Protein AF-A0A5C5Z3Y3-F1 (afdb_monomer_lite)

InterPro domains:
  IPR001000 Glycoside hydrolase family 10 domain [PF00331] (48-387)
  IPR001000 Glycoside hydrolase family 10 domain [PR00134] (121-133)
  IPR001000 Glycoside hydrolase family 10 domain [PR00134] (170-181)
  IPR001000 Glycoside hydrolase family 10 domain [PR00134] (216-227)
  IPR001000 Glycoside hydrolase family 10 domain [PR00134] (244-256)
  IPR001000 Glycoside hydrolase family 10 domain [PS51760] (43-388)
  IPR001000 Glycoside hydrolase family 10 domain [SM00633] (90-389)
  IPR011483 Cellulose-binding Sde182, nucleoside hydrolase-like domain [PF07632] (653-926)
  IPR013783 Immunoglobulin-like fold [G3DSA:2.60.40.10] (976-1082)
  IPR013830 SGNH hydrolase-type esterase domain [PF13472] (435-605)
  IPR017853 Glycoside hydrolase superfamily [SSF51445] (45-391)
  IPR036452 Ribonucleoside hydrolase-like [G3DSA:3.90.245.10] (650-975)
  IPR036452 Ribonucleoside hydrolase-like [SSF53590] (652-866)
  IPR036514 SGNH hydrolase superfamily [G3DSA:3.40.50.1110] (393-617)
  IPR044846 Glycoside hydrolase family 10 [PTHR31490] (43-291)
  IPR048527 Cellulose-binding Sde182, C-terminal domain [PF21027] (1003-1082)

Organism: NCBI:txid2527986

Foldseek 3Di:
DDDDPDDPVPPVVCVVVVVVVVVVVVVVVPPPDDDDDDQPPVVLVQDAQQVLLDPLAFEEAEDALVQCVDPVSVVNRLRHGAEYEHNPCLFQCNAPVALPDGDCPSVVSVLVSCVVSVGAYERPALAEQAQVRHHCNLQDDPPDGDALVSNLVSSLVSLLVSLLVRLVGHQAYQQYEAQQDPDDDDLGDDGSNCVRHNCVSVQSSQVSNCVNRVRHAYEPEYEPCLPPPSVVSVLVSLVVSVVVVRPHAAYAYQAEEEQPDPNLVSVVVSLVSCVVVNHAYANHAHWYWLLDCPVCPPPNRPCVVVVLPDAPAQPHDDPVSLVSLLVVLQSVLVSSSVSSVRYHYHYHHDREQLRDPSCPPPHHYRTGTDQAYPVRHGRSSVSSNSCSSNCVLPDPPDDDDLLAADADPDPQRVLLLVVLLVQLQFWAAQEEEEEEPQQQLQCAPVNVVSVVLVCVLCAQRLHAYSYYYLDALNNSLNSLVVRSLPNYDYLEYEDEYLPNLADQEDADDVVSLVSRQSSVVSVVVSCCVSHVQRAYAYEQHEFAPSYPNHPVVSVSSRVSVVVVQVVDPSYHYHYLNVVQADPVSFGDCQQDVNRHHGDSVVVVSVSVRVQVVCCVRPNHGHPHHGHGHHHYRRDPDDDDDDDPPDQFAFAAAEAEEDQADPVFQLSLQLLLLCQLQQLQHHHLADAHEAFQVHQFHDPVRLVSNVLLLVLSQQLVVLSLLVLVDPDADPDCPRHGRSDRDHSVSHVSRYFYFFGGFWDVPQDPNRATPLLVSLLVVLPDPDQRAYEYQYAGACSRVLNNLSVCVVPHDPVVSLSSQQRYAYEYLAFTRDDPPDAPNRGSLCVCQVVQVPRHAYEYEPLLVVPLQVVCVVVVVLCCVQQQPLGSSNVSNDDGDRGHNSRNLSVFLSGLQLQDDSSQQLSAGCSAHWDWDQDPSNPGIHTYQNDDPRVVRRNVRNVVCVLQSSQVSSQSSNSSRPSDGFDAKQFDKPNRSHSDAAEDAEAAQDKDKIARPPIGGPVRFDKWKAKDWSQSHKDDNDDWDWDCRGHRMIITHRHPPCAQIKTKMKIWMWGPTVVIHIGIHIYIYHYHD

Sequence (1085 aa):
MTTTHNAVMWWVLVLISSNFLLQAAETTKAFDDSSTGTVNEQVLNDASLKNTVGSRFKIGVGVSHQVIENPDDAALITRHFEILTPENCMKPQAVHPGENVWNFENADRFADFTRKRKLELVGHCLVWAKDDRTDQWMMQEDGEPVSRDILLHRIETHVDTVVGRYADVATMWDVVNEAIGDSDGDLLRDSIYSRTTGMDFIVTAFKAAHAKDPDALLIYNDYNCHKPGKREKLIKLLTELKKKGAPVDAYGMQGHFELGDDSIPQLRETFAELRKLGIKVVVSELDIDVVKRGRWWAEDGKYREELATYDPYKDGLPEDIQRKLTQQYVEIFQLFSENSDVIERVSFWNLHDGESWLNDFPWKRVNYPLLFDRDRQPKPAFFAVCEALSNRNATRKKPSKTHAAWERTDEMSQLAHAELLKKTKQGTVDIYFQGDSITRRWGATDYPKLLAHWKKSFHGWNAANFAWGGDNTHHILWRMQNGELDGVAPKVIVLQAGANNLPWTDAGTPGHVDDVTEGIQAIIAEFRSRFPETPIVMTAMFPRDQNIKLIDTIDAINKRLETIATADKTIHWVNINKHLLGADGKLLPQVSSDGIHLEEPGYELWAQALRPIFTKLLGPPETTDTSPPPTGIPKASSATSDDTGLKPPLKPRVVVLTDVSTWETDDSESLVRLLVHADMIEIEGLVFTTGWSLDKTRDDFMGLIHKATDAYEKDLPNLRKRSNQPKHRQDESRQNLGYWPSPQYLRERTMYGSRKRGAEHIGEGNDSPGSNLIIKLADEDDNRPVWVTVWGGGNTLAQAIWRVKQDRTAAELKTFLKKLRVYTITDQDRGQKTPFSDSSHQWLRKEFESDLFFIWDECAWKYQNGTGKKNWTQYESHIQNHGNLGRVYPKYKYGVEGDTPAILHVMPTGLNNPSEPTQGGWGGYFAFGTAPDQETSCFTNHQGAQYETCRELEDHFYAATFNNFAARMDWAKDGAGNRNPIAAIDNDKTLKILTRSPREGTTVKLDASTSQDPDDDKMTFKWWVLTAAGTYTQEIKITGSDSKVAAIEVPPGSAGKTFHVICEVTDDGTHNLTSYRRIIFEPTK

Structure (mmCIF, N/CA/C/O backbone):
data_AF-A0A5C5Z3Y3-F1
#
_entry.id   AF-A0A5C5Z3Y3-F1
#
loop_
_atom_site.group_PDB
_atom_site.id
_atom_site.type_symbol
_atom_site.label_atom_id
_atom_site.label_alt_id
_atom_site.label_comp_id
_atom_site.label_asym_id
_atom_site.label_entity_id
_atom_site.label_seq_id
_atom_site.pdbx_PDB_ins_code
_atom_site.Cartn_x
_atom_site.Cartn_y
_atom_site.Cartn_z
_atom_site.occupancy
_atom_site.B_iso_or_equiv
_atom_site.auth_seq_id
_atom_site.auth_comp_id
_atom_site.auth_asym_id
_atom_site.auth_atom_id
_atom_site.pdbx_PDB_model_num
ATOM 1 N N . MET A 1 1 ? 67.103 61.195 -10.550 1.00 33.47 1 MET A N 1
ATOM 2 C CA . MET A 1 1 ? 68.241 60.354 -10.977 1.00 33.47 1 MET A CA 1
ATOM 3 C C . MET A 1 1 ? 67.912 58.932 -10.547 1.00 33.47 1 MET A C 1
ATOM 5 O O . MET A 1 1 ? 67.955 58.647 -9.364 1.00 33.47 1 MET A O 1
ATOM 9 N N . THR A 1 2 ? 67.091 58.243 -11.337 1.00 38.41 2 THR A N 1
ATOM 10 C CA . THR A 1 2 ? 67.462 57.292 -12.408 1.00 38.41 2 THR A CA 1
ATOM 11 C C . THR A 1 2 ? 67.812 55.904 -11.876 1.00 38.41 2 THR A C 1
ATOM 13 O O . THR A 1 2 ? 68.793 55.729 -11.167 1.00 38.41 2 THR A O 1
ATOM 16 N N . THR A 1 3 ? 66.970 54.956 -12.310 1.00 36.47 3 THR A N 1
ATOM 17 C CA . THR A 1 3 ? 67.196 53.507 -12.450 1.00 36.47 3 THR A CA 1
ATOM 18 C C . THR A 1 3 ? 67.457 52.705 -11.179 1.00 36.47 3 THR A C 1
ATOM 20 O O . THR A 1 3 ? 68.598 52.508 -10.800 1.00 36.47 3 THR A O 1
ATOM 23 N N . THR A 1 4 ? 66.363 52.227 -10.570 1.00 35.25 4 THR A N 1
ATOM 24 C CA . THR A 1 4 ? 65.981 50.800 -10.399 1.00 35.25 4 THR A CA 1
ATOM 25 C C . THR A 1 4 ? 64.861 50.726 -9.353 1.00 35.25 4 THR A C 1
ATOM 27 O O . THR A 1 4 ? 65.081 50.390 -8.195 1.00 35.25 4 THR A O 1
ATOM 30 N N . HIS A 1 5 ? 63.639 51.099 -9.739 1.00 36.50 5 HIS A N 1
ATOM 31 C CA . HIS A 1 5 ? 62.429 50.814 -8.962 1.00 36.50 5 HIS A CA 1
ATOM 32 C C . HIS A 1 5 ? 61.826 49.534 -9.531 1.00 36.50 5 HIS A C 1
ATOM 34 O O . HIS A 1 5 ? 61.140 49.637 -10.538 1.00 36.50 5 HIS A O 1
ATOM 40 N N . ASN A 1 6 ? 62.158 48.357 -8.977 1.00 42.97 6 ASN A N 1
ATOM 41 C CA . ASN A 1 6 ? 61.390 47.112 -9.202 1.00 42.97 6 ASN A CA 1
ATOM 42 C C . ASN A 1 6 ? 61.790 45.892 -8.333 1.00 42.97 6 ASN A C 1
ATOM 44 O O . ASN A 1 6 ? 61.506 44.767 -8.723 1.00 42.97 6 ASN A O 1
ATOM 48 N N . ALA A 1 7 ? 62.415 46.051 -7.155 1.00 36.47 7 ALA A N 1
ATOM 49 C CA . ALA A 1 7 ? 62.842 44.872 -6.368 1.00 36.47 7 ALA A CA 1
ATOM 50 C C . ALA A 1 7 ? 62.591 44.908 -4.848 1.00 36.47 7 ALA A C 1
ATOM 52 O O . ALA A 1 7 ? 62.839 43.913 -4.179 1.00 36.47 7 ALA A O 1
ATOM 53 N N . VAL A 1 8 ? 62.054 45.994 -4.277 1.00 37.72 8 VAL A N 1
ATOM 54 C CA . VAL A 1 8 ? 61.795 46.077 -2.814 1.00 37.72 8 VAL A CA 1
ATOM 55 C C . VAL A 1 8 ? 60.308 46.293 -2.487 1.00 37.72 8 VAL A C 1
ATOM 57 O O . VAL A 1 8 ? 59.895 46.250 -1.335 1.00 37.72 8 VAL A O 1
ATOM 60 N N . MET A 1 9 ? 59.460 46.354 -3.517 1.00 32.78 9 MET A N 1
ATOM 61 C CA . MET A 1 9 ? 58.001 46.218 -3.404 1.00 32.78 9 MET A CA 1
ATOM 62 C C . MET A 1 9 ? 57.538 44.765 -3.626 1.00 32.78 9 MET A C 1
ATOM 64 O O . MET A 1 9 ? 56.385 44.519 -3.953 1.00 32.78 9 MET A O 1
ATOM 68 N N . TRP A 1 10 ? 58.457 43.805 -3.461 1.00 33.72 10 TRP A N 1
ATOM 69 C CA . TRP A 1 10 ? 58.218 42.363 -3.604 1.00 33.72 10 TRP A CA 1
ATOM 70 C C . TRP A 1 10 ? 58.343 41.582 -2.290 1.00 33.72 10 TRP A C 1
ATOM 72 O O . TRP A 1 10 ? 58.073 40.393 -2.277 1.00 33.72 10 TRP A O 1
ATOM 82 N N . TRP A 1 11 ? 58.694 42.229 -1.172 1.00 33.19 11 TRP A N 1
ATOM 83 C CA . TRP A 1 11 ? 58.831 41.545 0.127 1.00 33.19 11 TRP A CA 1
ATOM 84 C C . TRP A 1 11 ? 57.860 42.022 1.213 1.00 33.19 11 TRP A C 1
ATOM 86 O O . TRP A 1 11 ? 57.609 41.293 2.165 1.00 33.19 11 TRP A O 1
ATOM 96 N N . VAL A 1 12 ? 57.218 43.180 1.036 1.00 36.06 12 VAL A N 1
ATOM 97 C CA . VAL A 1 12 ? 56.148 43.652 1.941 1.00 36.06 12 VAL A CA 1
ATOM 98 C C . VAL A 1 12 ? 54.750 43.401 1.360 1.00 36.06 12 VAL A C 1
ATOM 100 O O . VAL A 1 12 ? 53.778 43.317 2.102 1.00 36.06 12 VAL A O 1
ATOM 103 N N . LEU A 1 13 ? 54.650 43.132 0.052 1.00 33.91 13 LEU A N 1
ATOM 104 C CA . LEU A 1 13 ? 53.439 42.558 -0.542 1.00 33.91 13 LEU A CA 1
ATOM 105 C C . LEU A 1 13 ? 53.343 41.045 -0.319 1.00 33.91 13 LEU A C 1
ATOM 107 O O . LEU A 1 13 ? 52.233 40.549 -0.206 1.00 33.91 13 LEU A O 1
ATOM 111 N N . VAL A 1 14 ? 54.465 40.337 -0.137 1.00 36.16 14 VAL A N 1
ATOM 112 C CA . VAL A 1 14 ? 54.484 38.885 0.135 1.00 36.16 14 VAL A CA 1
ATOM 113 C C . VAL A 1 14 ? 54.045 38.543 1.562 1.00 36.16 14 VAL A C 1
ATOM 115 O O . VAL A 1 14 ? 53.506 37.468 1.785 1.00 36.16 14 VAL A O 1
ATOM 118 N N . LEU A 1 15 ? 54.145 39.459 2.527 1.00 33.84 15 LEU A N 1
ATOM 119 C CA . LEU A 1 15 ? 53.662 39.216 3.898 1.00 33.84 15 LEU A CA 1
ATOM 120 C C . LEU A 1 15 ? 52.227 39.699 4.160 1.00 33.84 15 LEU A C 1
ATOM 122 O O . LEU A 1 15 ? 51.671 39.395 5.209 1.00 33.84 15 LEU A O 1
ATOM 126 N N . ILE A 1 16 ? 51.596 40.371 3.191 1.00 36.03 16 ILE A N 1
ATOM 127 C CA . ILE A 1 16 ? 50.169 40.732 3.256 1.00 36.03 16 ILE A CA 1
ATOM 128 C C . ILE A 1 16 ? 49.341 39.913 2.248 1.00 36.03 16 ILE A C 1
ATOM 130 O O . ILE A 1 16 ? 48.163 39.664 2.492 1.00 36.03 16 ILE A O 1
ATOM 134 N N . SER A 1 17 ? 49.953 39.358 1.193 1.00 34.59 17 SER A N 1
ATOM 135 C CA . SER A 1 17 ? 49.304 38.359 0.329 1.00 34.59 17 SER A CA 1
ATOM 136 C C . SER A 1 17 ? 49.366 36.928 0.880 1.00 34.59 17 SER A C 1
ATOM 138 O O . SER A 1 17 ? 48.519 36.117 0.518 1.00 34.59 17 SER A O 1
ATOM 140 N N . SER A 1 18 ? 50.266 36.623 1.824 1.00 33.66 18 SER A N 1
ATOM 141 C CA . SER A 1 18 ? 50.302 35.309 2.499 1.00 33.66 18 SER A CA 1
ATOM 142 C C . SER A 1 18 ? 49.188 35.115 3.535 1.00 33.66 18 SER A C 1
ATOM 144 O O . SER A 1 18 ? 48.823 33.981 3.821 1.00 33.66 18 SER A O 1
ATOM 146 N N . ASN A 1 19 ? 48.585 36.200 4.037 1.00 36.16 19 ASN A N 1
ATOM 147 C CA . ASN A 1 19 ? 47.420 36.118 4.928 1.00 36.16 19 ASN A CA 1
ATOM 148 C C . ASN A 1 19 ? 46.077 36.168 4.185 1.00 36.16 19 ASN A C 1
ATOM 150 O O . ASN A 1 19 ? 45.065 35.792 4.762 1.00 36.16 19 ASN A O 1
ATOM 154 N N . PHE A 1 20 ? 46.055 36.541 2.900 1.00 33.28 20 PHE A N 1
ATOM 155 C CA . PHE A 1 20 ? 44.849 36.428 2.067 1.00 33.28 20 PHE A CA 1
ATOM 156 C C . PHE A 1 20 ? 44.802 35.139 1.235 1.00 33.28 20 PHE A C 1
ATOM 158 O O . PHE A 1 20 ? 43.716 34.689 0.881 1.00 33.28 20 PHE A O 1
ATOM 165 N N . LEU A 1 21 ? 45.947 34.492 0.989 1.00 31.89 21 LEU A N 1
ATOM 166 C CA . LEU A 1 21 ? 45.999 33.184 0.324 1.00 31.89 21 LEU A CA 1
ATOM 167 C C . LEU A 1 21 ? 45.844 31.988 1.276 1.00 31.89 21 LEU A C 1
ATOM 169 O O . LEU A 1 21 ? 45.425 30.934 0.810 1.00 31.89 21 LEU A O 1
ATOM 173 N N . LEU A 1 22 ? 46.059 32.142 2.591 1.00 33.38 22 LEU A N 1
ATOM 174 C CA . LEU A 1 22 ? 45.579 31.139 3.557 1.00 33.38 22 LEU A CA 1
ATOM 175 C C . LEU A 1 22 ? 44.089 31.307 3.880 1.00 33.38 22 LEU A C 1
ATOM 177 O O . LEU A 1 22 ? 43.390 30.316 4.055 1.00 33.38 22 LEU A O 1
ATOM 181 N N . GLN A 1 23 ? 43.557 32.531 3.855 1.00 33.53 23 GLN A N 1
ATOM 182 C CA . GLN A 1 23 ? 42.152 32.753 4.202 1.00 33.53 23 GLN A CA 1
ATOM 183 C C . GLN A 1 23 ? 41.181 32.448 3.048 1.00 33.53 23 GLN A C 1
ATOM 185 O O . GLN A 1 23 ? 40.032 32.099 3.307 1.00 33.53 23 GLN A O 1
ATOM 190 N N . ALA A 1 24 ? 41.647 32.461 1.793 1.00 31.86 24 ALA A N 1
ATOM 191 C CA . ALA A 1 24 ? 40.899 31.944 0.641 1.00 31.86 24 ALA A CA 1
ATOM 192 C C . ALA A 1 24 ? 41.000 30.411 0.477 1.00 31.86 24 ALA A C 1
ATOM 194 O O . ALA A 1 24 ? 40.154 29.819 -0.192 1.00 31.86 24 ALA A O 1
ATOM 195 N N . ALA A 1 25 ? 41.986 29.765 1.115 1.00 32.81 25 ALA A N 1
ATOM 196 C CA . ALA A 1 25 ? 42.120 28.306 1.165 1.00 32.81 25 ALA A CA 1
ATOM 197 C C . ALA A 1 25 ? 41.406 27.671 2.379 1.00 32.81 25 ALA A C 1
ATOM 199 O O . ALA A 1 25 ? 41.084 26.487 2.342 1.00 32.81 25 ALA A O 1
ATOM 200 N N . GLU A 1 26 ? 41.103 28.448 3.428 1.00 33.09 26 GLU A N 1
ATOM 201 C CA . GLU A 1 26 ? 40.339 27.978 4.598 1.00 33.09 26 GLU A CA 1
ATOM 202 C C . GLU A 1 26 ? 38.835 28.301 4.540 1.00 33.09 26 GLU A C 1
ATOM 204 O O . GLU A 1 26 ? 38.048 27.635 5.205 1.00 33.09 26 GLU A O 1
ATOM 209 N N . THR A 1 27 ? 38.385 29.236 3.695 1.00 29.30 27 THR A N 1
ATOM 210 C CA . THR A 1 27 ? 36.939 29.502 3.495 1.00 29.30 27 THR A CA 1
ATOM 211 C C . THR A 1 27 ? 36.322 28.793 2.289 1.00 29.30 27 THR A C 1
ATOM 213 O O . THR A 1 27 ? 35.103 28.740 2.177 1.00 29.30 27 THR A O 1
ATOM 216 N N . THR A 1 28 ? 37.129 28.150 1.442 1.00 30.81 28 THR A N 1
ATOM 217 C CA . THR A 1 28 ? 36.654 27.207 0.407 1.00 30.81 28 THR A CA 1
ATOM 218 C C . THR A 1 28 ? 36.704 25.743 0.862 1.00 30.81 28 THR A C 1
ATOM 220 O O . THR A 1 28 ? 36.361 24.850 0.098 1.00 30.81 28 THR A O 1
ATOM 223 N N . LYS A 1 29 ? 37.063 25.498 2.131 1.00 31.80 29 LYS A N 1
ATOM 224 C CA . LYS A 1 29 ? 37.049 24.179 2.789 1.00 31.80 29 LYS A CA 1
ATOM 225 C C . LYS A 1 29 ? 36.065 24.069 3.964 1.00 31.80 29 LYS A C 1
ATOM 227 O O . LYS A 1 29 ? 36.087 23.077 4.680 1.00 31.80 29 LYS A O 1
ATOM 232 N N . ALA A 1 30 ? 35.209 25.073 4.163 1.00 30.47 30 ALA A N 1
ATOM 233 C CA . ALA A 1 30 ? 34.266 25.154 5.287 1.00 30.47 30 ALA A CA 1
ATOM 234 C C . ALA A 1 30 ? 32.797 25.347 4.850 1.00 30.47 30 ALA A C 1
ATOM 236 O O . ALA A 1 30 ? 31.964 25.776 5.643 1.00 30.47 30 ALA A O 1
ATOM 237 N N . PHE A 1 31 ? 32.475 25.024 3.594 1.00 28.91 31 PHE A N 1
ATOM 238 C CA . PHE A 1 31 ? 31.097 24.957 3.085 1.00 28.91 31 PHE A CA 1
ATOM 239 C C . PHE A 1 31 ? 30.812 23.651 2.325 1.00 28.91 31 PHE A C 1
ATOM 241 O O . PHE A 1 31 ? 29.865 23.589 1.550 1.00 28.91 31 PHE A O 1
ATOM 248 N N . ASP A 1 32 ? 31.628 22.620 2.565 1.00 31.77 32 ASP A N 1
ATOM 249 C CA . ASP A 1 32 ? 31.542 21.323 1.878 1.00 31.77 32 ASP A CA 1
ATOM 250 C C . ASP A 1 32 ? 31.691 20.128 2.838 1.00 31.77 32 ASP A C 1
ATOM 252 O O . ASP A 1 32 ? 32.138 19.053 2.461 1.00 31.77 32 ASP A O 1
ATOM 256 N N . ASP A 1 33 ? 31.336 20.313 4.114 1.00 33.59 33 ASP A N 1
ATOM 257 C CA . ASP A 1 33 ? 31.249 19.203 5.069 1.00 33.59 33 ASP A CA 1
ATOM 258 C C . ASP A 1 33 ? 30.013 19.383 5.966 1.00 33.59 33 ASP A C 1
ATOM 260 O O . ASP A 1 33 ? 30.082 19.721 7.148 1.00 33.59 33 ASP A O 1
ATOM 264 N N . SER A 1 34 ? 28.837 19.244 5.346 1.00 27.73 34 SER A N 1
ATOM 265 C CA . SER A 1 34 ? 27.555 19.070 6.033 1.00 27.73 34 SER A CA 1
ATOM 266 C C . SER A 1 34 ? 26.992 17.686 5.702 1.00 27.73 34 SER A C 1
ATOM 268 O O . SER A 1 34 ? 26.200 17.525 4.775 1.00 27.73 34 SER A O 1
ATOM 270 N N . SER A 1 35 ? 27.467 16.687 6.447 1.00 31.67 35 SER A N 1
ATOM 271 C CA . SER A 1 35 ? 26.747 15.476 6.879 1.00 31.67 35 SER A CA 1
ATOM 272 C C . SER A 1 35 ? 25.717 14.878 5.905 1.00 31.67 35 SER A C 1
ATOM 274 O O . SER A 1 35 ? 24.552 14.684 6.260 1.00 31.67 35 SER A O 1
ATOM 276 N N . THR A 1 36 ? 26.146 14.523 4.697 1.00 32.88 36 THR A N 1
ATOM 277 C CA . THR A 1 36 ? 25.424 13.566 3.850 1.00 32.88 36 THR A CA 1
ATOM 278 C C . THR A 1 36 ? 26.392 12.451 3.464 1.00 32.88 36 THR A C 1
ATOM 280 O O . THR A 1 36 ? 27.447 12.705 2.902 1.00 32.88 36 THR A O 1
ATOM 283 N N . GLY A 1 37 ? 26.061 11.214 3.840 1.00 37.31 37 GLY A N 1
ATOM 284 C CA . GLY A 1 37 ? 26.921 10.033 3.685 1.00 37.31 37 GLY A CA 1
ATOM 285 C C . GLY A 1 37 ? 27.443 9.562 5.041 1.00 37.31 37 GLY A C 1
ATOM 286 O O . GLY A 1 37 ? 28.254 10.214 5.684 1.00 37.31 37 GLY A O 1
ATOM 287 N N . THR A 1 38 ? 26.960 8.440 5.572 1.00 30.47 38 THR A N 1
ATOM 288 C CA . THR A 1 38 ? 27.666 7.178 5.281 1.00 30.47 38 THR A CA 1
ATOM 289 C C . THR A 1 38 ? 26.820 5.909 5.471 1.00 30.47 38 THR A C 1
ATOM 291 O O . THR A 1 38 ? 27.356 4.814 5.345 1.00 30.47 38 THR A O 1
ATOM 294 N N . VAL A 1 39 ? 25.501 5.994 5.704 1.00 33.00 39 VAL A N 1
ATOM 295 C CA . VAL A 1 39 ? 24.664 4.774 5.844 1.00 33.00 39 VAL A CA 1
ATOM 296 C C . VAL A 1 39 ? 24.026 4.301 4.521 1.00 33.00 39 VAL A C 1
ATOM 298 O O . VAL A 1 39 ? 23.573 3.166 4.448 1.00 33.00 39 VAL A O 1
ATOM 301 N N . ASN A 1 40 ? 24.044 5.087 3.432 1.00 44.16 40 ASN A N 1
ATOM 302 C CA . ASN A 1 40 ? 23.293 4.737 2.206 1.00 44.16 40 ASN A CA 1
ATOM 303 C C . ASN A 1 40 ? 24.127 4.453 0.940 1.00 44.16 40 ASN A C 1
ATOM 305 O O . ASN A 1 40 ? 23.591 3.953 -0.043 1.00 44.16 40 ASN A O 1
ATOM 309 N N . GLU A 1 41 ? 25.435 4.705 0.946 1.00 31.75 41 GLU A N 1
ATOM 310 C CA . GLU A 1 41 ? 26.279 4.464 -0.237 1.00 31.75 41 GLU A CA 1
ATOM 311 C C . GLU A 1 41 ? 26.664 2.988 -0.388 1.00 31.75 41 GLU A C 1
ATOM 313 O O . GLU A 1 41 ? 26.746 2.477 -1.497 1.00 31.75 41 GLU A O 1
ATOM 318 N N . GLN A 1 42 ? 26.828 2.258 0.718 1.00 32.38 42 GLN A N 1
ATOM 319 C CA . GLN A 1 42 ? 27.281 0.864 0.687 1.00 32.38 42 GLN A CA 1
ATOM 320 C C . GLN A 1 42 ? 26.164 -0.121 0.287 1.00 32.38 42 GLN A C 1
ATOM 322 O O . GLN A 1 42 ? 26.428 -1.094 -0.409 1.00 32.38 42 GLN A O 1
ATOM 327 N N . VAL A 1 43 ? 24.903 0.169 0.637 1.00 41.88 43 VAL A N 1
ATOM 328 C CA . VAL A 1 43 ? 23.726 -0.634 0.239 1.00 41.88 43 VAL A CA 1
ATOM 329 C C . VAL A 1 43 ? 23.351 -0.400 -1.232 1.00 41.88 43 VAL A C 1
ATOM 331 O O . VAL A 1 43 ? 22.977 -1.340 -1.931 1.00 41.88 43 VAL A O 1
ATOM 334 N N . LEU A 1 44 ? 23.498 0.833 -1.732 1.00 40.88 44 LEU A N 1
ATOM 335 C CA . LEU A 1 44 ? 23.291 1.163 -3.148 1.00 40.88 44 LEU A CA 1
ATOM 336 C C . LEU A 1 44 ? 24.468 0.716 -4.031 1.00 40.88 44 LEU A C 1
ATOM 338 O O . LEU A 1 44 ? 24.238 0.290 -5.163 1.00 40.88 44 LEU A O 1
ATOM 342 N N . ASN A 1 45 ? 25.699 0.711 -3.506 1.00 40.91 45 ASN A N 1
ATOM 343 C CA . ASN A 1 45 ? 26.870 0.142 -4.183 1.00 40.91 45 ASN A CA 1
ATOM 344 C C . ASN A 1 45 ? 26.828 -1.385 -4.307 1.00 40.91 45 ASN A C 1
ATOM 346 O O . ASN A 1 45 ? 27.564 -1.914 -5.136 1.00 40.91 45 ASN A O 1
ATOM 350 N N . ASP A 1 46 ? 25.954 -2.079 -3.567 1.00 50.69 46 ASP A N 1
ATOM 351 C CA . ASP A 1 46 ? 25.682 -3.521 -3.688 1.00 50.69 46 ASP A CA 1
ATOM 352 C C . ASP A 1 46 ? 24.371 -3.836 -4.440 1.00 50.69 46 ASP A C 1
ATOM 354 O O . ASP A 1 46 ? 24.081 -4.997 -4.743 1.00 50.69 46 ASP A O 1
ATOM 358 N N . ALA A 1 47 ? 23.598 -2.817 -4.837 1.00 63.25 47 ALA A N 1
ATOM 359 C CA . ALA A 1 47 ? 22.351 -3.006 -5.573 1.00 63.25 47 ALA A CA 1
ATOM 360 C C . ALA A 1 47 ? 22.591 -3.633 -6.961 1.00 63.25 47 ALA A C 1
ATOM 362 O O . ALA A 1 47 ? 23.575 -3.363 -7.657 1.00 63.25 47 ALA A O 1
ATOM 363 N N . SER A 1 48 ? 21.663 -4.492 -7.377 1.00 87.25 48 SER A N 1
ATOM 364 C CA . SER A 1 48 ? 21.633 -5.129 -8.696 1.00 87.25 48 SER A CA 1
ATOM 365 C C . SER A 1 48 ? 20.341 -4.725 -9.399 1.00 87.25 48 SER A C 1
ATOM 367 O O . SER A 1 48 ? 19.277 -4.760 -8.786 1.00 87.25 48 SER A O 1
ATOM 369 N N . LEU A 1 49 ? 20.421 -4.360 -10.684 1.00 91.62 49 LEU A N 1
ATOM 370 C CA . LEU A 1 49 ? 19.269 -3.817 -11.415 1.00 91.62 49 LEU A CA 1
ATOM 371 C C . LEU A 1 49 ? 18.145 -4.856 -11.537 1.00 91.62 49 LEU A C 1
ATOM 373 O O . LEU A 1 49 ? 17.000 -4.552 -11.206 1.00 91.62 49 LEU A O 1
ATOM 377 N N . LYS A 1 50 ? 18.481 -6.098 -11.916 1.00 92.19 50 LYS A N 1
ATOM 378 C CA . LYS A 1 50 ? 17.533 -7.224 -11.939 1.00 92.19 50 LYS A CA 1
ATOM 379 C C . LYS A 1 50 ? 16.887 -7.502 -10.581 1.00 92.19 50 LYS A C 1
ATOM 381 O O . LYS A 1 50 ? 15.680 -7.700 -10.514 1.00 92.19 50 LYS A O 1
ATOM 386 N N . ASN A 1 51 ? 17.649 -7.436 -9.487 1.00 88.12 51 ASN A N 1
ATOM 387 C CA . ASN A 1 51 ? 17.104 -7.689 -8.150 1.00 88.12 51 ASN A CA 1
ATOM 388 C C . ASN A 1 51 ? 16.141 -6.575 -7.718 1.00 88.12 51 ASN A C 1
ATOM 390 O O . ASN A 1 51 ? 15.101 -6.855 -7.129 1.00 88.12 51 ASN A O 1
ATOM 394 N N . THR A 1 52 ? 16.463 -5.321 -8.042 1.00 86.38 52 THR A N 1
ATOM 395 C CA . THR A 1 52 ? 15.608 -4.161 -7.761 1.00 86.38 52 THR A CA 1
ATOM 396 C C . THR A 1 52 ? 14.289 -4.213 -8.539 1.00 86.38 52 THR A C 1
ATOM 398 O O . THR A 1 52 ? 13.219 -3.882 -8.015 1.00 86.38 52 THR A O 1
ATOM 401 N N . VAL A 1 53 ? 14.345 -4.644 -9.800 1.00 89.19 53 VAL A N 1
ATOM 402 C CA . VAL A 1 53 ? 13.159 -4.803 -10.652 1.00 89.19 53 VAL A CA 1
ATOM 403 C C . VAL A 1 53 ? 12.307 -5.988 -10.194 1.00 89.19 53 VAL A C 1
ATOM 405 O O . VAL A 1 53 ? 11.080 -5.851 -10.126 1.00 89.19 53 VAL A O 1
ATOM 408 N N . GLY A 1 54 ? 12.934 -7.093 -9.791 1.00 88.31 54 GLY A N 1
ATOM 409 C CA . GLY A 1 54 ? 12.262 -8.273 -9.255 1.00 88.31 54 GLY A CA 1
ATOM 410 C C . GLY A 1 54 ? 11.342 -8.933 -10.283 1.00 88.31 54 GLY A C 1
ATOM 411 O O . GLY A 1 54 ? 11.624 -8.951 -11.474 1.00 88.31 54 GLY A O 1
ATOM 412 N N . SER A 1 55 ? 10.192 -9.441 -9.841 1.00 88.06 55 SER A N 1
ATOM 413 C CA . SER A 1 55 ? 9.261 -10.203 -10.690 1.00 88.06 55 SER A CA 1
ATOM 414 C C . SER A 1 55 ? 8.414 -9.358 -11.653 1.00 88.06 55 SER A C 1
ATOM 416 O O . SER A 1 55 ? 7.400 -9.844 -12.145 1.00 88.06 55 SER A O 1
ATOM 418 N N . ARG A 1 56 ? 8.750 -8.080 -11.869 1.00 90.38 56 ARG A N 1
ATOM 419 C CA . ARG A 1 56 ? 7.935 -7.161 -12.683 1.00 90.38 56 ARG A CA 1
ATOM 420 C C . ARG A 1 56 ? 8.118 -7.384 -14.182 1.00 90.38 56 ARG A C 1
ATOM 422 O O . ARG A 1 56 ? 7.142 -7.334 -14.910 1.00 90.38 56 ARG A O 1
ATOM 429 N N . PHE A 1 57 ? 9.360 -7.564 -14.616 1.00 96.25 57 PHE A N 1
ATOM 430 C CA . PHE A 1 57 ? 9.773 -7.887 -15.984 1.00 96.25 57 PHE A CA 1
ATOM 431 C C . PHE A 1 57 ? 11.260 -8.250 -15.961 1.00 96.25 57 PHE A C 1
ATOM 433 O O . PHE A 1 57 ? 11.986 -7.818 -15.063 1.00 96.25 57 PHE A O 1
ATOM 440 N N . LYS A 1 58 ? 11.731 -9.003 -16.958 1.00 97.12 58 LYS A N 1
ATOM 441 C CA . LYS A 1 58 ? 13.154 -9.351 -17.077 1.00 97.12 58 LYS A CA 1
ATOM 442 C C . LYS A 1 58 ? 13.992 -8.125 -17.422 1.00 97.12 58 LYS A C 1
ATOM 444 O O . LYS A 1 58 ? 13.591 -7.309 -18.258 1.00 97.12 58 LYS A O 1
ATOM 449 N N . ILE A 1 59 ? 15.189 -8.043 -16.848 1.00 98.06 59 ILE A N 1
ATOM 450 C CA . ILE A 1 59 ? 16.187 -7.032 -17.217 1.00 98.06 59 ILE A CA 1
ATOM 451 C C . ILE A 1 59 ? 17.251 -7.639 -18.122 1.00 98.06 59 ILE A C 1
ATOM 453 O O . ILE A 1 59 ? 17.904 -8.620 -17.767 1.00 98.06 59 ILE A O 1
ATOM 457 N N . GLY A 1 60 ? 17.447 -7.032 -19.290 1.00 98.31 60 GLY A N 1
ATOM 458 C CA . GLY A 1 60 ? 18.429 -7.492 -20.266 1.00 98.31 60 GLY A CA 1
ATOM 459 C C . GLY A 1 60 ? 19.310 -6.402 -20.852 1.00 98.31 60 GLY A C 1
ATOM 460 O O . GLY A 1 60 ? 19.173 -5.217 -20.541 1.00 98.31 60 GLY A O 1
ATOM 461 N N . VAL A 1 61 ? 20.250 -6.824 -21.689 1.00 98.62 61 VAL A N 1
ATOM 462 C CA . VAL A 1 61 ? 21.180 -5.921 -22.372 1.00 98.62 61 VAL A CA 1
ATOM 463 C C . VAL A 1 61 ? 21.614 -6.504 -23.716 1.00 98.62 61 VAL A C 1
ATOM 465 O O . VAL A 1 61 ? 21.885 -7.701 -23.834 1.00 98.62 61 VAL A O 1
ATOM 468 N N . GLY A 1 62 ? 21.643 -5.652 -24.737 1.00 98.25 62 GLY A N 1
ATOM 469 C CA . GLY A 1 62 ? 22.217 -5.931 -26.044 1.00 98.25 62 GLY A CA 1
ATOM 470 C C . GLY A 1 62 ? 23.710 -5.632 -26.043 1.00 98.25 62 GLY A C 1
ATOM 471 O O . GLY A 1 62 ? 24.101 -4.529 -25.673 1.00 98.25 62 GLY A O 1
ATOM 472 N N . VAL A 1 63 ? 24.552 -6.593 -26.421 1.00 97.94 63 VAL A N 1
ATOM 473 C CA . VAL A 1 63 ? 26.013 -6.412 -26.458 1.00 97.94 63 VAL A CA 1
ATOM 474 C C . VAL A 1 63 ? 26.645 -7.128 -27.648 1.00 97.94 63 VAL A C 1
ATOM 476 O O . VAL A 1 63 ? 26.156 -8.161 -28.114 1.00 97.94 63 VAL A O 1
ATOM 479 N N . SER A 1 64 ? 27.769 -6.602 -28.130 1.00 95.25 64 SER A N 1
ATOM 480 C CA . SER A 1 64 ? 28.623 -7.304 -29.087 1.00 95.25 64 SER A CA 1
ATOM 481 C C . SER A 1 64 ? 29.228 -8.574 -28.469 1.00 95.25 64 SER A C 1
ATOM 483 O O . SER A 1 64 ? 29.481 -8.653 -27.266 1.00 95.25 64 SER A O 1
ATOM 485 N N . HIS A 1 65 ? 29.534 -9.563 -29.311 1.00 92.75 65 HIS A N 1
ATOM 486 C CA . HIS A 1 65 ? 30.222 -10.795 -28.906 1.00 92.75 65 HIS A CA 1
ATOM 487 C C . HIS A 1 65 ? 31.637 -10.562 -28.356 1.00 92.75 65 HIS A C 1
ATOM 489 O O . HIS A 1 65 ? 32.181 -11.452 -27.719 1.00 92.75 65 HIS A O 1
ATOM 495 N N . GLN A 1 66 ? 32.221 -9.381 -28.568 1.00 94.06 66 GLN A N 1
ATOM 496 C CA . GLN A 1 66 ? 33.511 -9.007 -27.983 1.00 94.06 66 GLN A CA 1
ATOM 497 C C . GLN A 1 66 ? 33.370 -8.538 -26.527 1.00 94.06 66 GLN A C 1
ATOM 499 O O . GLN A 1 66 ? 34.248 -8.798 -25.709 1.00 94.06 66 GLN A O 1
ATOM 504 N N . VAL A 1 67 ? 32.245 -7.907 -26.169 1.00 94.31 67 VAL A N 1
ATOM 505 C CA . VAL A 1 67 ? 32.002 -7.377 -24.813 1.00 94.31 67 VAL A CA 1
ATOM 506 C C . VAL A 1 67 ? 31.954 -8.509 -23.785 1.00 94.31 67 VAL A C 1
ATOM 508 O O . VAL A 1 67 ? 32.504 -8.386 -22.696 1.00 94.31 67 VAL A O 1
ATOM 511 N N . ILE A 1 68 ? 31.367 -9.657 -24.138 1.00 94.38 68 ILE A N 1
ATOM 512 C CA . ILE A 1 68 ? 31.290 -10.827 -23.243 1.00 94.38 68 ILE A CA 1
ATOM 513 C C . ILE A 1 68 ? 32.658 -11.486 -22.978 1.00 94.38 68 ILE A C 1
ATOM 515 O O . ILE A 1 68 ? 32.777 -12.302 -22.060 1.00 94.38 68 ILE A O 1
ATOM 519 N N . GLU A 1 69 ? 33.679 -11.167 -23.782 1.00 92.31 69 GLU A N 1
ATOM 520 C CA . GLU A 1 69 ? 35.047 -11.669 -23.610 1.00 92.31 69 GLU A CA 1
ATOM 521 C C . GLU A 1 69 ? 35.832 -10.851 -22.583 1.00 92.31 69 GLU A C 1
ATOM 523 O O . GLU A 1 69 ? 36.765 -11.373 -21.969 1.00 92.31 69 GLU A O 1
ATOM 528 N N . ASN A 1 70 ? 35.446 -9.590 -22.367 1.00 95.44 70 ASN A N 1
ATOM 529 C CA . ASN A 1 70 ? 36.044 -8.750 -21.343 1.00 95.44 70 ASN A CA 1
ATOM 530 C C . ASN A 1 70 ? 35.555 -9.207 -19.951 1.00 95.44 70 ASN A C 1
ATOM 532 O O . ASN A 1 70 ? 34.349 -9.202 -19.688 1.00 95.44 70 ASN A O 1
ATOM 536 N N . PRO A 1 71 ? 36.458 -9.605 -19.033 1.00 93.31 71 PRO A N 1
ATOM 537 C CA . PRO A 1 71 ? 36.070 -10.076 -17.705 1.00 93.31 71 PRO A CA 1
ATOM 538 C C . PRO A 1 71 ? 35.284 -9.058 -16.870 1.00 93.31 71 PRO A C 1
ATOM 540 O O . PRO A 1 71 ? 34.379 -9.467 -16.138 1.00 93.31 71 PRO A O 1
ATOM 543 N N . ASP A 1 72 ? 35.603 -7.767 -16.982 1.00 92.94 72 ASP A N 1
ATOM 544 C CA . ASP A 1 72 ? 34.962 -6.702 -16.205 1.00 92.94 72 ASP A CA 1
ATOM 545 C C . ASP A 1 72 ? 33.540 -6.442 -16.716 1.00 92.94 72 ASP A C 1
ATOM 547 O O . ASP A 1 72 ? 32.591 -6.345 -15.934 1.00 92.94 72 ASP A O 1
ATOM 551 N N . ASP A 1 73 ? 33.364 -6.442 -18.038 1.00 96.31 73 ASP A N 1
ATOM 552 C CA . ASP A 1 73 ? 32.048 -6.319 -18.668 1.00 96.31 73 ASP A CA 1
ATOM 553 C C . ASP A 1 73 ? 31.188 -7.559 -18.406 1.00 96.31 73 ASP A C 1
ATOM 555 O O . ASP A 1 73 ? 30.018 -7.450 -18.037 1.00 96.31 73 ASP A O 1
ATOM 559 N N . ALA A 1 74 ? 31.774 -8.757 -18.476 1.00 94.81 74 ALA A N 1
ATOM 560 C CA . ALA A 1 74 ? 31.101 -10.000 -18.111 1.00 94.81 74 ALA A CA 1
ATOM 561 C C . ALA A 1 74 ? 30.649 -10.015 -16.637 1.00 94.81 74 ALA A C 1
ATOM 563 O O . ALA A 1 74 ? 29.590 -10.574 -16.316 1.00 94.81 74 ALA A O 1
ATOM 564 N N . ALA A 1 75 ? 31.433 -9.417 -15.734 1.00 93.56 75 ALA A N 1
ATOM 565 C CA . ALA A 1 75 ? 31.065 -9.268 -14.331 1.00 93.56 75 ALA A CA 1
ATOM 566 C C . ALA A 1 75 ? 29.876 -8.310 -14.167 1.00 93.56 75 ALA A C 1
ATOM 568 O O . ALA A 1 75 ? 28.907 -8.665 -13.489 1.00 93.56 75 ALA A O 1
ATOM 569 N N . LEU A 1 76 ? 29.901 -7.155 -14.841 1.00 95.56 76 LEU A N 1
ATOM 570 C CA . LEU A 1 76 ? 28.796 -6.195 -14.835 1.00 95.56 76 LEU A CA 1
ATOM 571 C C . LEU A 1 76 ? 27.507 -6.817 -15.402 1.00 95.56 76 LEU A C 1
ATOM 573 O O . LEU A 1 76 ? 26.445 -6.728 -14.779 1.00 95.56 76 LEU A O 1
ATOM 577 N N . ILE A 1 77 ? 27.615 -7.543 -16.519 1.00 97.50 77 ILE A N 1
ATOM 578 C CA . ILE A 1 77 ? 26.512 -8.287 -17.136 1.00 97.50 77 ILE A CA 1
ATOM 579 C C . ILE A 1 77 ? 25.876 -9.253 -16.129 1.00 97.50 77 ILE A C 1
ATOM 581 O O . ILE A 1 77 ? 24.678 -9.184 -15.848 1.00 97.50 77 ILE A O 1
ATOM 585 N N . THR A 1 78 ? 26.694 -10.132 -15.541 1.00 94.75 78 THR A N 1
ATOM 586 C CA . THR A 1 78 ? 26.221 -11.175 -14.615 1.00 94.75 78 THR A CA 1
ATOM 587 C C . THR A 1 78 ? 25.574 -10.565 -13.371 1.00 94.75 78 THR A C 1
ATOM 589 O O . THR A 1 78 ? 24.639 -11.135 -12.799 1.00 94.75 78 THR A O 1
ATOM 592 N N . ARG A 1 79 ? 26.055 -9.392 -12.952 1.00 94.38 79 ARG A N 1
ATOM 593 C CA . ARG A 1 79 ? 25.556 -8.684 -11.781 1.00 94.38 79 ARG A CA 1
ATOM 594 C C . ARG A 1 79 ? 24.187 -8.051 -12.013 1.00 94.38 79 ARG A C 1
ATOM 596 O O . ARG A 1 79 ? 23.339 -8.169 -11.131 1.00 94.38 79 ARG A O 1
ATOM 603 N N . HIS A 1 80 ? 23.951 -7.399 -13.150 1.00 95.81 80 HIS A N 1
ATOM 604 C CA . HIS A 1 80 ? 22.764 -6.550 -13.334 1.00 95.81 80 HIS A CA 1
ATOM 605 C C . HIS A 1 80 ? 21.668 -7.140 -14.225 1.00 95.81 80 HIS A C 1
ATOM 607 O O . HIS A 1 80 ? 20.528 -6.699 -14.094 1.00 95.81 80 HIS A O 1
ATOM 613 N N . PHE A 1 81 ? 21.968 -8.138 -15.061 1.00 97.94 81 PHE A N 1
ATOM 614 C CA . PHE A 1 81 ? 21.060 -8.606 -16.114 1.00 97.94 81 PHE A CA 1
ATOM 615 C C . PHE A 1 81 ? 20.771 -10.114 -16.032 1.00 97.94 81 PHE A C 1
ATOM 617 O O . PHE A 1 81 ? 21.484 -10.873 -15.364 1.00 97.94 81 PHE A O 1
ATOM 624 N N . GLU A 1 82 ? 19.679 -10.525 -16.675 1.00 97.25 82 GLU A N 1
ATOM 625 C CA . GLU A 1 82 ? 19.149 -11.898 -16.714 1.00 97.25 82 GLU A CA 1
ATOM 626 C C . GLU A 1 82 ? 19.135 -12.479 -18.131 1.00 97.25 82 GLU A C 1
ATOM 628 O O . GLU A 1 82 ? 19.276 -13.689 -18.297 1.00 97.25 82 GLU A O 1
ATOM 633 N N . ILE A 1 83 ? 18.983 -11.623 -19.144 1.00 98.38 83 ILE A N 1
ATOM 634 C CA . ILE A 1 83 ? 18.813 -12.022 -20.541 1.00 98.38 83 ILE A CA 1
ATOM 635 C C . ILE A 1 83 ? 19.666 -11.151 -21.471 1.00 98.38 83 ILE A C 1
ATOM 637 O O . ILE A 1 83 ? 19.752 -9.934 -21.296 1.00 98.38 83 ILE A O 1
ATOM 641 N N . LEU A 1 84 ? 20.323 -11.768 -22.451 1.00 98.50 84 LEU A N 1
ATOM 642 C CA . LEU A 1 84 ? 21.270 -11.103 -23.346 1.00 98.50 84 LEU A CA 1
ATOM 643 C C . LEU A 1 84 ? 20.798 -11.125 -24.793 1.00 98.50 84 LEU A C 1
ATOM 645 O O . LEU A 1 84 ? 20.284 -12.132 -25.268 1.00 98.50 84 LEU A O 1
ATOM 649 N N . THR A 1 85 ? 21.020 -10.016 -25.496 1.00 98.69 85 THR A N 1
ATOM 650 C CA . THR A 1 85 ? 20.778 -9.909 -26.940 1.00 98.69 85 THR A CA 1
ATOM 651 C C . THR A 1 85 ? 22.122 -9.741 -27.667 1.00 98.69 85 THR A C 1
ATOM 653 O O . THR A 1 85 ? 22.867 -8.812 -27.350 1.00 98.69 85 THR A O 1
ATOM 656 N N . PRO A 1 86 ? 22.491 -10.617 -28.613 1.00 97.88 86 PRO A N 1
ATOM 657 C CA . PRO A 1 86 ? 23.689 -10.436 -29.417 1.00 97.88 86 PRO A CA 1
ATOM 658 C C . PRO A 1 86 ? 23.448 -9.334 -30.443 1.00 97.88 86 PRO A C 1
ATOM 660 O O . PRO A 1 86 ? 22.636 -9.477 -31.352 1.00 97.88 86 PRO A O 1
ATOM 663 N N . GLU A 1 87 ? 24.193 -8.240 -30.320 1.00 95.25 87 GLU A N 1
ATOM 664 C CA . GLU A 1 87 ? 23.974 -7.027 -31.116 1.00 95.25 87 GLU A CA 1
ATOM 665 C C . GLU A 1 87 ? 24.089 -7.276 -32.631 1.00 95.25 87 GLU A C 1
ATOM 667 O O . GLU A 1 87 ? 23.377 -6.668 -33.432 1.00 95.25 87 GLU A O 1
ATOM 672 N N . ASN A 1 88 ? 25.001 -8.168 -33.044 1.00 95.44 88 ASN A N 1
ATOM 673 C CA . ASN A 1 88 ? 25.299 -8.395 -34.461 1.00 95.44 88 ASN A CA 1
ATOM 674 C C . ASN A 1 88 ? 25.547 -9.857 -34.860 1.00 95.44 88 ASN A C 1
ATOM 676 O O . ASN A 1 88 ? 25.228 -10.225 -35.987 1.00 95.44 88 ASN A O 1
ATOM 680 N N . CYS A 1 89 ? 26.110 -10.704 -33.989 1.00 97.19 89 CYS A N 1
ATOM 681 C CA . CYS A 1 89 ? 26.591 -12.030 -34.407 1.00 97.19 89 CYS A CA 1
ATOM 682 C C . CYS A 1 89 ? 25.491 -13.059 -34.714 1.00 97.19 89 CYS A C 1
ATOM 684 O O . CYS A 1 89 ? 25.827 -14.116 -35.237 1.00 97.19 89 CYS A O 1
ATOM 686 N N . MET A 1 90 ? 24.214 -12.761 -34.436 1.00 97.88 90 MET A N 1
ATOM 687 C CA . MET A 1 90 ? 23.067 -13.596 -34.832 1.00 97.88 90 MET A CA 1
ATOM 688 C C . MET A 1 90 ? 22.210 -12.986 -35.951 1.00 97.88 90 MET A C 1
ATOM 690 O O . MET A 1 90 ? 21.194 -13.567 -36.320 1.00 97.88 90 MET A O 1
ATOM 694 N N . LYS A 1 91 ? 22.609 -11.842 -36.524 1.00 97.69 91 LYS A N 1
ATOM 695 C CA . LYS A 1 91 ? 21.916 -11.263 -37.685 1.00 97.69 91 LYS A CA 1
ATOM 696 C C . LYS A 1 91 ? 22.078 -12.163 -38.919 1.00 97.69 91 LYS A C 1
ATOM 698 O O . LYS A 1 91 ? 23.102 -12.845 -39.024 1.00 97.69 91 LYS A O 1
ATOM 703 N N . PRO A 1 92 ? 21.157 -12.120 -39.901 1.00 95.94 92 PRO A N 1
ATOM 704 C CA . PRO A 1 92 ? 21.151 -13.071 -41.016 1.00 95.94 92 PRO A CA 1
ATOM 705 C C . PRO A 1 92 ? 22.472 -13.120 -41.797 1.00 95.94 92 PRO A C 1
ATOM 707 O O . PRO A 1 92 ? 22.989 -14.204 -42.045 1.00 95.94 92 PRO A O 1
ATOM 710 N N . GLN A 1 93 ? 23.080 -11.964 -42.088 1.00 94.94 93 GLN A N 1
ATOM 711 C CA . GLN A 1 93 ? 24.383 -11.869 -42.776 1.00 94.94 93 GLN A CA 1
ATOM 712 C C . GLN A 1 93 ? 25.544 -12.477 -41.976 1.00 94.94 93 GLN A C 1
ATOM 714 O O . GLN A 1 93 ? 26.520 -12.958 -42.546 1.00 94.94 93 GLN A O 1
ATOM 719 N N . ALA A 1 94 ? 25.464 -12.454 -40.643 1.00 96.19 94 ALA A N 1
ATOM 720 C CA . ALA A 1 94 ? 26.506 -13.020 -39.796 1.00 96.19 94 ALA A CA 1
ATOM 721 C C . ALA A 1 94 ? 26.443 -14.550 -39.777 1.00 96.19 94 ALA A C 1
ATOM 723 O O . ALA A 1 94 ? 27.494 -15.187 -39.801 1.00 96.19 94 ALA A O 1
ATOM 724 N N . VAL A 1 95 ? 25.234 -15.126 -39.747 1.00 97.19 95 VAL A N 1
ATOM 725 C CA . VAL A 1 95 ? 25.042 -16.574 -39.559 1.00 97.19 95 VAL A CA 1
ATOM 726 C C . VAL A 1 95 ? 24.808 -17.348 -40.855 1.00 97.19 95 VAL A C 1
ATOM 728 O O . VAL A 1 95 ? 25.169 -18.522 -40.916 1.00 97.19 95 VAL A O 1
ATOM 731 N N . HIS A 1 96 ? 24.245 -16.719 -41.890 1.00 96.88 96 HIS A N 1
ATOM 732 C CA . HIS A 1 96 ? 23.852 -17.365 -43.147 1.00 96.88 96 HIS A CA 1
ATOM 733 C C . HIS A 1 96 ? 24.246 -16.528 -44.389 1.00 96.88 96 HIS A C 1
ATOM 735 O O . HIS A 1 96 ? 23.379 -16.078 -45.145 1.00 96.88 96 HIS A O 1
ATOM 741 N N . PRO A 1 97 ? 25.554 -16.290 -44.621 1.00 95.69 97 PRO A N 1
ATOM 742 C CA . PRO A 1 97 ? 26.033 -15.404 -45.690 1.00 95.69 97 PRO A CA 1
ATOM 743 C C . PRO A 1 97 ? 25.886 -15.954 -47.121 1.00 95.69 97 PRO A C 1
ATOM 745 O O . PRO A 1 97 ? 26.079 -15.227 -48.095 1.00 95.69 97 PRO A O 1
ATOM 748 N N . GLY A 1 98 ? 25.561 -17.238 -47.279 1.00 94.81 98 GLY A N 1
ATOM 749 C CA . GLY A 1 98 ? 25.325 -17.887 -48.571 1.00 94.81 98 GLY A CA 1
ATOM 750 C C . GLY A 1 98 ? 24.341 -19.042 -48.422 1.00 94.81 98 GLY A C 1
ATOM 751 O O . GLY A 1 98 ? 24.268 -19.619 -47.346 1.00 94.81 98 GLY A O 1
ATOM 752 N N . GLU A 1 99 ? 23.648 -19.437 -49.496 1.00 92.12 99 GLU A N 1
ATOM 753 C CA . GLU A 1 99 ? 22.540 -20.418 -49.442 1.00 92.12 99 GLU A CA 1
ATOM 754 C C . GLU A 1 99 ? 22.878 -21.750 -48.768 1.00 92.12 99 GLU A C 1
ATOM 756 O O . GLU A 1 99 ? 22.029 -22.393 -48.164 1.00 92.12 99 GLU A O 1
ATOM 761 N N . ASN A 1 100 ? 24.135 -22.166 -48.871 1.00 93.50 100 ASN A N 1
ATOM 762 C CA . ASN A 1 100 ? 24.643 -23.379 -48.238 1.00 93.50 100 ASN A CA 1
ATOM 763 C C . ASN A 1 100 ? 25.885 -23.084 -47.382 1.00 93.50 100 ASN A C 1
ATOM 765 O O . ASN A 1 100 ? 26.729 -23.957 -47.177 1.00 93.50 100 ASN A O 1
ATOM 769 N N . VAL A 1 101 ? 26.037 -21.836 -46.927 1.00 96.56 101 VAL A N 1
ATOM 770 C CA . VAL A 1 101 ? 27.202 -21.348 -46.185 1.00 96.56 101 VAL A CA 1
ATOM 771 C C . VAL A 1 101 ? 26.739 -20.804 -44.843 1.00 96.56 101 VAL A C 1
ATOM 773 O O . VAL A 1 101 ? 26.073 -19.776 -44.776 1.00 96.56 101 VAL A O 1
ATOM 776 N N . TRP A 1 102 ? 27.147 -21.478 -43.772 1.00 97.56 102 TRP A N 1
ATOM 777 C CA . TRP A 1 102 ? 26.766 -21.149 -42.403 1.00 97.56 102 TRP A CA 1
ATOM 778 C C . TRP A 1 102 ? 27.973 -20.719 -41.579 1.00 97.56 102 TRP A C 1
ATOM 780 O O . TRP A 1 102 ? 29.038 -21.332 -41.667 1.00 97.56 102 TRP A O 1
ATOM 790 N N . ASN A 1 103 ? 27.790 -19.705 -40.739 1.00 97.31 103 ASN A N 1
ATOM 791 C CA . ASN A 1 103 ? 28.805 -19.239 -39.805 1.00 97.31 103 ASN A CA 1
ATOM 792 C C . ASN A 1 103 ? 28.220 -19.069 -38.398 1.00 97.31 103 ASN A C 1
ATOM 794 O O . ASN A 1 103 ? 27.683 -18.025 -38.041 1.00 97.31 103 ASN A O 1
ATOM 798 N N . PHE A 1 104 ? 28.358 -20.106 -37.577 1.00 98.19 104 PHE A N 1
ATOM 799 C CA . PHE A 1 104 ? 27.849 -20.100 -36.207 1.00 98.19 104 PHE A CA 1
ATOM 800 C C . PHE A 1 104 ? 28.906 -19.763 -35.156 1.00 98.19 104 PHE A C 1
ATOM 802 O O . PHE A 1 104 ? 28.557 -19.672 -33.990 1.00 98.19 104 PHE A O 1
ATOM 809 N N . GLU A 1 105 ? 30.172 -19.537 -35.523 1.00 96.69 105 GLU A N 1
ATOM 810 C CA . GLU A 1 105 ? 31.271 -19.455 -34.550 1.00 96.69 105 GLU A CA 1
ATOM 811 C C . GLU A 1 105 ? 31.015 -18.409 -33.453 1.00 96.69 105 GLU A C 1
ATOM 813 O O . GLU A 1 105 ? 31.033 -18.723 -32.265 1.00 96.69 105 GLU A O 1
ATOM 818 N N . ASN A 1 106 ? 30.717 -17.165 -33.832 1.00 97.56 106 ASN A N 1
ATOM 819 C CA . ASN A 1 106 ? 30.496 -16.097 -32.854 1.00 97.56 106 ASN A CA 1
ATOM 820 C C . ASN A 1 106 ? 29.135 -16.194 -32.152 1.00 97.56 106 ASN A C 1
ATOM 822 O O . ASN A 1 106 ? 29.018 -15.778 -31.000 1.00 97.56 106 ASN A O 1
ATOM 826 N N . ALA A 1 107 ? 28.116 -16.741 -32.817 1.00 98.00 107 ALA A N 1
ATOM 827 C CA . ALA A 1 107 ? 26.802 -16.971 -32.219 1.00 98.00 107 ALA A CA 1
ATOM 828 C C . ALA A 1 107 ? 26.851 -18.101 -31.174 1.00 98.00 107 ALA A C 1
ATOM 830 O O . ALA A 1 107 ? 26.321 -17.949 -30.077 1.00 98.00 107 ALA A O 1
ATOM 831 N N . ASP A 1 108 ? 27.570 -19.186 -31.464 1.00 98.25 108 ASP A N 1
ATOM 832 C CA . ASP A 1 108 ? 27.822 -20.294 -30.543 1.00 98.25 108 ASP A CA 1
ATOM 833 C C . ASP A 1 108 ? 28.617 -19.828 -29.332 1.00 98.25 108 ASP A C 1
ATOM 835 O O . ASP A 1 108 ? 28.230 -20.115 -28.206 1.00 98.25 108 ASP A O 1
ATOM 839 N N . ARG A 1 109 ? 29.678 -19.038 -29.538 1.00 97.56 109 ARG A N 1
ATOM 840 C CA . ARG A 1 109 ? 30.453 -18.455 -28.432 1.00 97.56 109 ARG A CA 1
ATOM 841 C C . ARG A 1 109 ? 29.582 -17.594 -27.517 1.00 97.56 109 ARG A C 1
ATOM 843 O O . ARG A 1 109 ? 29.735 -17.650 -26.296 1.00 97.56 109 ARG A O 1
ATOM 850 N N . PHE A 1 110 ? 28.661 -16.824 -28.093 1.00 98.38 110 PHE A N 1
ATOM 851 C CA . PHE A 1 110 ? 27.712 -16.017 -27.332 1.00 98.38 110 PHE A CA 1
ATOM 852 C C . PHE A 1 110 ? 26.720 -16.892 -26.553 1.00 98.38 110 PHE A C 1
ATOM 854 O O . PHE A 1 110 ? 26.551 -16.707 -25.348 1.00 98.38 110 PHE A O 1
ATOM 861 N N . ALA A 1 111 ? 26.120 -17.888 -27.207 1.00 98.25 111 ALA A N 1
ATOM 862 C CA . ALA A 1 111 ? 25.208 -18.843 -26.580 1.00 98.25 111 ALA A CA 1
ATOM 863 C C . ALA A 1 111 ? 25.894 -19.672 -25.477 1.00 98.25 111 ALA A C 1
ATOM 865 O O . ALA A 1 111 ? 25.329 -19.917 -24.417 1.00 98.25 111 ALA A O 1
ATOM 866 N N . ASP A 1 112 ? 27.151 -20.065 -25.664 1.00 97.94 112 ASP A N 1
ATOM 867 C CA . ASP A 1 112 ? 27.917 -20.791 -24.653 1.00 97.94 112 ASP A CA 1
ATOM 868 C C . ASP A 1 112 ? 28.215 -19.924 -23.431 1.00 97.94 112 ASP A C 1
ATOM 870 O O . ASP A 1 112 ? 28.194 -20.415 -22.296 1.00 97.94 112 ASP A O 1
ATOM 874 N N . PHE A 1 113 ? 28.445 -18.624 -23.628 1.00 97.75 113 PHE A N 1
ATOM 875 C CA . PHE A 1 113 ? 28.552 -17.681 -22.522 1.00 97.75 113 PHE A CA 1
ATOM 876 C C . PHE A 1 113 ? 27.245 -17.606 -21.726 1.00 97.75 113 PHE A C 1
ATOM 878 O O . PHE A 1 113 ? 27.290 -17.724 -20.496 1.00 97.75 113 PHE A O 1
ATOM 885 N N . THR A 1 114 ? 26.092 -17.465 -22.394 1.00 97.81 114 THR A N 1
ATOM 886 C CA . THR A 1 114 ? 24.791 -17.397 -21.709 1.00 97.81 114 THR A CA 1
ATOM 887 C C . THR A 1 114 ? 24.495 -18.696 -20.959 1.00 97.81 114 THR A C 1
ATOM 889 O O . THR A 1 114 ? 24.249 -18.648 -19.750 1.00 97.81 114 THR A O 1
ATOM 892 N N . ARG A 1 115 ? 24.689 -19.864 -21.591 1.00 97.38 115 ARG A N 1
ATOM 893 C CA . ARG A 1 115 ? 24.590 -21.189 -20.942 1.00 97.38 115 ARG A CA 1
ATOM 894 C C . ARG A 1 115 ? 25.471 -21.283 -19.698 1.00 97.38 115 ARG A C 1
ATOM 896 O O . ARG A 1 115 ? 24.996 -21.614 -18.611 1.00 97.38 115 ARG A O 1
ATOM 903 N N . LYS A 1 116 ? 26.763 -20.962 -19.826 1.00 96.56 116 LYS A N 1
ATOM 904 C CA . LYS A 1 116 ? 27.745 -21.068 -18.733 1.00 96.56 116 LYS A CA 1
ATOM 905 C C . LYS A 1 116 ? 27.409 -20.152 -17.557 1.00 96.56 116 LYS A C 1
ATOM 907 O O . LYS A 1 116 ? 27.661 -20.515 -16.407 1.00 96.56 116 LYS A O 1
ATOM 912 N N . ARG A 1 117 ? 26.870 -18.964 -17.833 1.00 95.31 117 ARG A N 1
ATOM 913 C CA . ARG A 1 117 ? 26.488 -17.968 -16.820 1.00 95.31 117 ARG A CA 1
ATOM 914 C C . ARG A 1 117 ? 25.048 -18.120 -16.332 1.00 95.31 117 ARG A C 1
ATOM 916 O O . ARG A 1 117 ? 24.678 -17.409 -15.402 1.00 95.31 117 ARG A O 1
ATOM 923 N N . LYS A 1 118 ? 24.287 -19.072 -16.888 1.00 95.12 118 LYS A N 1
ATOM 924 C CA . LYS A 1 118 ? 22.856 -19.284 -16.617 1.00 95.12 118 LYS A CA 1
ATOM 925 C C . LYS A 1 118 ? 22.029 -18.024 -16.889 1.00 95.12 118 LYS A C 1
ATOM 927 O O . LYS A 1 118 ? 21.173 -17.651 -16.092 1.00 95.12 118 LYS A O 1
ATOM 932 N N . LEU A 1 119 ? 22.355 -17.354 -17.987 1.00 96.50 119 LEU A N 1
ATOM 933 C CA . LEU A 1 119 ? 21.603 -16.231 -18.532 1.00 96.50 119 LEU A CA 1
ATOM 934 C C . LEU A 1 119 ? 20.754 -16.737 -19.696 1.00 96.50 119 LEU A C 1
ATOM 936 O O . LEU A 1 119 ? 21.120 -17.707 -20.360 1.00 96.50 119 LEU A O 1
ATOM 940 N N . GLU A 1 120 ? 19.648 -16.060 -19.954 1.00 97.62 120 GLU A N 1
ATOM 941 C CA . GLU A 1 120 ? 18.809 -16.329 -21.119 1.00 97.62 120 GLU A CA 1
ATOM 942 C C . GLU A 1 120 ? 19.350 -15.617 -22.363 1.00 97.62 120 GLU A C 1
ATOM 944 O O . GLU A 1 120 ? 20.096 -14.634 -22.268 1.00 97.62 120 GLU A O 1
ATOM 949 N N . LEU A 1 121 ? 18.962 -16.104 -23.541 1.00 98.44 121 LEU A N 1
ATOM 950 C CA . LEU A 1 121 ? 19.337 -15.529 -24.829 1.00 98.44 121 LEU A CA 1
ATOM 951 C C . LEU A 1 121 ? 18.096 -15.027 -25.580 1.00 98.44 121 LEU A C 1
ATOM 953 O O . LEU A 1 121 ? 17.073 -15.707 -25.636 1.00 98.44 121 LEU A O 1
ATOM 957 N N . VAL A 1 122 ? 18.213 -13.850 -26.193 1.00 98.56 122 VAL A N 1
ATOM 958 C CA . VAL A 1 122 ? 17.313 -13.402 -27.261 1.00 98.56 122 VAL A CA 1
ATOM 959 C C . VAL A 1 122 ? 18.006 -13.646 -28.586 1.00 98.56 122 VAL A C 1
ATOM 961 O O . VAL A 1 122 ? 19.116 -13.159 -28.797 1.00 98.56 122 VAL A O 1
ATOM 964 N N . GLY A 1 123 ? 17.361 -14.356 -29.500 1.00 98.12 123 GLY A N 1
ATOM 965 C CA . GLY A 1 123 ? 17.851 -14.438 -30.867 1.00 98.12 123 GLY A CA 1
ATOM 966 C C . GLY A 1 123 ? 17.471 -13.191 -31.663 1.00 98.12 123 GLY A C 1
ATOM 967 O O . GLY A 1 123 ? 16.298 -12.989 -31.975 1.00 98.12 123 GLY A O 1
ATOM 968 N N . HIS A 1 124 ? 18.464 -12.359 -31.988 1.00 98.00 124 HIS A N 1
ATOM 969 C CA . HIS A 1 124 ? 18.278 -11.090 -32.696 1.00 98.00 124 HIS A CA 1
ATOM 970 C C . HIS A 1 124 ? 19.138 -11.026 -33.971 1.00 98.00 124 HIS A C 1
ATOM 972 O O . HIS A 1 124 ? 20.367 -11.006 -33.908 1.00 98.00 124 HIS A O 1
ATOM 978 N N . CYS A 1 125 ? 18.550 -10.982 -35.164 1.00 97.94 125 CYS A N 1
ATOM 979 C CA . CYS A 1 125 ? 17.150 -11.276 -35.498 1.00 97.94 125 CYS A CA 1
ATOM 980 C C . CYS A 1 125 ? 17.119 -12.268 -36.665 1.00 97.94 125 CYS A C 1
ATOM 982 O O . CYS A 1 125 ? 18.105 -12.389 -37.392 1.00 97.94 125 CYS A O 1
ATOM 984 N N . LEU A 1 126 ? 16.005 -12.982 -36.840 1.00 98.31 126 LEU A N 1
ATOM 985 C CA . LEU A 1 126 ? 15.909 -14.045 -37.850 1.00 98.31 126 LEU A CA 1
ATOM 986 C C . LEU A 1 126 ? 15.664 -13.503 -39.261 1.00 98.31 126 LEU A C 1
ATOM 988 O O . LEU A 1 126 ? 16.256 -13.971 -40.226 1.00 98.31 126 LEU A O 1
ATOM 992 N N . VAL A 1 127 ? 14.792 -12.506 -39.401 1.00 98.25 127 VAL A N 1
ATOM 993 C CA . VAL A 1 127 ? 14.544 -11.835 -40.681 1.00 98.25 127 VAL A CA 1
ATOM 994 C C . VAL A 1 127 ? 14.563 -10.333 -40.464 1.00 98.25 127 VAL A C 1
ATOM 996 O O . VAL A 1 127 ? 13.708 -9.783 -39.774 1.00 98.25 127 VAL A O 1
ATOM 999 N N . TRP A 1 128 ? 15.496 -9.641 -41.110 1.00 97.38 128 TRP A N 1
ATOM 1000 C CA . TRP A 1 128 ? 15.482 -8.183 -41.158 1.00 97.38 128 TRP A CA 1
ATOM 1001 C C . TRP A 1 128 ? 14.928 -7.737 -42.507 1.00 97.38 128 TRP A C 1
ATOM 1003 O O . TRP A 1 128 ? 15.531 -7.982 -43.547 1.00 97.38 128 TRP A O 1
ATOM 1013 N N . ALA A 1 129 ? 13.774 -7.067 -42.502 1.00 94.81 129 ALA A N 1
ATOM 1014 C CA . ALA A 1 129 ? 13.014 -6.747 -43.714 1.00 94.81 129 ALA A CA 1
ATOM 1015 C C . ALA A 1 129 ? 13.659 -5.685 -44.635 1.00 94.81 129 ALA A C 1
ATOM 1017 O O . ALA A 1 129 ? 13.037 -5.269 -45.616 1.00 94.81 129 ALA A O 1
ATOM 1018 N N . LYS A 1 130 ? 14.873 -5.222 -44.317 1.00 93.44 130 LYS A N 1
ATOM 1019 C CA . LYS A 1 130 ? 15.666 -4.289 -45.122 1.00 93.44 130 LYS A CA 1
ATOM 1020 C C . LYS A 1 130 ? 16.627 -5.064 -46.027 1.00 93.44 130 LYS A C 1
ATOM 1022 O O . LYS A 1 130 ? 17.392 -5.897 -45.542 1.00 93.44 130 LYS A O 1
ATOM 1027 N N . ASP A 1 131 ? 16.611 -4.751 -47.323 1.00 91.75 131 ASP A N 1
ATOM 1028 C CA . ASP A 1 131 ? 17.388 -5.478 -48.339 1.00 91.75 131 ASP A CA 1
ATOM 1029 C C . ASP A 1 131 ? 18.908 -5.424 -48.074 1.00 91.75 131 ASP A C 1
ATOM 1031 O O . ASP A 1 131 ? 19.611 -6.391 -48.338 1.00 91.75 131 ASP A O 1
ATOM 1035 N N . ASP A 1 132 ? 19.428 -4.334 -47.497 1.00 90.81 132 ASP A N 1
ATOM 1036 C CA . ASP A 1 132 ? 20.855 -4.163 -47.173 1.00 90.81 132 ASP A CA 1
ATOM 1037 C C . ASP A 1 132 ? 21.311 -4.937 -45.920 1.00 90.81 132 ASP A C 1
ATOM 1039 O O . ASP A 1 132 ? 22.498 -4.944 -45.589 1.00 90.81 132 ASP A O 1
ATOM 1043 N N . ARG A 1 133 ? 20.375 -5.584 -45.213 1.00 92.75 133 ARG A N 1
ATOM 1044 C CA . ARG A 1 133 ? 20.612 -6.325 -43.962 1.00 92.75 133 ARG A CA 1
ATOM 1045 C C . ARG A 1 133 ? 20.538 -7.839 -44.113 1.00 92.75 133 ARG A C 1
ATOM 1047 O O . ARG A 1 133 ? 20.691 -8.558 -43.128 1.00 92.75 133 ARG A O 1
ATOM 1054 N N . THR A 1 134 ? 20.321 -8.320 -45.334 1.00 90.00 134 THR A N 1
ATOM 1055 C CA . THR A 1 134 ? 20.415 -9.736 -45.697 1.00 90.00 134 THR A CA 1
ATOM 1056 C C . THR A 1 134 ? 21.238 -9.870 -46.972 1.00 90.00 134 THR A C 1
ATOM 1058 O O . THR A 1 134 ? 21.102 -9.051 -47.877 1.00 90.00 134 THR A O 1
ATOM 1061 N N . ASP A 1 135 ? 22.091 -10.889 -47.070 1.00 93.19 135 ASP A N 1
ATOM 1062 C CA . ASP A 1 135 ? 22.855 -11.115 -48.296 1.00 93.19 135 ASP A CA 1
ATOM 1063 C C . ASP A 1 135 ? 21.940 -11.484 -49.470 1.00 93.19 135 ASP A C 1
ATOM 1065 O O . ASP A 1 135 ? 20.937 -12.186 -49.317 1.00 93.19 135 ASP A O 1
ATOM 1069 N N . GLN A 1 136 ? 22.297 -10.998 -50.663 1.00 93.06 136 GLN A N 1
ATOM 1070 C CA . GLN A 1 136 ? 21.424 -11.020 -51.841 1.00 93.06 136 GLN A CA 1
ATOM 1071 C C . GLN A 1 136 ? 20.953 -12.421 -52.233 1.00 93.06 136 GLN A C 1
ATOM 1073 O O . GLN A 1 136 ? 19.835 -12.548 -52.725 1.00 93.06 136 GLN A O 1
ATOM 1078 N N . TRP A 1 137 ? 21.748 -13.465 -51.969 1.00 94.88 137 TRP A N 1
ATOM 1079 C CA . TRP A 1 137 ? 21.389 -14.853 -52.278 1.00 94.88 137 TRP A CA 1
ATOM 1080 C C . TRP A 1 137 ? 20.031 -15.252 -51.675 1.00 94.88 137 TRP A C 1
ATOM 1082 O O . TRP A 1 137 ? 19.308 -16.041 -52.271 1.00 94.88 137 TRP A O 1
ATOM 1092 N N . MET A 1 138 ? 19.644 -14.694 -50.519 1.00 96.19 138 MET A N 1
ATOM 1093 C CA . MET A 1 138 ? 18.360 -15.004 -49.879 1.00 96.19 138 MET A CA 1
ATOM 1094 C C . MET A 1 138 ? 17.187 -14.606 -50.780 1.00 96.19 138 MET A C 1
ATOM 1096 O O . MET A 1 138 ? 16.177 -15.301 -50.850 1.00 96.19 138 MET A O 1
ATOM 1100 N N . MET A 1 139 ? 17.337 -13.482 -51.481 1.00 95.69 139 MET A N 1
ATOM 1101 C CA . MET A 1 139 ? 16.260 -12.783 -52.177 1.00 95.69 139 MET A CA 1
ATOM 1102 C C . MET A 1 139 ? 16.382 -12.831 -53.702 1.00 95.69 139 MET A C 1
ATOM 1104 O O . MET A 1 139 ? 15.401 -12.537 -54.383 1.00 95.69 139 MET A O 1
ATOM 1108 N N . GLN A 1 140 ? 17.558 -13.153 -54.244 1.00 95.12 140 GLN A N 1
ATOM 1109 C CA . GLN A 1 140 ? 17.873 -13.016 -55.665 1.00 95.12 140 GLN A CA 1
ATOM 1110 C C . GLN A 1 140 ? 18.661 -14.204 -56.230 1.00 95.12 140 GLN A C 1
ATOM 1112 O O . GLN A 1 140 ? 19.435 -14.851 -55.526 1.00 95.12 140 GLN A O 1
ATOM 1117 N N . GLU A 1 141 ? 18.495 -14.424 -57.533 1.00 94.06 141 GLU A N 1
ATOM 1118 C CA . GLU A 1 141 ? 19.325 -15.275 -58.392 1.00 94.06 141 GLU A CA 1
ATOM 1119 C C . GLU A 1 141 ? 19.633 -14.504 -59.681 1.00 94.06 141 GLU A C 1
ATOM 1121 O O . GLU A 1 141 ? 18.756 -13.847 -60.237 1.00 94.06 141 GLU A O 1
ATOM 1126 N N . ASP A 1 142 ? 20.891 -14.524 -60.128 1.00 90.56 142 ASP A N 1
ATOM 1127 C CA . ASP A 1 142 ? 21.351 -13.815 -61.336 1.00 90.56 142 ASP A CA 1
ATOM 1128 C C . ASP A 1 142 ? 20.985 -12.311 -61.395 1.00 90.56 142 ASP A C 1
ATOM 1130 O O . ASP A 1 142 ? 20.861 -11.722 -62.467 1.00 90.56 142 ASP A O 1
ATOM 1134 N N . GLY A 1 143 ? 20.851 -11.668 -60.228 1.00 88.12 143 GLY A N 1
ATOM 1135 C CA . GLY A 1 143 ? 20.517 -10.244 -60.093 1.00 88.12 143 GLY A CA 1
ATOM 1136 C C . GLY A 1 143 ? 19.018 -9.923 -60.111 1.00 88.12 143 GLY A C 1
ATOM 1137 O O . GLY A 1 143 ? 18.655 -8.762 -59.935 1.00 88.12 143 GLY A O 1
ATOM 1138 N N . GLU A 1 144 ? 18.153 -10.928 -60.257 1.00 92.44 144 GLU A N 1
ATOM 1139 C CA . GLU A 1 144 ? 16.695 -10.779 -60.257 1.00 92.44 144 GLU A CA 1
ATOM 1140 C C . GLU A 1 144 ? 16.071 -11.384 -58.986 1.00 92.44 144 GLU A C 1
ATOM 1142 O O . GLU A 1 144 ? 16.594 -12.369 -58.457 1.00 92.44 144 GLU A O 1
ATOM 1147 N N . PRO A 1 145 ? 14.955 -10.834 -58.463 1.00 95.25 145 PRO A N 1
ATOM 1148 C CA . PRO A 1 145 ? 14.228 -11.439 -57.351 1.00 95.25 145 PRO A CA 1
ATOM 1149 C C . PRO A 1 145 ? 13.809 -12.883 -57.641 1.00 95.25 145 PRO A C 1
ATOM 1151 O O . PRO A 1 145 ? 13.251 -13.177 -58.701 1.00 95.25 145 PRO A O 1
ATOM 1154 N N . VAL A 1 146 ? 14.019 -13.781 -56.678 1.00 96.75 146 VAL A N 1
ATOM 1155 C CA . VAL A 1 146 ? 13.546 -15.165 -56.802 1.00 96.75 146 VAL A CA 1
ATOM 1156 C C . VAL A 1 146 ? 12.024 -15.256 -56.731 1.00 96.75 146 VAL A C 1
ATOM 1158 O O . VAL A 1 146 ? 11.331 -14.339 -56.285 1.00 96.75 146 VAL A O 1
ATOM 1161 N N . SER A 1 147 ? 11.477 -16.398 -57.156 1.00 97.25 147 SER A N 1
ATOM 1162 C CA . SER A 1 147 ? 10.042 -16.646 -57.026 1.00 97.25 147 SER A CA 1
ATOM 1163 C C . SER A 1 147 ? 9.595 -16.623 -55.560 1.00 97.25 147 SER A C 1
ATOM 1165 O O . SER A 1 147 ? 10.358 -16.938 -54.644 1.00 97.25 147 SER A O 1
ATOM 1167 N N . ARG A 1 148 ? 8.312 -16.317 -55.348 1.00 97.81 148 ARG A N 1
ATOM 1168 C CA . ARG A 1 148 ? 7.670 -16.352 -54.030 1.00 97.81 148 ARG A CA 1
ATOM 1169 C C . ARG A 1 148 ? 7.961 -17.644 -53.263 1.00 97.81 148 ARG A C 1
ATOM 1171 O O . ARG A 1 148 ? 8.323 -17.569 -52.095 1.00 97.81 148 ARG A O 1
ATOM 1178 N N . ASP A 1 149 ? 7.810 -18.800 -53.903 1.00 97.81 149 ASP A N 1
ATOM 1179 C CA . ASP A 1 149 ? 7.970 -20.094 -53.232 1.00 97.81 149 ASP A CA 1
ATOM 1180 C C . ASP A 1 149 ? 9.428 -20.346 -52.828 1.00 97.81 149 ASP A C 1
ATOM 1182 O O . ASP A 1 149 ? 9.679 -20.827 -51.726 1.00 97.81 149 ASP A O 1
ATOM 1186 N N . ILE A 1 150 ? 10.391 -19.942 -53.669 1.00 97.88 150 ILE A N 1
ATOM 1187 C CA . ILE A 1 150 ? 11.823 -20.033 -53.346 1.00 97.88 150 ILE A CA 1
ATOM 1188 C C . ILE A 1 150 ? 12.155 -19.138 -52.150 1.00 97.88 150 ILE A C 1
ATOM 1190 O O . ILE A 1 150 ? 12.795 -19.598 -51.208 1.00 97.88 150 ILE A O 1
ATOM 1194 N N . LEU A 1 151 ? 11.688 -17.885 -52.144 1.00 98.19 151 LEU A N 1
ATOM 1195 C CA . LEU A 1 151 ? 11.966 -16.962 -51.042 1.00 98.19 151 LEU A CA 1
ATOM 1196 C C . LEU A 1 151 ? 11.374 -17.460 -49.717 1.00 98.19 151 LEU A C 1
ATOM 1198 O O . LEU A 1 151 ? 12.064 -17.472 -48.701 1.00 98.19 151 LEU A O 1
ATOM 1202 N N . LEU A 1 152 ? 10.114 -17.906 -49.717 1.00 98.50 152 LEU A N 1
ATOM 1203 C CA . LEU A 1 152 ? 9.484 -18.442 -48.507 1.00 98.50 152 LEU A CA 1
ATOM 1204 C C . LEU A 1 152 ? 10.200 -19.704 -48.007 1.00 98.50 152 LEU A C 1
ATOM 1206 O O . LEU A 1 152 ? 10.427 -19.825 -46.805 1.00 98.50 152 LEU A O 1
ATOM 1210 N N . HIS A 1 153 ? 10.619 -20.594 -48.911 1.00 98.12 153 HIS A N 1
ATOM 1211 C CA . HIS A 1 153 ? 11.375 -21.792 -48.551 1.00 98.12 153 HIS A CA 1
ATOM 1212 C C . HIS A 1 153 ? 12.766 -21.473 -47.978 1.00 98.12 153 HIS A C 1
ATOM 1214 O O . HIS A 1 153 ? 13.190 -22.095 -47.002 1.00 98.12 153 HIS A O 1
ATOM 1220 N N . ARG A 1 154 ? 13.473 -20.483 -48.539 1.00 98.19 154 ARG A N 1
ATOM 1221 C CA . ARG A 1 154 ? 14.767 -20.022 -48.009 1.00 98.19 154 ARG A CA 1
ATOM 1222 C C . ARG A 1 154 ? 14.623 -19.415 -46.613 1.00 98.19 154 ARG A C 1
ATOM 1224 O O . ARG A 1 154 ? 15.434 -19.715 -45.739 1.00 98.19 154 ARG A O 1
ATOM 1231 N N . ILE A 1 155 ? 13.568 -18.631 -46.381 1.00 98.56 155 ILE A N 1
ATOM 1232 C CA . ILE A 1 155 ? 13.248 -18.069 -45.059 1.00 98.56 155 ILE A CA 1
ATOM 1233 C C . ILE A 1 155 ? 12.927 -19.175 -44.056 1.00 98.56 155 ILE A C 1
ATOM 1235 O O . ILE A 1 155 ? 13.491 -19.175 -42.966 1.00 98.56 155 ILE A O 1
ATOM 1239 N N . GLU A 1 156 ? 12.061 -20.122 -44.421 1.00 98.50 156 GLU A N 1
ATOM 1240 C CA . GLU A 1 156 ? 11.727 -21.275 -43.580 1.00 98.50 156 GLU A CA 1
ATOM 1241 C C . GLU A 1 156 ? 12.989 -22.061 -43.216 1.00 98.50 156 GLU A C 1
ATOM 1243 O O . GLU A 1 156 ? 13.255 -22.263 -42.039 1.00 98.50 156 GLU A O 1
ATOM 1248 N N . THR A 1 157 ? 13.827 -22.403 -44.199 1.00 98.25 157 THR A N 1
ATOM 1249 C CA . THR A 1 157 ? 15.090 -23.128 -43.980 1.00 98.25 157 THR A CA 1
ATOM 1250 C C . THR A 1 157 ? 16.040 -22.358 -43.063 1.00 98.25 157 THR A C 1
ATOM 1252 O O . THR A 1 157 ? 16.672 -22.946 -42.178 1.00 98.25 157 THR A O 1
ATOM 1255 N N . HIS A 1 158 ? 16.142 -21.039 -43.253 1.00 98.31 158 HIS A N 1
ATOM 1256 C CA . HIS A 1 158 ? 16.976 -20.187 -42.419 1.00 98.31 158 HIS A CA 1
ATOM 1257 C C . HIS A 1 158 ? 16.509 -20.188 -40.962 1.00 98.31 158 HIS A C 1
ATOM 1259 O O . HIS A 1 158 ? 17.289 -20.507 -40.063 1.00 98.31 158 HIS A O 1
ATOM 1265 N N . VAL A 1 159 ? 15.229 -19.881 -40.748 1.00 98.69 159 VAL A N 1
ATOM 1266 C CA . VAL A 1 159 ? 14.606 -19.830 -39.424 1.00 98.69 159 VAL A CA 1
ATOM 1267 C C . VAL A 1 159 ? 14.688 -21.189 -38.737 1.00 98.69 159 VAL A C 1
ATOM 1269 O O . VAL A 1 159 ? 15.143 -21.265 -37.599 1.00 98.69 159 VAL A O 1
ATOM 1272 N N . ASP A 1 160 ? 14.334 -22.262 -39.443 1.00 98.00 160 ASP A N 1
ATOM 1273 C CA . ASP A 1 160 ? 14.360 -23.628 -38.928 1.00 98.00 160 ASP A CA 1
ATOM 1274 C C . ASP A 1 160 ? 15.738 -24.015 -38.385 1.00 98.00 160 ASP A C 1
ATOM 1276 O O . ASP A 1 160 ? 15.853 -24.631 -37.322 1.00 98.00 160 ASP A O 1
ATOM 1280 N N . THR A 1 161 ? 16.785 -23.660 -39.130 1.00 98.38 161 THR A N 1
ATOM 1281 C CA . THR A 1 161 ? 18.164 -24.012 -38.786 1.00 98.38 161 THR A CA 1
ATOM 1282 C C . THR A 1 161 ? 18.659 -23.201 -37.594 1.00 98.38 161 THR A C 1
ATOM 1284 O O . THR A 1 161 ? 19.249 -23.765 -36.672 1.00 98.38 161 THR A O 1
ATOM 1287 N N . VAL A 1 162 ? 18.419 -21.886 -37.591 1.00 98.56 162 VAL A N 1
ATOM 1288 C CA . VAL A 1 162 ? 18.907 -20.999 -36.527 1.00 98.56 162 VAL A CA 1
ATOM 1289 C C . VAL A 1 162 ? 18.139 -21.239 -35.228 1.00 98.56 162 VAL A C 1
ATOM 1291 O O . VAL A 1 162 ? 18.767 -21.458 -34.194 1.00 98.56 162 VAL A O 1
ATOM 1294 N N . VAL A 1 163 ? 16.804 -21.277 -35.267 1.00 98.69 163 VAL A N 1
ATOM 1295 C CA . VAL A 1 163 ? 15.981 -21.509 -34.068 1.00 98.69 163 VAL A CA 1
ATOM 1296 C C . VAL A 1 163 ? 16.255 -22.895 -33.494 1.00 98.69 163 VAL A C 1
ATOM 1298 O O . VAL A 1 163 ? 16.567 -23.018 -32.313 1.00 98.69 163 VAL A O 1
ATOM 1301 N N . GLY A 1 164 ? 16.257 -23.934 -34.337 1.00 97.81 164 GLY A N 1
ATOM 1302 C CA . GLY A 1 164 ? 16.533 -25.299 -33.890 1.00 97.81 164 GLY A CA 1
ATOM 1303 C C . GLY A 1 164 ? 17.915 -25.476 -33.253 1.00 97.81 164 GLY A C 1
ATOM 1304 O O . GLY A 1 164 ? 18.081 -26.332 -32.387 1.00 97.81 164 GLY A O 1
ATOM 1305 N N . ARG A 1 165 ? 18.909 -24.664 -33.638 1.00 98.19 165 ARG A N 1
ATOM 1306 C CA . ARG A 1 165 ? 20.258 -24.708 -33.053 1.00 98.19 165 ARG A CA 1
ATOM 1307 C C . ARG A 1 165 ? 20.322 -24.139 -31.633 1.00 98.19 165 ARG A C 1
ATOM 1309 O O . ARG A 1 165 ? 21.162 -24.594 -30.859 1.00 98.19 165 ARG A O 1
ATOM 1316 N N . TYR A 1 166 ? 19.491 -23.148 -31.316 1.00 98.38 166 TYR A N 1
ATOM 1317 C CA . TYR A 1 166 ? 19.590 -22.378 -30.071 1.00 98.38 166 TYR A CA 1
ATOM 1318 C C . TYR A 1 166 ? 18.367 -22.503 -29.151 1.00 98.38 166 TYR A C 1
ATOM 1320 O O . TYR A 1 166 ? 18.359 -21.871 -28.099 1.00 98.38 166 TYR A O 1
ATOM 1328 N N . ALA A 1 167 ? 17.374 -23.331 -29.493 1.00 95.50 167 ALA A N 1
ATOM 1329 C CA . ALA A 1 167 ? 16.155 -23.560 -28.702 1.00 95.50 167 ALA A CA 1
ATOM 1330 C C . ALA A 1 167 ? 16.407 -24.075 -27.267 1.00 95.50 167 ALA A C 1
ATOM 1332 O O . ALA A 1 167 ? 15.520 -24.058 -26.424 1.00 95.50 167 ALA A O 1
ATOM 1333 N N . ASP A 1 168 ? 17.618 -24.546 -26.954 1.00 94.31 168 ASP A N 1
ATOM 1334 C CA . ASP A 1 168 ? 17.990 -24.955 -25.597 1.00 94.31 168 ASP A CA 1
ATOM 1335 C C . ASP A 1 168 ? 18.339 -23.777 -24.666 1.00 94.31 168 ASP A C 1
ATOM 1337 O O . ASP A 1 168 ? 18.405 -23.962 -23.449 1.00 94.31 168 ASP A O 1
ATOM 1341 N N . VAL A 1 169 ? 18.602 -22.584 -25.214 1.00 96.50 169 VAL A N 1
ATOM 1342 C CA . VAL A 1 169 ? 19.041 -21.403 -24.445 1.00 96.50 169 VAL A CA 1
ATOM 1343 C C . VAL A 1 169 ? 18.327 -20.105 -24.829 1.00 96.50 169 VAL A C 1
ATOM 1345 O O . VAL A 1 169 ? 18.216 -19.197 -24.000 1.00 96.50 169 VAL A O 1
ATOM 1348 N N . ALA A 1 170 ? 17.851 -19.991 -26.068 1.00 97.75 170 ALA A N 1
ATOM 1349 C CA . ALA A 1 170 ? 17.024 -18.877 -26.492 1.00 97.75 170 ALA A CA 1
ATOM 1350 C C . ALA A 1 170 ? 15.632 -19.012 -25.870 1.00 97.75 170 ALA A C 1
ATOM 1352 O O . ALA A 1 170 ? 14.983 -20.037 -26.025 1.00 97.75 170 ALA A O 1
ATOM 1353 N N . THR A 1 171 ? 15.178 -17.981 -25.159 1.00 98.19 171 THR A N 1
ATOM 1354 C CA . THR A 1 171 ? 13.819 -17.936 -24.583 1.00 98.19 171 THR A CA 1
ATOM 1355 C C . THR A 1 171 ? 12.915 -16.956 -25.324 1.00 98.19 171 THR A C 1
ATOM 1357 O O . THR A 1 171 ? 11.701 -16.938 -25.118 1.00 98.19 171 THR A O 1
ATOM 1360 N N . MET A 1 172 ? 13.501 -16.126 -26.192 1.00 98.56 172 MET A N 1
ATOM 1361 C CA . MET A 1 172 ? 12.799 -15.139 -27.004 1.00 98.56 172 MET A CA 1
ATOM 1362 C C . MET A 1 172 ? 13.466 -14.997 -28.375 1.00 98.56 172 MET A C 1
ATOM 1364 O O . MET A 1 172 ? 14.693 -15.075 -28.484 1.00 98.56 172 MET A O 1
ATOM 1368 N N . TRP A 1 173 ? 12.674 -14.705 -29.406 1.00 98.75 173 TRP A N 1
ATOM 1369 C CA . TRP A 1 173 ? 13.173 -14.469 -30.763 1.00 98.75 173 TRP A CA 1
ATOM 1370 C C . TRP A 1 173 ? 12.595 -13.192 -31.354 1.00 98.75 173 TRP A C 1
ATOM 1372 O O . TRP A 1 173 ? 11.379 -13.073 -31.495 1.00 98.75 173 TRP A O 1
ATOM 1382 N N . ASP A 1 174 ? 13.467 -12.282 -31.791 1.00 98.75 174 ASP A N 1
ATOM 1383 C CA . ASP A 1 174 ? 13.087 -11.228 -32.730 1.00 98.75 174 ASP A CA 1
ATOM 1384 C C . ASP A 1 174 ? 12.967 -11.869 -34.116 1.00 98.75 174 ASP A C 1
ATOM 1386 O O . ASP A 1 174 ? 13.935 -11.984 -34.878 1.00 98.75 174 ASP A O 1
ATOM 1390 N N . VAL A 1 175 ? 11.765 -12.365 -34.416 1.00 98.75 175 VAL A N 1
ATOM 1391 C CA . VAL A 1 175 ? 11.505 -13.167 -35.614 1.00 98.75 175 VAL A CA 1
ATOM 1392 C C . VAL A 1 175 ? 11.576 -12.305 -36.865 1.00 98.75 175 VAL A C 1
ATOM 1394 O O . VAL A 1 175 ? 12.231 -12.671 -37.839 1.00 98.75 175 VAL A O 1
ATOM 1397 N N . VAL A 1 176 ? 10.921 -11.144 -36.837 1.00 98.75 176 VAL A N 1
ATOM 1398 C CA . VAL A 1 176 ? 10.984 -10.170 -37.927 1.00 98.75 176 VAL A CA 1
ATOM 1399 C C . VAL A 1 176 ? 11.276 -8.788 -37.370 1.00 98.75 176 VAL A C 1
ATOM 1401 O O . VAL A 1 176 ? 10.569 -8.317 -36.479 1.00 98.75 176 VAL A O 1
ATOM 1404 N N . ASN A 1 177 ? 12.291 -8.140 -37.937 1.00 98.50 177 ASN A N 1
ATOM 1405 C CA . ASN A 1 177 ? 12.739 -6.807 -37.566 1.00 98.50 177 ASN A CA 1
ATOM 1406 C C . ASN A 1 177 ? 12.409 -5.774 -38.664 1.00 98.50 177 ASN A C 1
ATOM 1408 O O . ASN A 1 177 ? 12.719 -5.982 -39.842 1.00 98.50 177 ASN A O 1
ATOM 1412 N N . GLU A 1 178 ? 11.820 -4.645 -38.265 1.00 96.50 178 GLU A N 1
ATOM 1413 C CA . GLU A 1 178 ? 11.663 -3.403 -39.048 1.00 96.50 178 GLU A CA 1
ATOM 1414 C C . GLU A 1 178 ? 10.906 -3.520 -40.388 1.00 96.50 178 GLU A C 1
ATOM 1416 O O . GLU A 1 178 ? 11.269 -2.885 -41.391 1.00 96.50 178 GLU A O 1
ATOM 1421 N N . ALA A 1 179 ? 9.833 -4.316 -40.422 1.00 96.88 179 ALA A N 1
ATOM 1422 C CA . ALA A 1 179 ? 9.025 -4.529 -41.625 1.00 96.88 179 ALA A CA 1
ATOM 1423 C C . ALA A 1 179 ? 7.993 -3.427 -41.909 1.00 96.88 179 ALA A C 1
ATOM 1425 O O . ALA A 1 179 ? 7.446 -3.406 -43.011 1.00 96.88 179 ALA A O 1
ATOM 1426 N N . ILE A 1 180 ? 7.707 -2.517 -40.972 1.00 96.56 180 ILE A N 1
ATOM 1427 C CA . ILE A 1 180 ? 6.758 -1.413 -41.185 1.00 96.56 180 ILE A CA 1
ATOM 1428 C C . ILE A 1 180 ? 7.445 -0.264 -41.935 1.00 96.56 180 ILE A C 1
ATOM 1430 O O . ILE A 1 180 ? 8.580 0.111 -41.636 1.00 96.56 180 ILE A O 1
ATOM 1434 N N . GLY A 1 181 ? 6.740 0.320 -42.909 1.00 91.81 181 GLY A N 1
ATOM 1435 C CA . GLY A 1 181 ? 7.222 1.476 -43.672 1.00 91.81 181 GLY A CA 1
ATOM 1436 C C . GLY A 1 181 ? 7.222 2.778 -42.858 1.00 91.81 181 GLY A C 1
ATOM 1437 O O . GLY A 1 181 ? 6.253 3.066 -42.151 1.00 91.81 181 GLY A O 1
ATOM 1438 N N . ASP A 1 182 ? 8.285 3.581 -42.995 1.00 83.62 182 ASP A N 1
ATOM 1439 C CA . ASP A 1 182 ? 8.531 4.794 -42.191 1.00 83.62 182 ASP A CA 1
ATOM 1440 C C . ASP A 1 182 ? 7.780 6.058 -42.661 1.00 83.62 182 ASP A C 1
ATOM 1442 O O . ASP A 1 182 ? 7.693 7.022 -41.905 1.00 83.62 182 ASP A O 1
ATOM 1446 N N . SER A 1 183 ? 7.243 6.077 -43.884 1.00 76.62 183 SER A N 1
ATOM 1447 C CA . SER A 1 183 ? 6.525 7.221 -44.473 1.00 76.62 183 SER A CA 1
ATOM 1448 C C . SER A 1 183 ? 5.007 7.024 -44.495 1.00 76.62 183 SER A C 1
ATOM 1450 O O . SER A 1 183 ? 4.513 5.897 -44.395 1.00 76.62 183 SER A O 1
ATOM 1452 N N . ASP A 1 184 ? 4.251 8.108 -44.684 1.00 65.38 184 ASP A N 1
ATOM 1453 C CA . ASP A 1 184 ? 2.822 8.034 -45.005 1.00 65.38 184 ASP A CA 1
ATOM 1454 C C . ASP A 1 184 ? 2.647 7.292 -46.341 1.00 65.38 184 ASP A C 1
ATOM 1456 O O . ASP A 1 184 ? 3.136 7.728 -47.383 1.00 65.38 184 ASP A O 1
ATOM 1460 N N . GLY A 1 185 ? 2.028 6.110 -46.302 1.00 71.12 185 GLY A N 1
ATOM 1461 C CA . GLY A 1 185 ? 2.021 5.171 -47.426 1.00 71.12 185 GLY A CA 1
ATOM 1462 C C . GLY A 1 185 ? 1.717 3.740 -46.988 1.00 71.12 185 GLY A C 1
ATOM 1463 O O . GLY A 1 185 ? 1.000 3.524 -46.006 1.00 71.12 185 GLY A O 1
ATOM 1464 N N . ASP A 1 186 ? 2.273 2.762 -47.702 1.00 84.69 186 ASP A N 1
ATOM 1465 C CA . ASP A 1 186 ? 1.993 1.342 -47.486 1.00 84.69 186 ASP A CA 1
ATOM 1466 C C . ASP A 1 186 ? 2.323 0.854 -46.064 1.00 84.69 186 ASP A C 1
ATOM 1468 O O . ASP A 1 186 ? 3.146 1.416 -45.331 1.00 84.69 186 ASP A O 1
ATOM 1472 N N . LEU A 1 187 ? 1.619 -0.209 -45.657 1.00 93.44 187 LEU A N 1
ATOM 1473 C CA . LEU A 1 187 ? 1.781 -0.847 -44.348 1.00 93.44 187 LEU A CA 1
ATOM 1474 C C . LEU A 1 187 ? 3.205 -1.390 -44.172 1.00 93.44 187 LEU A C 1
ATOM 1476 O O . LEU A 1 187 ? 3.839 -1.148 -43.146 1.00 93.44 187 LEU A O 1
ATOM 1480 N N . LEU A 1 188 ? 3.687 -2.117 -45.181 1.00 95.50 188 LEU A N 1
ATOM 1481 C CA . LEU A 1 188 ? 5.010 -2.723 -45.186 1.00 95.50 188 LEU A CA 1
ATOM 1482 C C . LEU A 1 188 ? 6.040 -1.793 -45.819 1.00 95.50 188 LEU A C 1
ATOM 1484 O O . LEU A 1 188 ? 5.736 -1.031 -46.734 1.00 95.50 188 LEU A O 1
ATOM 1488 N N . ARG A 1 189 ? 7.278 -1.913 -45.351 1.00 94.25 189 ARG A N 1
ATOM 1489 C CA . ARG A 1 189 ? 8.459 -1.352 -45.993 1.00 94.25 189 ARG A CA 1
ATOM 1490 C C . ARG A 1 189 ? 8.587 -1.920 -47.404 1.00 94.25 189 ARG A C 1
ATOM 1492 O O . ARG A 1 189 ? 8.429 -3.124 -47.600 1.00 94.25 189 ARG A O 1
ATOM 1499 N N . ASP A 1 190 ? 8.909 -1.062 -48.364 1.00 93.81 190 ASP A N 1
ATOM 1500 C CA . ASP A 1 190 ? 9.241 -1.489 -49.720 1.00 93.81 190 ASP A CA 1
ATOM 1501 C C . ASP A 1 190 ? 10.607 -2.198 -49.727 1.00 93.81 190 ASP A C 1
ATOM 1503 O O . ASP A 1 190 ? 11.642 -1.582 -49.476 1.00 93.81 190 ASP A O 1
ATOM 1507 N N . SER A 1 191 ? 10.594 -3.511 -49.951 1.00 94.56 191 SER A N 1
ATOM 1508 C CA . SER A 1 191 ? 11.766 -4.391 -49.971 1.00 94.56 191 SER A CA 1
ATOM 1509 C C . SER A 1 191 ? 11.510 -5.574 -50.900 1.00 94.56 191 SER A C 1
ATOM 1511 O O . SER A 1 191 ? 10.367 -5.825 -51.297 1.00 94.56 191 SER A O 1
ATOM 1513 N N . ILE A 1 192 ? 12.548 -6.327 -51.276 1.00 95.81 192 ILE A N 1
ATOM 1514 C CA . ILE A 1 192 ? 12.354 -7.513 -52.125 1.00 95.81 192 ILE A CA 1
ATOM 1515 C C . ILE A 1 192 ? 11.426 -8.514 -51.422 1.00 95.81 192 ILE A C 1
ATOM 1517 O O . ILE A 1 192 ? 10.562 -9.100 -52.078 1.00 95.81 192 ILE A O 1
ATOM 1521 N N . TYR A 1 193 ? 11.507 -8.634 -50.093 1.00 96.62 193 TYR A N 1
ATOM 1522 C CA . TYR A 1 193 ? 10.591 -9.453 -49.295 1.00 96.62 193 TYR A CA 1
ATOM 1523 C C . TYR A 1 193 ? 9.118 -9.097 -49.520 1.00 96.62 193 TYR A C 1
ATOM 1525 O O . TYR A 1 193 ? 8.312 -9.966 -49.877 1.00 96.62 193 TYR A O 1
ATOM 1533 N N . SER A 1 194 ? 8.761 -7.822 -49.334 1.00 95.88 194 SER A N 1
ATOM 1534 C CA . SER A 1 194 ? 7.372 -7.368 -49.409 1.00 95.88 194 SER A CA 1
ATOM 1535 C C . SER A 1 194 ? 6.853 -7.318 -50.847 1.00 95.88 194 SER A C 1
ATOM 1537 O O . SER A 1 194 ? 5.721 -7.739 -51.084 1.00 95.88 194 SER A O 1
ATOM 1539 N N . ARG A 1 195 ? 7.679 -6.915 -51.824 1.00 95.69 195 ARG A N 1
ATOM 1540 C CA . ARG A 1 195 ? 7.310 -6.933 -53.252 1.00 95.69 195 ARG A CA 1
ATOM 1541 C C . ARG A 1 195 ? 7.060 -8.347 -53.775 1.00 95.69 195 ARG A C 1
ATOM 1543 O O . ARG A 1 195 ? 6.153 -8.550 -54.576 1.00 95.69 195 ARG A O 1
ATOM 1550 N N . THR A 1 196 ? 7.835 -9.324 -53.305 1.00 96.69 196 THR A N 1
ATOM 1551 C CA . THR A 1 196 ? 7.754 -10.715 -53.782 1.00 96.69 196 THR A CA 1
ATOM 1552 C C . THR A 1 196 ? 6.655 -11.510 -53.069 1.00 96.69 196 THR A C 1
ATOM 1554 O O . THR A 1 196 ? 6.001 -12.357 -53.680 1.00 96.69 196 THR A O 1
ATOM 1557 N N . THR A 1 197 ? 6.423 -11.262 -51.772 1.00 97.25 197 THR A N 1
ATOM 1558 C CA . THR A 1 197 ? 5.569 -12.136 -50.938 1.00 97.25 197 THR A CA 1
ATOM 1559 C C . THR A 1 197 ? 4.454 -11.422 -50.166 1.00 97.25 197 THR A C 1
ATOM 1561 O O . THR A 1 197 ? 3.605 -12.087 -49.565 1.00 97.25 197 THR A O 1
ATOM 1564 N N . GLY A 1 198 ? 4.411 -10.088 -50.160 1.00 95.75 198 GLY A N 1
ATOM 1565 C CA . GLY A 1 198 ? 3.529 -9.330 -49.273 1.00 95.75 198 GLY A CA 1
ATOM 1566 C C . GLY A 1 198 ? 3.880 -9.564 -47.799 1.00 95.75 198 GLY A C 1
ATOM 1567 O O . GLY A 1 198 ? 5.037 -9.463 -47.417 1.00 95.75 198 GLY A O 1
ATOM 1568 N N . MET A 1 199 ? 2.890 -9.883 -46.958 1.00 96.25 199 MET A N 1
ATOM 1569 C CA . MET A 1 199 ? 3.106 -10.214 -45.533 1.00 96.25 199 MET A CA 1
ATOM 1570 C C . MET A 1 199 ? 3.504 -11.676 -45.294 1.00 96.25 199 MET A C 1
ATOM 1572 O O . MET A 1 199 ? 3.764 -12.060 -44.154 1.00 96.25 199 MET A O 1
ATOM 1576 N N . ASP A 1 200 ? 3.503 -12.522 -46.323 1.00 97.88 200 ASP A N 1
ATOM 1577 C CA . ASP A 1 200 ? 3.587 -13.964 -46.098 1.00 97.88 200 ASP A CA 1
ATOM 1578 C C . ASP A 1 200 ? 4.996 -14.423 -45.699 1.00 97.88 200 ASP A C 1
ATOM 1580 O O . ASP A 1 200 ? 5.112 -15.447 -45.029 1.00 97.88 200 ASP A O 1
ATOM 1584 N N . PHE A 1 201 ? 6.046 -13.642 -45.984 1.00 98.38 201 PHE A N 1
ATOM 1585 C CA . PHE A 1 201 ? 7.370 -13.884 -45.400 1.00 98.38 201 PHE A CA 1
ATOM 1586 C C . PHE A 1 201 ? 7.360 -13.760 -43.870 1.00 98.38 201 PHE A C 1
ATOM 1588 O O . PHE A 1 201 ? 7.984 -14.569 -43.190 1.00 98.38 201 PHE A O 1
ATOM 1595 N N . ILE A 1 202 ? 6.591 -12.806 -43.325 1.00 98.69 202 ILE A N 1
ATOM 1596 C CA . ILE A 1 202 ? 6.439 -12.620 -41.877 1.00 98.69 202 ILE A CA 1
ATOM 1597 C C . ILE A 1 202 ? 5.724 -13.837 -41.295 1.00 98.69 202 ILE A C 1
ATOM 1599 O O . ILE A 1 202 ? 6.221 -14.477 -40.376 1.00 98.69 202 ILE A O 1
ATOM 1603 N N . VAL A 1 203 ? 4.583 -14.215 -41.878 1.00 98.69 203 VAL A N 1
ATOM 1604 C CA . VAL A 1 203 ? 3.805 -15.378 -41.418 1.00 98.69 203 VAL A CA 1
ATOM 1605 C C . VAL A 1 203 ? 4.634 -16.664 -41.469 1.00 98.69 203 VAL A C 1
ATOM 1607 O O . VAL A 1 203 ? 4.557 -17.469 -40.543 1.00 98.69 203 VAL A O 1
ATOM 1610 N N . THR A 1 204 ? 5.424 -16.850 -42.527 1.00 98.75 204 THR A N 1
ATOM 1611 C CA . THR A 1 204 ? 6.288 -18.026 -42.703 1.00 98.75 204 THR A CA 1
ATOM 1612 C C . THR A 1 204 ? 7.374 -18.069 -41.635 1.00 98.75 204 THR A C 1
ATOM 1614 O O . THR A 1 204 ? 7.514 -19.093 -40.974 1.00 98.75 204 THR A O 1
ATOM 1617 N N . ALA A 1 205 ? 8.061 -16.950 -41.384 1.00 98.75 205 ALA A N 1
ATOM 1618 C CA . ALA A 1 205 ? 9.093 -16.877 -40.354 1.00 98.75 205 ALA A CA 1
ATOM 1619 C C . ALA A 1 205 ? 8.546 -17.193 -38.950 1.00 98.75 205 ALA A C 1
ATOM 1621 O O . ALA A 1 205 ? 9.121 -18.010 -38.239 1.00 98.75 205 ALA A O 1
ATOM 1622 N N . PHE A 1 206 ? 7.396 -16.624 -38.567 1.00 98.88 206 PHE A N 1
ATOM 1623 C CA . PHE A 1 206 ? 6.780 -16.911 -37.262 1.00 98.88 206 PHE A CA 1
ATOM 1624 C C . PHE A 1 206 ? 6.331 -18.369 -37.125 1.00 98.88 206 PHE A C 1
ATOM 1626 O O . PHE A 1 206 ? 6.518 -18.970 -36.070 1.00 98.88 206 PHE A O 1
ATOM 1633 N N . LYS A 1 207 ? 5.760 -18.963 -38.179 1.00 98.62 207 LYS A N 1
ATOM 1634 C CA . LYS A 1 207 ? 5.359 -20.377 -38.150 1.00 98.62 207 LYS A CA 1
ATOM 1635 C C . LYS A 1 207 ? 6.559 -21.316 -38.059 1.00 98.62 207 LYS A C 1
ATOM 1637 O O . LYS A 1 207 ? 6.495 -22.267 -37.288 1.00 98.62 207 LYS A O 1
ATOM 1642 N N . ALA A 1 208 ? 7.626 -21.039 -38.805 1.00 98.69 208 ALA A N 1
ATOM 1643 C CA . ALA A 1 208 ? 8.866 -21.807 -38.748 1.00 98.69 208 ALA A CA 1
ATOM 1644 C C . ALA A 1 208 ? 9.509 -21.718 -37.352 1.00 98.69 208 ALA A C 1
ATOM 1646 O O . ALA A 1 208 ? 9.824 -22.742 -36.749 1.00 98.69 208 ALA A O 1
ATOM 1647 N N . ALA A 1 209 ? 9.590 -20.510 -36.779 1.00 98.69 209 ALA A N 1
ATOM 1648 C CA . ALA A 1 209 ? 10.133 -20.305 -35.438 1.00 98.69 209 ALA A CA 1
ATOM 1649 C C . ALA A 1 209 ? 9.339 -21.087 -34.379 1.00 98.69 209 ALA A C 1
ATOM 1651 O O . ALA A 1 209 ? 9.916 -21.899 -33.661 1.00 98.69 209 ALA A O 1
ATOM 1652 N N . HIS A 1 210 ? 8.010 -20.941 -34.354 1.00 98.38 210 HIS A N 1
ATOM 1653 C CA . HIS A 1 210 ? 7.149 -21.663 -33.411 1.00 98.38 210 HIS A CA 1
ATOM 1654 C C . HIS A 1 210 ? 7.200 -23.187 -33.590 1.00 98.38 210 HIS A C 1
ATOM 1656 O O . HIS A 1 210 ? 7.066 -23.935 -32.627 1.00 98.38 210 HIS A O 1
ATOM 1662 N N . ALA A 1 211 ? 7.388 -23.673 -34.821 1.00 97.94 211 ALA A N 1
ATOM 1663 C CA . ALA A 1 211 ? 7.492 -25.105 -35.084 1.00 97.94 211 ALA A CA 1
ATOM 1664 C C . ALA A 1 211 ? 8.781 -25.723 -34.515 1.00 97.94 211 ALA A C 1
ATOM 1666 O O . ALA A 1 211 ? 8.784 -26.912 -34.189 1.00 97.94 211 ALA A O 1
ATOM 1667 N N . LYS A 1 212 ? 9.870 -24.951 -34.409 1.00 97.88 212 LYS A N 1
ATOM 1668 C CA . LYS A 1 212 ? 11.136 -25.411 -33.813 1.00 97.88 212 LYS A CA 1
ATOM 1669 C C . LYS A 1 212 ? 11.241 -25.152 -32.325 1.00 97.88 212 LYS A C 1
ATOM 1671 O O . LYS A 1 212 ? 11.868 -25.949 -31.635 1.00 97.88 212 LYS A O 1
ATOM 1676 N N . ASP A 1 213 ? 10.645 -24.066 -31.865 1.00 97.00 213 ASP A N 1
ATOM 1677 C CA . ASP A 1 213 ? 10.699 -23.628 -30.482 1.00 97.00 213 ASP A CA 1
ATOM 1678 C C . ASP A 1 213 ? 9.315 -23.108 -30.062 1.00 97.00 213 ASP A C 1
ATOM 1680 O O . ASP A 1 213 ? 9.036 -21.909 -30.143 1.00 97.00 213 ASP A O 1
ATOM 1684 N N . PRO A 1 214 ? 8.393 -24.022 -29.701 1.00 96.56 214 PRO A N 1
ATOM 1685 C CA . PRO A 1 214 ? 7.021 -23.658 -29.362 1.00 96.56 214 PRO A CA 1
ATOM 1686 C C . PRO A 1 214 ? 6.896 -22.949 -28.008 1.00 96.56 214 PRO A C 1
ATOM 1688 O O . PRO A 1 214 ? 5.845 -22.365 -27.743 1.00 96.56 214 PRO A O 1
ATOM 1691 N N . ASP A 1 215 ? 7.935 -23.018 -27.170 1.00 95.50 215 ASP A N 1
ATOM 1692 C CA . ASP A 1 215 ? 7.951 -22.459 -25.817 1.00 95.50 215 ASP A CA 1
ATOM 1693 C C . ASP A 1 215 ? 8.567 -21.046 -25.772 1.00 95.50 215 ASP A C 1
ATOM 1695 O O . ASP A 1 215 ? 8.331 -20.307 -24.811 1.00 95.50 215 ASP A O 1
ATOM 1699 N N . ALA A 1 216 ? 9.336 -20.647 -26.792 1.00 97.69 216 ALA A N 1
ATOM 1700 C CA . ALA A 1 216 ? 9.899 -19.303 -26.876 1.00 97.69 216 ALA A CA 1
ATOM 1701 C C . ALA A 1 216 ? 8.852 -18.227 -27.190 1.00 97.69 216 ALA A C 1
ATOM 1703 O O . ALA A 1 216 ? 7.932 -18.414 -27.984 1.00 97.69 216 ALA A O 1
ATOM 1704 N N . LEU A 1 217 ? 9.063 -17.041 -26.614 1.00 98.56 217 LEU A N 1
ATOM 1705 C CA . LEU A 1 217 ? 8.258 -15.854 -26.892 1.00 98.56 217 LEU A CA 1
ATOM 1706 C C . LEU A 1 217 ? 8.663 -15.246 -28.245 1.00 98.56 217 LEU A C 1
ATOM 1708 O O . LEU A 1 217 ? 9.801 -14.792 -28.416 1.00 98.56 217 LEU A O 1
ATOM 1712 N N . LEU A 1 218 ? 7.732 -15.200 -29.200 1.00 98.81 218 LEU A N 1
ATOM 1713 C CA . LEU A 1 218 ? 8.008 -14.753 -30.566 1.00 98.81 218 LEU A CA 1
ATOM 1714 C C . LEU A 1 218 ? 7.636 -13.282 -30.778 1.00 98.81 218 LEU A C 1
ATOM 1716 O O . LEU A 1 218 ? 6.492 -12.857 -30.580 1.00 98.81 218 LEU A O 1
ATOM 1720 N N . ILE A 1 219 ? 8.621 -12.501 -31.222 1.00 98.81 219 ILE A N 1
ATOM 1721 C CA . ILE A 1 219 ? 8.585 -11.039 -31.221 1.00 98.81 219 ILE A CA 1
ATOM 1722 C C . ILE A 1 219 ? 8.608 -10.489 -32.651 1.00 98.81 219 ILE A C 1
ATOM 1724 O O . ILE A 1 219 ? 9.439 -10.868 -33.480 1.00 98.81 219 ILE A O 1
ATOM 1728 N N . TYR A 1 220 ? 7.716 -9.534 -32.928 1.00 98.81 220 TYR A N 1
ATOM 1729 C CA . TYR A 1 220 ? 7.880 -8.586 -34.035 1.00 98.81 220 TYR A CA 1
ATOM 1730 C C . TYR A 1 220 ? 8.570 -7.321 -33.503 1.00 98.81 220 TYR A C 1
ATOM 1732 O O . TYR A 1 220 ? 7.977 -6.650 -32.660 1.00 98.81 220 TYR A O 1
ATOM 1740 N N . ASN A 1 221 ? 9.784 -6.988 -33.959 1.00 98.69 221 ASN A N 1
ATOM 1741 C CA . ASN A 1 221 ? 10.605 -5.894 -33.408 1.00 98.69 221 ASN A CA 1
ATOM 1742 C C . ASN A 1 221 ? 10.695 -4.689 -34.367 1.00 98.69 221 ASN A C 1
ATOM 1744 O O . ASN A 1 221 ? 10.891 -4.866 -35.570 1.00 98.69 221 ASN A O 1
ATOM 1748 N N . ASP A 1 222 ? 10.528 -3.455 -33.875 1.00 98.25 222 ASP A N 1
ATOM 1749 C CA . ASP A 1 222 ? 10.606 -2.236 -34.704 1.00 98.25 222 ASP A CA 1
ATOM 1750 C C . ASP A 1 222 ? 10.847 -0.956 -33.869 1.00 98.25 222 ASP A C 1
ATOM 1752 O O . ASP A 1 222 ? 10.563 -0.896 -32.668 1.00 98.25 222 ASP A O 1
ATOM 1756 N N . TYR A 1 223 ? 11.319 0.115 -34.516 1.00 94.25 223 TYR A N 1
ATOM 1757 C CA . TYR A 1 223 ? 11.476 1.443 -33.910 1.00 94.25 223 TYR A CA 1
ATOM 1758 C C . TYR A 1 223 ? 10.308 2.377 -34.218 1.00 94.25 223 TYR A C 1
ATOM 1760 O O . TYR A 1 223 ? 9.600 2.244 -35.216 1.00 94.25 223 TYR A O 1
ATOM 1768 N N . ASN A 1 224 ? 10.156 3.415 -33.390 1.00 93.44 224 ASN A N 1
ATOM 1769 C CA . ASN A 1 224 ? 9.198 4.513 -33.568 1.00 93.44 224 ASN A CA 1
ATOM 1770 C C . ASN A 1 224 ? 7.711 4.114 -33.629 1.00 93.44 224 ASN A C 1
ATOM 1772 O O . ASN A 1 224 ? 6.883 5.003 -33.796 1.00 93.44 224 ASN A O 1
ATOM 1776 N N . CYS A 1 225 ? 7.318 2.848 -33.445 1.00 94.00 225 CYS A N 1
ATOM 1777 C CA . CYS A 1 225 ? 5.893 2.487 -33.489 1.00 94.00 225 CYS A CA 1
ATOM 1778 C C . CYS A 1 225 ? 5.097 2.936 -32.253 1.00 94.00 225 CYS A C 1
ATOM 1780 O O . CYS A 1 225 ? 3.902 2.682 -32.189 1.00 94.00 225 CYS A O 1
ATOM 1782 N N . HIS A 1 226 ? 5.724 3.609 -31.282 1.00 92.62 226 HIS A N 1
ATOM 1783 C CA . HIS A 1 226 ? 4.987 4.360 -30.263 1.00 92.62 226 HIS A CA 1
ATOM 1784 C C . HIS A 1 226 ? 4.418 5.674 -30.825 1.00 92.62 226 HIS A C 1
ATOM 1786 O O . HIS A 1 226 ? 3.382 6.145 -30.354 1.00 92.62 226 HIS A O 1
ATOM 1792 N N . LYS A 1 227 ? 5.063 6.240 -31.858 1.00 91.56 227 LYS A N 1
ATOM 1793 C CA . LYS A 1 227 ? 4.691 7.522 -32.459 1.00 91.56 227 LYS A CA 1
ATOM 1794 C C . LYS A 1 227 ? 3.373 7.417 -33.233 1.00 91.56 227 LYS A C 1
ATOM 1796 O O . LYS A 1 227 ? 3.130 6.387 -33.878 1.00 91.56 227 LYS A O 1
ATOM 1801 N N . PRO A 1 228 ? 2.545 8.480 -33.225 1.00 86.62 228 PRO A N 1
ATOM 1802 C CA . PRO A 1 228 ? 1.337 8.553 -34.043 1.00 86.62 228 PRO A CA 1
ATOM 1803 C C . PRO A 1 228 ? 1.614 8.215 -35.519 1.00 86.62 228 PRO A C 1
ATOM 1805 O O . PRO A 1 228 ? 2.700 8.483 -36.034 1.00 86.62 228 PRO A O 1
ATOM 1808 N N . GLY A 1 229 ? 0.653 7.584 -36.197 1.00 88.50 229 GLY A N 1
ATOM 1809 C CA . GLY A 1 229 ? 0.810 7.082 -37.568 1.00 88.50 229 GLY A CA 1
ATOM 1810 C C . GLY A 1 229 ? 1.495 5.711 -37.641 1.00 88.50 229 GLY A C 1
ATOM 1811 O O . GLY A 1 229 ? 0.851 4.718 -37.986 1.00 88.50 229 GLY A O 1
ATOM 1812 N N . LYS A 1 230 ? 2.781 5.599 -37.264 1.00 92.44 230 LYS A N 1
ATOM 1813 C CA . LYS A 1 230 ? 3.483 4.292 -37.291 1.00 92.44 230 LYS A CA 1
ATOM 1814 C C . LYS A 1 230 ? 2.875 3.303 -36.285 1.00 92.44 230 LYS A C 1
ATOM 1816 O O . LYS A 1 230 ? 2.807 2.108 -36.571 1.00 92.44 230 LYS A O 1
ATOM 1821 N N . ARG A 1 231 ? 2.331 3.797 -35.166 1.00 94.88 231 ARG A N 1
ATOM 1822 C CA . ARG A 1 231 ? 1.536 2.996 -34.222 1.00 94.88 231 ARG A CA 1
ATOM 1823 C C . ARG A 1 231 ? 0.308 2.353 -34.863 1.00 94.88 231 ARG A C 1
ATOM 1825 O O . ARG A 1 231 ? 0.083 1.161 -34.692 1.00 94.88 231 ARG A O 1
ATOM 1832 N N . GLU A 1 232 ? -0.447 3.093 -35.670 1.00 94.44 232 GLU A N 1
ATOM 1833 C CA . GLU A 1 232 ? -1.632 2.559 -36.358 1.00 94.44 232 GLU A CA 1
ATOM 1834 C C . GLU A 1 232 ? -1.250 1.434 -37.328 1.00 94.44 232 GLU A C 1
ATOM 1836 O O . GLU A 1 232 ? -1.923 0.402 -37.402 1.00 94.44 232 GLU A O 1
ATOM 1841 N N . LYS A 1 233 ? -0.117 1.596 -38.025 1.00 96.25 233 LYS A N 1
ATOM 1842 C CA . LYS A 1 233 ? 0.461 0.544 -38.869 1.00 96.25 233 LYS A CA 1
ATOM 1843 C C . LYS A 1 233 ? 0.857 -0.686 -38.054 1.00 96.25 233 LYS A C 1
ATOM 1845 O O . LYS A 1 233 ? 0.543 -1.793 -38.478 1.00 96.25 233 LYS A O 1
ATOM 1850 N N . LEU A 1 234 ? 1.473 -0.518 -36.883 1.00 97.50 234 LEU A N 1
ATOM 1851 C CA . LEU A 1 234 ? 1.794 -1.632 -35.984 1.00 97.50 234 LEU A CA 1
ATOM 1852 C C . LEU A 1 234 ? 0.538 -2.407 -35.575 1.00 97.50 234 LEU A C 1
ATOM 1854 O O . LEU A 1 234 ? 0.484 -3.625 -35.747 1.00 97.50 234 LEU A O 1
ATOM 1858 N N . ILE A 1 235 ? -0.489 -1.712 -35.084 1.00 97.69 235 ILE A N 1
ATOM 1859 C CA . ILE A 1 235 ? -1.751 -2.339 -34.665 1.00 97.69 235 ILE A CA 1
ATOM 1860 C C . ILE A 1 235 ? -2.399 -3.085 -35.837 1.00 97.69 235 ILE A C 1
ATOM 1862 O O . ILE A 1 235 ? -2.846 -4.226 -35.678 1.00 97.69 235 ILE A O 1
ATOM 1866 N N . LYS A 1 236 ? -2.388 -2.492 -37.036 1.00 97.25 236 LYS A N 1
ATOM 1867 C CA . LYS A 1 236 ? -2.883 -3.135 -38.258 1.00 97.25 236 LYS A CA 1
ATOM 1868 C C . LYS A 1 236 ? -2.069 -4.377 -38.630 1.00 97.25 236 LYS A C 1
ATOM 1870 O O . LYS A 1 236 ? -2.662 -5.412 -38.926 1.00 97.25 236 LYS A O 1
ATOM 1875 N N . LEU A 1 237 ? -0.738 -4.297 -38.587 1.00 98.12 237 LEU A N 1
ATOM 1876 C CA . LEU A 1 237 ? 0.157 -5.415 -38.886 1.00 98.12 237 LEU A CA 1
ATOM 1877 C C . LEU A 1 237 ? -0.112 -6.593 -37.944 1.00 98.12 237 LEU A C 1
ATOM 1879 O O . LEU A 1 237 ? -0.408 -7.688 -38.413 1.00 98.12 237 LEU A O 1
ATOM 1883 N N . LEU A 1 238 ? -0.066 -6.361 -36.630 1.00 98.38 238 LEU A N 1
ATOM 1884 C CA . LEU A 1 238 ? -0.270 -7.401 -35.617 1.00 98.38 238 LEU A CA 1
ATOM 1885 C C . LEU A 1 238 ? -1.657 -8.045 -35.737 1.00 98.38 238 LEU A C 1
ATOM 1887 O O . LEU A 1 238 ? -1.790 -9.264 -35.631 1.00 98.38 238 LEU A O 1
ATOM 1891 N N . THR A 1 239 ? -2.687 -7.247 -36.030 1.00 98.06 239 THR A N 1
ATOM 1892 C CA . THR A 1 239 ? -4.049 -7.751 -36.259 1.00 98.06 239 THR A CA 1
ATOM 1893 C C . THR A 1 239 ? -4.112 -8.682 -37.473 1.00 98.06 239 THR A C 1
ATOM 1895 O O . THR A 1 239 ? -4.667 -9.780 -37.382 1.00 98.06 239 THR A O 1
ATOM 1898 N N . GLU A 1 240 ? -3.519 -8.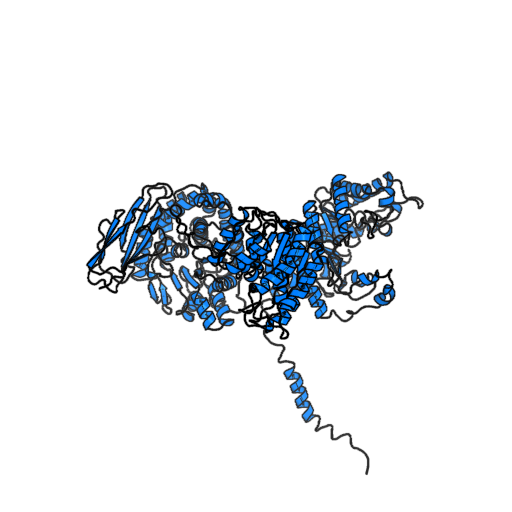287 -38.603 1.00 97.88 240 GLU A N 1
ATOM 1899 C CA . GLU A 1 240 ? -3.504 -9.112 -39.817 1.00 97.88 240 GLU A CA 1
ATOM 1900 C C . GLU A 1 240 ? -2.627 -10.366 -39.663 1.00 97.88 240 GLU A C 1
ATOM 1902 O O . GLU A 1 240 ? -2.993 -11.429 -40.167 1.00 97.88 240 GLU A O 1
ATOM 1907 N N . LEU A 1 241 ? -1.522 -10.292 -38.912 1.00 98.12 241 LEU A N 1
ATOM 1908 C CA . LEU A 1 241 ? -0.695 -11.456 -38.577 1.00 98.12 241 LEU A CA 1
ATOM 1909 C C . LEU A 1 241 ? -1.475 -12.485 -37.752 1.00 98.12 241 LEU A C 1
ATOM 1911 O O . LEU A 1 241 ? -1.527 -13.655 -38.140 1.00 98.12 241 LEU A O 1
ATOM 1915 N N . LYS A 1 242 ? -2.165 -12.054 -36.686 1.00 96.19 242 LYS A N 1
ATOM 1916 C CA . LYS A 1 242 ? -3.037 -12.938 -35.890 1.00 96.19 242 LYS A CA 1
ATOM 1917 C C . LYS A 1 242 ? -4.132 -13.565 -36.751 1.00 96.19 242 LYS A C 1
ATOM 1919 O O . LYS A 1 242 ? -4.372 -14.767 -36.673 1.00 96.19 242 LYS A O 1
ATOM 1924 N N . LYS A 1 243 ? -4.760 -12.778 -37.628 1.00 97.12 243 LYS A N 1
ATOM 1925 C CA . LYS A 1 243 ? -5.802 -13.253 -38.552 1.00 97.12 243 LYS A CA 1
ATOM 1926 C C . LYS A 1 243 ? -5.282 -14.279 -39.566 1.00 97.12 243 LYS A C 1
ATOM 1928 O O . LYS A 1 243 ? -6.004 -15.210 -39.913 1.00 97.12 243 LYS A O 1
ATOM 1933 N N . LYS A 1 244 ? -4.036 -14.136 -40.024 1.00 97.38 244 LYS A N 1
ATOM 1934 C CA . LYS A 1 244 ? -3.340 -15.097 -40.901 1.00 97.38 244 LYS A CA 1
ATOM 1935 C C . LYS A 1 244 ? -2.760 -16.307 -40.144 1.00 97.38 244 LYS A C 1
ATOM 1937 O O . LYS A 1 244 ? -2.166 -17.191 -40.769 1.00 97.38 244 LYS A O 1
ATOM 1942 N N . GLY A 1 245 ? -2.953 -16.376 -38.825 1.00 96.19 245 GLY A N 1
ATOM 1943 C CA . GLY A 1 245 ? -2.505 -17.480 -37.977 1.00 96.19 245 GLY A CA 1
ATOM 1944 C C . GLY A 1 245 ? -0.995 -17.497 -37.739 1.00 96.19 245 GLY A C 1
ATOM 1945 O O . GLY A 1 245 ? -0.422 -18.577 -37.623 1.00 96.19 245 GLY A O 1
ATOM 1946 N N . ALA A 1 246 ? -0.339 -16.334 -37.739 1.00 97.94 246 ALA A N 1
ATOM 1947 C CA . ALA A 1 246 ? 1.038 -16.220 -37.271 1.00 97.94 246 ALA A CA 1
ATOM 1948 C C . ALA A 1 246 ? 1.066 -16.208 -35.725 1.00 97.94 246 ALA A C 1
ATOM 1950 O O . ALA A 1 246 ? 0.312 -15.429 -35.129 1.00 97.94 246 ALA A O 1
ATOM 1951 N N . PRO A 1 247 ? 1.907 -17.033 -35.076 1.00 97.44 247 PRO A N 1
ATOM 1952 C CA . PRO A 1 247 ? 2.081 -17.049 -33.621 1.00 97.44 247 PRO A CA 1
ATOM 1953 C C . PRO A 1 247 ? 2.947 -15.865 -33.166 1.00 97.44 247 PRO A C 1
ATOM 1955 O O . PRO A 1 247 ? 4.130 -16.015 -32.901 1.00 97.44 247 PRO A O 1
ATOM 1958 N N . VAL A 1 248 ? 2.375 -14.661 -33.160 1.00 98.38 248 VAL A N 1
ATOM 1959 C CA . VAL A 1 248 ? 3.035 -13.457 -32.634 1.00 98.38 248 VAL A CA 1
ATOM 1960 C C . VAL A 1 248 ? 2.582 -13.209 -31.198 1.00 98.38 248 VAL A C 1
ATOM 1962 O O . VAL A 1 248 ? 1.402 -12.940 -30.958 1.00 98.38 248 VAL A O 1
ATOM 1965 N N . ASP A 1 249 ? 3.519 -13.284 -30.256 1.00 98.50 249 ASP A N 1
ATOM 1966 C CA . ASP A 1 249 ? 3.236 -13.164 -28.821 1.00 98.50 249 ASP A CA 1
ATOM 1967 C C . ASP A 1 249 ? 3.462 -11.740 -28.318 1.00 98.50 249 ASP A C 1
ATOM 1969 O O . ASP A 1 249 ? 2.716 -11.239 -27.470 1.00 98.50 249 ASP A O 1
ATOM 1973 N N . ALA A 1 250 ? 4.484 -11.070 -28.858 1.00 98.56 250 ALA A N 1
ATOM 1974 C CA . ALA A 1 250 ? 4.919 -9.769 -28.381 1.00 98.56 250 ALA A CA 1
ATOM 1975 C C . ALA A 1 250 ? 5.310 -8.794 -29.498 1.00 98.56 250 ALA A C 1
ATOM 1977 O O . ALA A 1 250 ? 5.747 -9.168 -30.588 1.00 98.56 250 ALA A O 1
ATOM 1978 N N . TYR A 1 251 ? 5.193 -7.509 -29.174 1.00 98.62 251 TYR A N 1
ATOM 1979 C CA . TYR A 1 251 ? 5.832 -6.422 -29.900 1.00 98.62 251 TYR A CA 1
ATOM 1980 C C . TYR A 1 251 ? 7.134 -6.020 -29.197 1.00 98.62 251 TYR A C 1
ATOM 1982 O O . TYR A 1 251 ? 7.131 -5.648 -28.020 1.00 98.62 251 TYR A O 1
ATOM 1990 N N . GLY A 1 252 ? 8.229 -6.085 -29.950 1.00 98.25 252 GLY A N 1
ATOM 1991 C CA . GLY A 1 252 ? 9.548 -5.587 -29.598 1.00 98.25 252 GLY A CA 1
ATOM 1992 C C . GLY A 1 252 ? 9.634 -4.105 -29.926 1.00 98.25 252 GLY A C 1
ATOM 1993 O O . GLY A 1 252 ? 9.712 -3.697 -31.083 1.00 98.25 252 GLY A O 1
ATOM 1994 N N . MET A 1 253 ? 9.570 -3.281 -28.896 1.00 97.50 253 MET A N 1
ATOM 1995 C CA . MET A 1 253 ? 9.771 -1.853 -28.995 1.00 97.50 253 MET A CA 1
ATOM 1996 C C . MET A 1 253 ? 11.247 -1.551 -28.777 1.00 97.50 253 MET A C 1
ATOM 1998 O O . MET A 1 253 ? 11.693 -1.605 -27.633 1.00 97.50 253 MET A O 1
ATOM 2002 N N . GLN A 1 254 ? 11.965 -1.152 -29.832 1.00 97.25 254 GLN A N 1
ATOM 2003 C CA . GLN A 1 254 ? 13.394 -0.831 -29.707 1.00 97.25 254 GLN A CA 1
ATOM 2004 C C . GLN A 1 254 ? 13.633 0.179 -28.577 1.00 97.25 254 GLN A C 1
ATOM 2006 O O . GLN A 1 254 ? 14.374 -0.094 -27.650 1.00 97.25 254 GLN A O 1
ATOM 2011 N N . GLY A 1 255 ? 12.878 1.280 -28.536 1.00 95.25 255 GLY A N 1
ATOM 2012 C CA . GLY A 1 255 ? 12.957 2.212 -27.403 1.00 95.25 255 GLY A CA 1
ATOM 2013 C C . GLY A 1 255 ? 14.154 3.162 -27.471 1.00 95.25 255 GLY A C 1
ATOM 2014 O O . GLY A 1 255 ? 14.600 3.650 -26.440 1.00 95.25 255 GLY A O 1
ATOM 2015 N N . HIS A 1 256 ? 14.638 3.452 -28.681 1.00 95.88 256 HIS A N 1
ATOM 2016 C CA . HIS A 1 256 ? 15.596 4.526 -28.925 1.00 95.88 256 HIS A CA 1
ATOM 2017 C C . HIS A 1 256 ? 14.930 5.900 -28.799 1.00 95.88 256 HIS A C 1
ATOM 2019 O O . HIS A 1 256 ? 14.310 6.385 -29.756 1.00 95.88 256 HIS A O 1
ATOM 2025 N N . PHE A 1 257 ? 15.046 6.518 -27.629 1.00 95.81 257 PHE A N 1
ATOM 2026 C CA . PHE A 1 257 ? 14.439 7.812 -27.324 1.00 95.81 257 PHE A CA 1
ATOM 2027 C C . PHE A 1 257 ? 15.457 8.949 -27.415 1.00 95.81 257 PHE A C 1
ATOM 2029 O O . PHE A 1 257 ? 16.669 8.738 -27.433 1.00 95.81 257 PHE A O 1
ATOM 2036 N N . GLU A 1 258 ? 14.966 10.183 -27.457 1.00 95.06 258 GLU A N 1
ATOM 2037 C CA . GLU A 1 258 ? 15.792 11.381 -27.322 1.00 95.06 258 GLU A CA 1
ATOM 2038 C C . GLU A 1 258 ? 15.447 12.126 -26.034 1.00 95.06 258 GLU A C 1
ATOM 2040 O O . GLU A 1 258 ? 14.311 12.104 -25.549 1.00 95.06 258 GLU A O 1
ATOM 2045 N N . LEU A 1 259 ? 16.434 12.824 -25.473 1.00 94.88 259 LEU A N 1
ATOM 2046 C CA . LEU A 1 259 ? 16.229 13.603 -24.259 1.00 94.88 259 LEU A CA 1
ATOM 2047 C C . LEU A 1 259 ? 15.135 14.667 -24.468 1.00 94.88 259 LEU A C 1
ATOM 2049 O O . LEU A 1 259 ? 15.284 15.568 -25.296 1.00 94.88 259 LEU A O 1
ATOM 2053 N N . GLY A 1 260 ? 14.058 14.613 -23.687 1.00 86.38 260 GLY A N 1
ATOM 2054 C CA . GLY A 1 260 ? 12.929 15.543 -23.746 1.00 86.38 260 GLY A CA 1
ATOM 2055 C C . GLY A 1 260 ? 12.056 15.412 -24.996 1.00 86.38 260 GLY A C 1
ATOM 2056 O O . GLY A 1 260 ? 11.572 16.434 -25.481 1.00 86.38 260 GLY A O 1
ATOM 2057 N N . ASP A 1 261 ? 11.922 14.208 -25.556 1.00 87.12 261 ASP A N 1
ATOM 2058 C CA . ASP A 1 261 ? 10.892 13.896 -26.551 1.00 87.12 261 ASP A CA 1
ATOM 2059 C C . ASP A 1 261 ? 9.537 13.527 -25.905 1.00 87.12 261 ASP A C 1
ATOM 2061 O O . ASP A 1 261 ? 9.430 13.324 -24.695 1.00 87.12 261 ASP A O 1
ATOM 2065 N N . ASP A 1 262 ? 8.480 13.442 -26.719 1.00 84.94 262 ASP A N 1
ATOM 2066 C CA . ASP A 1 262 ? 7.110 13.159 -26.261 1.00 84.94 262 ASP A CA 1
ATOM 2067 C C . ASP A 1 262 ? 6.817 11.649 -26.113 1.00 84.94 262 ASP A C 1
ATOM 2069 O O . ASP A 1 262 ? 5.672 11.208 -26.265 1.00 84.94 262 ASP A O 1
ATOM 2073 N N . SER A 1 263 ? 7.830 10.817 -25.840 1.00 86.94 263 SER A N 1
ATOM 2074 C CA . SER A 1 263 ? 7.663 9.356 -25.845 1.00 86.94 263 SER A CA 1
ATOM 2075 C C . SER A 1 263 ? 6.723 8.856 -24.747 1.00 86.94 263 SER A C 1
ATOM 2077 O O . SER A 1 263 ? 5.895 7.989 -24.998 1.00 86.94 263 SER A O 1
ATOM 2079 N N . ILE A 1 264 ? 6.777 9.407 -23.532 1.00 85.94 264 ILE A N 1
ATOM 2080 C CA . ILE A 1 264 ? 6.001 8.906 -22.378 1.00 85.94 264 ILE A CA 1
ATOM 2081 C C . ILE A 1 264 ? 4.480 8.834 -22.620 1.00 85.94 264 ILE A C 1
ATOM 2083 O O . ILE A 1 264 ? 3.907 7.758 -22.412 1.00 85.94 264 ILE A O 1
ATOM 2087 N N . PRO A 1 265 ? 3.785 9.909 -23.046 1.00 83.81 265 PRO A N 1
ATOM 2088 C CA . PRO A 1 265 ? 2.353 9.821 -23.337 1.00 83.81 265 PRO A CA 1
ATOM 2089 C C . PRO A 1 265 ? 2.055 8.838 -24.481 1.00 83.81 265 PRO A C 1
ATOM 2091 O O . PRO A 1 265 ? 1.113 8.051 -24.395 1.00 83.81 265 PRO A O 1
ATOM 2094 N N . GLN A 1 266 ? 2.906 8.801 -25.507 1.00 91.62 266 GLN A N 1
ATOM 2095 C CA . GLN A 1 266 ? 2.753 7.910 -26.659 1.00 91.62 266 GLN A CA 1
ATOM 2096 C C . GLN A 1 266 ? 2.925 6.425 -26.291 1.00 91.62 266 GLN A C 1
ATOM 2098 O O . GLN A 1 266 ? 2.213 5.555 -26.803 1.00 91.62 266 GLN A O 1
ATOM 2103 N N . LEU A 1 267 ? 3.828 6.123 -25.357 1.00 93.88 267 LEU A N 1
ATOM 2104 C CA . LEU A 1 267 ? 4.027 4.788 -24.798 1.00 93.88 267 LEU A CA 1
ATOM 2105 C C . LEU A 1 267 ? 2.790 4.306 -24.034 1.00 93.88 267 LEU A C 1
ATOM 2107 O O . LEU A 1 267 ? 2.371 3.166 -24.227 1.00 93.88 267 LEU A O 1
ATOM 2111 N N . ARG A 1 268 ? 2.160 5.172 -23.223 1.00 90.06 268 ARG A N 1
ATOM 2112 C CA . ARG A 1 268 ? 0.925 4.832 -22.487 1.00 90.06 268 ARG A CA 1
ATOM 2113 C C . ARG A 1 268 ? -0.191 4.388 -23.431 1.00 90.06 268 ARG A C 1
ATOM 2115 O O . ARG A 1 268 ? -0.832 3.366 -23.186 1.00 90.06 268 ARG A O 1
ATOM 2122 N N . GLU A 1 269 ? -0.392 5.125 -24.520 1.00 92.31 269 GLU A N 1
ATOM 2123 C CA . GLU A 1 269 ? -1.376 4.781 -25.553 1.00 92.31 269 GLU A CA 1
ATOM 2124 C C . GLU A 1 269 ? -1.039 3.445 -26.224 1.00 92.31 269 GLU A C 1
ATOM 2126 O O . GLU A 1 269 ? -1.893 2.566 -26.330 1.00 92.31 269 GLU A O 1
ATOM 2131 N N . THR A 1 270 ? 0.230 3.252 -26.589 1.00 94.56 270 THR A N 1
ATOM 2132 C CA . THR A 1 270 ? 0.709 2.019 -27.231 1.00 94.56 270 THR A CA 1
ATOM 2133 C C . THR A 1 270 ? 0.483 0.792 -26.347 1.00 94.56 270 THR A C 1
ATOM 2135 O O . THR A 1 270 ? -0.045 -0.220 -26.807 1.00 94.56 270 THR A O 1
ATOM 2138 N N . PHE A 1 271 ? 0.809 0.873 -25.053 1.00 96.56 271 PHE A N 1
ATOM 2139 C CA . PHE A 1 271 ? 0.573 -0.222 -24.106 1.00 96.56 271 PHE A CA 1
ATOM 2140 C C . PHE A 1 271 ? -0.919 -0.521 -23.935 1.00 96.56 271 PHE A C 1
ATOM 2142 O O . PHE A 1 271 ? -1.307 -1.682 -23.803 1.00 96.56 271 PHE A O 1
ATOM 2149 N N . ALA A 1 272 ? -1.779 0.500 -23.967 1.00 92.31 272 ALA A N 1
ATOM 2150 C CA . ALA A 1 272 ? -3.224 0.310 -23.916 1.00 92.31 272 ALA A CA 1
ATOM 2151 C C . ALA A 1 272 ? -3.761 -0.423 -25.159 1.00 92.31 272 ALA A C 1
ATOM 2153 O O . ALA A 1 272 ? -4.616 -1.300 -25.024 1.00 92.31 272 ALA A O 1
ATOM 2154 N N . GLU A 1 273 ? -3.264 -0.106 -26.354 1.00 95.44 273 GLU A N 1
ATOM 2155 C CA . GLU A 1 273 ? -3.669 -0.771 -27.598 1.00 95.44 273 GLU A CA 1
ATOM 2156 C C . GLU A 1 273 ? -3.180 -2.223 -27.671 1.00 95.44 273 GLU A C 1
ATOM 2158 O O . GLU A 1 273 ? -3.963 -3.122 -27.986 1.00 95.44 273 GLU A O 1
ATOM 2163 N N . LEU A 1 274 ? -1.925 -2.483 -27.301 1.00 97.00 274 LEU A N 1
ATOM 2164 C CA . LEU A 1 274 ? -1.363 -3.838 -27.301 1.00 97.00 274 LEU A CA 1
ATOM 2165 C C . LEU A 1 274 ? -2.052 -4.747 -26.277 1.00 97.00 274 LEU A C 1
ATOM 2167 O O . LEU A 1 274 ? -2.371 -5.897 -26.587 1.00 97.00 274 LEU A O 1
ATOM 2171 N N . ARG A 1 275 ? -2.417 -4.199 -25.110 1.00 95.25 275 ARG A N 1
ATOM 2172 C CA . ARG A 1 275 ? -3.228 -4.901 -24.105 1.00 95.25 275 ARG A CA 1
ATOM 2173 C C . ARG A 1 275 ? -4.593 -5.326 -24.659 1.00 95.25 275 ARG A C 1
ATOM 2175 O O . ARG A 1 275 ? -5.024 -6.445 -24.396 1.00 95.25 275 ARG A O 1
ATOM 2182 N N . LYS A 1 276 ? -5.252 -4.490 -25.475 1.00 93.75 276 LYS A N 1
ATOM 2183 C CA . LYS A 1 276 ? -6.522 -4.848 -26.147 1.00 93.75 276 LYS A CA 1
ATOM 2184 C C . LYS A 1 276 ? -6.344 -5.965 -27.176 1.00 93.75 276 LYS A C 1
ATOM 2186 O O . LYS A 1 276 ? -7.241 -6.786 -27.340 1.00 93.75 276 LYS A O 1
ATOM 2191 N N . LEU A 1 277 ? -5.200 -6.004 -27.860 1.00 94.25 277 LEU A N 1
ATOM 2192 C CA . LEU A 1 277 ? -4.871 -7.070 -28.808 1.00 94.25 277 LEU A CA 1
ATOM 2193 C C . LEU A 1 277 ? -4.411 -8.367 -28.129 1.00 94.25 277 LEU A C 1
ATOM 2195 O O . LEU A 1 277 ? -4.309 -9.390 -28.812 1.00 94.25 277 LEU A O 1
ATOM 2199 N N . GLY A 1 278 ? -4.139 -8.347 -26.820 1.00 96.12 278 GLY A N 1
ATOM 2200 C CA . GLY A 1 278 ? -3.531 -9.467 -26.102 1.00 96.12 278 GLY A CA 1
ATOM 2201 C C . GLY A 1 278 ? -2.115 -9.769 -26.595 1.00 96.12 278 GLY A C 1
ATOM 2202 O O . GLY A 1 278 ? -1.742 -10.934 -26.663 1.00 96.12 278 GLY A O 1
ATOM 2203 N N . ILE A 1 279 ? -1.381 -8.735 -27.014 1.00 98.06 279 ILE A N 1
ATOM 2204 C CA . ILE A 1 279 ? 0.026 -8.810 -27.416 1.00 98.06 279 ILE A CA 1
ATOM 2205 C C . ILE A 1 279 ? 0.870 -8.244 -26.277 1.00 98.06 279 ILE A C 1
ATOM 2207 O O . ILE A 1 279 ? 0.579 -7.162 -25.760 1.00 98.06 279 ILE A O 1
ATOM 2211 N N . LYS A 1 280 ? 1.906 -8.981 -25.880 1.00 98.38 280 LYS A N 1
ATOM 2212 C CA . LYS A 1 280 ? 2.868 -8.551 -24.863 1.00 98.38 280 LYS A CA 1
ATOM 2213 C C . LYS A 1 280 ? 3.834 -7.505 -25.413 1.00 98.38 280 LYS A C 1
ATOM 2215 O O . LYS A 1 280 ? 3.934 -7.289 -26.618 1.00 98.38 280 LYS A O 1
ATOM 2220 N N . VAL A 1 281 ? 4.546 -6.834 -24.520 1.00 98.44 281 VAL A N 1
ATOM 2221 C CA . VAL A 1 281 ? 5.554 -5.834 -24.870 1.00 98.44 281 VAL A CA 1
ATOM 2222 C C . VAL A 1 281 ? 6.916 -6.295 -24.392 1.00 98.44 281 VAL A C 1
ATOM 2224 O O . VAL A 1 281 ? 7.086 -6.732 -23.255 1.00 98.44 281 VAL A O 1
ATOM 2227 N N . VAL A 1 282 ? 7.905 -6.113 -25.251 1.00 98.25 282 VAL A N 1
ATOM 2228 C CA . VAL A 1 282 ? 9.314 -6.205 -24.906 1.00 98.25 282 VAL A CA 1
ATOM 2229 C C . VAL A 1 282 ? 9.957 -4.881 -25.288 1.00 98.25 282 VAL A C 1
ATOM 2231 O O . VAL A 1 282 ? 9.913 -4.501 -26.450 1.00 98.25 282 VAL A O 1
ATOM 2234 N N . VAL A 1 283 ? 10.539 -4.160 -24.333 1.00 98.50 283 VAL A N 1
ATOM 2235 C CA . VAL A 1 283 ? 11.410 -3.020 -24.646 1.00 98.50 283 VAL A CA 1
ATOM 2236 C C . VAL A 1 283 ? 12.789 -3.600 -24.937 1.00 98.50 283 VAL A C 1
ATOM 2238 O O . VAL A 1 283 ? 13.437 -4.118 -24.030 1.00 98.50 283 VAL A O 1
ATOM 2241 N N . SER A 1 284 ? 13.193 -3.620 -26.200 1.00 98.06 284 SER A N 1
ATOM 2242 C CA . SER A 1 284 ? 14.284 -4.472 -26.686 1.00 98.06 284 SER A CA 1
ATOM 2243 C C . SER A 1 284 ? 15.655 -3.792 -26.709 1.00 98.06 284 SER A C 1
ATOM 2245 O O . SER A 1 284 ? 16.651 -4.487 -26.507 1.00 98.06 284 SER A O 1
ATOM 2247 N N . GLU A 1 285 ? 15.717 -2.474 -26.921 1.00 97.94 285 GLU A N 1
ATOM 2248 C CA . GLU A 1 285 ? 16.937 -1.739 -27.305 1.00 97.94 285 GLU A CA 1
ATOM 2249 C C . GLU A 1 285 ? 17.000 -0.329 -26.658 1.00 97.94 285 GLU A C 1
ATOM 2251 O O . GLU A 1 285 ? 17.343 0.663 -27.297 1.00 97.94 285 GLU A O 1
ATOM 2256 N N . LEU A 1 286 ? 16.615 -0.212 -25.383 1.00 98.50 286 LEU A N 1
ATOM 2257 C CA . LEU A 1 286 ? 16.466 1.064 -24.680 1.00 98.50 286 LEU A CA 1
ATOM 2258 C C . LEU A 1 286 ? 17.779 1.858 -24.620 1.00 98.50 286 LEU A C 1
ATOM 2260 O O . LEU A 1 286 ? 18.766 1.406 -24.035 1.00 98.50 286 LEU A O 1
ATOM 2264 N N . ASP A 1 287 ? 17.731 3.088 -25.121 1.00 97.94 287 ASP A N 1
ATOM 2265 C CA . ASP A 1 287 ? 18.728 4.134 -24.910 1.00 97.94 287 ASP A CA 1
ATOM 2266 C C . ASP A 1 287 ? 18.071 5.529 -25.001 1.00 97.94 287 ASP A C 1
ATOM 2268 O O . ASP A 1 287 ? 16.972 5.684 -25.541 1.00 97.94 287 ASP A O 1
ATOM 2272 N N . ILE A 1 288 ? 18.702 6.551 -24.405 1.00 97.69 288 ILE A N 1
ATOM 2273 C CA . ILE A 1 288 ? 18.222 7.943 -24.467 1.00 97.69 288 ILE A CA 1
ATOM 2274 C C . ILE A 1 288 ? 19.338 8.834 -25.002 1.00 97.69 288 ILE A C 1
ATOM 2276 O O . ILE A 1 288 ? 20.292 9.154 -24.294 1.00 97.69 288 ILE A O 1
ATOM 2280 N N . ASP A 1 289 ? 19.210 9.271 -26.251 1.00 96.31 289 ASP A N 1
ATOM 2281 C CA . ASP A 1 289 ? 20.190 10.140 -26.893 1.00 96.31 289 ASP A CA 1
ATOM 2282 C C . ASP A 1 289 ? 20.160 11.551 -26.274 1.00 96.31 289 ASP A C 1
ATOM 2284 O O . ASP A 1 289 ? 19.180 12.295 -26.416 1.00 96.31 289 ASP A O 1
ATOM 2288 N N . VAL A 1 290 ? 21.240 11.939 -25.584 1.00 95.75 290 VAL A N 1
ATOM 2289 C CA . VAL A 1 290 ? 21.380 13.293 -25.020 1.00 95.75 290 VAL A CA 1
ATOM 2290 C C . VAL A 1 290 ? 21.850 14.311 -26.059 1.00 95.75 290 VAL A C 1
ATOM 2292 O O . VAL A 1 290 ? 21.612 15.507 -25.891 1.00 95.75 290 VAL A O 1
ATOM 2295 N N . VAL A 1 291 ? 22.455 13.855 -27.162 1.00 93.38 291 VAL A N 1
ATOM 2296 C CA . VAL A 1 291 ? 22.818 14.690 -28.313 1.00 93.38 291 VAL A CA 1
ATOM 2297 C C . VAL A 1 291 ? 21.859 14.372 -29.459 1.00 93.38 291 VAL A C 1
ATOM 2299 O O . VAL A 1 291 ? 22.182 13.623 -30.379 1.00 93.38 291 VAL A O 1
ATOM 2302 N N . LYS A 1 292 ? 20.658 14.959 -29.370 1.00 90.88 292 LYS A N 1
ATOM 2303 C CA . LYS A 1 292 ? 19.503 14.671 -30.235 1.00 90.88 292 LYS A CA 1
ATOM 2304 C C . LYS A 1 292 ? 19.877 14.581 -31.719 1.00 90.88 292 LYS A C 1
ATOM 2306 O O . LYS A 1 292 ? 20.399 15.532 -32.308 1.00 90.88 292 LYS A O 1
ATOM 2311 N N . ARG A 1 293 ? 19.531 13.457 -32.341 1.00 90.75 293 ARG A N 1
ATOM 2312 C CA . ARG A 1 293 ? 19.845 13.107 -33.731 1.00 90.75 293 ARG A CA 1
ATOM 2313 C C . ARG A 1 293 ? 18.681 13.328 -34.695 1.00 90.75 293 ARG A C 1
ATOM 2315 O O . ARG A 1 293 ? 18.897 13.272 -35.902 1.00 90.75 293 ARG A O 1
ATOM 2322 N N . GLY A 1 294 ? 17.474 13.642 -34.224 1.00 86.69 294 GLY A N 1
ATOM 2323 C CA . GLY A 1 294 ? 16.301 13.890 -35.070 1.00 86.69 294 GLY A CA 1
ATOM 2324 C C . GLY A 1 294 ? 16.538 14.975 -36.127 1.00 86.69 294 GLY A C 1
ATOM 2325 O O . GLY A 1 294 ? 16.094 14.851 -37.270 1.00 86.69 294 GLY A O 1
ATOM 2326 N N . ARG A 1 295 ? 17.346 15.992 -35.795 1.00 87.88 295 ARG A N 1
ATOM 2327 C CA . ARG A 1 295 ? 17.722 17.076 -36.718 1.00 87.88 295 ARG A CA 1
ATOM 2328 C C . ARG A 1 295 ? 18.597 16.603 -37.890 1.00 87.88 295 ARG A C 1
ATOM 2330 O O . ARG A 1 295 ? 18.625 17.272 -38.915 1.00 87.88 295 ARG A O 1
ATOM 2337 N N . TRP A 1 296 ? 19.244 15.439 -37.800 1.00 91.50 296 TRP A N 1
ATOM 2338 C CA . TRP A 1 296 ? 20.051 14.864 -38.888 1.00 91.50 296 TRP A CA 1
ATOM 2339 C C . TRP A 1 296 ? 19.242 14.549 -40.150 1.00 91.50 296 TRP A C 1
ATOM 2341 O O . TRP A 1 296 ? 19.768 14.619 -41.261 1.00 91.50 296 TRP A O 1
ATOM 2351 N N . TRP A 1 297 ? 17.968 14.193 -39.982 1.00 86.94 297 TRP A N 1
ATOM 2352 C CA . TRP A 1 297 ? 17.055 13.840 -41.074 1.00 86.94 297 TRP A CA 1
ATOM 2353 C C . TRP A 1 297 ? 16.054 14.956 -41.391 1.00 86.94 297 TRP A C 1
ATOM 2355 O O . TRP A 1 297 ? 15.311 14.849 -42.362 1.00 86.94 297 TRP A O 1
ATOM 2365 N N . ALA A 1 298 ? 16.033 16.026 -40.591 1.00 85.44 298 ALA A N 1
ATOM 2366 C CA . ALA A 1 298 ? 15.169 17.174 -40.822 1.00 85.44 298 ALA A CA 1
ATOM 2367 C C . ALA A 1 298 ? 15.581 17.928 -42.094 1.00 85.44 298 ALA A C 1
ATOM 2369 O O . ALA A 1 298 ? 16.769 18.007 -42.421 1.00 85.44 298 ALA A O 1
ATOM 2370 N N . GLU A 1 299 ? 14.591 18.497 -42.787 1.00 86.88 299 GLU A N 1
ATOM 2371 C CA . GLU A 1 299 ? 14.785 19.269 -44.024 1.00 86.88 299 GLU A CA 1
ATOM 2372 C C . GLU A 1 299 ? 15.657 18.514 -45.049 1.00 86.88 299 GLU A C 1
ATOM 2374 O O . GLU A 1 299 ? 16.645 19.048 -45.550 1.00 86.88 299 GLU A O 1
ATOM 2379 N N . ASP A 1 300 ? 15.337 17.237 -45.293 1.00 87.31 300 ASP A N 1
ATOM 2380 C CA . ASP A 1 300 ? 16.044 16.344 -46.226 1.00 87.31 300 ASP A CA 1
ATOM 2381 C C . ASP A 1 300 ? 17.560 16.240 -45.975 1.00 87.31 300 ASP A C 1
ATOM 2383 O O . ASP A 1 300 ? 18.372 16.073 -46.885 1.00 87.31 300 ASP A O 1
ATOM 2387 N N . GLY A 1 301 ? 17.960 16.313 -44.702 1.00 88.25 301 GLY A N 1
ATOM 2388 C CA . GLY A 1 301 ? 19.356 16.182 -44.292 1.00 88.25 301 GLY A CA 1
ATOM 2389 C C . GLY A 1 301 ? 20.177 17.464 -44.417 1.00 88.25 301 GLY A C 1
ATOM 2390 O O . GLY A 1 301 ? 21.406 17.402 -44.358 1.00 88.25 301 GLY A O 1
ATOM 2391 N N . LYS A 1 302 ? 19.533 18.630 -44.529 1.00 92.75 302 LYS A N 1
ATOM 2392 C CA . LYS A 1 302 ? 20.192 19.948 -44.568 1.00 92.75 302 LYS A CA 1
ATOM 2393 C C . LYS A 1 302 ? 21.217 20.172 -43.451 1.00 92.75 302 LYS A C 1
ATOM 2395 O O . LYS A 1 302 ? 22.195 20.883 -43.651 1.00 92.75 302 LYS A O 1
ATOM 2400 N N . TYR A 1 303 ? 21.002 19.584 -42.276 1.00 91.44 303 TYR A N 1
ATOM 2401 C CA . TYR A 1 303 ? 21.847 19.800 -41.097 1.00 91.44 303 TYR A CA 1
ATOM 2402 C C . TYR A 1 303 ? 22.980 18.779 -40.933 1.00 91.44 303 TYR A C 1
ATOM 2404 O O . TYR A 1 303 ? 23.693 18.834 -39.935 1.00 91.44 303 TYR A O 1
ATOM 2412 N N . ARG A 1 304 ? 23.167 17.841 -41.873 1.00 94.19 304 ARG A N 1
ATOM 2413 C CA . ARG A 1 304 ? 24.160 16.759 -41.733 1.00 94.19 304 ARG A CA 1
ATOM 2414 C C . ARG A 1 304 ? 25.591 17.266 -41.602 1.00 94.19 304 ARG A C 1
ATOM 2416 O O . ARG A 1 304 ? 26.312 16.794 -40.734 1.00 94.19 304 ARG A O 1
ATOM 2423 N N . GLU A 1 305 ? 25.996 18.230 -42.427 1.00 92.44 305 GLU A N 1
ATOM 2424 C CA . GLU A 1 305 ? 27.358 18.782 -42.378 1.00 92.44 305 GLU A CA 1
ATOM 2425 C C . GLU A 1 305 ? 27.630 19.523 -41.061 1.00 92.44 305 GLU A C 1
ATOM 2427 O O . GLU A 1 305 ? 28.688 19.348 -40.463 1.00 92.44 305 GLU A O 1
ATOM 2432 N N . GLU A 1 306 ? 26.650 20.297 -40.576 1.00 91.81 306 GLU A N 1
ATOM 2433 C CA . GLU A 1 306 ? 26.710 20.984 -39.278 1.00 91.81 306 GLU A CA 1
ATOM 2434 C C . GLU A 1 306 ? 26.863 19.962 -38.143 1.00 91.81 306 GLU A C 1
ATOM 2436 O O . GLU A 1 306 ? 27.816 20.013 -37.361 1.00 91.81 306 GLU A O 1
ATOM 2441 N N . LEU A 1 307 ? 25.945 18.994 -38.090 1.00 91.94 307 LEU A N 1
ATOM 2442 C CA . LEU A 1 307 ? 25.889 18.000 -37.026 1.00 91.94 307 LEU A CA 1
ATOM 2443 C C . LEU A 1 307 ? 27.086 17.055 -37.040 1.00 91.94 307 LEU A C 1
ATOM 2445 O O . LEU A 1 307 ? 27.536 16.683 -35.969 1.00 91.94 307 LEU A O 1
ATOM 2449 N N . ALA A 1 308 ? 27.665 16.730 -38.199 1.00 93.38 308 ALA A N 1
ATOM 2450 C CA . ALA A 1 308 ? 28.834 15.850 -38.291 1.00 93.38 308 ALA A CA 1
ATOM 2451 C C . ALA A 1 308 ? 30.056 16.356 -37.500 1.00 93.38 308 ALA A C 1
ATOM 2453 O O . ALA A 1 308 ? 30.967 15.582 -37.214 1.00 93.38 308 ALA A O 1
ATOM 2454 N N . THR A 1 309 ? 30.071 17.644 -37.144 1.00 92.19 309 THR A N 1
ATOM 2455 C CA . THR A 1 309 ? 31.108 18.272 -36.310 1.00 92.19 309 THR A CA 1
ATOM 2456 C C . THR A 1 309 ? 30.625 18.633 -34.901 1.00 92.19 309 THR A C 1
ATOM 2458 O O . THR A 1 309 ? 31.401 19.140 -34.092 1.00 92.19 309 THR A O 1
ATOM 2461 N N . TYR A 1 310 ? 29.350 18.381 -34.594 1.00 93.88 310 TYR A N 1
ATOM 2462 C CA . TYR A 1 310 ? 28.707 18.755 -33.342 1.00 93.88 310 TYR A CA 1
ATOM 2463 C C . TYR A 1 310 ? 28.924 17.687 -32.263 1.00 93.88 310 TYR A C 1
ATOM 2465 O O . TYR A 1 310 ? 28.367 16.589 -32.329 1.00 93.88 310 TYR A O 1
ATOM 2473 N N . ASP A 1 311 ? 29.718 18.044 -31.252 1.00 94.25 311 ASP A N 1
ATOM 2474 C CA . ASP A 1 311 ? 30.060 17.191 -30.110 1.00 94.25 311 ASP A CA 1
ATOM 2475 C C . ASP A 1 311 ? 30.094 18.022 -28.808 1.00 94.25 311 ASP A C 1
ATOM 2477 O O . ASP A 1 311 ? 31.163 18.385 -28.310 1.00 94.25 311 ASP A O 1
ATOM 2481 N N . PRO A 1 312 ? 28.921 18.425 -28.282 1.00 94.19 312 PRO A N 1
ATOM 2482 C CA . PRO A 1 312 ? 28.826 19.405 -27.198 1.00 94.19 312 PRO A CA 1
ATOM 2483 C C . PRO A 1 312 ? 29.279 18.867 -25.835 1.00 94.19 312 PRO A C 1
ATOM 2485 O O . PRO A 1 312 ? 29.516 19.661 -24.928 1.00 94.19 312 PRO A O 1
ATOM 2488 N N . TYR A 1 313 ? 29.376 17.543 -25.674 1.00 94.62 313 TYR A N 1
ATOM 2489 C CA . TYR A 1 313 ? 29.640 16.873 -24.392 1.00 94.62 313 TYR A CA 1
ATOM 2490 C C . TYR A 1 313 ? 30.935 16.053 -24.409 1.00 94.62 313 TYR A C 1
ATOM 2492 O O . TYR A 1 313 ? 31.128 15.146 -23.593 1.00 94.62 313 TYR A O 1
ATOM 2500 N N . LYS A 1 314 ? 31.844 16.396 -25.330 1.00 94.50 314 LYS A N 1
ATOM 2501 C CA . LYS A 1 314 ? 33.160 15.770 -25.474 1.00 94.50 314 LYS A CA 1
ATOM 2502 C C . LYS A 1 314 ? 33.944 15.697 -24.163 1.00 94.50 314 LYS A C 1
ATOM 2504 O O . LYS A 1 314 ? 34.561 14.675 -23.883 1.00 94.50 314 LYS A O 1
ATOM 2509 N N . ASP A 1 315 ? 33.888 16.765 -23.371 1.00 91.62 315 ASP A N 1
ATOM 2510 C CA . ASP A 1 315 ? 34.659 16.911 -22.130 1.00 91.62 315 ASP A CA 1
ATOM 2511 C C . ASP A 1 315 ? 33.862 16.517 -20.868 1.00 91.62 315 ASP A C 1
ATOM 2513 O O . ASP A 1 315 ? 34.331 16.714 -19.749 1.00 91.62 315 ASP A O 1
ATOM 2517 N N . GLY A 1 316 ? 32.654 15.970 -21.033 1.00 90.94 316 GLY A N 1
ATOM 2518 C CA . GLY A 1 316 ? 31.773 15.570 -19.936 1.00 90.94 316 GLY A CA 1
ATOM 2519 C C . GLY A 1 316 ? 30.320 15.976 -20.168 1.00 90.94 316 GLY A C 1
ATOM 2520 O O . GLY A 1 316 ? 30.029 16.915 -20.914 1.00 90.94 316 GLY A O 1
ATOM 2521 N N . LEU A 1 317 ? 29.393 15.276 -19.509 1.00 92.69 317 LEU A N 1
ATOM 2522 C CA . LEU A 1 317 ? 27.975 15.623 -19.536 1.00 92.69 317 LEU A CA 1
ATOM 2523 C C . LEU A 1 317 ? 27.688 16.753 -18.529 1.00 92.69 317 LEU A C 1
ATOM 2525 O O . LEU A 1 317 ? 27.931 16.561 -17.336 1.00 92.69 317 LEU A O 1
ATOM 2529 N N . PRO A 1 318 ? 27.146 17.909 -18.956 1.00 92.31 318 PRO A N 1
ATOM 2530 C CA . PRO A 1 318 ? 26.770 18.974 -18.034 1.00 92.31 318 PRO A CA 1
ATOM 2531 C C . PRO A 1 318 ? 25.728 18.503 -17.017 1.00 92.31 318 PRO A C 1
ATOM 2533 O O . PRO A 1 318 ? 24.821 17.734 -17.346 1.00 92.31 318 PRO A O 1
ATOM 2536 N N . GLU A 1 319 ? 25.819 19.005 -15.787 1.00 79.88 319 GLU A N 1
ATOM 2537 C CA . GLU A 1 319 ? 24.980 18.559 -14.668 1.00 79.88 319 GLU A CA 1
ATOM 2538 C C . GLU A 1 319 ? 23.474 18.738 -14.939 1.00 79.88 319 GLU A C 1
ATOM 2540 O O . GLU A 1 319 ? 22.659 17.889 -14.577 1.00 79.88 319 GLU A O 1
ATOM 2545 N N . ASP A 1 320 ? 23.075 19.814 -15.626 1.00 74.62 320 ASP A N 1
ATOM 2546 C CA . ASP A 1 320 ? 21.669 20.050 -15.960 1.00 74.62 320 ASP A CA 1
ATOM 2547 C C . ASP A 1 320 ? 21.131 19.035 -16.980 1.00 74.62 320 ASP A C 1
ATOM 2549 O O . ASP A 1 320 ? 19.960 18.656 -16.908 1.00 74.62 320 ASP A O 1
ATOM 2553 N N . ILE A 1 321 ? 21.982 18.569 -17.899 1.00 91.25 321 ILE A N 1
ATOM 2554 C CA . ILE A 1 321 ? 21.657 17.527 -18.875 1.00 91.25 321 ILE A CA 1
ATOM 2555 C C . ILE A 1 321 ? 21.631 16.162 -18.190 1.00 91.25 321 ILE A C 1
ATOM 2557 O O . ILE A 1 321 ? 20.676 15.413 -18.387 1.00 91.25 321 ILE A O 1
ATOM 2561 N N . GLN A 1 322 ? 22.597 15.875 -17.310 1.00 90.56 322 GLN A N 1
ATOM 2562 C CA . GLN A 1 322 ? 22.602 14.672 -16.473 1.00 90.56 322 GLN A CA 1
ATOM 2563 C C . GLN A 1 322 ? 21.324 14.578 -15.631 1.00 90.56 322 GLN A C 1
ATOM 2565 O O . GLN A 1 322 ? 20.710 13.516 -15.572 1.00 90.56 322 GLN A O 1
ATOM 2570 N N . ARG A 1 323 ? 20.873 15.684 -15.027 1.00 80.56 323 ARG A N 1
ATOM 2571 C CA . ARG A 1 323 ? 19.626 15.727 -14.250 1.00 80.56 323 ARG A CA 1
ATOM 2572 C C . ARG A 1 323 ? 18.392 15.460 -15.114 1.00 80.56 323 ARG A C 1
ATOM 2574 O O . ARG A 1 323 ? 17.522 14.706 -14.688 1.00 80.56 323 ARG A O 1
ATOM 2581 N N . LYS A 1 324 ? 18.315 16.033 -16.323 1.00 83.38 324 LYS A N 1
ATOM 2582 C CA . LYS A 1 324 ? 17.216 15.766 -17.273 1.00 83.38 324 LYS A CA 1
ATOM 2583 C C . LYS A 1 324 ? 17.203 14.299 -17.716 1.00 83.38 324 LYS A C 1
ATOM 2585 O O . LYS A 1 324 ? 16.143 13.685 -17.732 1.00 83.38 324 LYS A O 1
ATOM 2590 N N . LEU A 1 325 ? 18.373 13.738 -18.025 1.00 94.25 325 LEU A N 1
ATOM 2591 C CA . LEU A 1 325 ? 18.526 12.333 -18.407 1.00 94.25 325 LEU A CA 1
ATOM 2592 C C . LEU A 1 325 ? 18.079 11.405 -17.273 1.00 94.25 325 LEU A C 1
ATOM 2594 O O . LEU A 1 325 ? 17.282 10.496 -17.495 1.00 94.25 325 LEU A O 1
ATOM 2598 N N . THR A 1 326 ? 18.555 11.665 -16.053 1.00 90.81 326 THR A N 1
ATOM 2599 C CA . THR A 1 326 ? 18.149 10.938 -14.846 1.00 90.81 326 THR A CA 1
ATOM 2600 C C . THR A 1 326 ? 16.633 10.974 -14.665 1.00 90.81 326 THR A C 1
ATOM 2602 O O . THR A 1 326 ? 16.020 9.928 -14.465 1.00 90.81 326 THR A O 1
ATOM 2605 N N . GLN A 1 327 ? 16.019 12.155 -14.783 1.00 83.50 327 GLN A N 1
ATOM 2606 C CA . GLN A 1 327 ? 14.574 12.318 -14.636 1.00 83.50 327 GLN A CA 1
ATOM 2607 C C . GLN A 1 327 ? 13.796 11.508 -15.684 1.00 83.50 327 GLN A C 1
ATOM 2609 O O . GLN A 1 327 ? 12.880 10.774 -15.323 1.00 83.50 327 GLN A O 1
ATOM 2614 N N . GLN A 1 328 ? 14.186 11.569 -16.961 1.00 93.31 328 GLN A N 1
ATOM 2615 C CA . GLN A 1 328 ? 13.499 10.826 -18.022 1.00 93.31 328 GLN A CA 1
ATOM 2616 C C . GLN A 1 328 ? 13.643 9.306 -17.852 1.00 93.31 328 GLN A C 1
ATOM 2618 O O . GLN A 1 328 ? 12.673 8.576 -18.049 1.00 93.31 328 GLN A O 1
ATOM 2623 N N . TYR A 1 329 ? 14.810 8.817 -17.416 1.00 97.06 329 TYR A N 1
ATOM 2624 C CA . TYR A 1 329 ? 14.987 7.402 -17.074 1.00 97.06 329 TYR A CA 1
ATOM 2625 C C . TYR A 1 329 ? 14.080 6.960 -15.922 1.00 97.06 329 TYR A C 1
ATOM 2627 O O . TYR A 1 329 ? 13.460 5.899 -16.005 1.00 97.06 329 TYR A O 1
ATOM 2635 N N . VAL A 1 330 ? 13.971 7.774 -14.867 1.00 90.25 330 VAL A N 1
ATOM 2636 C CA . VAL A 1 330 ? 13.070 7.512 -13.736 1.00 90.25 330 VAL A CA 1
ATOM 2637 C C . VAL A 1 330 ? 11.620 7.419 -14.211 1.00 90.25 330 VAL A C 1
ATOM 2639 O O . VAL A 1 330 ? 10.947 6.432 -13.913 1.00 90.25 330 VAL A O 1
ATOM 2642 N N . GLU A 1 331 ? 11.158 8.389 -15.000 1.00 87.94 331 GLU A N 1
ATOM 2643 C CA . GLU A 1 331 ? 9.783 8.420 -15.505 1.00 87.94 331 GLU A CA 1
ATOM 2644 C C . GLU A 1 331 ? 9.471 7.223 -16.417 1.00 87.94 331 GLU A C 1
ATOM 2646 O O . GLU A 1 331 ? 8.416 6.595 -16.283 1.00 87.94 331 GLU A O 1
ATOM 2651 N N . ILE A 1 332 ? 10.406 6.853 -17.298 1.00 95.19 332 ILE A N 1
ATOM 2652 C CA . ILE A 1 332 ? 10.281 5.691 -18.186 1.00 95.19 332 ILE A CA 1
ATOM 2653 C C . ILE A 1 332 ? 10.226 4.383 -17.384 1.00 95.19 332 ILE A C 1
ATOM 2655 O O . ILE A 1 332 ? 9.323 3.572 -17.594 1.00 95.19 332 ILE A O 1
ATOM 2659 N N . PHE A 1 333 ? 11.129 4.167 -16.422 1.00 95.25 333 PHE A N 1
ATOM 2660 C CA . PHE A 1 333 ? 11.123 2.937 -15.620 1.00 95.25 333 PHE A CA 1
ATOM 2661 C C . PHE A 1 333 ? 9.918 2.848 -14.677 1.00 95.25 333 PHE A C 1
ATOM 2663 O O . PHE A 1 333 ? 9.415 1.752 -14.416 1.00 95.25 333 PHE A O 1
ATOM 2670 N N . GLN A 1 334 ? 9.397 3.978 -14.198 1.00 87.94 334 GLN A N 1
ATOM 2671 C CA . GLN A 1 334 ? 8.139 4.010 -13.454 1.00 87.94 334 GLN A CA 1
ATOM 2672 C C . GLN A 1 334 ? 6.949 3.649 -14.346 1.00 87.94 334 GLN A C 1
ATOM 2674 O O . GLN A 1 334 ? 6.120 2.836 -13.926 1.00 87.94 334 GLN A O 1
ATOM 2679 N N . LEU A 1 335 ? 6.903 4.172 -15.575 1.00 92.25 335 LEU A N 1
ATOM 2680 C CA . LEU A 1 335 ? 5.900 3.802 -16.571 1.00 92.25 335 LEU A CA 1
ATOM 2681 C C . LEU A 1 335 ? 5.965 2.303 -16.903 1.00 92.25 335 LEU A C 1
ATOM 2683 O O . LEU A 1 335 ? 4.925 1.643 -16.956 1.00 92.25 335 LEU A O 1
ATOM 2687 N N . PHE A 1 336 ? 7.162 1.747 -17.093 1.00 96.19 336 PHE A N 1
ATOM 2688 C CA . PHE A 1 336 ? 7.324 0.314 -17.345 1.00 96.19 336 PHE A CA 1
ATOM 2689 C C . PHE A 1 336 ? 6.848 -0.515 -16.154 1.00 96.19 336 PHE A C 1
ATOM 2691 O O . PHE A 1 336 ? 6.087 -1.463 -16.305 1.00 96.19 336 PHE A O 1
ATOM 2698 N N . SER A 1 337 ? 7.217 -0.107 -14.942 1.00 89.75 337 SER A N 1
ATOM 2699 C CA . SER A 1 337 ? 6.792 -0.767 -13.708 1.00 89.75 337 SER A CA 1
ATOM 2700 C C . SER A 1 337 ? 5.269 -0.693 -13.492 1.00 89.75 337 SER A C 1
ATOM 2702 O O . SER A 1 337 ? 4.673 -1.643 -12.988 1.00 89.75 337 SER A O 1
ATOM 2704 N N . GLU A 1 338 ? 4.612 0.405 -13.891 1.00 87.81 338 GLU A N 1
ATOM 2705 C CA . GLU A 1 338 ? 3.140 0.548 -13.928 1.00 87.81 338 GLU A CA 1
ATOM 2706 C C . GLU A 1 338 ? 2.456 -0.394 -14.926 1.00 87.81 338 GLU A C 1
ATOM 2708 O O . GLU A 1 338 ? 1.300 -0.746 -14.721 1.00 87.81 338 GLU A O 1
ATOM 2713 N N . ASN A 1 339 ? 3.157 -0.795 -15.986 1.00 93.06 339 ASN A N 1
ATOM 2714 C CA . ASN A 1 339 ? 2.639 -1.637 -17.067 1.00 93.06 339 ASN A CA 1
ATOM 2715 C C . ASN A 1 339 ? 3.290 -3.032 -17.065 1.00 93.06 339 ASN A C 1
ATOM 2717 O O . ASN A 1 339 ? 3.414 -3.675 -18.106 1.00 93.06 339 ASN A O 1
ATOM 2721 N N . SER A 1 340 ? 3.706 -3.507 -15.888 1.00 94.56 340 SER A N 1
ATOM 2722 C CA . SER A 1 340 ? 4.319 -4.833 -15.702 1.00 94.56 340 SER A CA 1
ATOM 2723 C C . SER A 1 340 ? 3.368 -6.000 -15.998 1.00 94.56 340 SER A C 1
ATOM 2725 O O . SER A 1 340 ? 3.801 -7.133 -16.138 1.00 94.56 340 SER A O 1
ATOM 2727 N N . ASP A 1 341 ? 2.068 -5.744 -16.153 1.00 91.25 341 ASP A N 1
ATOM 2728 C CA . ASP A 1 341 ? 1.095 -6.737 -16.612 1.00 91.25 341 ASP A CA 1
ATOM 2729 C C . ASP A 1 341 ? 1.246 -7.084 -18.108 1.00 91.25 341 ASP A C 1
ATOM 2731 O O . ASP A 1 341 ? 0.926 -8.200 -18.538 1.00 91.25 341 ASP A O 1
ATOM 2735 N N . VAL A 1 342 ? 1.736 -6.133 -18.912 1.00 95.75 342 VAL A N 1
ATOM 2736 C CA . VAL A 1 342 ? 1.904 -6.281 -20.367 1.00 95.75 342 VAL A CA 1
ATOM 2737 C C . VAL A 1 342 ? 3.372 -6.358 -20.797 1.00 95.75 342 VAL A C 1
ATOM 2739 O O . VAL A 1 342 ? 3.650 -6.940 -21.844 1.00 95.75 342 VAL A O 1
ATOM 2742 N N . ILE A 1 343 ? 4.307 -5.812 -20.015 1.00 98.06 343 ILE A N 1
ATOM 2743 C CA . ILE A 1 343 ? 5.744 -5.824 -20.324 1.00 98.06 343 ILE A CA 1
ATOM 2744 C C . ILE A 1 343 ? 6.404 -7.091 -19.772 1.00 98.06 343 ILE A C 1
ATOM 2746 O O . ILE A 1 343 ? 6.378 -7.325 -18.572 1.00 98.06 343 ILE A O 1
ATOM 2750 N N . GLU A 1 344 ? 7.063 -7.860 -20.639 1.00 97.62 344 GLU A N 1
ATOM 2751 C CA . GLU A 1 344 ? 7.789 -9.087 -20.270 1.00 97.62 344 GLU A CA 1
ATOM 2752 C C . GLU A 1 344 ? 9.286 -8.836 -20.034 1.00 97.62 344 GLU A C 1
ATOM 2754 O O . GLU A 1 344 ? 9.918 -9.468 -19.183 1.00 97.62 344 GLU A O 1
ATOM 2759 N N . ARG A 1 345 ? 9.876 -7.896 -20.783 1.00 98.25 345 ARG A N 1
ATOM 2760 C CA . ARG A 1 345 ? 11.314 -7.599 -20.751 1.00 98.25 345 ARG A CA 1
ATOM 2761 C C . ARG A 1 345 ? 11.591 -6.126 -21.038 1.00 98.25 345 ARG A C 1
ATOM 2763 O O . ARG A 1 345 ? 10.956 -5.538 -21.910 1.00 98.25 345 ARG A O 1
ATOM 2770 N N . VAL A 1 346 ? 12.588 -5.571 -20.348 1.00 98.56 346 VAL A N 1
ATOM 2771 C CA . VAL A 1 346 ? 13.232 -4.293 -20.678 1.00 98.56 346 VAL A CA 1
ATOM 2772 C C . VAL A 1 346 ? 14.726 -4.529 -20.854 1.00 98.56 346 VAL A C 1
ATOM 2774 O O . VAL A 1 346 ? 15.377 -5.114 -19.988 1.00 98.56 346 VAL A O 1
ATOM 2777 N N . SER A 1 347 ? 15.286 -4.122 -21.988 1.00 98.50 347 SER A N 1
ATOM 2778 C CA . SER A 1 347 ? 16.697 -4.306 -22.308 1.00 98.50 347 SER A CA 1
ATOM 2779 C C . SER A 1 347 ? 17.331 -3.047 -22.848 1.00 98.50 347 SER A C 1
ATOM 2781 O O . SER A 1 347 ? 16.717 -2.352 -23.645 1.00 98.50 347 SER A O 1
ATOM 2783 N N . PHE A 1 348 ? 18.549 -2.770 -22.394 1.00 98.62 348 PHE A N 1
ATOM 2784 C CA . PHE A 1 348 ? 19.353 -1.647 -22.870 1.00 98.62 348 PHE A CA 1
ATOM 2785 C C . PHE A 1 348 ? 20.093 -2.011 -24.149 1.00 98.62 348 PHE A C 1
ATOM 2787 O O . PHE A 1 348 ? 20.513 -3.160 -24.295 1.00 98.62 348 PHE A O 1
ATOM 2794 N N . TRP A 1 349 ? 20.305 -1.045 -25.040 1.00 98.06 349 TRP A N 1
ATOM 2795 C CA . TRP A 1 349 ? 21.176 -1.237 -26.198 1.00 98.06 349 TRP A CA 1
ATOM 2796 C C . TRP A 1 349 ? 22.589 -0.738 -25.890 1.00 98.06 349 TRP A C 1
ATOM 2798 O O . TRP A 1 349 ? 22.852 0.462 -25.850 1.00 98.06 349 TRP A O 1
ATOM 2808 N N . ASN A 1 350 ? 23.488 -1.699 -25.668 1.00 98.12 350 ASN A N 1
ATOM 2809 C CA . ASN A 1 350 ? 24.852 -1.567 -25.150 1.00 98.12 350 ASN A CA 1
ATOM 2810 C C . ASN A 1 350 ? 24.950 -1.452 -23.613 1.00 98.12 350 ASN A C 1
ATOM 2812 O O . ASN A 1 350 ? 24.017 -1.058 -22.913 1.00 98.12 350 ASN A O 1
ATOM 2816 N N . LEU A 1 351 ? 26.097 -1.887 -23.075 1.00 97.69 351 LEU A N 1
ATOM 2817 C CA . LEU A 1 351 ? 26.299 -2.128 -21.639 1.00 97.69 351 LEU A CA 1
ATOM 2818 C C . LEU A 1 351 ? 26.568 -0.850 -20.838 1.00 97.69 351 LEU A C 1
ATOM 2820 O O . LEU A 1 351 ? 26.066 -0.689 -19.727 1.00 97.69 351 LEU A O 1
ATOM 2824 N N . HIS A 1 352 ? 27.377 0.045 -21.394 1.00 97.94 352 HIS A N 1
ATOM 2825 C CA . HIS A 1 352 ? 27.797 1.281 -20.754 1.00 97.94 352 HIS A CA 1
ATOM 2826 C C . HIS A 1 352 ? 28.148 2.336 -21.813 1.00 97.94 352 HIS A C 1
ATOM 2828 O O . HIS A 1 352 ? 28.330 2.000 -22.983 1.00 97.94 352 HIS A O 1
ATOM 2834 N N . ASP A 1 353 ? 28.234 3.615 -21.433 1.00 97.81 353 ASP A N 1
ATOM 2835 C CA . ASP A 1 353 ? 28.332 4.752 -22.372 1.00 97.81 353 ASP A CA 1
ATOM 2836 C C . ASP A 1 353 ? 29.497 4.650 -23.381 1.00 97.81 353 ASP A C 1
ATOM 2838 O O . ASP A 1 353 ? 29.449 5.260 -24.450 1.00 97.81 353 ASP A O 1
ATOM 2842 N N . GLY A 1 354 ? 30.547 3.888 -23.058 1.00 95.38 354 GLY A N 1
ATOM 2843 C CA . GLY A 1 354 ? 31.707 3.666 -23.931 1.00 95.38 354 GLY A CA 1
ATOM 2844 C C . GLY A 1 354 ? 31.427 2.740 -25.113 1.00 95.38 354 GLY A C 1
ATOM 2845 O O . GLY A 1 354 ? 32.023 2.923 -26.167 1.00 95.38 354 GLY A O 1
ATOM 2846 N N . GLU A 1 355 ? 30.480 1.819 -24.954 1.00 95.81 355 GLU A N 1
ATOM 2847 C CA . GLU A 1 355 ? 30.107 0.811 -25.956 1.00 95.81 355 GLU A CA 1
ATOM 2848 C C . GLU A 1 355 ? 28.866 1.218 -26.759 1.00 95.81 355 GLU A C 1
ATOM 2850 O O . GLU A 1 355 ? 28.391 0.459 -27.598 1.00 95.81 355 GLU A O 1
ATOM 2855 N N . SER A 1 356 ? 28.287 2.394 -26.490 1.00 96.19 356 SER A N 1
ATOM 2856 C CA . SER A 1 356 ? 27.060 2.811 -27.166 1.00 96.19 356 SER A CA 1
ATOM 2857 C C . SER A 1 356 ? 27.292 3.083 -28.653 1.00 96.19 356 SER A C 1
ATOM 2859 O O . SER A 1 356 ? 28.135 3.906 -29.019 1.00 96.19 356 SER A O 1
ATOM 2861 N N . TRP A 1 357 ? 26.459 2.489 -29.507 1.00 95.19 357 TRP A N 1
ATOM 2862 C CA . TRP A 1 357 ? 26.421 2.764 -30.948 1.00 95.19 357 TRP A CA 1
ATOM 2863 C C . TRP A 1 357 ? 26.172 4.248 -31.281 1.00 95.19 357 TRP A C 1
ATOM 2865 O O . TRP A 1 357 ? 26.574 4.739 -32.340 1.00 95.19 357 TRP A O 1
ATOM 2875 N N . LEU A 1 358 ? 25.547 4.996 -30.363 1.00 96.38 358 LEU A N 1
ATOM 2876 C CA . LEU A 1 358 ? 25.287 6.429 -30.508 1.00 96.38 358 LEU A CA 1
ATOM 2877 C C . LEU A 1 358 ? 26.556 7.289 -30.421 1.00 96.38 358 LEU A C 1
ATOM 2879 O O . LEU A 1 358 ? 26.472 8.496 -30.657 1.00 96.38 358 LEU A O 1
ATOM 2883 N N . ASN A 1 359 ? 27.716 6.702 -30.107 1.00 96.12 359 ASN A N 1
ATOM 2884 C CA . ASN A 1 359 ? 29.001 7.387 -30.231 1.00 96.12 359 ASN A CA 1
ATOM 2885 C C . ASN A 1 359 ? 29.440 7.545 -31.697 1.00 96.12 359 ASN A C 1
ATOM 2887 O O . ASN A 1 359 ? 30.187 8.470 -32.003 1.00 96.12 359 ASN A O 1
ATOM 2891 N N . ASP A 1 360 ? 28.964 6.691 -32.609 1.00 94.06 360 ASP A N 1
ATOM 2892 C CA . ASP A 1 360 ? 29.369 6.706 -34.022 1.00 94.06 360 ASP A CA 1
ATOM 2893 C C . ASP A 1 360 ? 28.196 6.939 -34.988 1.00 94.06 360 ASP A C 1
ATOM 2895 O O . ASP A 1 360 ? 28.408 7.375 -36.123 1.00 94.06 360 ASP A O 1
ATOM 2899 N N . PHE A 1 361 ? 26.953 6.699 -34.553 1.00 92.62 361 PHE A N 1
ATOM 2900 C CA . PHE A 1 361 ? 25.758 6.869 -35.379 1.00 92.62 361 PHE A CA 1
ATOM 2901 C C . PHE A 1 361 ? 24.876 8.060 -34.947 1.00 92.62 361 PHE A C 1
ATOM 2903 O O . PHE A 1 361 ? 24.575 8.207 -33.758 1.00 92.62 361 PHE A O 1
ATOM 2910 N N . PRO A 1 362 ? 24.358 8.887 -35.882 1.00 93.12 362 PRO A N 1
ATOM 2911 C CA . PRO A 1 362 ? 24.646 8.885 -37.322 1.00 93.12 362 PRO A CA 1
ATOM 2912 C C . PRO A 1 362 ? 25.954 9.607 -37.690 1.00 93.12 362 PRO A C 1
ATOM 2914 O O . PRO A 1 362 ? 26.348 9.601 -38.854 1.00 93.12 362 PRO A O 1
ATOM 2917 N N . TRP A 1 363 ? 26.620 10.213 -36.707 1.00 95.00 363 TRP A N 1
ATOM 2918 C CA . TRP A 1 363 ? 27.965 10.766 -36.809 1.00 95.00 363 TRP A CA 1
ATOM 2919 C C . TRP A 1 363 ? 28.724 10.542 -35.498 1.00 95.00 363 TRP A C 1
ATOM 2921 O O . TRP A 1 363 ? 28.123 10.244 -34.459 1.00 95.00 363 TRP A O 1
ATOM 2931 N N . LYS A 1 364 ? 30.043 10.743 -35.552 1.00 94.94 364 LYS A N 1
ATOM 2932 C CA . LYS A 1 364 ? 30.941 10.533 -34.420 1.00 94.94 364 LYS A CA 1
ATOM 2933 C C . LYS A 1 364 ? 30.839 11.651 -33.378 1.00 94.94 364 LYS A C 1
ATOM 2935 O O . LYS A 1 364 ? 31.071 12.810 -33.715 1.00 94.94 364 LYS A O 1
ATOM 2940 N N . ARG A 1 365 ? 30.538 11.297 -32.126 1.00 95.12 365 ARG A N 1
ATOM 2941 C CA . ARG A 1 365 ? 30.422 12.204 -30.967 1.00 95.12 365 ARG A CA 1
ATOM 2942 C C . ARG A 1 365 ? 30.587 11.453 -29.646 1.00 95.12 365 ARG A C 1
ATOM 2944 O O . ARG A 1 365 ? 30.457 10.235 -29.608 1.00 95.12 365 ARG A O 1
ATOM 2951 N N . VAL A 1 366 ? 30.808 12.169 -28.550 1.00 95.81 366 VAL A N 1
ATOM 2952 C CA . VAL A 1 366 ? 30.775 11.587 -27.204 1.00 95.81 366 VAL A CA 1
ATOM 2953 C C . VAL A 1 366 ? 29.347 11.654 -26.667 1.00 95.81 366 VAL A C 1
ATOM 2955 O O . VAL A 1 366 ? 28.795 12.736 -26.470 1.00 95.81 366 VAL A O 1
ATOM 2958 N N . ASN A 1 367 ? 28.739 10.491 -26.421 1.00 96.25 367 ASN A N 1
ATOM 2959 C CA . ASN A 1 367 ? 27.360 10.399 -25.936 1.00 96.25 367 ASN A CA 1
ATOM 2960 C C . ASN A 1 367 ? 27.265 9.765 -24.537 1.00 96.25 367 ASN A C 1
ATOM 2962 O O . ASN A 1 367 ? 28.211 9.128 -24.077 1.00 96.25 367 ASN A O 1
ATOM 2966 N N . TYR A 1 368 ? 26.139 9.952 -23.843 1.00 97.69 368 TYR A N 1
ATOM 2967 C CA . TYR A 1 368 ? 25.937 9.443 -22.477 1.00 97.69 368 TYR A CA 1
ATOM 2968 C C . TYR A 1 368 ? 24.571 8.769 -22.284 1.00 97.69 368 TYR A C 1
ATOM 2970 O O . TYR A 1 368 ? 23.839 9.145 -21.360 1.00 97.69 368 TYR A O 1
ATOM 2978 N N . PRO A 1 369 ? 24.174 7.819 -23.146 1.00 97.38 369 PRO A N 1
ATOM 2979 C CA . PRO A 1 369 ? 22.782 7.421 -23.223 1.00 97.38 369 PRO A CA 1
ATOM 2980 C C . PRO A 1 369 ? 22.362 6.348 -22.215 1.00 97.38 369 PRO A C 1
ATOM 2982 O O . PRO A 1 369 ? 21.170 6.081 -22.135 1.00 97.38 369 PRO A O 1
ATOM 2985 N N . LEU A 1 370 ? 23.275 5.733 -21.450 1.00 98.31 370 LEU A N 1
ATOM 2986 C CA . LEU A 1 370 ? 23.013 4.526 -20.645 1.00 98.31 370 LEU A CA 1
ATOM 2987 C C . LEU A 1 370 ? 23.075 4.776 -19.128 1.00 98.31 370 LEU A C 1
ATOM 2989 O O . LEU A 1 370 ? 23.245 5.907 -18.670 1.00 98.31 370 LEU A O 1
ATOM 2993 N N . LEU A 1 371 ? 22.906 3.717 -18.328 1.00 97.75 371 LEU A N 1
ATOM 2994 C CA . LEU A 1 371 ? 22.955 3.780 -16.859 1.00 97.75 371 LEU A CA 1
ATOM 2995 C C . LEU A 1 371 ? 24.362 3.642 -16.265 1.00 97.75 371 LEU A C 1
ATOM 2997 O O . LEU A 1 371 ? 24.555 3.995 -15.104 1.00 97.75 371 LEU A O 1
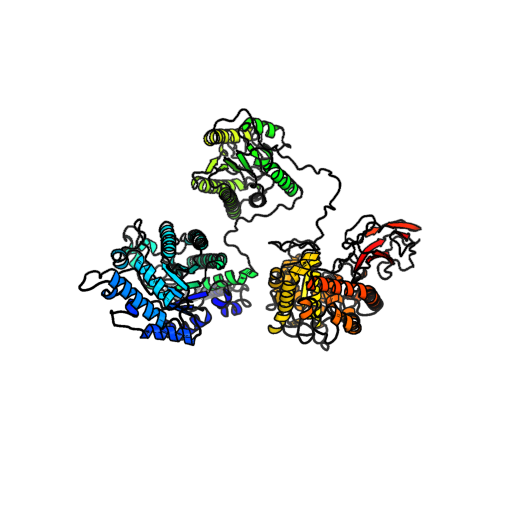ATOM 3001 N N . PHE A 1 372 ? 25.330 3.156 -17.039 1.00 97.69 372 PHE A N 1
ATOM 3002 C CA . PHE A 1 372 ? 26.718 2.984 -16.613 1.00 97.69 372 PHE A CA 1
ATOM 3003 C C . PHE A 1 372 ? 27.634 3.842 -17.479 1.00 97.69 372 PHE A C 1
ATOM 3005 O O . PHE A 1 372 ? 27.410 3.975 -18.685 1.00 97.69 372 PHE A O 1
ATOM 3012 N N . ASP A 1 373 ? 28.644 4.445 -16.866 1.00 96.56 373 ASP A N 1
ATOM 3013 C CA . ASP A 1 373 ? 29.603 5.296 -17.562 1.00 96.56 373 ASP A CA 1
ATOM 3014 C C . ASP A 1 373 ? 30.702 4.489 -18.275 1.00 96.56 373 ASP A C 1
ATOM 3016 O O . ASP A 1 373 ? 30.720 3.258 -18.296 1.00 96.56 373 ASP A O 1
ATOM 3020 N N . ARG A 1 374 ? 31.645 5.188 -18.908 1.00 95.12 374 ARG A N 1
ATOM 3021 C CA . ARG A 1 374 ? 32.749 4.568 -19.660 1.00 95.12 374 ARG A CA 1
ATOM 3022 C C . ARG A 1 374 ? 33.666 3.696 -18.793 1.00 95.12 374 ARG A C 1
ATOM 3024 O O . ARG A 1 374 ? 34.281 2.781 -19.332 1.00 95.12 374 ARG A O 1
ATOM 3031 N N . ASP A 1 375 ? 33.689 3.930 -17.485 1.00 94.88 375 ASP A N 1
ATOM 3032 C CA . ASP A 1 375 ? 34.498 3.212 -16.500 1.00 94.88 375 ASP A CA 1
ATOM 3033 C C . ASP A 1 375 ? 33.692 2.126 -15.763 1.00 94.88 375 ASP A C 1
ATOM 3035 O O . ASP A 1 375 ? 34.137 1.591 -14.741 1.00 94.88 375 ASP A O 1
ATOM 3039 N N . ARG A 1 376 ? 32.514 1.764 -16.303 1.00 94.19 376 ARG A N 1
ATOM 3040 C CA . ARG A 1 376 ? 31.579 0.757 -15.767 1.00 94.19 376 ARG A CA 1
ATOM 3041 C C . ARG A 1 376 ? 30.981 1.145 -14.417 1.00 94.19 376 ARG A C 1
ATOM 3043 O O . ARG A 1 376 ? 30.383 0.296 -13.752 1.00 94.19 376 ARG A O 1
ATOM 3050 N N . GLN A 1 377 ? 31.125 2.401 -14.001 1.00 94.19 377 GLN A N 1
ATOM 3051 C CA . GLN A 1 377 ? 30.535 2.871 -12.759 1.00 94.19 377 GLN A CA 1
ATOM 3052 C C . GLN A 1 377 ? 29.066 3.241 -12.986 1.00 94.19 377 GLN A C 1
ATOM 3054 O O . GLN A 1 377 ? 28.697 3.734 -14.059 1.00 94.19 377 GLN A O 1
ATOM 3059 N N . PRO A 1 378 ? 28.186 2.992 -12.004 1.00 93.88 378 PRO A N 1
ATOM 3060 C CA . PRO A 1 378 ? 26.801 3.412 -12.116 1.00 93.88 378 PRO A CA 1
ATOM 3061 C C . PRO A 1 378 ? 26.687 4.943 -12.137 1.00 93.88 378 PRO A C 1
ATOM 3063 O O . PRO A 1 378 ? 27.241 5.637 -11.288 1.00 93.88 378 PRO A O 1
ATOM 3066 N N . LYS A 1 379 ? 25.925 5.478 -13.094 1.00 94.81 379 LYS A N 1
ATOM 3067 C CA . LYS A 1 379 ? 25.624 6.916 -13.207 1.00 94.81 379 LYS A CA 1
ATOM 3068 C C . LYS A 1 379 ? 24.535 7.325 -12.208 1.00 94.81 379 LYS A C 1
ATOM 3070 O O . LYS A 1 379 ? 23.772 6.469 -11.757 1.00 94.81 379 LYS A O 1
ATOM 3075 N N . PRO A 1 380 ? 24.323 8.632 -11.953 1.00 90.06 380 PRO A N 1
ATOM 3076 C CA . PRO A 1 380 ? 23.193 9.104 -11.144 1.00 90.06 380 PRO A CA 1
ATOM 3077 C C . PRO A 1 380 ? 21.829 8.540 -11.583 1.00 90.06 380 PRO A C 1
ATOM 3079 O O . PRO A 1 380 ? 20.973 8.260 -10.747 1.00 90.06 380 PRO A O 1
ATOM 3082 N N . ALA A 1 381 ? 21.644 8.306 -12.888 1.00 90.81 381 ALA A N 1
ATOM 3083 C CA . ALA A 1 381 ? 20.443 7.674 -13.430 1.00 90.81 381 ALA A CA 1
ATOM 3084 C C . ALA A 1 381 ? 20.231 6.235 -12.919 1.00 90.81 381 ALA A C 1
ATOM 3086 O O . ALA A 1 381 ? 19.095 5.863 -12.638 1.00 90.81 381 ALA A O 1
ATOM 3087 N N . PHE A 1 382 ? 21.296 5.440 -12.743 1.00 95.44 382 PHE A N 1
ATOM 3088 C CA . PHE A 1 382 ? 21.200 4.084 -12.189 1.00 95.44 382 PHE A CA 1
ATOM 3089 C C . PHE A 1 382 ? 20.642 4.107 -10.769 1.00 95.44 382 PHE A C 1
ATOM 3091 O O . PHE A 1 382 ? 19.679 3.402 -10.464 1.00 95.44 382 PHE A O 1
ATOM 3098 N N . PHE A 1 383 ? 21.240 4.932 -9.906 1.00 87.31 383 PHE A N 1
ATOM 3099 C CA . PHE A 1 383 ? 20.834 5.027 -8.509 1.00 87.31 383 PHE A CA 1
ATOM 3100 C C . PHE A 1 383 ? 19.410 5.555 -8.392 1.00 87.31 383 PHE A C 1
ATOM 3102 O O . PHE A 1 383 ? 18.620 4.969 -7.663 1.00 87.31 383 PHE A O 1
ATOM 3109 N N . ALA A 1 384 ? 19.049 6.575 -9.173 1.00 80.50 384 ALA A N 1
ATOM 3110 C CA . ALA A 1 384 ? 17.701 7.133 -9.170 1.00 80.50 384 ALA A CA 1
ATOM 3111 C C . ALA A 1 384 ? 16.643 6.139 -9.677 1.00 80.50 384 ALA A C 1
ATOM 3113 O O . ALA A 1 384 ? 15.554 6.067 -9.113 1.00 80.50 384 ALA A O 1
ATOM 3114 N N . VAL A 1 385 ? 16.946 5.335 -10.705 1.00 88.94 385 VAL A N 1
ATOM 3115 C CA . VAL A 1 385 ? 16.054 4.253 -11.159 1.00 88.94 385 VAL A CA 1
ATOM 3116 C C . VAL A 1 385 ? 15.920 3.184 -10.076 1.00 88.94 385 VAL A C 1
ATOM 3118 O O . VAL A 1 385 ? 14.802 2.791 -9.737 1.00 88.94 385 VAL A O 1
ATOM 3121 N N . CYS A 1 386 ? 17.034 2.737 -9.490 1.00 85.56 386 CYS A N 1
ATOM 3122 C CA . CYS A 1 386 ? 17.007 1.756 -8.409 1.00 85.56 386 CYS A CA 1
ATOM 3123 C C . CYS A 1 386 ? 16.226 2.270 -7.198 1.00 85.56 386 CYS A C 1
ATOM 3125 O O . CYS A 1 386 ? 15.411 1.539 -6.639 1.00 85.56 386 CYS A O 1
ATOM 3127 N N . GLU A 1 387 ? 16.422 3.530 -6.825 1.00 78.31 387 GLU A N 1
ATOM 3128 C CA . GLU A 1 387 ? 15.699 4.202 -5.756 1.00 78.31 387 GLU A CA 1
ATOM 3129 C C . GLU A 1 387 ? 14.207 4.293 -6.088 1.00 78.31 387 GLU A C 1
ATOM 3131 O O . GLU A 1 387 ? 13.383 3.865 -5.287 1.00 78.31 387 GLU A O 1
ATOM 3136 N N . ALA A 1 388 ? 13.837 4.762 -7.281 1.00 73.75 388 ALA A N 1
ATOM 3137 C CA . ALA A 1 388 ? 12.444 4.899 -7.703 1.00 73.75 388 ALA A CA 1
ATOM 3138 C C . ALA A 1 388 ? 11.685 3.560 -7.722 1.00 73.75 388 ALA A C 1
ATOM 3140 O O . ALA A 1 388 ? 10.476 3.527 -7.474 1.00 73.75 388 ALA A O 1
ATOM 3141 N N . LEU A 1 389 ? 12.377 2.456 -8.014 1.00 78.31 389 LEU A N 1
ATOM 3142 C CA . LEU A 1 389 ? 11.803 1.110 -8.043 1.00 78.31 389 LEU A CA 1
ATOM 3143 C C . LEU A 1 389 ? 11.831 0.407 -6.674 1.00 78.31 389 LEU A C 1
ATOM 3145 O O . LEU A 1 389 ? 10.870 -0.290 -6.341 1.00 78.31 389 LEU A O 1
ATOM 3149 N N . SER A 1 390 ? 12.878 0.612 -5.866 1.00 68.81 390 SER A N 1
ATOM 3150 C CA . SER A 1 390 ? 13.012 0.051 -4.506 1.00 68.81 390 SER A CA 1
ATOM 3151 C C . SER A 1 390 ? 12.112 0.773 -3.514 1.00 68.81 390 SER A C 1
ATOM 3153 O O . SER A 1 390 ? 11.428 0.159 -2.695 1.00 68.81 390 SER A O 1
ATOM 3155 N N . ASN A 1 391 ? 12.014 2.092 -3.654 1.00 45.69 391 ASN A N 1
ATOM 3156 C CA . ASN A 1 391 ? 11.124 2.906 -2.858 1.00 45.69 391 ASN A CA 1
ATOM 3157 C C . ASN A 1 391 ? 9.652 2.757 -3.269 1.00 45.69 391 ASN A C 1
ATOM 3159 O O . ASN A 1 391 ? 8.801 3.419 -2.687 1.00 45.69 391 ASN A O 1
ATOM 3163 N N . ARG A 1 392 ? 9.260 1.832 -4.153 1.00 41.38 392 ARG A N 1
ATOM 3164 C CA . ARG A 1 392 ? 7.825 1.526 -4.307 1.00 41.38 392 ARG A CA 1
ATOM 3165 C C . ARG A 1 392 ? 7.169 0.952 -3.040 1.00 41.38 392 ARG A C 1
ATOM 3167 O O . ARG A 1 392 ? 5.947 1.017 -2.961 1.00 41.38 392 ARG A O 1
ATOM 3174 N N . ASN A 1 393 ? 7.948 0.538 -2.030 1.00 34.66 393 ASN A N 1
ATOM 3175 C CA . ASN A 1 393 ? 7.440 0.251 -0.678 1.00 34.66 393 ASN A CA 1
ATOM 3176 C C . ASN A 1 393 ? 7.704 1.372 0.363 1.00 34.66 393 ASN A C 1
ATOM 3178 O O . ASN A 1 393 ? 7.135 1.312 1.449 1.00 34.66 393 ASN A O 1
ATOM 3182 N N . ALA A 1 394 ? 8.503 2.409 0.056 1.00 29.84 394 ALA A N 1
ATOM 3183 C CA . ALA A 1 394 ? 8.914 3.448 1.025 1.00 29.84 394 ALA A CA 1
ATOM 3184 C C . ALA A 1 394 ? 8.716 4.916 0.572 1.00 29.84 394 ALA A C 1
ATOM 3186 O O . ALA A 1 394 ? 8.492 5.788 1.404 1.00 29.84 394 ALA A O 1
ATOM 3187 N N . THR A 1 395 ? 8.696 5.223 -0.723 1.00 25.52 395 THR A N 1
ATOM 3188 C CA . THR A 1 395 ? 8.261 6.502 -1.294 1.00 25.52 395 THR A CA 1
ATOM 3189 C C . THR A 1 395 ? 7.453 6.291 -2.578 1.00 25.52 395 THR A C 1
ATOM 3191 O O . THR A 1 395 ? 7.935 6.219 -3.706 1.00 25.52 395 THR A O 1
ATOM 3194 N N . ARG A 1 396 ? 6.133 6.343 -2.407 1.00 26.84 396 ARG A N 1
ATOM 3195 C CA . ARG A 1 396 ? 5.217 6.864 -3.419 1.00 26.84 396 ARG A CA 1
ATOM 3196 C C . ARG A 1 396 ? 5.537 8.353 -3.635 1.00 26.84 396 ARG A C 1
ATOM 3198 O O . ARG A 1 396 ? 4.773 9.208 -3.202 1.00 26.84 396 ARG A O 1
ATOM 3205 N N . LYS A 1 397 ? 6.648 8.690 -4.296 1.00 27.75 397 LYS A N 1
ATOM 3206 C CA . LYS A 1 397 ? 6.777 9.981 -4.989 1.00 27.75 397 LYS A CA 1
ATOM 3207 C C . LYS A 1 397 ? 6.405 9.758 -6.452 1.00 27.75 397 LYS A C 1
ATOM 3209 O O . LYS A 1 397 ? 7.207 9.344 -7.278 1.00 27.75 397 LYS A O 1
ATOM 3214 N N . LYS A 1 398 ? 5.105 9.950 -6.690 1.00 27.19 398 LYS A N 1
ATOM 3215 C CA . LYS A 1 398 ? 4.405 9.917 -7.978 1.00 27.19 398 LYS A CA 1
ATOM 3216 C C . LYS A 1 398 ? 5.066 10.863 -9.001 1.00 27.19 398 LYS A C 1
ATOM 3218 O O . LYS A 1 398 ? 5.161 12.051 -8.691 1.00 27.19 398 LYS A O 1
ATOM 3223 N N . PRO A 1 399 ? 5.385 10.408 -10.225 1.00 25.86 399 PRO A N 1
ATOM 3224 C CA . PRO A 1 399 ? 5.240 11.229 -11.432 1.00 25.86 399 PRO A CA 1
ATOM 3225 C C . PRO A 1 399 ? 3.778 11.640 -11.540 1.00 25.86 399 PRO A C 1
ATOM 3227 O O . PRO A 1 399 ? 2.926 10.811 -11.212 1.00 25.86 399 PRO A O 1
ATOM 3230 N N . SER A 1 400 ? 3.541 12.908 -11.900 1.00 28.28 400 SER A N 1
ATOM 3231 C CA . SER A 1 400 ? 2.285 13.674 -11.787 1.00 28.28 400 SER A CA 1
ATOM 3232 C C . SER A 1 400 ? 1.081 12.819 -11.395 1.00 28.28 400 SER A C 1
ATOM 3234 O O . SER A 1 400 ? 0.619 11.948 -12.138 1.00 28.28 400 SER A O 1
ATOM 3236 N N . LYS A 1 401 ? 0.621 13.049 -10.155 1.00 35.91 401 LYS A N 1
ATOM 3237 C CA . LYS A 1 401 ? -0.637 12.525 -9.635 1.00 35.91 401 LYS A CA 1
ATOM 3238 C C . LYS A 1 401 ? -1.636 12.516 -10.795 1.00 35.91 401 LYS A C 1
ATOM 3240 O O . LYS A 1 401 ? -1.996 13.572 -11.288 1.00 35.91 401 LYS A O 1
ATOM 3245 N N . THR A 1 402 ? -2.206 11.351 -11.120 1.00 45.06 402 THR A N 1
ATOM 3246 C CA . THR A 1 402 ? -3.648 11.345 -11.384 1.00 45.06 402 THR A CA 1
ATOM 3247 C C . THR A 1 402 ? -4.224 12.217 -10.284 1.00 45.06 402 THR A C 1
ATOM 3249 O O . THR A 1 402 ? -4.068 11.844 -9.109 1.00 45.06 402 THR A O 1
ATOM 3252 N N . HIS A 1 403 ? -4.683 13.415 -10.639 1.00 66.31 403 HIS A N 1
ATOM 3253 C CA . HIS A 1 403 ? -5.184 14.400 -9.701 1.00 66.31 403 HIS A CA 1
ATOM 3254 C C . HIS A 1 403 ? -6.133 13.675 -8.760 1.00 66.31 403 HIS A C 1
ATOM 3256 O O . HIS A 1 403 ? -7.169 13.187 -9.195 1.00 66.31 403 HIS A O 1
ATOM 3262 N N . ALA A 1 404 ? -5.684 13.378 -7.541 1.00 59.12 404 ALA A N 1
ATOM 3263 C CA . ALA A 1 404 ? -6.219 12.197 -6.869 1.00 59.12 404 ALA A CA 1
ATOM 3264 C C . ALA A 1 404 ? -7.587 12.542 -6.301 1.00 59.12 404 ALA A C 1
ATOM 3266 O O . ALA A 1 404 ? -7.681 13.467 -5.502 1.00 59.12 404 ALA A O 1
ATOM 3267 N N . ALA A 1 405 ? -8.620 11.811 -6.708 1.00 75.38 405 ALA A N 1
ATOM 3268 C CA . ALA A 1 405 ? -9.926 11.895 -6.084 1.00 75.38 405 ALA A CA 1
ATOM 3269 C C . ALA A 1 405 ? -9.818 11.528 -4.597 1.00 75.38 405 ALA A C 1
ATOM 3271 O O . ALA A 1 405 ? -9.290 10.468 -4.253 1.00 75.38 405 ALA A O 1
ATOM 3272 N N . TRP A 1 406 ? -10.334 12.382 -3.719 1.00 76.50 406 TRP A N 1
ATOM 3273 C CA . TRP A 1 406 ? -10.509 12.070 -2.301 1.00 76.50 406 TRP A CA 1
ATOM 3274 C C . TRP A 1 406 ? -11.836 12.624 -1.780 1.00 76.50 406 TRP A C 1
ATOM 3276 O O . TRP A 1 406 ? -12.350 13.635 -2.263 1.00 76.50 406 TRP A O 1
ATOM 3286 N N . GLU A 1 407 ? -12.421 11.912 -0.826 1.00 87.75 407 GLU A N 1
ATOM 3287 C CA . GLU A 1 407 ? -13.712 12.257 -0.244 1.00 87.75 407 GLU A CA 1
ATOM 3288 C C . GLU A 1 407 ? -13.578 13.440 0.717 1.00 87.75 407 GLU A C 1
ATOM 3290 O O . GLU A 1 407 ? -12.609 13.538 1.472 1.00 87.75 407 GLU A O 1
ATOM 3295 N N . ARG A 1 408 ? -14.598 14.300 0.763 1.00 82.56 408 ARG A N 1
ATOM 3296 C CA . ARG A 1 408 ? -14.769 15.218 1.890 1.00 82.56 408 ARG A CA 1
ATOM 3297 C C . ARG A 1 408 ? -15.405 14.496 3.066 1.00 82.56 408 ARG A C 1
ATOM 3299 O O . ARG A 1 408 ? -16.520 14.002 2.962 1.00 82.56 408 ARG A O 1
ATOM 3306 N N . THR A 1 409 ? -14.725 14.504 4.205 1.00 71.81 409 THR A N 1
ATOM 3307 C CA . THR A 1 409 ? -15.170 13.787 5.407 1.00 71.81 409 THR A CA 1
ATOM 3308 C C . THR A 1 409 ? -16.150 14.575 6.273 1.00 71.81 409 THR A C 1
ATOM 3310 O O . THR A 1 409 ? -16.569 14.075 7.315 1.00 71.81 409 THR A O 1
ATOM 3313 N N . ASP A 1 410 ? -16.484 15.818 5.913 1.00 83.56 410 ASP A N 1
ATOM 3314 C CA . ASP A 1 410 ? -17.498 16.569 6.646 1.00 83.56 410 ASP A CA 1
ATOM 3315 C C . ASP A 1 410 ? -18.905 16.055 6.323 1.00 83.56 410 ASP A C 1
ATOM 3317 O O . ASP A 1 410 ? -19.269 15.853 5.163 1.00 83.56 410 ASP A O 1
ATOM 3321 N N . GLU A 1 411 ? -19.701 15.881 7.378 1.00 76.69 411 GLU A N 1
ATOM 3322 C CA . GLU A 1 411 ? -21.055 15.317 7.337 1.00 76.69 411 GLU A CA 1
ATOM 3323 C C . GLU A 1 411 ? -21.939 15.995 6.281 1.00 76.69 411 GLU A C 1
ATOM 3325 O O . GLU A 1 411 ? -22.656 15.334 5.531 1.00 76.69 411 GLU A O 1
ATOM 3330 N N . MET A 1 412 ? -21.840 17.320 6.164 1.00 79.56 412 MET A N 1
ATOM 3331 C CA . MET A 1 412 ? -22.638 18.098 5.218 1.00 79.56 412 MET A CA 1
ATOM 3332 C C . MET A 1 412 ? -22.312 17.768 3.762 1.00 79.56 412 MET A C 1
ATOM 3334 O O . MET A 1 412 ? -23.223 17.723 2.938 1.00 79.56 412 MET A O 1
ATOM 3338 N N . SER A 1 413 ? -21.045 17.514 3.437 1.00 83.94 413 SER A N 1
ATOM 3339 C CA . SER A 1 413 ? -20.634 17.128 2.084 1.00 83.94 413 SER A CA 1
ATOM 3340 C C . SER A 1 413 ? -21.012 15.686 1.753 1.00 83.94 413 SER A C 1
ATOM 3342 O O . SER A 1 413 ? -21.427 15.418 0.626 1.00 83.94 413 SER A O 1
ATOM 3344 N N . GLN A 1 414 ? -20.974 14.776 2.729 1.00 83.75 414 GLN A N 1
ATOM 3345 C CA . GLN A 1 414 ? -21.443 13.397 2.546 1.00 83.75 414 GLN A CA 1
ATOM 3346 C C . GLN A 1 414 ? -22.960 13.336 2.324 1.00 83.75 414 GLN A C 1
ATOM 3348 O O . GLN A 1 414 ? -23.436 12.673 1.399 1.00 83.75 414 GLN A O 1
ATOM 3353 N N . LEU A 1 415 ? -23.728 14.082 3.125 1.00 84.88 415 LEU A N 1
ATOM 3354 C CA . LEU A 1 415 ? -25.174 14.214 2.944 1.00 84.88 415 LEU A CA 1
ATOM 3355 C C . LEU A 1 415 ? -25.515 14.865 1.600 1.00 84.88 415 LEU A C 1
ATOM 3357 O O . LEU A 1 415 ? -26.422 14.403 0.907 1.00 84.88 415 LEU A O 1
ATOM 3361 N N . ALA A 1 416 ? -24.772 15.899 1.202 1.00 87.62 416 ALA A N 1
ATOM 3362 C CA . ALA A 1 416 ? -24.964 16.552 -0.086 1.00 87.62 416 ALA A CA 1
ATOM 3363 C C . ALA A 1 416 ? -24.690 15.608 -1.256 1.00 87.62 416 ALA A C 1
ATOM 3365 O O . ALA A 1 416 ? -25.487 15.561 -2.190 1.00 87.62 416 ALA A O 1
ATOM 3366 N N . HIS A 1 417 ? -23.621 14.811 -1.192 1.00 93.00 417 HIS A N 1
ATOM 3367 C CA . HIS A 1 417 ? -23.344 13.804 -2.210 1.00 93.00 417 HIS A CA 1
ATOM 3368 C C . HIS A 1 417 ? -24.485 12.779 -2.301 1.00 93.00 417 HIS A C 1
ATOM 3370 O O . HIS A 1 417 ? -24.983 12.511 -3.391 1.00 93.00 417 HIS A O 1
ATOM 3376 N N . ALA A 1 418 ? -25.008 12.293 -1.171 1.00 87.94 418 ALA A N 1
ATOM 3377 C CA . ALA A 1 418 ? -26.167 11.398 -1.170 1.00 87.94 418 ALA A CA 1
ATOM 3378 C C . ALA A 1 418 ? -27.436 12.039 -1.779 1.00 87.94 418 ALA A C 1
ATOM 3380 O O . ALA A 1 418 ? -28.200 11.359 -2.469 1.00 87.94 418 ALA A O 1
ATOM 3381 N N . GLU A 1 419 ? -27.682 13.335 -1.554 1.00 91.50 419 GLU A N 1
ATOM 3382 C CA . GLU A 1 419 ? -28.769 14.069 -2.219 1.00 91.50 419 GLU A CA 1
ATOM 3383 C C . GLU A 1 419 ? -28.532 14.217 -3.728 1.00 91.50 419 GLU A C 1
ATOM 3385 O O . GLU A 1 419 ? -29.467 14.032 -4.511 1.00 91.50 419 GLU A O 1
ATOM 3390 N N . LEU A 1 420 ? -27.295 14.479 -4.156 1.00 93.81 420 LEU A N 1
ATOM 3391 C CA . LEU A 1 420 ? -26.924 14.557 -5.571 1.00 93.81 420 LEU A CA 1
ATOM 3392 C C . LEU A 1 420 ? -27.068 13.199 -6.277 1.00 93.81 420 LEU A C 1
ATOM 3394 O O . LEU A 1 420 ? -27.624 13.153 -7.369 1.00 93.81 420 LEU A O 1
ATOM 3398 N N . LEU A 1 421 ? -26.716 12.084 -5.629 1.00 93.31 421 LEU A N 1
ATOM 3399 C CA . LEU A 1 421 ? -26.967 10.730 -6.149 1.00 93.31 421 LEU A CA 1
ATOM 3400 C C . LEU A 1 421 ? -28.462 10.396 -6.266 1.00 93.31 421 LEU A C 1
ATOM 3402 O O . LEU A 1 421 ? -28.875 9.631 -7.136 1.00 93.31 421 LEU A O 1
ATOM 3406 N N . LYS A 1 422 ? -29.310 10.947 -5.390 1.00 91.44 422 LYS A N 1
ATOM 3407 C CA . LYS A 1 422 ? -30.770 10.834 -5.551 1.00 91.44 422 LYS A CA 1
ATOM 3408 C C . LYS A 1 422 ? -31.252 11.687 -6.722 1.00 91.44 422 LYS A C 1
ATOM 3410 O O . LYS A 1 422 ? -32.125 11.247 -7.468 1.00 91.44 422 LYS A O 1
ATOM 3415 N N . LYS A 1 423 ? -30.671 12.877 -6.892 1.00 93.44 423 LYS A N 1
ATOM 3416 C CA . LYS A 1 423 ? -30.980 13.817 -7.973 1.00 93.44 423 LYS A CA 1
ATOM 3417 C C . LYS A 1 423 ? -30.697 13.232 -9.358 1.00 93.44 423 LYS A C 1
ATOM 3419 O O . LYS A 1 423 ? -31.490 13.482 -10.259 1.00 93.44 423 LYS A O 1
ATOM 3424 N N . THR A 1 424 ? -29.651 12.411 -9.530 1.00 91.81 424 THR A N 1
ATOM 3425 C CA . THR A 1 424 ? -29.350 11.772 -10.833 1.00 91.81 424 THR A CA 1
ATOM 3426 C C . THR A 1 424 ? -30.491 10.898 -11.359 1.00 91.81 424 THR A C 1
ATOM 3428 O O . THR A 1 424 ? -30.583 10.660 -12.556 1.00 91.81 424 THR A O 1
ATOM 3431 N N . LYS A 1 425 ? -31.394 10.450 -10.479 1.00 90.06 425 LYS A N 1
ATOM 3432 C CA . LYS A 1 425 ? -32.524 9.569 -10.808 1.00 90.06 425 LYS A CA 1
ATOM 3433 C C . LYS A 1 425 ? -33.850 10.314 -10.983 1.00 90.06 425 LYS A C 1
ATOM 3435 O O . LYS A 1 425 ? -34.897 9.675 -11.080 1.00 90.06 425 LYS A O 1
ATOM 3440 N N . GLN A 1 426 ? -33.843 11.647 -10.949 1.00 87.81 426 GLN A N 1
ATOM 3441 C CA . GLN A 1 426 ? -35.053 12.468 -10.919 1.00 87.81 426 GLN A CA 1
ATOM 3442 C C . GLN A 1 426 ? -35.102 13.390 -12.136 1.00 87.81 426 GLN A C 1
ATOM 3444 O O . GLN A 1 426 ? -34.366 14.360 -12.192 1.00 87.81 426 GLN A O 1
ATOM 3449 N N . GLY A 1 427 ? -36.005 13.141 -13.083 1.00 90.44 427 GLY A N 1
ATOM 3450 C CA . GLY A 1 427 ? -36.167 14.011 -14.253 1.00 90.44 427 GLY A CA 1
ATOM 3451 C C . GLY A 1 427 ? -35.068 13.854 -15.311 1.00 90.44 427 GLY A C 1
ATOM 3452 O O . GLY A 1 427 ? -34.316 12.882 -15.306 1.00 90.44 427 GLY A O 1
ATOM 3453 N N . THR A 1 428 ? -35.009 14.803 -16.244 1.00 94.75 428 THR A N 1
ATOM 3454 C CA . THR A 1 428 ? -34.074 14.801 -17.382 1.00 94.75 428 THR A CA 1
ATOM 3455 C C . THR A 1 428 ? -32.944 15.792 -17.137 1.00 94.75 428 THR A C 1
ATOM 3457 O O . THR A 1 428 ? -33.190 16.901 -16.673 1.00 94.75 428 THR A O 1
ATOM 3460 N N . VAL A 1 429 ? -31.710 15.434 -17.488 1.00 97.50 429 VAL A N 1
ATOM 3461 C CA . VAL A 1 429 ? -30.556 16.340 -17.411 1.00 97.50 429 VAL A CA 1
ATOM 3462 C C . VAL A 1 429 ? -29.973 16.512 -18.807 1.00 97.50 429 VAL A C 1
ATOM 3464 O O . VAL A 1 429 ? -29.187 15.677 -19.240 1.00 97.50 429 VAL A O 1
ATOM 3467 N N . ASP A 1 430 ? -30.352 17.584 -19.508 1.00 98.00 430 ASP A N 1
ATOM 3468 C CA . ASP A 1 430 ? -29.744 17.915 -20.807 1.00 98.00 430 ASP A CA 1
ATOM 3469 C C . ASP A 1 430 ? -28.512 18.814 -20.634 1.00 98.00 430 ASP A C 1
ATOM 3471 O O . ASP A 1 430 ? -27.533 18.642 -21.360 1.00 98.00 430 ASP A O 1
ATOM 3475 N N . ILE A 1 431 ? -28.527 19.730 -19.653 1.00 98.50 431 ILE A N 1
ATOM 3476 C CA . ILE A 1 431 ? -27.360 20.542 -19.279 1.00 98.50 431 ILE A CA 1
ATOM 3477 C C . ILE A 1 431 ? -26.910 20.178 -17.862 1.00 98.50 431 ILE A C 1
ATOM 3479 O O . ILE A 1 431 ? -27.641 20.405 -16.897 1.00 98.50 431 ILE A O 1
ATOM 3483 N N . TYR A 1 432 ? -25.693 19.653 -17.731 1.00 98.44 432 TYR A N 1
ATOM 3484 C CA . TYR A 1 432 ? -25.090 19.274 -16.452 1.00 98.44 432 TYR A CA 1
ATOM 3485 C C . TYR A 1 432 ? -24.078 20.331 -16.004 1.00 98.44 432 TYR A C 1
ATOM 3487 O O . TYR A 1 432 ? -23.049 20.514 -16.649 1.00 98.44 432 TYR A O 1
ATOM 3495 N N . PHE A 1 433 ? -24.339 21.021 -14.894 1.00 98.62 433 PHE A N 1
ATOM 3496 C CA . PHE A 1 433 ? -23.400 21.985 -14.311 1.00 98.62 433 PHE A CA 1
ATOM 3497 C C . PHE A 1 433 ? -22.564 21.346 -13.201 1.00 98.62 433 PHE A C 1
ATOM 3499 O O . PHE A 1 433 ? -23.118 20.846 -12.222 1.00 98.62 433 PHE A O 1
ATOM 3506 N N . GLN A 1 434 ? -21.241 21.456 -13.315 1.00 98.12 434 GLN A N 1
ATOM 3507 C CA . GLN A 1 434 ? -20.264 21.019 -12.323 1.00 98.12 434 GLN A CA 1
ATOM 3508 C C . GLN A 1 434 ? -19.402 22.194 -11.863 1.00 98.12 434 GLN A C 1
ATOM 3510 O O . GLN A 1 434 ? -18.931 22.994 -12.673 1.00 98.12 434 GLN A O 1
ATOM 3515 N N . GLY A 1 435 ? -19.147 22.268 -10.558 1.00 96.38 435 GLY A N 1
ATOM 3516 C CA . GLY A 1 435 ? -18.293 23.308 -10.005 1.00 96.38 435 GLY A CA 1
ATOM 3517 C C . GLY A 1 435 ? -18.245 23.341 -8.488 1.00 96.38 435 GLY A C 1
ATOM 3518 O O . GLY A 1 435 ? -18.628 22.380 -7.815 1.00 96.38 435 GLY A O 1
ATOM 3519 N N . ASP A 1 436 ? -17.779 24.472 -7.970 1.00 95.81 436 ASP A N 1
ATOM 3520 C CA . ASP A 1 436 ? -17.622 24.734 -6.541 1.00 95.81 436 ASP A CA 1
ATOM 3521 C C . ASP A 1 436 ? -18.757 25.616 -5.961 1.00 95.81 436 ASP A C 1
ATOM 3523 O O . ASP A 1 436 ? -19.895 25.606 -6.446 1.00 95.81 436 ASP A O 1
ATOM 3527 N N . SER A 1 437 ? -18.490 26.374 -4.889 1.00 94.81 437 SER A N 1
ATOM 3528 C CA . SER A 1 437 ? -19.491 27.221 -4.227 1.00 94.81 437 SER A CA 1
ATOM 3529 C C . SER A 1 437 ? -20.061 28.306 -5.135 1.00 94.81 437 SER A C 1
ATOM 3531 O O . SER A 1 437 ? -21.220 28.681 -4.942 1.00 94.81 437 SER A O 1
ATOM 3533 N N . ILE A 1 438 ? -19.296 28.788 -6.118 1.00 96.62 438 ILE A N 1
ATOM 3534 C CA . ILE A 1 438 ? -19.756 29.793 -7.079 1.00 96.62 438 ILE A CA 1
ATOM 3535 C C . ILE A 1 438 ? -20.865 29.180 -7.933 1.00 96.62 438 ILE A C 1
ATOM 3537 O O . ILE A 1 438 ? -21.987 29.671 -7.949 1.00 96.62 438 ILE A O 1
ATOM 3541 N N . THR A 1 439 ? -20.609 28.030 -8.554 1.00 97.62 439 THR A N 1
ATOM 3542 C CA . THR A 1 439 ? -21.624 27.358 -9.375 1.00 97.62 439 THR A CA 1
ATOM 3543 C C . THR A 1 439 ? -22.817 26.892 -8.530 1.00 97.62 439 THR A C 1
ATOM 3545 O O . THR A 1 439 ? -23.963 27.087 -8.939 1.00 97.62 439 THR A O 1
ATOM 3548 N N . ARG A 1 440 ? -22.593 26.349 -7.320 1.00 96.56 440 ARG A N 1
ATOM 3549 C CA . ARG A 1 440 ? -23.665 25.846 -6.433 1.00 96.56 440 ARG A CA 1
ATOM 3550 C C . ARG A 1 440 ? -24.704 26.917 -6.107 1.00 96.56 440 ARG A C 1
ATOM 3552 O O . ARG A 1 440 ? -25.903 26.651 -6.197 1.00 96.56 440 ARG A O 1
ATOM 3559 N N . ARG A 1 441 ? -24.261 28.114 -5.694 1.00 96.06 441 ARG A N 1
ATOM 3560 C CA . ARG A 1 441 ? -25.154 29.178 -5.192 1.00 96.06 441 ARG A CA 1
ATOM 3561 C C . ARG A 1 441 ? -26.228 29.571 -6.202 1.00 96.06 441 ARG A C 1
ATOM 3563 O O . ARG A 1 441 ? -27.323 29.946 -5.793 1.00 96.06 441 ARG A O 1
ATOM 3570 N N . TRP A 1 442 ? -25.944 29.451 -7.498 1.00 97.00 442 TRP A N 1
ATOM 3571 C CA . TRP A 1 442 ? -26.872 29.861 -8.544 1.00 97.00 442 TRP A CA 1
ATOM 3572 C C . TRP A 1 442 ? -28.165 29.035 -8.571 1.00 97.00 442 TRP A C 1
ATOM 3574 O O . TRP A 1 442 ? -29.250 29.589 -8.713 1.00 97.00 442 TRP A O 1
ATOM 3584 N N . GLY A 1 443 ? -28.053 27.713 -8.413 1.00 93.94 443 GLY A N 1
ATOM 3585 C CA . GLY A 1 443 ? -29.167 26.770 -8.564 1.00 93.94 443 GLY A CA 1
ATOM 3586 C C . GLY A 1 443 ? -29.696 26.174 -7.257 1.00 93.94 443 GLY A C 1
ATOM 3587 O O . GLY A 1 443 ? -30.488 25.233 -7.315 1.00 93.94 443 GLY A O 1
ATOM 3588 N N . ALA A 1 444 ? -29.252 26.660 -6.093 1.00 94.81 444 ALA A N 1
ATOM 3589 C CA . ALA A 1 444 ? -29.550 26.045 -4.797 1.00 94.81 444 ALA A CA 1
ATOM 3590 C C . ALA A 1 444 ? -30.781 26.643 -4.088 1.00 94.81 444 ALA A C 1
ATOM 3592 O O . ALA A 1 444 ? -31.036 27.847 -4.151 1.00 94.81 444 ALA A O 1
ATOM 3593 N N . THR A 1 445 ? -31.531 25.816 -3.350 1.00 94.62 445 THR A N 1
ATOM 3594 C CA . THR A 1 445 ? -32.775 26.235 -2.667 1.00 94.62 445 THR A CA 1
ATOM 3595 C C . THR A 1 445 ? -32.565 27.238 -1.539 1.00 94.62 445 THR A C 1
ATOM 3597 O O . THR A 1 445 ? -33.477 28.004 -1.235 1.00 94.62 445 THR A O 1
ATOM 3600 N N . ASP A 1 446 ? -31.375 27.272 -0.937 1.00 92.75 446 ASP A N 1
ATOM 3601 C CA . ASP A 1 446 ? -31.058 28.202 0.157 1.00 92.75 446 ASP A CA 1
ATOM 3602 C C . ASP A 1 446 ? -30.758 29.626 -0.350 1.00 92.75 446 ASP A C 1
ATOM 3604 O O . ASP A 1 446 ? -30.621 30.551 0.448 1.00 92.75 446 ASP A O 1
ATOM 3608 N N . TYR A 1 447 ? -30.704 29.822 -1.675 1.00 95.12 447 TYR A N 1
ATOM 3609 C CA . TYR A 1 447 ? -30.496 31.113 -2.336 1.00 95.12 447 TYR A CA 1
ATOM 3610 C C . TYR A 1 447 ? -31.685 31.449 -3.252 1.00 95.12 447 TYR A C 1
ATOM 3612 O O . TYR A 1 447 ? -31.549 31.473 -4.475 1.00 95.12 447 TYR A O 1
ATOM 3620 N N . PRO A 1 448 ? -32.878 31.739 -2.698 1.00 94.06 448 PRO A N 1
ATOM 3621 C CA . PRO A 1 448 ? -34.124 31.806 -3.467 1.00 94.06 448 PRO A CA 1
ATOM 3622 C C . PRO A 1 448 ? -34.120 32.854 -4.591 1.00 94.06 448 PRO A C 1
ATOM 3624 O O . PRO A 1 448 ? -34.725 32.623 -5.636 1.00 94.06 448 PRO A O 1
ATOM 3627 N N . LYS A 1 449 ? -33.419 33.983 -4.412 1.00 95.50 449 LYS A N 1
ATOM 3628 C CA . LYS A 1 449 ? -33.266 35.007 -5.462 1.00 95.50 449 LYS A CA 1
ATOM 3629 C C . LYS A 1 449 ? -32.430 34.495 -6.638 1.00 95.50 449 LYS A C 1
ATOM 3631 O O . LYS A 1 449 ? -32.851 34.607 -7.786 1.00 95.50 449 LYS A O 1
ATOM 3636 N N . LEU A 1 450 ? -31.291 33.864 -6.347 1.00 97.19 450 LEU A N 1
ATOM 3637 C CA . LEU A 1 450 ? -30.419 33.285 -7.369 1.00 97.19 450 LEU A CA 1
ATOM 3638 C C . LEU A 1 450 ? -31.092 32.100 -8.066 1.00 97.19 450 LEU A C 1
ATOM 3640 O O . LEU A 1 450 ? -31.038 32.010 -9.288 1.00 97.19 450 LEU A O 1
ATOM 3644 N N . LEU A 1 451 ? -31.827 31.266 -7.326 1.00 97.50 451 LEU A N 1
ATOM 3645 C CA . LEU A 1 451 ? -32.614 30.174 -7.896 1.00 97.50 451 LEU A CA 1
ATOM 3646 C C . LEU A 1 451 ? -33.729 30.682 -8.828 1.00 97.50 451 LEU A C 1
ATOM 3648 O O . LEU A 1 451 ? -33.995 30.071 -9.863 1.00 97.50 451 LEU A O 1
ATOM 3652 N N . ALA A 1 452 ? -34.386 31.799 -8.496 1.00 97.31 452 ALA A N 1
ATOM 3653 C CA . ALA A 1 452 ? -35.353 32.428 -9.397 1.00 97.31 452 ALA A CA 1
ATOM 3654 C C . ALA A 1 452 ? -34.678 32.905 -10.694 1.00 97.31 452 ALA A C 1
ATOM 3656 O O . ALA A 1 452 ? -35.210 32.685 -11.784 1.00 97.31 452 ALA A O 1
ATOM 3657 N N . HIS A 1 453 ? -33.477 33.480 -10.587 1.00 98.19 453 HIS A N 1
ATOM 3658 C CA . HIS A 1 453 ? -32.668 33.852 -11.744 1.00 98.19 453 HIS A CA 1
ATOM 3659 C C . HIS A 1 453 ? -32.223 32.636 -12.574 1.00 98.19 453 HIS A C 1
ATOM 3661 O O . HIS A 1 453 ? -32.319 32.675 -13.800 1.00 98.19 453 HIS A O 1
ATOM 3667 N N . TRP A 1 454 ? -31.769 31.548 -11.942 1.00 97.94 454 TRP A N 1
ATOM 3668 C CA . TRP A 1 454 ? -31.423 30.283 -12.604 1.00 97.94 454 TRP A CA 1
ATOM 3669 C C . TRP A 1 454 ? -32.592 29.765 -13.439 1.00 97.94 454 TRP A C 1
ATOM 3671 O O . TRP A 1 454 ? -32.444 29.522 -14.636 1.00 97.94 454 TRP A O 1
ATOM 3681 N N . LYS A 1 455 ? -33.784 29.687 -12.831 1.00 96.69 455 LYS A N 1
ATOM 3682 C CA . LYS A 1 455 ? -35.009 29.262 -13.521 1.00 96.69 455 LYS A CA 1
ATOM 3683 C C . LYS A 1 455 ? -35.333 30.184 -14.693 1.00 96.69 455 LYS A C 1
ATOM 3685 O O . LYS A 1 455 ? -35.569 29.702 -15.789 1.00 96.69 455 LYS A O 1
ATOM 3690 N N . LYS A 1 456 ? -35.273 31.505 -14.506 1.00 96.56 456 LYS A N 1
ATOM 3691 C CA . LYS A 1 456 ? -35.474 32.466 -15.603 1.00 96.56 456 LYS A CA 1
ATOM 3692 C C . LYS A 1 456 ? -34.459 32.283 -16.743 1.00 96.56 456 LYS A C 1
ATOM 3694 O O . LYS A 1 456 ? -34.795 32.532 -17.895 1.00 96.56 456 LYS A O 1
ATOM 3699 N N . SER A 1 457 ? -33.228 31.886 -16.423 1.00 96.56 457 SER A N 1
ATOM 3700 C CA . SER A 1 457 ? -32.119 31.820 -17.381 1.00 96.56 457 SER A CA 1
ATOM 3701 C C . SER A 1 457 ? -32.070 30.526 -18.186 1.00 96.56 457 SER A C 1
ATOM 3703 O O . SER A 1 457 ? -31.642 30.574 -19.338 1.00 96.56 457 SER A O 1
ATOM 3705 N N . PHE A 1 458 ? -32.468 29.398 -17.587 1.00 97.44 458 PHE A N 1
ATOM 3706 C CA . PHE A 1 458 ? -32.228 28.064 -18.150 1.00 97.44 458 PHE A CA 1
ATOM 3707 C C . PHE A 1 458 ? -33.465 27.167 -18.258 1.00 97.44 458 PHE A C 1
ATOM 3709 O O . PHE A 1 458 ? -33.344 26.036 -18.729 1.00 97.44 458 PHE A O 1
ATOM 3716 N N . HIS A 1 459 ? -34.641 27.646 -17.839 1.00 96.88 459 HIS A N 1
ATOM 3717 C CA . HIS A 1 459 ? -35.886 26.898 -18.007 1.00 96.88 459 HIS A CA 1
ATOM 3718 C C . HIS A 1 459 ? -36.131 26.563 -19.481 1.00 96.88 459 HIS A C 1
ATOM 3720 O O . HIS A 1 459 ? -36.034 27.438 -20.342 1.00 96.88 459 HIS A O 1
ATOM 3726 N N . GLY A 1 460 ? -36.483 25.306 -19.745 1.00 96.50 460 GLY A N 1
ATOM 3727 C CA . GLY A 1 460 ? -36.717 24.777 -21.088 1.00 96.50 460 GLY A CA 1
ATOM 3728 C C . GLY A 1 460 ? -35.522 24.033 -21.684 1.00 96.50 460 GLY A C 1
ATOM 3729 O O . GLY A 1 460 ? -35.644 23.466 -22.764 1.00 96.50 460 GLY A O 1
ATOM 3730 N N . TRP A 1 461 ? -34.380 23.999 -20.989 1.00 97.81 461 TRP A N 1
ATOM 3731 C CA . TRP A 1 461 ? -33.209 23.198 -21.371 1.00 97.81 461 TRP A CA 1
ATOM 3732 C C . TRP A 1 461 ? -32.873 22.093 -20.366 1.00 97.81 461 TRP A C 1
ATOM 3734 O O . TRP A 1 461 ? -31.783 21.535 -20.434 1.00 97.81 461 TRP A O 1
ATOM 3744 N N . ASN A 1 462 ? -33.759 21.779 -19.415 1.00 97.62 462 ASN A N 1
ATOM 3745 C CA . ASN A 1 462 ? -33.551 20.700 -18.442 1.00 97.62 462 ASN A CA 1
ATOM 3746 C C . ASN A 1 462 ? -32.186 20.805 -17.717 1.00 97.62 462 ASN A C 1
ATOM 3748 O O . ASN A 1 462 ? -31.440 19.826 -17.605 1.00 97.62 462 ASN A O 1
ATOM 3752 N N . ALA A 1 463 ? -31.818 22.016 -17.280 1.00 98.06 463 ALA A N 1
ATOM 3753 C CA . ALA A 1 463 ? -30.515 22.286 -16.676 1.00 98.06 463 ALA A CA 1
ATOM 3754 C C . ALA A 1 463 ? -30.472 21.881 -15.196 1.00 98.06 463 ALA A C 1
ATOM 3756 O O . ALA A 1 463 ? -31.267 22.364 -14.385 1.00 98.06 463 ALA A O 1
ATOM 3757 N N . ALA A 1 464 ? -29.491 21.058 -14.820 1.00 97.75 464 ALA A N 1
ATOM 3758 C CA . ALA A 1 464 ? -29.307 20.574 -13.458 1.00 97.75 464 ALA A CA 1
ATOM 3759 C C . ALA A 1 464 ? -27.913 20.902 -12.909 1.00 97.75 464 ALA A C 1
ATOM 3761 O O . ALA A 1 464 ? -26.889 20.692 -13.555 1.00 97.75 464 ALA A O 1
ATOM 3762 N N . ASN A 1 465 ? -27.891 21.410 -11.676 1.00 97.81 465 ASN A N 1
ATOM 3763 C CA . ASN A 1 465 ? -26.679 21.829 -10.978 1.00 97.81 465 ASN A CA 1
ATOM 3764 C C . ASN A 1 465 ? -26.205 20.769 -9.973 1.00 97.81 465 ASN A C 1
ATOM 3766 O O . ASN A 1 465 ? -26.954 20.434 -9.051 1.00 97.81 465 ASN A O 1
ATOM 3770 N N . PHE A 1 466 ? -24.984 20.267 -10.158 1.00 97.56 466 PHE A N 1
ATOM 3771 C CA . PHE A 1 466 ? -24.317 19.258 -9.326 1.00 97.56 466 PHE A CA 1
ATOM 3772 C C . PHE A 1 466 ? -23.084 19.818 -8.587 1.00 97.56 466 PHE A C 1
ATOM 3774 O O . PHE A 1 466 ? -22.278 19.077 -8.020 1.00 97.56 466 PHE A O 1
ATOM 3781 N N . ALA A 1 467 ? -22.921 21.142 -8.561 1.00 97.06 467 ALA A N 1
ATOM 3782 C CA . ALA A 1 467 ? -21.837 21.797 -7.842 1.00 97.06 467 ALA A CA 1
ATOM 3783 C C . ALA A 1 467 ? -22.032 21.757 -6.317 1.00 97.06 467 ALA A C 1
ATOM 3785 O O . ALA A 1 467 ? -23.157 21.839 -5.814 1.00 97.06 467 ALA A O 1
ATOM 3786 N N . TRP A 1 468 ? -20.924 21.698 -5.570 1.00 95.31 468 TRP A N 1
ATOM 3787 C CA . TRP A 1 468 ? -20.942 21.717 -4.105 1.00 95.31 468 TRP A CA 1
ATOM 3788 C C . TRP A 1 468 ? -19.929 22.707 -3.520 1.00 95.31 468 TRP A C 1
ATOM 3790 O O . TRP A 1 468 ? -18.857 22.946 -4.069 1.00 95.31 468 TRP A O 1
ATOM 3800 N N . GLY A 1 469 ? -20.295 23.349 -2.408 1.00 92.38 469 GLY A N 1
ATOM 3801 C CA . GLY A 1 469 ? -19.518 24.447 -1.838 1.00 92.38 469 GLY A CA 1
ATOM 3802 C C . GLY A 1 469 ? -18.324 23.964 -1.025 1.00 92.38 469 GLY A C 1
ATOM 3803 O O . GLY A 1 469 ? -18.482 23.097 -0.173 1.00 92.38 469 GLY A O 1
ATOM 3804 N N . GLY A 1 470 ? -17.149 24.561 -1.244 1.00 87.00 470 GLY A N 1
ATOM 3805 C CA . GLY A 1 470 ? -15.885 24.166 -0.605 1.00 87.00 470 GLY A CA 1
ATOM 3806 C C . GLY A 1 470 ? -15.158 23.019 -1.315 1.00 87.00 470 GLY A C 1
ATOM 3807 O O . GLY A 1 470 ? -14.077 22.616 -0.892 1.00 87.00 470 GLY A O 1
ATOM 3808 N N . ASP A 1 471 ? -15.721 22.493 -2.402 1.00 95.00 471 ASP A N 1
ATOM 3809 C CA . ASP A 1 471 ? -15.033 21.501 -3.213 1.00 95.00 471 ASP A CA 1
ATOM 3810 C C . ASP A 1 471 ? -13.851 22.119 -3.953 1.00 95.00 471 ASP A C 1
ATOM 3812 O O . ASP A 1 471 ? -13.979 23.158 -4.605 1.00 95.00 471 ASP A O 1
ATOM 3816 N N . ASN A 1 472 ? -12.706 21.450 -3.868 1.00 96.25 472 ASN A N 1
ATOM 3817 C CA . ASN A 1 472 ? -11.604 21.636 -4.795 1.00 96.25 472 ASN A CA 1
ATOM 3818 C C . ASN A 1 472 ? -11.740 20.603 -5.930 1.00 96.25 472 ASN A C 1
ATOM 3820 O O . ASN A 1 472 ? -12.626 19.740 -5.912 1.00 96.25 472 ASN A O 1
ATOM 3824 N N . THR A 1 473 ? -10.859 20.670 -6.924 1.00 96.38 473 THR A N 1
ATOM 3825 C CA . THR A 1 473 ? -10.886 19.757 -8.081 1.00 96.38 473 THR A CA 1
ATOM 3826 C C . THR A 1 473 ? -10.771 18.270 -7.700 1.00 96.38 473 THR A C 1
ATOM 3828 O O . THR A 1 473 ? -11.318 17.421 -8.399 1.00 96.38 473 THR A O 1
ATOM 3831 N N . HIS A 1 474 ? -10.142 17.930 -6.569 1.00 93.31 474 HIS A N 1
ATOM 3832 C CA . HIS A 1 474 ? -10.052 16.546 -6.087 1.00 93.31 474 HIS A CA 1
ATOM 3833 C C . HIS A 1 474 ? -11.388 16.019 -5.542 1.00 93.31 474 HIS A C 1
ATOM 3835 O O . HIS A 1 474 ? -11.750 14.869 -5.791 1.00 93.31 474 HIS A O 1
ATOM 3841 N N . HIS A 1 475 ? -12.125 16.855 -4.802 1.00 96.19 475 HIS A N 1
ATOM 3842 C CA . HIS A 1 475 ? -13.430 16.499 -4.235 1.00 96.19 475 HIS A CA 1
ATOM 3843 C C . HIS A 1 475 ? -14.476 16.302 -5.339 1.00 96.19 475 HIS A C 1
ATOM 3845 O O . HIS A 1 475 ? -15.241 15.340 -5.306 1.00 96.19 475 HIS A O 1
ATOM 3851 N N . ILE A 1 476 ? -14.462 17.175 -6.355 1.00 97.44 476 ILE A N 1
ATOM 3852 C CA . ILE A 1 476 ? -15.321 17.042 -7.540 1.00 97.44 476 ILE A CA 1
ATOM 3853 C C . ILE A 1 476 ? -15.060 15.706 -8.237 1.00 97.44 476 ILE A C 1
ATOM 3855 O O . ILE A 1 476 ? -16.001 14.960 -8.503 1.00 97.44 476 ILE A O 1
ATOM 3859 N N . LEU A 1 477 ? -13.788 15.382 -8.492 1.00 94.88 477 LEU A N 1
ATOM 3860 C CA . LEU A 1 477 ? -13.424 14.141 -9.168 1.00 94.88 477 LEU A CA 1
ATOM 3861 C C . LEU A 1 477 ? -13.864 12.906 -8.371 1.00 94.88 477 LEU A C 1
ATOM 3863 O O . LEU A 1 477 ? -14.381 11.955 -8.953 1.00 94.88 477 LEU A O 1
ATOM 3867 N N . TRP A 1 478 ? -13.729 12.937 -7.041 1.00 94.00 478 TRP A N 1
ATOM 3868 C CA . TRP A 1 478 ? -14.230 11.863 -6.185 1.00 94.00 478 TRP A CA 1
ATOM 3869 C C . TRP A 1 478 ? -15.736 11.679 -6.320 1.00 94.00 478 TRP A C 1
ATOM 3871 O O . TRP A 1 478 ? -16.186 10.560 -6.548 1.00 94.00 478 TRP A O 1
ATOM 3881 N N . ARG A 1 479 ? -16.520 12.758 -6.247 1.00 94.69 479 ARG A N 1
ATOM 3882 C CA . ARG A 1 479 ? -17.979 12.662 -6.363 1.00 94.69 479 ARG A CA 1
ATOM 3883 C C . ARG A 1 479 ? -18.419 12.109 -7.724 1.00 94.69 479 ARG A C 1
ATOM 3885 O O . ARG A 1 479 ? -19.296 11.247 -7.778 1.00 94.69 479 ARG A O 1
ATOM 3892 N N . MET A 1 480 ? -17.756 12.522 -8.807 1.00 94.38 480 MET A N 1
ATOM 3893 C CA . MET A 1 480 ? -17.995 11.989 -10.156 1.00 94.38 480 MET A CA 1
ATOM 3894 C C . MET A 1 480 ? -17.708 10.484 -10.238 1.00 94.38 480 MET A C 1
ATOM 3896 O O . MET A 1 480 ? -18.525 9.728 -10.759 1.00 94.38 480 MET A O 1
ATOM 3900 N N . GLN A 1 481 ? -16.586 10.040 -9.666 1.00 88.94 481 GLN A N 1
ATOM 3901 C CA . GLN A 1 481 ? -16.179 8.630 -9.641 1.00 88.94 481 GLN A CA 1
ATOM 3902 C C . GLN A 1 481 ? -17.019 7.762 -8.694 1.00 88.94 481 GLN A C 1
ATOM 3904 O O . GLN A 1 481 ? -16.981 6.537 -8.792 1.00 88.94 481 GLN A O 1
ATOM 3909 N N . ASN A 1 482 ? -17.801 8.385 -7.808 1.00 85.75 482 ASN A N 1
ATOM 3910 C CA . ASN A 1 482 ? -18.683 7.721 -6.848 1.00 85.75 482 ASN A CA 1
ATOM 3911 C C . ASN A 1 482 ? -20.171 7.913 -7.187 1.00 85.75 482 ASN A C 1
ATOM 3913 O O . ASN A 1 482 ? -21.029 7.920 -6.310 1.00 85.75 482 ASN A O 1
ATOM 3917 N N . GLY A 1 483 ? -20.482 8.007 -8.481 1.00 86.00 483 GLY A N 1
ATOM 3918 C CA . GLY A 1 483 ? -21.828 7.770 -9.002 1.00 86.00 483 GLY A CA 1
ATOM 3919 C C . GLY A 1 483 ? -22.633 9.009 -9.384 1.00 86.00 483 GLY A C 1
ATOM 3920 O O . GLY A 1 483 ? -23.765 8.863 -9.835 1.00 86.00 483 GLY A O 1
ATOM 3921 N N . GLU A 1 484 ? -22.092 10.228 -9.273 1.00 92.88 484 GLU A N 1
ATOM 3922 C CA . GLU A 1 484 ? -22.812 11.435 -9.730 1.00 92.88 484 GLU A CA 1
ATOM 3923 C C . GLU A 1 484 ? -23.021 11.494 -11.247 1.00 92.88 484 GLU A C 1
ATOM 3925 O O . GLU A 1 484 ? -23.930 12.176 -11.720 1.00 92.88 484 GLU A O 1
ATOM 3930 N N . LEU A 1 485 ? -22.216 10.753 -12.011 1.00 93.69 485 LEU A N 1
ATOM 3931 C CA . LEU A 1 485 ? -22.405 10.602 -13.454 1.00 93.69 485 LEU A CA 1
ATOM 3932 C C . LEU A 1 485 ? -23.314 9.414 -13.809 1.00 93.69 485 LEU A C 1
ATOM 3934 O O . LEU A 1 485 ? -23.706 9.266 -14.967 1.00 93.69 485 LEU A O 1
ATOM 3938 N N . ASP A 1 486 ? -23.680 8.580 -12.832 1.00 87.25 486 ASP A N 1
ATOM 3939 C CA . ASP A 1 486 ? -24.507 7.403 -13.063 1.00 87.25 486 ASP A CA 1
ATOM 3940 C C . ASP A 1 486 ? -25.986 7.804 -13.154 1.00 87.25 486 ASP A C 1
ATOM 3942 O O . ASP A 1 486 ? -26.569 8.370 -12.226 1.00 87.25 486 ASP A O 1
ATOM 3946 N N . GLY A 1 487 ? -26.625 7.465 -14.276 1.00 81.25 487 GLY A N 1
ATOM 3947 C CA . GLY A 1 487 ? -28.055 7.707 -14.500 1.00 81.25 487 GLY A CA 1
ATOM 3948 C C . GLY A 1 487 ? -28.396 9.047 -15.155 1.00 81.25 487 GLY A C 1
ATOM 3949 O O . GLY A 1 487 ? -29.567 9.288 -15.436 1.00 81.25 487 GLY A O 1
ATOM 3950 N N . VAL A 1 488 ? -27.398 9.880 -15.465 1.00 92.44 488 VAL A N 1
ATOM 3951 C CA . VAL A 1 488 ? -27.566 11.088 -16.289 1.00 92.44 488 VAL A CA 1
ATOM 3952 C C . VAL A 1 488 ? -27.037 10.864 -17.708 1.00 92.44 488 VAL A C 1
ATOM 3954 O O . VAL A 1 488 ? -26.159 10.035 -17.937 1.00 92.44 488 VAL A O 1
ATOM 3957 N N . ALA A 1 489 ? -27.569 11.613 -18.674 1.00 94.31 489 ALA A N 1
ATOM 3958 C CA . ALA A 1 489 ? -27.139 11.570 -20.072 1.00 94.31 489 ALA A CA 1
ATOM 3959 C C . ALA A 1 489 ? -27.097 12.995 -20.658 1.00 94.31 489 ALA A C 1
ATOM 3961 O O . ALA A 1 489 ? -27.938 13.347 -21.488 1.00 94.31 489 ALA A O 1
ATOM 3962 N N . PRO A 1 490 ? -26.164 13.845 -20.189 1.00 97.69 490 PRO A N 1
ATOM 3963 C CA . PRO A 1 490 ? -26.127 15.243 -20.582 1.00 97.69 490 PRO A CA 1
ATOM 3964 C C . PRO A 1 490 ? -25.787 15.418 -22.057 1.00 97.69 490 PRO A C 1
ATOM 3966 O O . PRO A 1 490 ? -24.882 14.780 -22.599 1.00 97.69 490 PRO A O 1
ATOM 3969 N N . LYS A 1 491 ? -26.478 16.369 -22.682 1.00 98.25 491 LYS A N 1
ATOM 3970 C CA . LYS A 1 491 ? -26.184 16.851 -24.033 1.00 98.25 491 LYS A CA 1
ATOM 3971 C C . LYS A 1 491 ? -25.179 17.999 -24.025 1.00 98.25 491 LYS A C 1
ATOM 3973 O O . LYS A 1 491 ? -24.531 18.225 -25.038 1.00 98.25 491 LYS A O 1
ATOM 3978 N N . VAL A 1 492 ? -25.041 18.717 -22.908 1.00 98.56 492 VAL A N 1
ATOM 3979 C CA . VAL A 1 492 ? -24.006 19.735 -22.676 1.00 98.56 492 VAL A CA 1
ATOM 3980 C C . VAL A 1 492 ? -23.540 19.663 -21.224 1.00 98.56 492 VAL A C 1
ATOM 3982 O O . VAL A 1 492 ? -24.352 19.530 -20.309 1.00 98.56 492 VAL A O 1
ATOM 3985 N N . ILE A 1 493 ? -22.237 19.795 -20.997 1.00 98.69 493 ILE A N 1
ATOM 3986 C CA . ILE A 1 493 ? -21.645 19.923 -19.659 1.00 98.69 493 ILE A CA 1
ATOM 3987 C C . ILE A 1 493 ? -21.139 21.354 -19.483 1.00 98.69 493 ILE A C 1
ATOM 3989 O O . ILE A 1 493 ? -20.555 21.914 -20.402 1.00 98.69 493 ILE A O 1
ATOM 3993 N N . VAL A 1 494 ? -21.331 21.953 -18.312 1.00 98.69 494 VAL A N 1
ATOM 3994 C CA . VAL A 1 494 ? -20.772 23.261 -17.948 1.00 98.69 494 VAL A CA 1
ATOM 3995 C C . VAL A 1 494 ? -19.824 23.065 -16.776 1.00 98.69 494 VAL A C 1
ATOM 3997 O O . VAL A 1 494 ? -20.239 22.557 -15.736 1.00 98.69 494 VAL A O 1
ATOM 4000 N N . LEU A 1 495 ? -18.564 23.469 -16.938 1.00 98.44 495 LEU A N 1
ATOM 4001 C CA . LEU A 1 495 ? -17.515 23.275 -15.937 1.00 98.44 495 LEU A CA 1
ATOM 4002 C C . LEU A 1 495 ? -16.907 24.616 -15.515 1.00 98.44 495 LEU A C 1
ATOM 4004 O O . LEU A 1 495 ? -16.331 25.327 -16.340 1.00 98.44 495 LEU A O 1
ATOM 4008 N N . GLN A 1 496 ? -17.012 24.934 -14.224 1.00 97.50 496 GLN A N 1
ATOM 4009 C CA . GLN A 1 496 ? -16.337 26.066 -13.581 1.00 97.50 496 GLN A CA 1
ATOM 4010 C C . GLN A 1 496 ? -15.858 25.628 -12.188 1.00 97.50 496 GLN A C 1
ATOM 4012 O O . GLN A 1 496 ? -16.669 25.388 -11.297 1.00 97.50 496 GLN A O 1
ATOM 4017 N N . ALA A 1 497 ? -14.546 25.478 -12.001 1.00 96.69 497 ALA A N 1
ATOM 4018 C CA . ALA A 1 497 ? -13.952 24.957 -10.767 1.00 96.69 497 ALA A CA 1
ATOM 4019 C C . ALA A 1 497 ? -12.548 25.539 -10.525 1.00 96.69 497 ALA A C 1
ATOM 4021 O O . ALA A 1 497 ? -12.002 26.233 -11.381 1.00 96.69 497 ALA A O 1
ATOM 4022 N N . GLY A 1 498 ? -11.959 25.222 -9.368 1.00 94.81 498 GLY A N 1
ATOM 4023 C CA . GLY A 1 498 ? -10.567 25.546 -9.026 1.00 94.81 498 GLY A CA 1
ATOM 4024 C C . GLY A 1 498 ? -10.404 26.633 -7.964 1.00 94.81 498 GLY A C 1
ATOM 4025 O O . GLY A 1 498 ? -9.309 26.796 -7.430 1.00 94.81 498 GLY A O 1
ATOM 4026 N N . ALA A 1 499 ? -11.474 27.342 -7.579 1.00 93.62 499 ALA A N 1
ATOM 4027 C CA . ALA A 1 499 ? -11.356 28.466 -6.647 1.00 93.62 499 ALA A CA 1
ATOM 4028 C C . ALA A 1 499 ? -10.856 28.037 -5.254 1.00 93.62 499 ALA A C 1
ATOM 4030 O O . ALA A 1 499 ? -10.084 28.767 -4.630 1.00 93.62 499 ALA A O 1
ATOM 4031 N N . ASN A 1 500 ? -11.261 26.848 -4.786 1.00 94.50 500 ASN A N 1
ATOM 4032 C CA . ASN A 1 500 ? -10.895 26.300 -3.471 1.00 94.50 500 ASN A CA 1
ATOM 4033 C C . ASN A 1 500 ? -9.545 25.560 -3.447 1.00 94.50 500 ASN A C 1
ATOM 4035 O O . ASN A 1 500 ? -9.140 25.083 -2.391 1.00 94.50 500 ASN A O 1
ATOM 4039 N N . ASN A 1 501 ? -8.851 25.450 -4.582 1.00 94.19 501 ASN A N 1
ATOM 4040 C CA . ASN A 1 501 ? -7.475 24.946 -4.635 1.00 94.19 501 ASN A CA 1
ATOM 4041 C C . ASN A 1 501 ? -6.451 26.038 -4.280 1.00 94.19 501 ASN A C 1
ATOM 4043 O O . ASN A 1 501 ? -5.292 25.732 -4.026 1.00 94.19 501 ASN A O 1
ATOM 4047 N N . LEU A 1 502 ? -6.859 27.313 -4.285 1.00 94.12 502 LEU A N 1
ATOM 4048 C CA . LEU A 1 502 ? -5.970 28.448 -4.044 1.00 94.12 502 LEU A CA 1
ATOM 4049 C C . LEU A 1 502 ? -5.955 28.881 -2.570 1.00 94.12 502 LEU A C 1
ATOM 4051 O O . LEU A 1 502 ? -6.999 28.843 -1.908 1.00 94.12 502 LEU A O 1
ATOM 4055 N N . PRO A 1 503 ? -4.803 29.365 -2.061 1.00 88.75 503 PRO A N 1
ATOM 4056 C CA . PRO A 1 503 ? -4.668 29.789 -0.674 1.00 88.75 503 PRO A CA 1
ATOM 4057 C C . PRO A 1 503 ? -5.523 31.025 -0.369 1.00 88.75 503 PRO A C 1
ATOM 4059 O O . PRO A 1 503 ? -5.687 31.930 -1.190 1.00 88.75 503 PRO A O 1
ATOM 4062 N N . TRP A 1 504 ? -6.050 31.092 0.853 1.00 84.75 504 TRP A N 1
ATOM 4063 C CA . TRP A 1 504 ? -6.949 32.172 1.270 1.00 84.75 504 TRP A CA 1
ATOM 4064 C C . TRP A 1 504 ? -6.251 33.524 1.450 1.00 84.75 504 TRP A C 1
ATOM 4066 O O . TRP A 1 504 ? -6.863 34.548 1.162 1.00 84.75 504 TRP A O 1
ATOM 4076 N N . THR A 1 505 ? -4.995 33.545 1.903 1.00 81.75 505 THR A N 1
ATOM 4077 C CA . THR A 1 505 ? -4.279 34.785 2.280 1.00 81.75 505 THR A CA 1
ATOM 4078 C C . THR A 1 505 ? -2.926 34.978 1.590 1.00 81.75 505 THR A C 1
ATOM 4080 O O . THR A 1 505 ? -2.394 36.095 1.551 1.00 81.75 505 THR A O 1
ATOM 4083 N N . ASP A 1 506 ? -2.358 33.902 1.047 1.00 87.25 506 ASP A N 1
ATOM 4084 C CA . ASP A 1 506 ? -1.005 33.884 0.489 1.00 87.25 506 ASP A CA 1
ATOM 4085 C C . ASP A 1 506 ? -1.002 34.036 -1.032 1.00 87.25 506 ASP A C 1
ATOM 4087 O O . ASP A 1 506 ? -2.021 33.855 -1.693 1.00 87.25 506 ASP A O 1
ATOM 4091 N N . ALA A 1 507 ? 0.146 34.401 -1.604 1.00 87.00 507 ALA A N 1
ATOM 4092 C CA . ALA A 1 507 ? 0.294 34.377 -3.055 1.00 87.00 507 ALA A CA 1
ATOM 4093 C C . ALA A 1 507 ? 0.191 32.934 -3.568 1.00 87.00 507 ALA A C 1
ATOM 4095 O O . ALA A 1 507 ? 0.592 31.987 -2.886 1.00 87.00 507 ALA A O 1
ATOM 4096 N N . GLY A 1 508 ? -0.327 32.768 -4.781 1.00 86.62 508 GLY A N 1
ATOM 4097 C CA . GLY A 1 508 ? -0.293 31.474 -5.441 1.00 86.62 508 GLY A CA 1
ATOM 4098 C C . GLY A 1 508 ? 1.136 31.101 -5.827 1.00 86.62 508 GLY A C 1
ATOM 4099 O O . GLY A 1 508 ? 2.024 31.945 -5.943 1.00 86.62 508 GLY A O 1
ATOM 4100 N N . THR A 1 509 ? 1.361 29.808 -6.020 1.00 88.69 509 THR A N 1
ATOM 4101 C CA . THR A 1 509 ? 2.650 29.266 -6.468 1.00 88.69 509 THR A CA 1
ATOM 4102 C C . THR A 1 509 ? 2.459 28.582 -7.820 1.00 88.69 509 THR A C 1
ATOM 4104 O O . THR A 1 509 ? 1.327 28.219 -8.149 1.00 88.69 509 THR A O 1
ATOM 4107 N N . PRO A 1 510 ? 3.531 28.335 -8.594 1.00 84.00 510 PRO A N 1
ATOM 4108 C CA . PRO A 1 510 ? 3.439 27.506 -9.796 1.00 84.00 510 PRO A CA 1
ATOM 4109 C C . PRO A 1 510 ? 2.765 26.152 -9.528 1.00 84.00 510 PRO A C 1
ATOM 4111 O O . PRO A 1 510 ? 1.914 25.742 -10.305 1.00 84.00 510 PRO A O 1
ATOM 4114 N N . GLY A 1 511 ? 3.021 25.541 -8.365 1.00 75.56 511 GLY A N 1
ATOM 4115 C CA . GLY A 1 511 ? 2.361 24.297 -7.964 1.00 75.56 511 GLY A CA 1
ATOM 4116 C C . GLY A 1 511 ? 0.841 24.412 -7.795 1.00 75.56 511 GLY A C 1
ATOM 4117 O O . GLY A 1 511 ? 0.137 23.456 -8.083 1.00 75.56 511 GLY A O 1
ATOM 4118 N N . HIS A 1 512 ? 0.307 25.572 -7.396 1.00 92.62 512 HIS A N 1
ATOM 4119 C CA . HIS A 1 512 ? -1.146 25.797 -7.380 1.00 92.62 512 HIS A CA 1
ATOM 4120 C C . HIS A 1 512 ? -1.722 25.949 -8.795 1.00 92.62 512 HIS A C 1
ATOM 4122 O O . HIS A 1 512 ? -2.847 25.528 -9.056 1.00 92.62 512 HIS A O 1
ATOM 4128 N N . VAL A 1 513 ? -0.956 26.552 -9.714 1.00 92.56 513 VAL A N 1
ATOM 4129 C CA . VAL A 1 513 ? -1.332 26.618 -11.134 1.00 92.56 513 VAL A CA 1
ATOM 4130 C C . VAL A 1 513 ? -1.398 25.205 -11.713 1.00 92.56 513 VAL A C 1
ATOM 4132 O O . VAL A 1 513 ? -2.376 24.862 -12.377 1.00 92.56 513 VAL A O 1
ATOM 4135 N N . ASP A 1 514 ? -0.388 24.383 -11.426 1.00 83.94 514 ASP A N 1
ATOM 4136 C CA . ASP A 1 514 ? -0.335 22.979 -11.830 1.00 83.94 514 ASP A CA 1
ATOM 4137 C C . ASP A 1 514 ? -1.525 22.202 -11.228 1.00 83.94 514 ASP A C 1
ATOM 4139 O O . ASP A 1 514 ? -2.326 21.667 -11.984 1.00 83.94 514 ASP A O 1
ATOM 4143 N N . ASP A 1 515 ? -1.748 22.269 -9.911 1.00 86.81 515 ASP A N 1
ATOM 4144 C CA . ASP A 1 515 ? -2.826 21.550 -9.204 1.00 86.81 515 ASP A CA 1
ATOM 4145 C C . ASP A 1 515 ? -4.239 21.852 -9.745 1.00 86.81 515 ASP A C 1
ATOM 4147 O O . ASP A 1 515 ? -5.063 20.954 -9.942 1.00 86.81 515 ASP A O 1
ATOM 4151 N N . VAL A 1 516 ? -4.537 23.121 -10.044 1.00 95.31 516 VAL A N 1
ATOM 4152 C CA . VAL A 1 516 ? -5.830 23.494 -10.640 1.00 95.31 516 VAL A CA 1
ATOM 4153 C C . VAL A 1 516 ? -5.951 22.979 -12.070 1.00 95.31 516 VAL A C 1
ATOM 4155 O O . VAL A 1 516 ? -6.999 22.451 -12.448 1.00 95.31 516 VAL A O 1
ATOM 4158 N N . THR A 1 517 ? -4.902 23.144 -12.878 1.00 94.56 517 THR A N 1
ATOM 4159 C CA . THR A 1 517 ? -4.949 22.795 -14.305 1.00 94.56 517 THR A CA 1
ATOM 4160 C C . THR A 1 517 ? -4.976 21.286 -14.522 1.00 94.56 517 THR A C 1
ATOM 4162 O O . THR A 1 517 ? -5.839 20.809 -15.259 1.00 94.56 517 THR A O 1
ATOM 4165 N N . GLU A 1 518 ? -4.145 20.535 -13.802 1.00 90.00 518 GLU A N 1
ATOM 4166 C CA . GLU A 1 518 ? -4.165 19.071 -13.779 1.00 90.00 518 GLU A CA 1
ATOM 4167 C C . GLU A 1 518 ? -5.507 18.543 -13.252 1.00 90.00 518 GLU A C 1
ATOM 4169 O O . GLU A 1 518 ? -6.089 17.616 -13.822 1.00 90.00 518 GLU A O 1
ATOM 4174 N N . GLY A 1 519 ? -6.062 19.164 -12.206 1.00 91.31 519 GLY A N 1
ATOM 4175 C CA . GLY A 1 519 ? -7.350 18.752 -11.660 1.00 91.31 519 GLY A CA 1
ATOM 4176 C C . GLY A 1 519 ? -8.533 18.971 -12.588 1.00 91.31 519 GLY A C 1
ATOM 4177 O O . GLY A 1 519 ? -9.403 18.104 -12.688 1.00 91.31 519 GLY A O 1
ATOM 4178 N N . ILE A 1 520 ? -8.559 20.085 -13.317 1.00 96.56 520 ILE A N 1
ATOM 4179 C CA . ILE A 1 520 ? -9.580 20.321 -14.342 1.00 96.56 520 ILE A CA 1
ATOM 4180 C C . ILE A 1 520 ? -9.403 19.354 -15.520 1.00 96.56 520 ILE A C 1
ATOM 4182 O O . ILE A 1 520 ? -10.398 18.817 -16.005 1.00 96.56 520 ILE A O 1
ATOM 4186 N N . GLN A 1 521 ? -8.169 19.054 -15.939 1.00 93.50 521 GLN A N 1
ATOM 4187 C CA . GLN A 1 521 ? -7.913 18.031 -16.962 1.00 93.50 521 GLN A CA 1
ATOM 4188 C C . GLN A 1 521 ? -8.410 16.646 -16.532 1.00 93.50 521 GLN A C 1
ATOM 4190 O O . GLN A 1 521 ? -9.018 15.944 -17.338 1.00 93.50 521 GLN A O 1
ATOM 4195 N N . ALA A 1 522 ? -8.229 16.267 -15.265 1.00 89.69 522 ALA A N 1
ATOM 4196 C CA . ALA A 1 522 ? -8.740 15.002 -14.739 1.00 89.69 522 ALA A CA 1
ATOM 4197 C C . ALA A 1 522 ? -10.278 14.950 -14.718 1.00 89.69 522 ALA A C 1
ATOM 4199 O O . ALA A 1 522 ? -10.865 13.932 -15.082 1.00 89.69 522 ALA A O 1
ATOM 4200 N N . ILE A 1 523 ? -10.941 16.054 -14.357 1.00 96.69 523 ILE A N 1
ATOM 4201 C CA . ILE A 1 523 ? -12.407 16.173 -14.423 1.00 96.69 523 ILE A CA 1
ATOM 4202 C C . ILE A 1 523 ? -12.900 16.044 -15.873 1.00 96.69 523 ILE A C 1
ATOM 4204 O O . ILE A 1 523 ? -13.862 15.322 -16.133 1.00 96.69 523 ILE A O 1
ATOM 4208 N N . ILE A 1 524 ? -12.230 16.697 -16.830 1.00 95.81 524 ILE A N 1
ATOM 4209 C CA . ILE A 1 524 ? -12.541 16.559 -18.262 1.00 95.81 524 ILE A CA 1
ATOM 4210 C C . ILE A 1 524 ? -12.360 15.106 -18.709 1.00 95.81 524 ILE A C 1
ATOM 4212 O O . ILE A 1 524 ? -13.226 14.579 -19.402 1.00 95.81 524 ILE A O 1
ATOM 4216 N N . ALA A 1 525 ? -11.282 14.441 -18.291 1.00 89.56 525 ALA A N 1
ATOM 4217 C CA . ALA A 1 525 ? -11.030 13.044 -18.628 1.00 89.56 525 ALA A CA 1
ATOM 4218 C C . ALA A 1 525 ? -12.128 12.108 -18.091 1.00 89.56 525 ALA A C 1
ATOM 4220 O O . ALA A 1 525 ? -12.581 11.228 -18.822 1.00 89.56 525 ALA A O 1
ATOM 4221 N N . GLU A 1 526 ? -12.613 12.321 -16.863 1.00 92.69 526 GLU A N 1
ATOM 4222 C CA . GLU A 1 526 ? -13.737 11.548 -16.314 1.00 92.69 526 GLU A CA 1
ATOM 4223 C C . GLU A 1 526 ? -15.030 11.802 -17.107 1.00 92.69 526 GLU A C 1
ATOM 4225 O O . GLU A 1 526 ? -15.716 10.853 -17.486 1.00 92.69 526 GLU A O 1
ATOM 4230 N N . PHE A 1 527 ? -15.333 13.058 -17.459 1.00 96.19 527 PHE A N 1
ATOM 4231 C CA . PHE A 1 527 ? -16.470 13.355 -18.336 1.00 96.19 527 PHE A CA 1
ATOM 4232 C C . PHE A 1 527 ? -16.334 12.701 -19.710 1.00 96.19 527 PHE A C 1
ATOM 4234 O O . PHE A 1 527 ? -17.302 12.125 -20.187 1.00 96.19 527 PHE A O 1
ATOM 4241 N N . ARG A 1 528 ? -15.155 12.741 -20.337 1.00 92.75 528 ARG A N 1
ATOM 4242 C CA . ARG A 1 528 ? -14.900 12.115 -21.645 1.00 92.75 528 ARG A CA 1
ATOM 4243 C C . ARG A 1 528 ? -14.982 10.592 -21.588 1.00 92.75 528 ARG A C 1
ATOM 4245 O O . ARG A 1 528 ? -15.448 9.979 -22.540 1.00 92.75 528 ARG A O 1
ATOM 4252 N N . SER A 1 529 ? -14.592 9.985 -20.469 1.00 86.88 529 SER A N 1
ATOM 4253 C CA . SER A 1 529 ? -14.738 8.544 -20.233 1.00 86.88 529 SER A CA 1
ATOM 4254 C C . SER A 1 529 ? -16.208 8.104 -20.249 1.00 86.88 529 SER A C 1
ATOM 4256 O O . SER A 1 529 ? -16.539 7.047 -20.787 1.00 86.88 529 SER A O 1
ATOM 4258 N N . ARG A 1 530 ? -17.113 8.926 -19.698 1.00 87.56 530 ARG A N 1
ATOM 4259 C CA . ARG A 1 530 ? -18.557 8.628 -19.635 1.00 87.56 530 ARG A CA 1
ATOM 4260 C C . ARG A 1 530 ? -19.342 9.143 -20.843 1.00 87.56 530 ARG A C 1
ATOM 4262 O O . ARG A 1 530 ? -20.261 8.476 -21.310 1.00 87.56 530 ARG A O 1
ATOM 4269 N N . PHE A 1 531 ? -18.976 10.319 -21.338 1.00 94.25 531 PHE A N 1
ATOM 4270 C CA . PHE A 1 531 ? -19.678 11.103 -22.352 1.00 94.25 531 PHE A CA 1
ATOM 4271 C C . PHE A 1 531 ? -18.668 11.638 -23.391 1.00 94.25 531 PHE A C 1
ATOM 4273 O O . PHE A 1 531 ? -18.370 12.838 -23.419 1.00 94.25 531 PHE A O 1
ATOM 4280 N N . PRO A 1 532 ? -18.100 10.759 -24.238 1.00 89.12 532 PRO A N 1
ATOM 4281 C CA . PRO A 1 532 ? -16.965 11.099 -25.102 1.00 89.12 532 PRO A CA 1
ATOM 4282 C C . PRO A 1 532 ? -17.256 12.254 -26.067 1.00 89.12 532 PRO A C 1
ATOM 4284 O O . PRO A 1 532 ? -16.403 13.114 -26.261 1.00 89.12 532 PRO A O 1
ATOM 4287 N N . GLU A 1 533 ? -18.482 12.324 -26.588 1.00 90.88 533 GLU A N 1
ATOM 4288 C CA . GLU A 1 533 ? -18.891 13.294 -27.613 1.00 90.88 533 GLU A CA 1
ATOM 4289 C C . GLU A 1 533 ? -19.650 14.510 -27.052 1.00 90.88 533 GLU A C 1
ATOM 4291 O O . GLU A 1 533 ? -19.988 15.428 -27.800 1.00 90.88 533 GLU A O 1
ATOM 4296 N N . THR A 1 534 ? -19.967 14.535 -25.752 1.00 97.44 534 THR A N 1
ATOM 4297 C CA . THR A 1 534 ? -20.785 15.609 -25.169 1.00 97.44 534 THR A CA 1
ATOM 4298 C C . THR A 1 534 ? -19.982 16.914 -25.104 1.00 97.44 534 THR A C 1
ATOM 4300 O O . THR A 1 534 ? -18.943 16.953 -24.439 1.00 97.44 534 THR A O 1
ATOM 4303 N N . PRO A 1 535 ? -20.439 18.016 -25.728 1.00 98.19 535 PRO A N 1
ATOM 4304 C CA . PRO A 1 535 ? -19.753 19.301 -25.651 1.00 98.19 535 PRO A CA 1
ATOM 4305 C C . PRO A 1 535 ? -19.587 19.792 -24.209 1.00 98.19 535 PRO A C 1
ATOM 4307 O O . PRO A 1 535 ? -20.526 19.738 -23.409 1.00 98.19 535 PRO A O 1
ATOM 4310 N N . ILE A 1 536 ? -18.404 20.323 -23.893 1.00 98.56 536 ILE A N 1
ATOM 4311 C CA . ILE A 1 536 ? -18.108 20.916 -22.581 1.00 98.56 536 ILE A CA 1
ATOM 4312 C C . ILE A 1 536 ? -17.980 22.426 -22.750 1.00 98.56 536 ILE A C 1
ATOM 4314 O O . ILE A 1 536 ? -17.142 22.907 -23.502 1.00 98.56 536 ILE A O 1
ATOM 4318 N N . VAL A 1 537 ? -18.775 23.201 -22.027 1.00 98.50 537 VAL A N 1
ATOM 4319 C CA . VAL A 1 537 ? -18.606 24.646 -21.892 1.00 98.50 537 VAL A CA 1
ATOM 4320 C C . VAL A 1 537 ? -17.719 24.906 -20.680 1.00 98.50 537 VAL A C 1
ATOM 4322 O O . VAL A 1 537 ? -18.179 24.865 -19.536 1.00 98.50 537 VAL A O 1
ATOM 4325 N N . MET A 1 538 ? -16.429 25.132 -20.925 1.00 98.25 538 MET A N 1
ATOM 4326 C CA . MET A 1 538 ? -15.450 25.379 -19.869 1.00 98.25 538 MET A CA 1
ATOM 4327 C C . MET A 1 538 ? -15.348 26.879 -19.598 1.00 98.25 538 MET A C 1
ATOM 4329 O O . MET A 1 538 ? -14.992 27.657 -20.484 1.00 98.25 538 MET A O 1
ATOM 4333 N N . THR A 1 539 ? -15.676 27.284 -18.373 1.00 97.94 539 THR A N 1
ATOM 4334 C CA . THR A 1 539 ? -15.638 28.688 -17.956 1.00 97.94 539 THR A CA 1
ATOM 4335 C C . THR A 1 539 ? -14.333 28.988 -17.227 1.00 97.94 539 THR A C 1
ATOM 4337 O O . THR A 1 539 ? -13.909 28.218 -16.365 1.00 97.94 539 THR A O 1
ATOM 4340 N N . ALA A 1 540 ? -13.719 30.127 -17.550 1.00 97.81 540 ALA A N 1
ATOM 4341 C CA . ALA A 1 540 ? -12.567 30.660 -16.838 1.00 97.81 540 ALA A CA 1
ATOM 4342 C C . ALA A 1 540 ? -12.828 30.747 -15.328 1.00 97.81 540 ALA A C 1
ATOM 4344 O O . ALA A 1 540 ? -13.935 31.046 -14.877 1.00 97.81 540 ALA A O 1
ATOM 4345 N N . MET A 1 541 ? -11.785 30.527 -14.535 1.00 96.50 541 MET A N 1
ATOM 4346 C CA . MET A 1 541 ? -11.834 30.788 -13.107 1.00 96.50 541 MET A CA 1
ATOM 4347 C C . MET A 1 541 ? -12.003 32.294 -12.879 1.00 96.50 541 MET A C 1
ATOM 4349 O O . MET A 1 541 ? -11.262 33.112 -13.440 1.00 96.50 541 MET A O 1
ATOM 4353 N N . PHE A 1 542 ? -13.003 32.659 -12.077 1.00 96.19 542 PHE A N 1
ATOM 4354 C CA . PHE A 1 542 ? -13.317 34.058 -11.813 1.00 96.19 542 PHE A CA 1
ATOM 4355 C C . PHE A 1 542 ? -12.279 34.715 -10.886 1.00 96.19 542 PHE A C 1
ATOM 4357 O O . PHE A 1 542 ? -11.646 34.022 -10.082 1.00 96.19 542 PHE A O 1
ATOM 4364 N N . PRO A 1 543 ? -12.097 36.046 -10.978 1.00 93.75 543 PRO A N 1
ATOM 4365 C CA . PRO A 1 543 ? -11.223 36.797 -10.081 1.00 93.75 543 PRO A CA 1
ATOM 4366 C C . PRO A 1 543 ? -11.655 36.681 -8.611 1.00 93.75 543 PRO A C 1
ATOM 4368 O O . PRO A 1 543 ? -12.827 36.442 -8.320 1.00 93.75 543 PRO A O 1
ATOM 4371 N N . ARG A 1 544 ? -10.711 36.880 -7.681 1.00 91.00 544 ARG A N 1
ATOM 4372 C CA . ARG A 1 544 ? -10.965 36.878 -6.230 1.00 91.00 544 ARG A CA 1
ATOM 4373 C C . ARG A 1 544 ? -10.352 38.110 -5.566 1.00 91.00 544 ARG A C 1
ATOM 4375 O O . ARG A 1 544 ? -9.137 38.192 -5.412 1.00 91.00 544 ARG A O 1
ATOM 4382 N N . ASP A 1 545 ? -11.195 39.012 -5.077 1.00 87.81 545 ASP A N 1
ATOM 4383 C CA . ASP A 1 545 ? -10.752 40.258 -4.434 1.00 87.81 545 ASP A CA 1
ATOM 4384 C C . ASP A 1 545 ? -10.303 40.064 -2.984 1.00 87.81 545 ASP A C 1
ATOM 4386 O O . ASP A 1 545 ? -9.552 40.881 -2.450 1.00 87.81 545 ASP A O 1
ATOM 4390 N N . GLN A 1 546 ? -10.728 38.971 -2.340 1.00 83.88 546 GLN A N 1
ATOM 4391 C CA . GLN A 1 546 ? -10.314 38.648 -0.968 1.00 83.88 546 GLN A CA 1
ATOM 4392 C C . GLN A 1 546 ? -8.800 38.435 -0.841 1.00 83.88 546 GLN A C 1
ATOM 4394 O O . GLN A 1 546 ? -8.244 38.612 0.241 1.00 83.88 546 GLN A O 1
ATOM 4399 N N . ASN A 1 547 ? -8.131 38.075 -1.941 1.00 86.25 547 ASN A N 1
ATOM 4400 C CA . ASN A 1 547 ? -6.690 37.902 -1.985 1.00 86.25 547 ASN A CA 1
ATOM 4401 C C . ASN A 1 547 ? -6.125 38.408 -3.315 1.00 86.25 547 ASN A C 1
ATOM 4403 O O . ASN A 1 547 ? -5.932 37.657 -4.270 1.00 86.25 547 ASN A O 1
ATOM 4407 N N . ILE A 1 548 ? -5.803 39.701 -3.344 1.00 86.12 548 ILE A N 1
ATOM 4408 C CA . ILE A 1 548 ? -5.274 40.387 -4.529 1.00 86.12 548 ILE A CA 1
ATOM 4409 C C . ILE A 1 548 ? -3.947 39.791 -5.039 1.00 86.12 548 ILE A C 1
ATOM 4411 O O . ILE A 1 548 ? -3.585 39.988 -6.194 1.00 86.12 548 ILE A O 1
ATOM 4415 N N . LYS A 1 549 ? -3.225 39.025 -4.206 1.00 89.94 549 LYS A N 1
ATOM 4416 C CA . LYS A 1 549 ? -1.971 38.353 -4.590 1.00 89.94 549 LYS A CA 1
ATOM 4417 C C . LYS A 1 549 ? -2.194 37.170 -5.539 1.00 89.94 549 LYS A C 1
ATOM 4419 O O . LYS A 1 549 ? -1.225 36.609 -6.040 1.00 89.94 549 LYS A O 1
ATOM 4424 N N . LEU A 1 550 ? -3.445 36.761 -5.759 1.00 92.31 550 LEU A N 1
ATOM 4425 C CA . LEU A 1 550 ? -3.784 35.661 -6.657 1.00 92.31 550 LEU A CA 1
ATOM 4426 C C . LEU A 1 550 ? -3.985 36.095 -8.108 1.00 92.31 550 LEU A C 1
ATOM 4428 O O . LEU A 1 550 ? -4.091 35.204 -8.941 1.00 92.31 550 LEU A O 1
ATOM 4432 N N . ILE A 1 551 ? -4.023 37.396 -8.429 1.00 90.50 551 ILE A N 1
ATOM 4433 C CA . ILE A 1 551 ? -4.307 37.883 -9.795 1.00 90.50 551 ILE A CA 1
ATOM 4434 C C . ILE A 1 551 ? -3.434 37.165 -10.833 1.00 90.50 551 ILE A C 1
ATOM 4436 O O . ILE A 1 551 ? -3.965 36.463 -11.690 1.00 90.50 551 ILE A O 1
ATOM 4440 N N . ASP A 1 552 ? -2.108 37.219 -10.678 1.00 91.88 552 ASP A N 1
ATOM 4441 C CA . ASP A 1 552 ? -1.176 36.595 -11.627 1.00 91.88 552 ASP A CA 1
ATOM 4442 C C . ASP A 1 552 ? -1.320 35.064 -11.678 1.00 91.88 552 ASP A C 1
ATOM 4444 O O . ASP A 1 552 ? -1.134 34.437 -12.721 1.00 91.88 552 ASP A O 1
ATOM 4448 N N . THR A 1 553 ? -1.679 34.440 -10.551 1.00 95.19 553 THR A N 1
ATOM 4449 C CA . THR A 1 553 ? -1.905 32.987 -10.471 1.00 95.19 553 THR A CA 1
ATOM 4450 C C . THR A 1 553 ? -3.179 32.589 -11.215 1.00 95.19 553 THR A C 1
ATOM 4452 O O . THR A 1 553 ? -3.172 31.626 -11.979 1.00 95.19 553 THR A O 1
ATOM 4455 N N . ILE A 1 554 ? -4.268 33.336 -11.021 1.00 95.56 554 ILE A N 1
ATOM 4456 C CA . ILE A 1 554 ? -5.558 33.129 -11.687 1.00 95.56 554 ILE A CA 1
ATOM 4457 C C . ILE A 1 554 ? -5.408 33.358 -13.195 1.00 95.56 554 ILE A C 1
ATOM 4459 O O . ILE A 1 554 ? -5.922 32.562 -13.983 1.00 95.56 554 ILE A O 1
ATOM 4463 N N . ASP A 1 555 ? -4.657 34.379 -13.606 1.00 94.88 555 ASP A N 1
ATOM 4464 C CA . ASP A 1 555 ? -4.362 34.647 -15.015 1.00 94.88 555 ASP A CA 1
ATOM 4465 C C . ASP A 1 555 ? -3.521 33.529 -15.645 1.00 94.88 555 ASP A C 1
ATOM 4467 O O . ASP A 1 555 ? -3.833 33.059 -16.744 1.00 94.88 555 ASP A O 1
ATOM 4471 N N . ALA A 1 556 ? -2.503 33.030 -14.934 1.00 94.88 556 ALA A N 1
ATOM 4472 C CA . ALA A 1 556 ? -1.704 31.892 -15.385 1.00 94.88 556 ALA A CA 1
ATOM 4473 C C . ALA A 1 556 ? -2.545 30.613 -15.538 1.00 94.88 556 ALA A C 1
ATOM 4475 O O . ALA A 1 556 ? -2.405 29.903 -16.539 1.00 94.88 556 ALA A O 1
ATOM 4476 N N . ILE A 1 557 ? -3.448 30.341 -14.589 1.00 97.56 557 ILE A N 1
ATOM 4477 C CA . ILE A 1 557 ? -4.398 29.223 -14.667 1.00 97.56 557 ILE A CA 1
ATOM 4478 C C . ILE A 1 557 ? -5.307 29.392 -15.881 1.00 97.56 557 ILE A C 1
ATOM 4480 O O . ILE A 1 557 ? -5.372 28.499 -16.722 1.00 97.56 557 ILE A O 1
ATOM 4484 N N . ASN A 1 558 ? -5.965 30.543 -16.025 1.00 98.12 558 ASN A N 1
ATOM 4485 C CA . ASN A 1 558 ? -6.902 30.788 -17.119 1.00 98.12 558 ASN A CA 1
ATOM 4486 C C . ASN A 1 558 ? -6.239 30.693 -18.495 1.00 98.12 558 ASN A C 1
ATOM 4488 O O . ASN A 1 558 ? -6.838 30.137 -19.411 1.00 98.12 558 ASN A O 1
ATOM 4492 N N . LYS A 1 559 ? -4.988 31.144 -18.637 1.00 97.31 559 LYS A N 1
ATOM 4493 C CA . LYS A 1 559 ? -4.214 30.991 -19.877 1.00 97.31 559 LYS A CA 1
ATOM 4494 C C . LYS A 1 559 ? -3.964 29.521 -20.234 1.00 97.31 559 LYS A C 1
ATOM 4496 O O . LYS A 1 559 ? -4.065 29.131 -21.399 1.00 97.31 559 LYS A O 1
ATOM 4501 N N . ARG A 1 560 ? -3.642 28.686 -19.242 1.00 95.62 560 ARG A N 1
ATOM 4502 C CA . ARG A 1 560 ? -3.474 27.240 -19.450 1.00 95.62 560 ARG A CA 1
ATOM 4503 C C . ARG A 1 560 ? -4.804 26.552 -19.746 1.00 95.62 560 ARG A C 1
ATOM 4505 O O . ARG A 1 560 ? -4.861 25.740 -20.662 1.00 95.62 560 ARG A O 1
ATOM 4512 N N . LEU A 1 561 ? -5.873 26.909 -19.037 1.00 96.81 561 LEU A N 1
ATOM 4513 C CA . LEU A 1 561 ? -7.212 26.375 -19.294 1.00 96.81 561 LEU A CA 1
ATOM 4514 C C . LEU A 1 561 ? -7.721 26.749 -20.691 1.00 96.81 561 LEU A C 1
ATOM 4516 O O . LEU A 1 561 ? -8.269 25.896 -21.379 1.00 96.81 561 LEU A O 1
ATOM 4520 N N . GLU A 1 562 ? -7.475 27.970 -21.164 1.00 97.38 562 GLU A N 1
ATOM 4521 C CA . GLU A 1 562 ? -7.784 28.364 -22.542 1.00 97.38 562 GLU A CA 1
ATOM 4522 C C . GLU A 1 562 ? -7.010 27.516 -23.562 1.00 97.38 562 GLU A C 1
ATOM 4524 O O . GLU A 1 562 ? -7.575 27.064 -24.557 1.00 97.38 562 GLU A O 1
ATOM 4529 N N . THR A 1 563 ? -5.734 27.228 -23.291 1.00 93.44 563 THR A N 1
ATOM 4530 C CA . THR A 1 563 ? -4.914 26.337 -24.132 1.00 93.44 563 THR A CA 1
ATOM 4531 C C . THR A 1 563 ? -5.494 24.916 -24.165 1.00 93.44 563 THR A C 1
ATOM 4533 O O . THR A 1 563 ? -5.624 24.326 -25.233 1.00 93.44 563 THR A O 1
ATOM 4536 N N . ILE A 1 564 ? -5.912 24.385 -23.012 1.00 87.06 564 ILE A N 1
ATOM 4537 C CA . ILE A 1 564 ? -6.566 23.072 -22.903 1.00 87.06 564 ILE A CA 1
ATOM 4538 C C . ILE A 1 564 ? -7.894 23.056 -23.671 1.00 87.06 564 ILE A C 1
ATOM 4540 O O . ILE A 1 564 ? -8.138 22.137 -24.447 1.00 87.06 564 ILE A O 1
ATOM 4544 N N . ALA A 1 565 ? -8.738 24.078 -23.496 1.00 92.31 565 ALA A N 1
ATOM 4545 C CA . ALA A 1 565 ? -10.015 24.176 -24.199 1.00 92.31 565 ALA A CA 1
ATOM 4546 C C . ALA A 1 565 ? -9.831 24.273 -25.714 1.00 92.31 565 ALA A C 1
ATOM 4548 O O . ALA A 1 565 ? -10.564 23.646 -26.463 1.00 92.31 565 ALA A O 1
ATOM 4549 N N . THR A 1 566 ? -8.865 25.061 -26.179 1.00 89.88 566 THR A N 1
ATOM 4550 C CA . THR A 1 566 ? -8.658 25.282 -27.618 1.00 89.88 566 THR A CA 1
ATOM 4551 C C . THR A 1 566 ? -8.040 24.081 -28.334 1.00 89.88 566 THR A C 1
ATOM 4553 O O . THR A 1 566 ? -8.198 23.963 -29.550 1.00 89.88 566 THR A O 1
ATOM 4556 N N . ALA A 1 567 ? -7.393 23.170 -27.600 1.00 86.25 567 ALA A N 1
ATOM 4557 C CA . ALA A 1 567 ? -6.885 21.912 -28.139 1.00 86.25 567 ALA A CA 1
ATOM 4558 C C . ALA A 1 567 ? -8.002 20.902 -28.482 1.00 86.25 567 ALA A C 1
ATOM 4560 O O . ALA A 1 567 ? -7.849 20.125 -29.424 1.00 86.25 567 ALA A O 1
ATOM 4561 N N . ASP A 1 568 ? -9.138 20.934 -27.774 1.00 87.00 568 ASP A N 1
ATOM 4562 C CA . ASP A 1 568 ? -10.312 20.088 -28.033 1.00 87.00 568 ASP A CA 1
ATOM 4563 C C . ASP A 1 568 ? -11.450 20.921 -28.651 1.00 87.00 568 ASP A C 1
ATOM 4565 O O . ASP A 1 568 ? -12.107 21.719 -27.988 1.00 87.00 568 ASP A O 1
ATOM 4569 N N . LYS A 1 569 ? -11.746 20.691 -29.937 1.00 89.62 569 LYS A N 1
ATOM 4570 C CA . LYS A 1 569 ? -12.781 21.433 -30.686 1.00 89.62 569 LYS A CA 1
ATOM 4571 C C . LYS A 1 569 ? -14.202 21.261 -30.132 1.00 89.62 569 LYS A C 1
ATOM 4573 O O . LYS A 1 569 ? -15.091 22.016 -30.528 1.00 89.62 569 LYS A O 1
ATOM 4578 N N . THR A 1 570 ? -14.427 20.276 -29.265 1.00 91.88 570 THR A N 1
ATOM 4579 C CA . THR A 1 570 ? -15.710 20.041 -28.589 1.00 91.88 570 THR A CA 1
ATOM 4580 C C . THR A 1 570 ? -15.824 20.791 -27.254 1.00 91.88 570 THR A C 1
ATOM 4582 O O . THR A 1 570 ? -16.881 20.757 -26.616 1.00 91.88 570 THR A O 1
ATOM 4585 N N . ILE A 1 571 ? -14.767 21.498 -26.828 1.00 97.38 571 ILE A N 1
ATOM 4586 C CA . ILE A 1 571 ? -14.781 22.375 -25.655 1.00 97.38 571 ILE A CA 1
ATOM 4587 C C . ILE A 1 571 ? -15.015 23.829 -26.086 1.00 97.38 571 ILE A C 1
ATOM 4589 O O . ILE A 1 571 ? -14.281 24.412 -26.881 1.00 97.38 571 ILE A O 1
ATOM 4593 N N . HIS A 1 572 ? -16.045 24.450 -25.519 1.00 97.62 572 HIS A N 1
ATOM 4594 C CA . HIS A 1 572 ? -16.369 25.858 -25.700 1.00 97.62 572 HIS A CA 1
ATOM 4595 C C . HIS A 1 572 ? -15.813 26.673 -24.532 1.00 97.62 572 HIS A C 1
ATOM 4597 O O . HIS A 1 572 ? -16.362 26.645 -23.431 1.00 97.62 572 HIS A O 1
ATOM 4603 N N . TRP A 1 573 ? -14.730 27.410 -24.775 1.00 97.50 573 TRP A N 1
ATOM 4604 C CA . TRP A 1 573 ? -14.138 28.305 -23.781 1.00 97.50 573 TRP A CA 1
ATOM 4605 C C . TRP A 1 573 ? -14.996 29.558 -23.560 1.00 97.50 573 TRP A C 1
ATOM 4607 O O . TRP A 1 573 ? -15.368 30.245 -24.513 1.00 97.50 573 TRP A O 1
ATOM 4617 N N . VAL A 1 574 ? -15.283 29.876 -22.296 1.00 98.00 574 VAL A N 1
ATOM 4618 C CA . VAL A 1 574 ? -16.027 31.074 -21.885 1.00 98.00 574 VAL A CA 1
ATOM 4619 C C . VAL A 1 574 ? -15.217 31.846 -20.854 1.00 98.00 574 VAL A C 1
ATOM 4621 O O . VAL A 1 574 ? -14.993 31.371 -19.746 1.00 98.00 574 VAL A O 1
ATOM 4624 N N . ASN A 1 575 ? -14.825 33.076 -21.179 1.00 97.31 575 ASN A N 1
ATOM 4625 C CA . ASN A 1 575 ? -14.168 33.975 -20.234 1.00 97.31 575 ASN A CA 1
ATOM 4626 C C . ASN A 1 575 ? -14.901 35.320 -20.179 1.00 97.31 575 ASN A C 1
ATOM 4628 O O . ASN A 1 575 ? -14.857 36.111 -21.124 1.00 97.31 575 ASN A O 1
ATOM 4632 N N . ILE A 1 576 ? -15.573 35.575 -19.056 1.00 97.19 576 ILE A N 1
ATOM 4633 C CA . ILE A 1 576 ? -16.323 36.812 -18.807 1.00 97.19 576 ILE A CA 1
ATOM 4634 C C . ILE A 1 576 ? -15.592 37.770 -17.861 1.00 97.19 576 ILE A C 1
ATOM 4636 O O . ILE A 1 576 ? -16.144 38.821 -17.548 1.00 97.19 576 ILE A O 1
ATOM 4640 N N . ASN A 1 577 ? -14.368 37.454 -17.416 1.00 95.56 577 ASN A N 1
ATOM 4641 C CA . ASN A 1 577 ? -13.689 38.175 -16.330 1.00 95.56 577 ASN A CA 1
ATOM 4642 C C . ASN A 1 577 ? -13.608 39.685 -16.590 1.00 95.56 577 ASN A C 1
ATOM 4644 O O . ASN A 1 577 ? -13.895 40.478 -15.700 1.00 95.56 577 ASN A O 1
ATOM 4648 N N . LYS A 1 578 ? -13.355 40.099 -17.838 1.00 93.75 578 LYS A N 1
ATOM 4649 C CA . LYS A 1 578 ? -13.321 41.520 -18.236 1.00 93.75 578 LYS A CA 1
ATOM 4650 C C . LYS A 1 578 ? -14.627 42.292 -17.986 1.00 93.75 578 LYS A C 1
ATOM 4652 O O . LYS A 1 578 ? -14.601 43.513 -17.925 1.00 93.75 578 LYS A O 1
ATOM 4657 N N . HIS A 1 579 ? -15.762 41.599 -17.902 1.00 95.19 579 HIS A N 1
ATOM 4658 C CA . HIS A 1 579 ? -17.076 42.185 -17.623 1.00 95.19 579 HIS A CA 1
ATOM 4659 C C . HIS A 1 579 ? -17.425 42.164 -16.131 1.00 95.19 579 HIS A C 1
ATOM 4661 O O . HIS A 1 579 ? -18.348 42.859 -15.716 1.00 95.19 579 HIS A O 1
ATOM 4667 N N . LEU A 1 580 ? -16.703 41.369 -15.338 1.00 94.50 580 LEU A N 1
ATOM 4668 C CA . LEU A 1 580 ? -16.875 41.288 -13.889 1.00 94.50 580 LEU A CA 1
ATOM 4669 C C . LEU A 1 580 ? -16.063 42.363 -13.154 1.00 94.50 580 LEU A C 1
ATOM 4671 O O . LEU A 1 580 ? -16.395 42.698 -12.019 1.00 94.50 580 LEU A O 1
ATOM 4675 N N . LEU A 1 581 ? -15.017 42.891 -13.796 1.00 93.44 581 LEU A N 1
ATOM 4676 C CA . LEU A 1 581 ? -14.032 43.785 -13.193 1.00 93.44 581 LEU A CA 1
ATOM 4677 C C . LEU A 1 581 ? -14.309 45.275 -13.461 1.00 93.44 581 LEU A C 1
ATOM 4679 O O . LEU A 1 581 ? -14.776 45.660 -14.534 1.00 93.44 581 LEU A O 1
ATOM 4683 N N . GLY A 1 582 ? -13.986 46.119 -12.481 1.00 87.56 582 GLY A N 1
ATOM 4684 C CA . GLY A 1 582 ? -13.896 47.570 -12.604 1.00 87.56 582 GLY A CA 1
ATOM 4685 C C . GLY A 1 582 ? -12.557 48.031 -13.186 1.00 87.56 582 GLY A C 1
ATOM 4686 O O . GLY A 1 582 ? -11.657 47.238 -13.460 1.00 87.56 582 GLY A O 1
ATOM 4687 N N . ALA A 1 583 ? -12.401 49.346 -13.363 1.00 84.94 583 ALA A N 1
ATOM 4688 C CA . ALA A 1 583 ? -11.169 49.938 -13.899 1.00 84.94 583 ALA A CA 1
ATOM 4689 C C . ALA A 1 583 ? -9.935 49.725 -12.997 1.00 84.94 583 ALA A C 1
ATOM 4691 O O . ALA A 1 583 ? -8.806 49.878 -13.454 1.00 84.94 583 ALA A O 1
ATOM 4692 N N . ASP A 1 584 ? -10.148 49.382 -11.728 1.00 83.31 584 ASP A N 1
ATOM 4693 C CA . ASP A 1 584 ? -9.125 49.072 -10.730 1.00 83.31 584 ASP A CA 1
ATOM 4694 C C . ASP A 1 584 ? -8.738 47.582 -10.692 1.00 83.31 584 ASP A C 1
ATOM 4696 O O . ASP A 1 584 ? -7.937 47.182 -9.848 1.00 83.31 584 ASP A O 1
ATOM 4700 N N . GLY A 1 585 ? -9.292 46.762 -11.593 1.00 81.69 585 GLY A N 1
ATOM 4701 C CA . GLY A 1 585 ? -9.000 45.331 -11.677 1.00 81.69 585 GLY A CA 1
ATOM 4702 C C . GLY A 1 585 ? -9.651 44.490 -10.577 1.00 81.69 585 GLY A C 1
ATOM 4703 O O . GLY A 1 585 ? -9.317 43.314 -10.457 1.00 81.69 585 GLY A O 1
ATOM 4704 N N . LYS A 1 586 ? -10.576 45.067 -9.798 1.00 87.44 586 LYS A N 1
ATOM 4705 C CA . LYS A 1 586 ? -11.374 44.376 -8.772 1.00 87.44 586 LYS A CA 1
ATOM 4706 C C . LYS A 1 586 ? -12.772 44.056 -9.271 1.00 87.44 586 LYS A C 1
ATOM 4708 O O . LYS A 1 586 ? -13.253 44.697 -10.205 1.00 87.44 586 LYS A O 1
ATOM 4713 N N . LEU A 1 587 ? -13.443 43.089 -8.655 1.00 92.00 587 LEU A N 1
ATOM 4714 C CA . LEU A 1 587 ? -14.839 42.793 -8.958 1.00 92.00 587 LEU A CA 1
ATOM 4715 C C . LEU A 1 587 ? -15.712 44.024 -8.691 1.00 92.00 587 LEU A C 1
ATOM 4717 O O . LEU A 1 587 ? -15.599 44.708 -7.673 1.00 92.00 587 LEU A O 1
ATOM 4721 N N . LEU A 1 588 ? -16.617 44.306 -9.625 1.00 92.50 588 LEU A N 1
ATOM 4722 C CA . LEU A 1 588 ? -17.590 45.377 -9.464 1.00 92.50 588 LEU A CA 1
ATOM 4723 C C . LEU A 1 588 ? -18.470 45.092 -8.228 1.00 92.50 588 LEU A C 1
ATOM 4725 O O . LEU A 1 588 ? -18.979 43.975 -8.106 1.00 92.50 588 LEU A O 1
ATOM 4729 N N . PRO A 1 589 ? -18.739 46.076 -7.347 1.00 89.06 589 PRO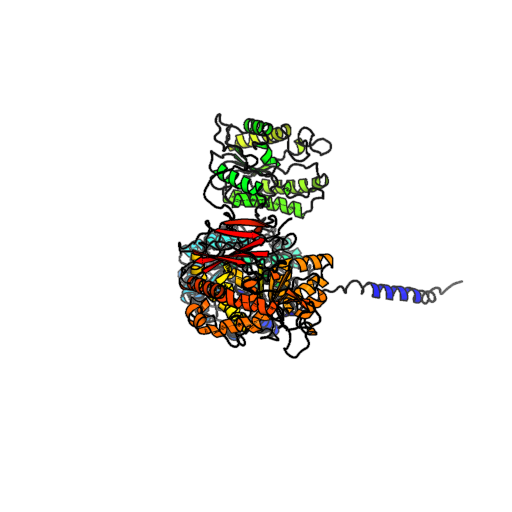 A N 1
ATOM 4730 C CA . PRO A 1 589 ? -19.504 45.844 -6.115 1.00 89.06 589 PRO A CA 1
ATOM 4731 C C . PRO A 1 589 ? -20.905 45.252 -6.332 1.00 89.06 589 PRO A C 1
ATOM 4733 O O . PRO A 1 589 ? -21.422 44.525 -5.491 1.00 89.06 589 PRO A O 1
ATOM 4736 N N . GLN A 1 590 ? -21.536 45.553 -7.471 1.00 91.38 590 GLN A N 1
ATOM 4737 C CA . GLN A 1 590 ? -22.828 44.979 -7.859 1.00 91.38 590 GLN A CA 1
ATOM 4738 C C . GLN A 1 590 ? -22.733 43.545 -8.409 1.00 91.38 590 GLN A C 1
ATOM 4740 O O . GLN A 1 590 ? -23.754 42.875 -8.531 1.00 91.38 590 GLN A O 1
ATOM 4745 N N . VAL A 1 591 ? -21.536 43.091 -8.786 1.00 92.88 591 VAL A N 1
ATOM 4746 C CA . VAL A 1 591 ? -21.261 41.756 -9.337 1.00 92.88 591 VAL A CA 1
ATOM 4747 C C . VAL A 1 591 ? -20.863 40.779 -8.237 1.00 92.88 591 VAL A C 1
ATOM 4749 O O . VAL A 1 591 ? -21.229 39.613 -8.331 1.00 92.88 591 VAL A O 1
ATOM 4752 N N . SER A 1 592 ? -20.158 41.229 -7.198 1.00 94.25 592 SER A N 1
ATOM 4753 C CA . SER A 1 592 ? -19.838 40.423 -6.019 1.00 94.25 592 SER A CA 1
ATOM 4754 C C . SER A 1 592 ? -19.759 41.303 -4.777 1.00 94.25 592 SER A C 1
ATOM 4756 O O . SER A 1 592 ? -19.047 42.304 -4.763 1.00 94.25 592 SER A O 1
ATOM 4758 N N . SER A 1 593 ? -20.481 40.916 -3.725 1.00 91.31 593 SER A N 1
ATOM 4759 C CA . SER A 1 593 ? -20.472 41.618 -2.438 1.00 91.31 593 SER A CA 1
ATOM 4760 C C . SER A 1 593 ? -19.371 41.120 -1.494 1.00 91.31 593 SER A C 1
ATOM 4762 O O . SER A 1 593 ? -18.878 41.882 -0.664 1.00 91.31 593 SER A O 1
ATOM 4764 N N . ASP A 1 594 ? -18.969 39.852 -1.628 1.00 90.62 594 ASP A N 1
ATOM 4765 C CA . ASP A 1 594 ? -17.955 39.204 -0.790 1.00 90.62 594 ASP A CA 1
ATOM 4766 C C . ASP A 1 594 ? -16.600 39.033 -1.498 1.00 90.62 594 ASP A C 1
ATOM 4768 O O . ASP A 1 594 ? -15.661 38.499 -0.907 1.00 90.62 594 ASP A O 1
ATOM 4772 N N . GLY A 1 595 ? -16.477 39.498 -2.745 1.00 89.94 595 GLY A N 1
ATOM 4773 C CA . GLY A 1 595 ? -15.246 39.437 -3.528 1.00 89.94 595 GLY A CA 1
ATOM 4774 C C . GLY A 1 595 ? -14.889 38.038 -4.043 1.00 89.94 595 GLY A C 1
ATOM 4775 O O . GLY A 1 595 ? -13.740 37.823 -4.432 1.00 89.94 595 GLY A O 1
ATOM 4776 N N . ILE A 1 596 ? -15.823 37.078 -4.006 1.00 91.19 596 ILE A N 1
ATOM 4777 C CA . ILE A 1 596 ? -15.656 35.715 -4.545 1.00 91.19 596 ILE A CA 1
ATOM 4778 C C . ILE A 1 596 ? -16.917 35.247 -5.271 1.00 91.19 596 ILE A C 1
ATOM 4780 O O . ILE A 1 596 ? -16.856 34.789 -6.409 1.00 91.19 596 ILE A O 1
ATOM 4784 N N . HIS A 1 597 ? -18.064 35.294 -4.598 1.00 95.56 597 HIS A N 1
ATOM 4785 C CA . HIS A 1 597 ? -19.310 34.751 -5.110 1.00 95.56 597 HIS A CA 1
ATOM 4786 C C . HIS A 1 597 ? -20.052 35.820 -5.902 1.00 95.56 597 HIS A C 1
ATOM 4788 O O . HIS A 1 597 ? -20.171 36.968 -5.466 1.00 95.56 597 HIS A O 1
ATOM 4794 N N . LEU A 1 598 ? -20.577 35.428 -7.062 1.00 96.38 598 LEU A N 1
ATOM 4795 C CA . LEU A 1 598 ? -21.370 36.331 -7.880 1.00 96.38 598 LEU A CA 1
ATOM 4796 C C . LEU A 1 598 ? -22.721 36.631 -7.218 1.00 96.38 598 LEU A C 1
ATOM 4798 O O . LEU A 1 598 ? -23.315 35.782 -6.551 1.00 96.38 598 LEU A O 1
ATOM 4802 N N . GLU A 1 599 ? -23.205 37.839 -7.460 1.00 95.62 599 GLU A N 1
ATOM 4803 C CA . GLU A 1 599 ? -24.577 38.282 -7.233 1.00 95.62 599 GLU A CA 1
ATOM 4804 C C . GLU A 1 599 ? -25.373 38.211 -8.546 1.00 95.62 599 GLU A C 1
ATOM 4806 O O . GLU A 1 599 ? -24.827 37.916 -9.612 1.00 95.62 599 GLU A O 1
ATOM 4811 N N . GLU A 1 600 ? -26.677 38.499 -8.494 1.00 96.12 600 GLU A N 1
ATOM 4812 C CA . GLU A 1 600 ? -27.574 38.419 -9.659 1.00 96.12 600 GLU A CA 1
ATOM 4813 C C . GLU A 1 600 ? -27.028 39.124 -10.926 1.00 96.12 600 GLU A C 1
ATOM 4815 O O . GLU A 1 600 ? -27.026 38.486 -11.980 1.00 96.12 600 GLU A O 1
ATOM 4820 N N . PRO A 1 601 ? -26.472 40.357 -10.872 1.00 96.44 601 PRO A N 1
ATOM 4821 C CA . PRO A 1 601 ? -25.882 40.991 -12.057 1.00 96.44 601 PRO A CA 1
ATOM 4822 C C . PRO A 1 601 ? -24.683 40.230 -12.642 1.00 96.44 601 PRO A C 1
ATOM 4824 O O . PRO A 1 601 ? -24.517 40.189 -13.859 1.00 96.44 601 PRO A O 1
ATOM 4827 N N . GLY A 1 602 ? -23.859 39.607 -11.794 1.00 96.38 602 GLY A N 1
ATOM 4828 C CA . GLY A 1 602 ? -22.739 38.770 -12.230 1.00 96.38 602 GLY A CA 1
ATOM 4829 C C . GLY A 1 602 ? -23.207 37.483 -12.904 1.00 96.38 602 GLY A C 1
ATOM 4830 O O . GLY A 1 602 ? -22.706 37.115 -13.968 1.00 96.38 602 GLY A O 1
ATOM 4831 N N . TYR A 1 603 ? -24.214 36.825 -12.328 1.00 98.19 603 TYR A N 1
ATOM 4832 C CA . TYR A 1 603 ? -24.820 35.641 -12.935 1.00 98.19 603 TYR A CA 1
ATOM 4833 C C . TYR A 1 603 ? -25.555 35.943 -14.241 1.00 98.19 603 TYR A C 1
ATOM 4835 O O . TYR A 1 603 ? -25.542 35.102 -15.135 1.00 98.19 603 TYR A O 1
ATOM 4843 N N . GLU A 1 604 ? -26.164 37.120 -14.401 1.00 97.88 604 GLU A N 1
ATOM 4844 C CA . GLU A 1 604 ? -26.767 37.515 -15.680 1.00 97.88 604 GLU A CA 1
ATOM 4845 C C . GLU A 1 604 ? -25.698 37.696 -16.768 1.00 97.88 604 GLU A C 1
ATOM 4847 O O . GLU A 1 604 ? -25.904 37.240 -17.891 1.00 97.88 604 GLU A O 1
ATOM 4852 N N . LEU A 1 605 ? -24.528 38.268 -16.450 1.00 97.81 605 LEU A N 1
ATOM 4853 C CA . LEU A 1 605 ? -23.399 38.333 -17.391 1.00 97.81 605 LEU A CA 1
ATOM 4854 C C . LEU A 1 605 ? -22.927 36.932 -17.803 1.00 97.81 605 LEU A C 1
ATOM 4856 O O . LEU A 1 605 ? -22.680 36.680 -18.985 1.00 97.81 605 LEU A O 1
ATOM 4860 N N . TRP A 1 606 ? -22.851 35.998 -16.850 1.00 98.25 606 TRP A N 1
ATOM 4861 C CA . TRP A 1 606 ? -22.508 34.611 -17.159 1.00 98.25 606 TRP A CA 1
ATOM 4862 C C . TRP A 1 606 ? -23.593 33.926 -18.002 1.00 98.25 606 TRP A C 1
ATOM 4864 O O . TRP A 1 606 ? -23.282 33.305 -19.018 1.00 98.25 606 TRP A O 1
ATOM 4874 N N . ALA A 1 607 ? -24.874 34.112 -17.672 1.00 98.19 607 ALA A N 1
ATOM 4875 C CA . ALA A 1 607 ? -25.994 33.591 -18.455 1.00 98.19 607 ALA A CA 1
ATOM 4876 C C . ALA A 1 607 ? -26.007 34.140 -19.888 1.00 98.19 607 ALA A C 1
ATOM 4878 O O . ALA A 1 607 ? -26.242 33.386 -20.830 1.00 98.19 607 ALA A O 1
ATOM 4879 N N . GLN A 1 608 ? -25.722 35.431 -20.082 1.00 97.94 608 GLN A N 1
ATOM 4880 C CA . GLN A 1 608 ? -25.625 36.047 -21.408 1.00 97.94 608 GLN A CA 1
ATOM 4881 C C . GLN A 1 608 ? -24.535 35.409 -22.273 1.00 97.94 608 GLN A C 1
ATOM 4883 O O . GLN A 1 608 ? -24.734 35.282 -23.480 1.00 97.94 608 GLN A O 1
ATOM 4888 N N . ALA A 1 609 ? -23.431 34.962 -21.670 1.00 98.00 609 ALA A N 1
ATOM 4889 C CA . ALA A 1 609 ? -22.383 34.231 -22.376 1.00 98.00 609 ALA A CA 1
ATOM 4890 C C . ALA A 1 609 ? -22.777 32.772 -22.687 1.00 98.00 609 ALA A C 1
ATOM 4892 O O . ALA A 1 609 ? -22.432 32.257 -23.749 1.00 98.00 609 ALA A O 1
ATOM 4893 N N . LEU A 1 610 ? -23.527 32.113 -21.796 1.00 98.38 610 LEU A N 1
ATOM 4894 C CA . LEU A 1 610 ? -23.916 30.704 -21.939 1.00 98.38 610 LEU A CA 1
ATOM 4895 C C . LEU A 1 610 ? -25.107 30.480 -22.892 1.00 98.38 610 LEU A C 1
ATOM 4897 O O . LEU A 1 610 ? -25.077 29.559 -23.709 1.00 98.38 610 LEU A O 1
ATOM 4901 N N . ARG A 1 611 ? -26.150 31.322 -22.837 1.00 97.75 611 ARG A N 1
ATOM 4902 C CA . ARG A 1 611 ? -27.406 31.136 -23.602 1.00 97.75 611 ARG A CA 1
ATOM 4903 C C . ARG A 1 611 ? -27.203 30.983 -25.121 1.00 97.75 611 ARG A C 1
ATOM 4905 O O . ARG A 1 611 ? -27.842 30.099 -25.698 1.00 97.75 611 ARG A O 1
ATOM 4912 N N . PRO A 1 612 ? -26.338 31.766 -25.799 1.00 97.81 612 PRO A N 1
ATOM 4913 C CA . PRO A 1 612 ? -26.078 31.576 -27.227 1.00 97.81 612 PRO A CA 1
ATOM 4914 C C . PRO A 1 612 ? -25.428 30.224 -27.541 1.00 97.81 612 PRO A C 1
ATOM 4916 O O . PRO A 1 612 ? -25.741 29.620 -28.565 1.00 97.81 612 PRO A O 1
ATOM 4919 N N . ILE A 1 613 ? -24.557 29.729 -26.653 1.00 97.75 613 ILE A N 1
ATOM 4920 C CA . ILE A 1 613 ? -23.902 28.424 -26.802 1.00 97.75 613 ILE A CA 1
ATOM 4921 C C . ILE A 1 613 ? -24.945 27.314 -26.661 1.00 97.75 613 ILE A C 1
ATOM 4923 O O . ILE A 1 613 ? -25.027 26.447 -27.526 1.00 97.75 613 ILE A O 1
ATOM 4927 N N . PHE A 1 614 ? -25.807 27.381 -25.644 1.00 98.06 614 PHE A N 1
ATOM 4928 C CA . PHE A 1 614 ? -26.888 26.405 -25.469 1.00 98.06 614 PHE A CA 1
ATOM 4929 C C . PHE A 1 614 ? -27.883 26.439 -26.625 1.00 98.06 614 PHE A C 1
ATOM 4931 O O . PHE A 1 614 ? -28.220 25.391 -27.157 1.00 98.06 614 PHE A O 1
ATOM 4938 N N . THR A 1 615 ? -28.262 27.628 -27.100 1.00 97.62 615 THR A N 1
ATOM 4939 C CA . THR A 1 615 ? -29.144 27.764 -28.271 1.00 97.62 615 THR A CA 1
ATOM 4940 C C . THR A 1 615 ? -28.525 27.135 -29.518 1.00 97.62 615 THR A C 1
ATOM 4942 O O . THR A 1 615 ? -29.218 26.495 -30.303 1.00 97.62 615 THR A O 1
ATOM 4945 N N . LYS A 1 616 ? -27.208 27.283 -29.699 1.00 97.06 616 LYS A N 1
ATOM 4946 C CA . LYS A 1 616 ? -26.477 26.678 -30.816 1.00 97.06 616 LYS A CA 1
ATOM 4947 C C . LYS A 1 616 ? -26.389 25.152 -30.705 1.00 97.06 616 LYS A C 1
ATOM 4949 O O . LYS A 1 616 ? -26.482 24.483 -31.728 1.00 97.06 616 LYS A O 1
ATOM 4954 N N . LEU A 1 617 ? -26.166 24.620 -29.503 1.00 96.25 617 LEU A N 1
ATOM 4955 C CA . LEU A 1 617 ? -25.948 23.187 -29.276 1.00 96.25 617 LEU A CA 1
ATOM 4956 C C . LEU A 1 617 ? -27.252 22.388 -29.134 1.00 96.25 617 LEU A C 1
ATOM 4958 O O . LEU A 1 617 ? -27.305 21.239 -29.558 1.00 96.25 617 LEU A O 1
ATOM 4962 N N . LEU A 1 618 ? -28.291 22.986 -28.547 1.00 96.56 618 LEU A N 1
ATOM 4963 C CA . LEU A 1 618 ? -29.541 22.317 -28.162 1.00 96.56 618 LEU A CA 1
ATOM 4964 C C . LEU A 1 618 ? -30.789 22.880 -28.854 1.00 96.56 618 LEU A C 1
ATOM 4966 O O . LEU A 1 618 ? -31.838 22.247 -28.797 1.00 96.56 618 LEU A O 1
ATOM 4970 N N . GLY A 1 619 ? -30.695 24.043 -29.506 1.00 96.19 619 GLY A N 1
ATOM 4971 C CA . GLY A 1 619 ? -31.856 24.794 -29.993 1.00 96.19 619 GLY A CA 1
ATOM 4972 C C . GLY A 1 619 ? -32.433 25.763 -28.946 1.00 96.19 619 GLY A C 1
ATOM 4973 O O . GLY A 1 619 ? -31.927 25.846 -27.822 1.00 96.19 619 GLY A O 1
ATOM 4974 N N . PRO A 1 620 ? -33.461 26.558 -29.306 1.00 95.44 620 PRO A N 1
ATOM 4975 C CA . PRO A 1 620 ? -34.131 27.461 -28.365 1.00 95.44 620 PRO A CA 1
ATOM 4976 C C . PRO A 1 620 ? -34.753 26.683 -27.187 1.00 95.44 620 PRO A C 1
ATOM 4978 O O . PRO A 1 620 ? -35.073 25.508 -27.351 1.00 95.44 620 PRO A O 1
ATOM 4981 N N . PRO A 1 621 ? -34.929 27.308 -26.006 1.00 95.75 621 PRO A N 1
ATOM 4982 C CA . PRO A 1 621 ? -35.480 26.622 -24.842 1.00 95.75 621 PRO A CA 1
ATOM 4983 C C . PRO A 1 621 ? -36.940 26.226 -25.072 1.00 95.75 621 PRO A C 1
ATOM 4985 O O . PRO A 1 621 ? -37.727 26.994 -25.633 1.00 95.75 621 PRO A O 1
ATOM 4988 N N . GLU A 1 622 ? -37.304 25.042 -24.590 1.00 95.31 622 GLU A N 1
ATOM 4989 C CA . GLU A 1 622 ? -38.670 24.535 -24.647 1.00 95.31 622 GLU A CA 1
ATOM 4990 C C . GLU A 1 622 ? -39.603 25.268 -23.673 1.00 95.31 622 GLU A C 1
ATOM 4992 O O . GLU A 1 622 ? -39.195 25.888 -22.688 1.00 95.31 622 GLU A O 1
ATOM 4997 N N . THR A 1 623 ? -40.909 25.169 -23.922 1.00 92.94 623 THR A N 1
ATOM 4998 C CA . THR A 1 623 ? -41.923 25.755 -23.021 1.00 92.94 623 THR A CA 1
ATOM 4999 C C . THR A 1 623 ? -42.115 24.965 -21.722 1.00 92.94 623 THR A C 1
ATOM 5001 O O . THR A 1 623 ? -42.706 25.485 -20.776 1.00 92.94 623 THR A O 1
ATOM 5004 N N . THR A 1 624 ? -41.602 23.734 -21.652 1.00 93.06 624 THR A N 1
ATOM 5005 C CA . THR A 1 624 ? -41.676 22.835 -20.491 1.00 93.06 624 THR A CA 1
ATOM 5006 C C . THR A 1 624 ? -40.284 22.431 -20.020 1.00 93.06 624 THR A C 1
ATOM 5008 O O . THR A 1 624 ? -39.402 22.218 -20.846 1.00 93.06 624 THR A O 1
ATOM 5011 N N . ASP A 1 625 ? -40.111 22.241 -18.711 1.00 94.62 625 ASP A N 1
ATOM 5012 C CA . ASP A 1 625 ? -38.852 21.798 -18.106 1.00 94.62 625 ASP A CA 1
ATOM 5013 C C . ASP A 1 625 ? -39.093 20.597 -17.177 1.00 94.62 625 ASP A C 1
ATOM 5015 O O . ASP A 1 625 ? -39.995 20.611 -16.337 1.00 94.62 625 ASP A O 1
ATOM 5019 N N . THR A 1 626 ? -38.299 19.545 -17.363 1.00 95.12 626 THR A N 1
ATOM 5020 C CA . THR A 1 626 ? -38.349 18.276 -16.618 1.00 95.12 626 THR A CA 1
ATOM 5021 C C . THR A 1 626 ? -37.075 18.024 -15.814 1.00 95.12 626 THR A C 1
ATOM 5023 O O . THR A 1 626 ? -36.817 16.885 -15.424 1.00 95.12 626 THR A O 1
ATOM 5026 N N . SER A 1 627 ? -36.270 19.063 -15.576 1.00 95.06 627 SER A N 1
ATOM 5027 C CA . SER A 1 627 ? -35.058 18.982 -14.763 1.00 95.06 627 SER A CA 1
ATOM 5028 C C . SER A 1 627 ? -35.312 18.404 -13.363 1.00 95.06 627 SER A C 1
ATOM 5030 O O . SER A 1 627 ? -36.386 18.609 -12.780 1.00 95.06 627 SER A O 1
ATOM 5032 N N . PRO A 1 628 ? -34.321 17.700 -12.783 1.00 95.12 628 PRO A N 1
ATOM 5033 C CA . PRO A 1 628 ? -34.350 17.330 -11.378 1.00 95.12 628 PRO A CA 1
ATOM 5034 C C . PRO A 1 628 ? -34.607 18.536 -10.466 1.00 95.12 628 PRO A C 1
ATOM 5036 O O . PRO A 1 628 ? -34.124 19.640 -10.748 1.00 95.12 628 PRO A O 1
ATOM 5039 N N . PRO A 1 629 ? -35.275 18.343 -9.315 1.00 93.50 629 PRO A N 1
ATOM 5040 C CA . PRO A 1 629 ? -35.474 19.423 -8.359 1.00 93.50 629 PRO A CA 1
ATOM 5041 C C . PRO A 1 629 ? -34.129 20.016 -7.884 1.00 93.50 629 PRO A C 1
ATOM 5043 O O . PRO A 1 629 ? -33.131 19.298 -7.753 1.00 93.50 629 PRO A O 1
ATOM 5046 N N . PRO A 1 630 ? -34.070 21.336 -7.614 1.00 93.38 630 PRO A N 1
ATOM 5047 C CA . PRO A 1 630 ? -32.876 21.968 -7.062 1.00 93.38 630 PRO A CA 1
ATOM 5048 C C . PRO A 1 630 ? -32.563 21.415 -5.665 1.00 93.38 630 PRO A C 1
ATOM 5050 O O . PRO A 1 630 ? -33.466 21.074 -4.903 1.00 93.38 630 PRO A O 1
ATOM 5053 N N . THR A 1 631 ? -31.277 21.358 -5.331 1.00 90.25 631 THR A N 1
ATOM 5054 C CA . THR A 1 631 ? -30.764 20.880 -4.037 1.00 90.25 631 THR A CA 1
ATOM 5055 C C . THR A 1 631 ? -30.409 22.054 -3.123 1.00 90.25 631 THR A C 1
ATOM 5057 O O . THR A 1 631 ? -30.244 23.184 -3.588 1.00 90.25 631 THR A O 1
ATOM 5060 N N . GLY A 1 632 ? -30.330 21.809 -1.814 1.00 87.44 632 GLY A N 1
ATOM 5061 C CA . GLY A 1 632 ? -30.092 22.834 -0.793 1.00 87.44 632 GLY A CA 1
ATOM 5062 C C . GLY A 1 632 ? -28.956 22.480 0.154 1.00 87.44 632 GLY A C 1
ATOM 5063 O O . GLY A 1 632 ? -28.033 21.749 -0.199 1.00 87.44 632 GLY A O 1
ATOM 5064 N N . ILE A 1 633 ? -28.995 23.026 1.363 1.00 84.56 633 ILE A N 1
ATOM 5065 C CA . ILE A 1 633 ? -28.260 22.510 2.510 1.00 84.56 633 ILE A CA 1
ATOM 5066 C C . ILE A 1 633 ? -29.048 21.278 2.984 1.00 84.56 633 ILE A C 1
ATOM 5068 O O . ILE A 1 633 ? -30.234 21.433 3.302 1.00 84.56 633 ILE A O 1
ATOM 5072 N N . PRO A 1 634 ? -28.435 20.078 3.032 1.00 77.88 634 PRO A N 1
ATOM 5073 C CA . PRO A 1 634 ? -29.116 18.873 3.487 1.00 77.88 634 PRO A CA 1
ATOM 5074 C C . PRO A 1 634 ? -29.767 19.086 4.853 1.00 77.88 634 PRO A C 1
ATOM 5076 O O . PRO A 1 634 ? -29.127 19.549 5.800 1.00 77.88 634 PRO A O 1
ATOM 5079 N N . LYS A 1 635 ? -31.061 18.780 4.963 1.00 55.22 635 LYS A N 1
ATOM 5080 C CA . LYS A 1 635 ? -31.778 18.857 6.240 1.00 55.22 635 LYS A CA 1
ATOM 5081 C C . LYS A 1 635 ? -31.556 17.552 6.993 1.00 55.22 635 LYS A C 1
ATOM 5083 O O . LYS A 1 635 ? -31.915 16.496 6.481 1.00 55.22 635 LYS A O 1
ATOM 5088 N N . ALA A 1 636 ? -31.043 17.620 8.221 1.00 43.59 636 ALA A N 1
ATOM 5089 C CA . ALA A 1 636 ? -31.053 16.481 9.133 1.00 43.59 636 ALA A CA 1
ATOM 5090 C C . ALA A 1 636 ? -32.516 16.086 9.414 1.00 43.59 636 ALA A C 1
ATOM 5092 O O . ALA A 1 636 ? -33.196 16.715 10.224 1.00 43.59 636 ALA A O 1
ATOM 5093 N N . SER A 1 637 ? -33.044 15.103 8.680 1.00 34.75 637 SER A N 1
ATOM 5094 C CA . SER A 1 637 ? -34.403 14.611 8.887 1.00 34.75 637 SER A CA 1
ATOM 5095 C C . SER A 1 637 ? -34.381 13.391 9.793 1.00 34.75 637 SER A C 1
ATOM 5097 O O . SER A 1 637 ? -33.840 12.345 9.437 1.00 34.75 637 SER A O 1
ATOM 5099 N N . SER A 1 638 ? -35.045 13.534 10.934 1.00 37.59 638 SER A N 1
ATOM 5100 C CA . SER A 1 638 ? -35.582 12.457 11.754 1.00 37.59 638 SER A CA 1
ATOM 5101 C C . SER A 1 638 ? -36.346 11.445 10.886 1.00 37.59 638 SER A C 1
ATOM 5103 O O . SER A 1 638 ? -37.412 11.776 10.362 1.00 37.59 638 SER A O 1
ATOM 5105 N N . ALA A 1 639 ? -35.831 10.226 10.739 1.00 28.80 639 ALA A N 1
ATOM 5106 C CA . ALA A 1 639 ? -36.566 9.109 10.154 1.00 28.80 639 ALA A CA 1
ATOM 5107 C C . ALA A 1 639 ? -36.445 7.876 11.059 1.00 28.80 639 ALA A C 1
ATOM 5109 O O . ALA A 1 639 ? -35.384 7.563 11.591 1.00 28.80 639 ALA A O 1
ATOM 5110 N N . THR A 1 640 ? -37.593 7.255 11.288 1.00 28.56 640 THR A N 1
ATOM 5111 C CA . THR A 1 640 ? -37.886 6.208 12.263 1.00 28.56 640 THR A CA 1
ATOM 5112 C C . THR A 1 640 ? -37.489 4.806 11.800 1.00 28.56 640 THR A C 1
ATOM 5114 O O . THR A 1 640 ? -37.720 4.463 10.646 1.00 28.56 640 THR A O 1
ATOM 5117 N N . SER A 1 641 ? -37.004 4.030 12.779 1.00 38.06 641 SER A N 1
ATOM 5118 C CA . SER A 1 641 ? -37.034 2.561 12.940 1.00 38.06 641 SER A CA 1
ATOM 5119 C C . SER A 1 641 ? -36.536 1.675 11.791 1.00 38.06 641 SER A C 1
ATOM 5121 O O . SER A 1 641 ? -37.287 1.363 10.870 1.00 38.06 641 SER A O 1
ATOM 5123 N N . ASP A 1 642 ? -35.286 1.229 11.946 1.00 32.38 642 ASP A N 1
ATOM 5124 C CA . ASP A 1 642 ? -34.813 -0.174 11.879 1.00 32.38 642 ASP A CA 1
ATOM 5125 C C . ASP A 1 642 ? -33.467 -0.307 11.160 1.00 32.38 642 ASP A C 1
ATOM 5127 O O . ASP A 1 642 ? -33.339 -0.976 10.145 1.00 32.38 642 ASP A O 1
ATOM 5131 N N . ASP A 1 643 ? -32.444 0.344 11.711 1.00 32.19 643 ASP A N 1
ATOM 5132 C CA . ASP A 1 643 ? -31.051 -0.106 11.670 1.00 32.19 643 ASP A CA 1
ATOM 5133 C C . ASP A 1 643 ? -30.289 0.748 12.690 1.00 32.19 643 ASP A C 1
ATOM 5135 O O . ASP A 1 643 ? -30.498 1.960 12.762 1.00 32.19 643 ASP A O 1
ATOM 5139 N N . THR A 1 644 ? -29.429 0.171 13.525 1.00 35.22 644 THR A N 1
ATOM 5140 C CA . THR A 1 644 ? -28.757 0.936 14.592 1.00 35.22 644 THR A CA 1
ATOM 5141 C C . THR A 1 644 ? -27.754 1.976 14.087 1.00 35.22 644 THR A C 1
ATOM 5143 O O . THR A 1 644 ? -27.156 2.644 14.923 1.00 35.22 644 THR A O 1
ATOM 5146 N N . GLY A 1 645 ? -27.577 2.151 12.768 1.00 33.84 645 GLY A N 1
ATOM 5147 C CA . GLY A 1 645 ? -27.045 3.361 12.113 1.00 33.84 645 GLY A CA 1
ATOM 5148 C C . GLY A 1 645 ? -25.636 3.825 12.508 1.00 33.84 645 GLY A C 1
ATOM 5149 O O . GLY A 1 645 ? -25.112 4.779 11.939 1.00 33.84 645 GLY A O 1
ATOM 5150 N N . LEU A 1 646 ? -24.994 3.161 13.463 1.00 41.78 646 LEU A N 1
ATOM 5151 C CA . LEU A 1 646 ? -23.642 3.419 13.911 1.00 41.78 646 LEU A CA 1
ATOM 5152 C C . LEU A 1 646 ? -22.736 2.441 13.177 1.00 41.78 646 LEU A C 1
ATOM 5154 O O . LEU A 1 646 ? -22.767 1.235 13.420 1.00 41.78 646 LEU A O 1
ATOM 5158 N N . LYS A 1 647 ? -21.904 2.976 12.283 1.00 56.47 647 LYS A N 1
ATOM 5159 C CA . LYS A 1 647 ? -20.758 2.244 11.741 1.00 56.47 647 LYS A CA 1
ATOM 5160 C C . LYS A 1 647 ? -19.977 1.634 12.925 1.00 56.47 647 LYS A C 1
ATOM 5162 O O . LYS A 1 647 ? -19.716 2.376 13.880 1.00 56.47 647 LYS A O 1
ATOM 5167 N N . PRO A 1 648 ? -19.607 0.334 12.903 1.00 76.38 648 PRO A N 1
ATOM 5168 C CA . PRO A 1 648 ? -18.834 -0.274 13.987 1.00 76.38 648 PRO A CA 1
ATOM 5169 C C . PRO A 1 648 ? -17.595 0.575 14.294 1.00 76.38 648 PRO A C 1
ATOM 5171 O O . PRO A 1 648 ? -17.025 1.152 13.363 1.00 76.38 648 PRO A O 1
ATOM 5174 N N . PRO A 1 649 ? -17.157 0.710 15.557 1.00 88.19 649 PRO A N 1
ATOM 5175 C CA . PRO A 1 649 ? -16.024 1.569 15.871 1.00 88.19 649 PRO A CA 1
ATOM 5176 C C . PRO A 1 649 ? -14.751 1.056 15.189 1.00 88.19 649 PRO A C 1
ATOM 5178 O O . PRO A 1 649 ? -14.649 -0.108 14.795 1.00 88.19 649 PRO A O 1
ATOM 5181 N N . LEU A 1 650 ? -13.780 1.949 15.028 1.00 94.12 650 LEU A N 1
ATOM 5182 C CA . LEU A 1 650 ? -12.457 1.577 14.548 1.00 94.12 650 LEU A CA 1
ATOM 5183 C C . LEU A 1 650 ? -11.776 0.631 15.546 1.00 94.12 650 LEU A C 1
ATOM 5185 O O . LEU A 1 650 ? -11.901 0.808 16.759 1.00 94.12 650 LEU A O 1
ATOM 5189 N N . LYS A 1 651 ? -11.039 -0.352 15.030 1.00 96.81 651 LYS A N 1
ATOM 5190 C CA . LYS A 1 651 ? -10.244 -1.280 15.837 1.00 96.81 651 LYS A CA 1
ATOM 5191 C C . LYS A 1 651 ? -9.105 -0.542 16.558 1.00 96.81 651 LYS A C 1
ATOM 5193 O O . LYS A 1 651 ? -8.675 0.515 16.099 1.00 96.81 651 LYS A O 1
ATOM 5198 N N . PRO A 1 652 ? -8.564 -1.055 17.665 1.00 97.75 652 PRO A N 1
ATOM 5199 C CA . PRO A 1 652 ? -7.279 -0.584 18.171 1.00 97.75 652 PRO A CA 1
ATOM 5200 C C . PRO A 1 652 ? -6.145 -0.891 17.176 1.00 97.75 652 PRO A C 1
ATOM 5202 O O . PRO A 1 652 ? -6.172 -1.920 16.500 1.00 97.75 652 PRO A O 1
ATOM 5205 N N . ARG A 1 653 ? -5.160 0.010 17.096 1.00 98.50 653 ARG A N 1
ATOM 5206 C CA . ARG A 1 653 ? -3.988 -0.086 16.210 1.00 98.50 653 ARG A CA 1
ATOM 5207 C C . ARG A 1 653 ? -2.839 -0.767 16.947 1.00 98.50 653 ARG A C 1
ATOM 5209 O O . ARG A 1 653 ? -2.456 -0.275 18.009 1.00 98.50 653 ARG A O 1
ATOM 5216 N N . VAL A 1 654 ? -2.298 -1.856 16.402 1.00 98.81 654 VAL A N 1
ATOM 5217 C CA . VAL A 1 654 ? -1.248 -2.658 17.055 1.00 98.81 654 VAL A CA 1
ATOM 5218 C C . VAL A 1 654 ? -0.063 -2.902 16.121 1.00 98.81 654 VAL A C 1
ATOM 5220 O O . VAL A 1 654 ? -0.237 -3.361 14.995 1.00 98.81 654 VAL A O 1
ATOM 5223 N N . VAL A 1 655 ? 1.145 -2.647 16.617 1.00 98.88 655 VAL A N 1
ATOM 5224 C CA . VAL A 1 655 ? 2.421 -3.081 16.039 1.00 98.88 655 VAL A CA 1
ATOM 5225 C C . VAL A 1 655 ? 3.019 -4.138 16.959 1.00 98.88 655 VAL A C 1
ATOM 5227 O O . VAL A 1 655 ? 3.241 -3.872 18.138 1.00 98.88 655 VAL A O 1
ATOM 5230 N N . VAL A 1 656 ? 3.301 -5.318 16.419 1.00 98.88 656 VAL A N 1
ATOM 5231 C CA . VAL A 1 656 ? 3.930 -6.424 17.145 1.00 98.88 656 VAL A CA 1
ATOM 5232 C C . VAL A 1 656 ? 5.430 -6.420 16.884 1.00 98.88 656 VAL A C 1
ATOM 5234 O O . VAL A 1 656 ? 5.841 -6.482 15.727 1.00 98.88 656 VAL A O 1
ATOM 5237 N N . LEU A 1 657 ? 6.239 -6.371 17.942 1.00 98.75 657 LEU A N 1
ATOM 5238 C CA . LEU A 1 657 ? 7.677 -6.636 17.898 1.00 98.75 657 LEU A CA 1
ATOM 5239 C C . LEU A 1 657 ? 7.921 -8.056 18.416 1.00 98.75 657 LEU A C 1
ATOM 5241 O O . LEU A 1 657 ? 7.801 -8.293 19.615 1.00 98.75 657 LEU A O 1
ATOM 5245 N N . THR A 1 658 ? 8.244 -8.982 17.520 1.00 98.31 658 THR A N 1
ATOM 5246 C CA . THR A 1 658 ? 8.368 -10.418 17.817 1.00 98.31 658 THR A CA 1
ATOM 5247 C C . THR A 1 658 ? 9.754 -10.932 17.460 1.00 98.31 658 THR A C 1
ATOM 5249 O O . THR A 1 658 ? 10.307 -10.560 16.423 1.00 98.31 658 THR A O 1
ATOM 5252 N N . ASP A 1 659 ? 10.315 -11.797 18.296 1.00 96.75 659 ASP A N 1
ATOM 5253 C CA . ASP A 1 659 ? 11.539 -12.553 18.031 1.00 96.75 659 ASP A CA 1
ATOM 5254 C C . ASP A 1 659 ? 11.240 -14.018 17.696 1.00 96.75 659 ASP A C 1
ATOM 5256 O O . ASP A 1 659 ? 12.046 -14.908 17.989 1.00 96.75 659 ASP A O 1
ATOM 5260 N N . VAL A 1 660 ? 10.107 -14.235 17.005 1.00 96.69 660 VAL A N 1
ATOM 5261 C CA . VAL A 1 660 ? 9.605 -15.545 16.587 1.00 96.69 660 VAL A CA 1
ATOM 5262 C C . VAL A 1 660 ? 10.725 -16.463 16.131 1.00 96.69 660 VAL A C 1
ATOM 5264 O O . VAL A 1 660 ? 11.556 -16.137 15.277 1.00 96.69 660 VAL A O 1
ATOM 5267 N N . SER A 1 661 ? 10.748 -17.656 16.706 1.00 95.25 661 SER A N 1
ATOM 5268 C CA . SER A 1 661 ? 11.800 -18.613 16.435 1.00 95.25 661 SER A CA 1
ATOM 5269 C C . SER A 1 661 ? 11.253 -20.031 16.386 1.00 95.25 661 SER A C 1
ATOM 5271 O O . SER A 1 661 ? 10.083 -20.312 16.629 1.00 95.25 661 SER A O 1
ATOM 5273 N N . THR A 1 662 ? 12.124 -20.966 16.021 1.00 92.06 662 THR A N 1
ATOM 5274 C CA . THR A 1 662 ? 11.851 -22.389 16.259 1.00 92.06 662 THR A CA 1
ATOM 5275 C C . THR A 1 662 ? 12.395 -22.847 17.607 1.00 92.06 662 THR A C 1
ATOM 5277 O O . THR A 1 662 ? 12.231 -24.015 17.960 1.00 92.06 662 THR A O 1
ATOM 5280 N N . TRP A 1 663 ? 13.093 -21.981 18.348 1.00 89.19 663 TRP A N 1
ATOM 5281 C CA . TRP A 1 663 ? 13.757 -22.298 19.613 1.00 89.19 663 TRP A CA 1
ATOM 5282 C C . TRP A 1 663 ? 12.822 -22.159 20.798 1.00 89.19 663 TRP A C 1
ATOM 5284 O O . TRP A 1 663 ? 12.845 -23.038 21.658 1.00 89.19 663 TRP A O 1
ATOM 5294 N N . GLU A 1 664 ? 11.952 -21.166 20.735 1.00 88.94 664 GLU A N 1
ATOM 5295 C CA . GLU A 1 664 ? 10.758 -20.979 21.539 1.00 88.94 664 GLU A CA 1
ATOM 5296 C C . GLU A 1 664 ? 9.573 -20.810 20.587 1.00 88.94 664 GLU A C 1
ATOM 5298 O O . GLU A 1 664 ? 9.731 -20.278 19.492 1.00 88.94 664 GLU A O 1
ATOM 5303 N N . THR A 1 665 ? 8.431 -21.404 20.919 1.00 94.44 665 THR A N 1
ATOM 5304 C CA . THR A 1 665 ? 7.327 -21.583 19.963 1.00 94.44 665 THR A CA 1
ATOM 5305 C C . THR A 1 665 ? 6.124 -20.697 20.246 1.00 94.44 665 THR A C 1
ATOM 5307 O O . THR A 1 665 ? 5.215 -20.655 19.419 1.00 94.44 665 THR A O 1
ATOM 5310 N N . ASP A 1 666 ? 6.097 -20.011 21.380 1.00 93.94 666 ASP A N 1
ATOM 5311 C CA . ASP A 1 666 ? 4.958 -19.226 21.846 1.00 93.94 666 ASP A CA 1
ATOM 5312 C C . ASP A 1 666 ? 4.681 -17.976 21.003 1.00 93.94 666 ASP A C 1
ATOM 5314 O O . ASP A 1 666 ? 3.506 -17.669 20.806 1.00 93.94 666 ASP A O 1
ATOM 5318 N N . ASP A 1 667 ? 5.683 -17.336 20.392 1.00 97.44 667 ASP A N 1
ATOM 5319 C CA . ASP A 1 667 ? 5.436 -16.301 19.378 1.00 97.44 667 ASP A CA 1
ATOM 5320 C C . ASP A 1 667 ? 4.625 -16.860 18.198 1.00 97.44 667 ASP A C 1
ATOM 5322 O O . ASP A 1 667 ? 3.698 -16.223 17.701 1.00 97.44 667 ASP A O 1
ATOM 5326 N N . SER A 1 668 ? 4.947 -18.075 17.729 1.00 97.75 668 SER A N 1
ATOM 5327 C CA . SER A 1 668 ? 4.207 -18.715 16.628 1.00 97.75 668 SER A CA 1
ATOM 5328 C C . SER A 1 668 ? 2.779 -19.077 17.045 1.00 97.75 668 SER A C 1
ATOM 5330 O O . SER A 1 668 ? 1.856 -18.976 16.237 1.00 97.75 668 SER A O 1
ATOM 5332 N N . GLU A 1 669 ? 2.588 -19.478 18.302 1.00 98.25 669 GLU A N 1
ATOM 5333 C CA . GLU A 1 669 ? 1.271 -19.738 18.894 1.00 98.25 669 GLU A CA 1
ATOM 5334 C C . GLU A 1 669 ? 0.447 -18.439 18.982 1.00 98.25 669 GLU A C 1
ATOM 5336 O O . GLU A 1 669 ? -0.676 -18.373 18.473 1.00 98.25 669 GLU A O 1
ATOM 5341 N N . SER A 1 670 ? 1.048 -17.373 19.515 1.00 98.50 670 SER A N 1
ATOM 5342 C CA . SER A 1 670 ? 0.438 -16.049 19.675 1.00 98.50 670 SER A CA 1
ATOM 5343 C C . SER A 1 670 ? 0.139 -15.381 18.327 1.00 98.50 670 SER A C 1
ATOM 5345 O O . SER A 1 670 ? -0.899 -14.733 18.181 1.00 98.50 670 SER A O 1
ATOM 5347 N N . LEU A 1 671 ? 0.978 -15.583 17.299 1.00 98.56 671 LEU A N 1
ATOM 5348 C CA . LEU A 1 671 ? 0.702 -15.151 15.920 1.00 98.56 671 LEU A CA 1
ATOM 5349 C C . LEU A 1 671 ? -0.571 -15.803 15.372 1.00 98.56 671 LEU A C 1
ATOM 5351 O O . LEU A 1 671 ? -1.391 -15.123 14.755 1.00 98.56 671 LEU A O 1
ATOM 5355 N N . VAL A 1 672 ? -0.769 -17.104 15.600 1.00 98.69 672 VAL A N 1
ATOM 5356 C CA . VAL A 1 672 ? -1.987 -17.796 15.153 1.00 98.69 672 VAL A CA 1
ATOM 5357 C C . VAL A 1 672 ? -3.219 -17.227 15.855 1.00 98.69 672 VAL A C 1
ATOM 5359 O O . VAL A 1 672 ? -4.210 -16.922 15.181 1.00 98.69 672 VAL A O 1
ATOM 5362 N N . ARG A 1 673 ? -3.159 -17.015 17.177 1.00 98.56 673 ARG A N 1
ATOM 5363 C CA . ARG A 1 673 ? -4.268 -16.384 17.903 1.00 98.56 673 ARG A CA 1
ATOM 5364 C C . ARG A 1 673 ? -4.538 -14.969 17.403 1.00 98.56 673 ARG A C 1
ATOM 5366 O O . ARG A 1 673 ? -5.701 -14.636 17.174 1.00 98.56 673 ARG A O 1
ATOM 5373 N N . LEU A 1 674 ? -3.505 -14.159 17.179 1.00 98.75 674 LEU A N 1
ATOM 5374 C CA . LEU A 1 674 ? -3.644 -12.812 16.625 1.00 98.75 674 LEU A CA 1
ATOM 5375 C C . LEU A 1 674 ? -4.372 -12.833 15.273 1.00 98.75 674 LEU A C 1
ATOM 5377 O O . LEU A 1 674 ? -5.322 -12.078 15.073 1.00 98.75 674 LEU A O 1
ATOM 5381 N N . LEU A 1 675 ? -3.968 -13.719 14.359 1.00 98.81 675 LEU A N 1
ATOM 5382 C CA . LEU A 1 675 ? -4.537 -13.795 13.012 1.00 98.81 675 LEU A CA 1
ATOM 5383 C C . LEU A 1 675 ? -5.991 -14.280 13.007 1.00 98.81 675 LEU A C 1
ATOM 5385 O O . LEU A 1 675 ? -6.806 -13.753 12.249 1.00 98.81 675 LEU A O 1
ATOM 5389 N N . VAL A 1 676 ? -6.361 -15.216 13.885 1.00 98.38 676 VAL A N 1
ATOM 5390 C CA . VAL A 1 676 ? -7.763 -15.654 14.007 1.00 98.38 676 VAL A CA 1
ATOM 5391 C C . VAL A 1 676 ? -8.658 -14.632 14.734 1.00 98.38 676 VAL A C 1
ATOM 5393 O O . VAL A 1 676 ? -9.880 -14.777 14.753 1.00 98.38 676 VAL A O 1
ATOM 5396 N N . HIS A 1 677 ? -8.067 -13.572 15.297 1.00 98.44 677 HIS A N 1
ATOM 5397 C CA . HIS A 1 677 ? -8.753 -12.403 15.867 1.00 98.44 677 HIS A CA 1
ATOM 5398 C C . HIS A 1 677 ? -8.478 -11.114 15.073 1.00 98.44 677 HIS A C 1
ATOM 5400 O O . HIS A 1 677 ? -8.680 -10.005 15.578 1.00 98.44 677 HIS A O 1
ATOM 5406 N N . ALA A 1 678 ? -8.022 -11.226 13.820 1.00 98.38 678 ALA A N 1
ATOM 5407 C CA . ALA A 1 678 ? -7.659 -10.069 13.006 1.00 98.38 678 ALA A CA 1
ATOM 5408 C C . ALA A 1 678 ? -8.853 -9.150 12.681 1.00 98.38 678 ALA A C 1
ATOM 5410 O O . ALA A 1 678 ? -8.654 -8.018 12.254 1.00 98.38 678 ALA A O 1
ATOM 5411 N N . ASP A 1 679 ? -10.095 -9.577 12.913 1.00 97.50 679 ASP A N 1
ATOM 5412 C CA . ASP A 1 679 ? -11.304 -8.747 12.860 1.00 97.50 679 ASP A CA 1
ATOM 5413 C C . ASP A 1 679 ? -11.483 -7.807 14.063 1.00 97.50 679 ASP A C 1
ATOM 5415 O O . ASP A 1 679 ? -12.251 -6.845 13.984 1.00 97.50 679 ASP A O 1
ATOM 5419 N N . MET A 1 680 ? -10.766 -8.044 15.161 1.00 97.00 680 MET A N 1
ATOM 5420 C CA . MET A 1 680 ? -10.858 -7.249 16.388 1.00 97.00 680 MET A CA 1
ATOM 5421 C C . MET A 1 680 ? -9.728 -6.229 16.534 1.00 97.00 680 MET A C 1
ATOM 5423 O O . MET A 1 680 ? -9.884 -5.256 17.268 1.00 97.00 680 MET A O 1
ATOM 5427 N N . ILE A 1 681 ? -8.609 -6.425 15.832 1.00 97.44 681 ILE A N 1
ATOM 5428 C CA . ILE A 1 681 ? -7.401 -5.594 15.932 1.00 97.44 681 ILE A CA 1
ATOM 5429 C C . ILE A 1 681 ? -6.943 -5.142 14.541 1.00 97.44 681 ILE A C 1
ATOM 5431 O O . ILE A 1 681 ? -6.990 -5.904 13.577 1.00 97.44 681 ILE A O 1
ATOM 5435 N N . GLU A 1 682 ? -6.532 -3.880 14.411 1.00 98.31 682 GLU A N 1
ATOM 5436 C CA . GLU A 1 682 ? -5.867 -3.383 13.207 1.00 98.31 682 GLU A CA 1
ATOM 5437 C C . GLU A 1 682 ? -4.367 -3.637 13.353 1.00 98.31 682 GLU A C 1
ATOM 5439 O O . GLU A 1 682 ? -3.664 -2.915 14.061 1.00 98.31 682 GLU A O 1
ATOM 5444 N N . ILE A 1 683 ? -3.903 -4.715 12.719 1.00 98.69 683 ILE A N 1
ATOM 5445 C CA . ILE A 1 683 ? -2.493 -5.110 12.704 1.00 98.69 683 ILE A CA 1
ATOM 5446 C C . ILE A 1 683 ? -1.759 -4.141 11.776 1.00 98.69 683 ILE A C 1
ATOM 5448 O O . ILE A 1 683 ? -1.890 -4.212 10.558 1.00 98.69 683 ILE A O 1
ATOM 5452 N N . GLU A 1 684 ? -1.035 -3.193 12.352 1.00 98.38 684 GLU A N 1
ATOM 5453 C CA . GLU A 1 684 ? -0.301 -2.153 11.627 1.00 98.38 684 GLU A CA 1
ATOM 5454 C C . GLU A 1 684 ? 1.138 -2.565 11.317 1.00 98.38 684 GLU A C 1
ATOM 5456 O O . GLU A 1 684 ? 1.727 -2.041 10.377 1.00 98.38 684 GLU A O 1
ATOM 5461 N N . GLY A 1 685 ? 1.685 -3.534 12.056 1.00 98.44 685 GLY A N 1
ATOM 5462 C CA . GLY A 1 685 ? 3.014 -4.089 11.814 1.00 98.44 685 GLY A CA 1
ATOM 5463 C C . GLY A 1 685 ? 3.212 -5.453 12.468 1.00 98.44 685 GLY A C 1
ATOM 5464 O O . GLY A 1 685 ? 2.850 -5.638 13.628 1.00 98.44 685 GLY A O 1
ATOM 5465 N N . LEU A 1 686 ? 3.815 -6.384 11.730 1.00 98.75 686 LEU A N 1
ATOM 5466 C CA . LEU A 1 686 ? 4.393 -7.633 12.228 1.00 98.75 686 LEU A CA 1
ATOM 5467 C C . LEU A 1 686 ? 5.911 -7.524 12.054 1.00 98.75 686 LEU A C 1
ATOM 5469 O O . LEU A 1 686 ? 6.460 -7.797 10.986 1.00 98.75 686 LEU A O 1
ATOM 5473 N N . VAL A 1 687 ? 6.580 -7.013 13.081 1.00 98.69 687 VAL A N 1
ATOM 5474 C CA . VAL A 1 687 ? 7.983 -6.616 13.010 1.00 98.69 687 VAL A CA 1
ATOM 5475 C C . VAL A 1 687 ? 8.853 -7.691 13.646 1.00 98.69 687 VAL A C 1
ATOM 5477 O O . VAL A 1 687 ? 8.871 -7.853 14.865 1.00 98.69 687 VAL A O 1
ATOM 5480 N N . PHE A 1 688 ? 9.602 -8.404 12.810 1.00 98.38 688 PHE A N 1
ATOM 5481 C CA . PHE A 1 688 ? 10.556 -9.404 13.268 1.00 98.38 688 PHE A CA 1
ATOM 5482 C C . PHE A 1 688 ? 11.839 -8.734 13.766 1.00 98.38 688 PHE A C 1
ATOM 5484 O O . PHE A 1 688 ? 12.537 -8.054 13.008 1.00 98.38 688 PHE A O 1
ATOM 5491 N N . THR A 1 689 ? 12.143 -8.920 15.042 1.00 97.56 689 THR A N 1
ATOM 5492 C CA . THR A 1 689 ? 13.249 -8.281 15.757 1.00 97.56 689 THR A CA 1
ATOM 5493 C C . THR A 1 689 ? 13.990 -9.308 16.621 1.00 97.56 689 THR A C 1
ATOM 5495 O O . THR A 1 689 ? 13.802 -10.516 16.506 1.00 97.56 689 THR A O 1
ATOM 5498 N N . THR A 1 690 ? 14.915 -8.830 17.438 1.00 96.25 690 THR A N 1
ATOM 5499 C CA . THR A 1 690 ? 15.636 -9.604 18.452 1.00 96.25 690 THR A CA 1
ATOM 5500 C C . THR A 1 690 ? 14.859 -9.695 19.762 1.00 96.25 690 THR A C 1
ATOM 5502 O O . THR A 1 690 ? 13.911 -8.944 19.951 1.00 96.25 690 THR A O 1
ATOM 5505 N N . GLY A 1 691 ? 15.296 -10.533 20.697 1.00 94.25 691 GLY A N 1
ATOM 5506 C CA . GLY A 1 691 ? 14.660 -10.704 22.003 1.00 94.25 691 GLY A CA 1
ATOM 5507 C C . GLY A 1 691 ? 15.312 -11.810 22.827 1.00 94.25 691 GLY A C 1
ATOM 5508 O O . GLY A 1 691 ? 16.528 -12.024 22.757 1.00 94.25 691 GLY A O 1
ATOM 5509 N N . TRP A 1 692 ? 14.524 -12.507 23.637 1.00 89.00 692 TRP A N 1
ATOM 5510 C CA . TRP A 1 692 ? 15.004 -13.608 24.465 1.00 89.00 692 TRP A CA 1
ATOM 5511 C C . TRP A 1 692 ? 15.561 -14.747 23.609 1.00 89.00 692 TRP A C 1
ATOM 5513 O O . TRP A 1 692 ? 16.661 -15.245 23.876 1.00 89.00 692 TRP A O 1
ATOM 5523 N N . SER A 1 693 ? 14.836 -15.098 22.548 1.00 87.50 693 SER A N 1
ATOM 5524 C CA . SER A 1 693 ? 15.195 -16.168 21.627 1.00 87.50 693 SER A CA 1
ATOM 5525 C C . SER A 1 693 ? 16.369 -15.783 20.730 1.00 87.50 693 SER A C 1
ATOM 5527 O O . SER A 1 693 ? 17.146 -16.650 20.337 1.00 87.50 693 SER A O 1
ATOM 5529 N N . LEU A 1 694 ? 16.530 -14.501 20.392 1.00 91.25 694 LEU A N 1
ATOM 5530 C CA . LEU A 1 694 ? 17.476 -14.059 19.363 1.00 91.25 694 LEU A CA 1
ATOM 5531 C C . LEU A 1 694 ? 18.280 -12.838 19.810 1.00 91.25 694 LEU A C 1
ATOM 5533 O O . LEU A 1 694 ? 17.745 -11.741 19.922 1.00 91.25 694 LEU A O 1
ATOM 5537 N N . ASP A 1 695 ? 19.594 -12.984 19.966 1.00 92.31 695 ASP A N 1
ATOM 5538 C CA . ASP A 1 695 ? 20.518 -11.851 20.118 1.00 92.31 695 ASP A CA 1
ATOM 5539 C C . ASP A 1 695 ? 20.759 -11.110 18.788 1.00 92.31 695 ASP A C 1
ATOM 5541 O O . ASP A 1 695 ? 21.028 -9.906 18.768 1.00 92.31 695 ASP A O 1
ATOM 5545 N N . LYS A 1 696 ? 20.605 -11.820 17.667 1.00 93.88 696 LYS A N 1
ATOM 5546 C CA . LYS A 1 696 ? 20.607 -11.289 16.305 1.00 93.88 696 LYS A CA 1
ATOM 5547 C C . LYS A 1 696 ? 19.492 -11.939 15.488 1.00 93.88 696 LYS A C 1
ATOM 5549 O O . LYS A 1 696 ? 19.314 -13.156 15.532 1.00 93.88 696 LYS A O 1
ATOM 5554 N N . THR A 1 697 ? 18.774 -11.150 14.690 1.00 90.56 697 THR A N 1
ATOM 5555 C CA . THR A 1 697 ? 17.727 -11.686 13.800 1.00 90.56 697 THR A CA 1
ATOM 5556 C C . THR A 1 697 ? 18.316 -12.681 12.803 1.00 90.56 697 THR A C 1
ATOM 5558 O O . THR A 1 697 ? 19.430 -12.466 12.307 1.00 90.56 697 THR A O 1
ATOM 5561 N N . ARG A 1 698 ? 17.537 -13.696 12.424 1.00 87.69 698 ARG A N 1
ATOM 5562 C CA . ARG A 1 698 ? 17.909 -14.658 11.385 1.00 87.69 698 ARG A CA 1
ATOM 5563 C C . ARG A 1 698 ? 16.867 -14.712 10.281 1.00 87.69 698 ARG A C 1
ATOM 5565 O O . ARG A 1 698 ? 15.681 -14.868 10.557 1.00 87.69 698 ARG A O 1
ATOM 5572 N N . ASP A 1 699 ? 17.310 -14.627 9.034 1.00 82.50 699 ASP A N 1
ATOM 5573 C CA . ASP A 1 699 ? 16.387 -14.502 7.905 1.00 82.50 699 ASP A CA 1
ATOM 5574 C C . ASP A 1 699 ? 15.505 -15.741 7.694 1.00 82.50 699 ASP A C 1
ATOM 5576 O O . ASP A 1 699 ? 14.385 -15.622 7.206 1.00 82.50 699 ASP A O 1
ATOM 5580 N N . ASP A 1 700 ? 15.947 -16.920 8.141 1.00 85.00 700 ASP A N 1
ATOM 5581 C CA . ASP A 1 700 ? 15.155 -18.148 8.070 1.00 85.00 700 ASP A CA 1
ATOM 5582 C C . ASP A 1 700 ? 13.942 -18.157 9.015 1.00 85.00 700 ASP A C 1
ATOM 5584 O O . ASP A 1 700 ? 12.966 -18.859 8.748 1.00 85.00 700 ASP A O 1
ATOM 5588 N N . PHE A 1 701 ? 13.957 -17.365 10.092 1.00 92.50 701 PHE A N 1
ATOM 5589 C CA . PHE A 1 701 ? 12.862 -17.326 11.070 1.00 92.50 701 PHE A CA 1
ATOM 5590 C C . PHE A 1 701 ? 11.760 -16.318 10.727 1.00 92.50 701 PHE A C 1
ATOM 5592 O O . PHE A 1 701 ? 10.609 -16.551 11.092 1.00 92.50 701 PHE A O 1
ATOM 5599 N N . MET A 1 702 ? 12.043 -15.304 9.898 1.00 92.38 702 MET A N 1
ATOM 5600 C CA . MET A 1 702 ? 11.002 -14.446 9.304 1.00 92.38 702 MET A CA 1
ATOM 5601 C C . MET A 1 702 ? 9.941 -15.276 8.555 1.00 92.38 702 MET A C 1
ATOM 5603 O O . MET A 1 702 ? 8.749 -14.960 8.561 1.00 92.38 702 MET A O 1
ATOM 5607 N N . GLY A 1 703 ? 10.359 -16.399 7.959 1.00 92.12 703 GLY A N 1
ATOM 5608 C CA . GLY A 1 703 ? 9.469 -17.339 7.280 1.00 92.12 703 GLY A CA 1
ATOM 5609 C C . GLY A 1 703 ? 8.344 -17.899 8.160 1.00 92.12 703 GLY A C 1
ATOM 5610 O O . GLY A 1 703 ? 7.330 -18.335 7.621 1.00 92.12 703 GLY A O 1
ATOM 5611 N N . LEU A 1 704 ? 8.464 -17.862 9.493 1.00 96.06 704 LEU A N 1
ATOM 5612 C CA . LEU A 1 704 ? 7.404 -18.294 10.411 1.00 96.06 704 LEU A CA 1
ATOM 5613 C C . LEU A 1 704 ? 6.204 -17.333 10.396 1.00 96.06 704 LEU A C 1
ATOM 5615 O O . LEU A 1 704 ? 5.063 -17.798 10.368 1.00 96.06 704 LEU A O 1
ATOM 5619 N N . ILE A 1 705 ? 6.446 -16.019 10.298 1.00 97.75 705 ILE A N 1
ATOM 5620 C CA . ILE A 1 705 ? 5.381 -15.009 10.153 1.00 97.75 705 ILE A CA 1
ATOM 5621 C C . ILE A 1 705 ? 4.658 -15.198 8.818 1.00 97.75 705 ILE A C 1
ATOM 5623 O O . ILE A 1 705 ? 3.424 -15.211 8.756 1.00 97.75 705 ILE A O 1
ATOM 5627 N N . HIS A 1 706 ? 5.417 -15.414 7.741 1.00 96.19 706 HIS A N 1
ATOM 5628 C CA . HIS A 1 706 ? 4.842 -15.684 6.424 1.00 96.19 706 HIS A CA 1
ATOM 5629 C C . HIS A 1 706 ? 4.048 -16.988 6.412 1.00 96.19 706 HIS A C 1
ATOM 5631 O O . HIS A 1 706 ? 2.925 -17.003 5.927 1.00 96.19 706 HIS A O 1
ATOM 5637 N N . LYS A 1 707 ? 4.554 -18.049 7.045 1.00 96.75 707 LYS A N 1
ATOM 5638 C CA . LYS A 1 707 ? 3.848 -19.329 7.164 1.00 96.75 707 LYS A CA 1
ATOM 5639 C C . LYS A 1 707 ? 2.510 -19.194 7.898 1.00 96.75 707 LYS A C 1
ATOM 5641 O O . LYS A 1 707 ? 1.526 -19.796 7.468 1.00 96.75 707 LYS A O 1
ATOM 5646 N N . ALA A 1 708 ? 2.455 -18.411 8.977 1.00 98.12 708 ALA A N 1
ATOM 5647 C CA . ALA A 1 708 ? 1.203 -18.105 9.670 1.00 98.12 708 ALA A CA 1
ATOM 5648 C C . ALA A 1 708 ? 0.251 -17.281 8.782 1.00 98.12 708 ALA A C 1
ATOM 5650 O O . ALA A 1 708 ? -0.937 -17.587 8.697 1.00 98.12 708 ALA A O 1
ATOM 5651 N N . THR A 1 709 ? 0.782 -16.301 8.046 1.00 98.31 709 THR A N 1
ATOM 5652 C CA . THR A 1 709 ? 0.007 -15.478 7.100 1.00 98.31 709 THR A CA 1
ATOM 5653 C C . THR A 1 709 ? -0.558 -16.299 5.933 1.00 98.31 709 THR A C 1
ATOM 5655 O O . THR A 1 709 ? -1.714 -16.127 5.555 1.00 98.31 709 THR A O 1
ATOM 5658 N N . ASP A 1 710 ? 0.215 -17.240 5.393 1.00 97.62 710 ASP A N 1
ATOM 5659 C CA . ASP A 1 710 ? -0.205 -18.152 4.325 1.00 97.62 710 ASP A CA 1
ATOM 5660 C C . ASP A 1 710 ? -1.275 -19.139 4.810 1.00 97.62 710 ASP A C 1
ATOM 5662 O O . ASP A 1 710 ? -2.161 -19.548 4.056 1.00 97.62 710 ASP A O 1
ATOM 5666 N N . ALA A 1 711 ? -1.197 -19.548 6.077 1.00 98.56 711 ALA A N 1
ATOM 5667 C CA . ALA A 1 711 ? -2.233 -20.345 6.714 1.00 98.56 711 ALA A CA 1
ATOM 5668 C C . ALA A 1 711 ? -3.523 -19.529 6.901 1.00 98.56 711 ALA A C 1
ATOM 5670 O O . ALA A 1 711 ? -4.597 -20.001 6.527 1.00 98.56 711 ALA A O 1
ATOM 5671 N N . TYR A 1 712 ? -3.408 -18.287 7.380 1.00 98.75 712 TYR A N 1
ATOM 5672 C CA . TYR A 1 712 ? -4.522 -17.343 7.474 1.00 98.75 712 TYR A CA 1
ATOM 5673 C C . TYR A 1 712 ? -5.196 -17.109 6.121 1.00 98.75 712 TYR A C 1
ATOM 5675 O O . TYR A 1 712 ? -6.414 -17.187 6.038 1.00 98.75 712 TYR A O 1
ATOM 5683 N N . GLU A 1 713 ? -4.437 -16.892 5.043 1.00 98.50 713 GLU A N 1
ATOM 5684 C CA . GLU A 1 713 ? -4.985 -16.698 3.694 1.00 98.50 713 GLU A CA 1
ATOM 5685 C C . GLU A 1 713 ? -5.911 -17.836 3.258 1.00 98.50 713 GLU A C 1
ATOM 5687 O O . GLU A 1 713 ? -6.955 -17.592 2.651 1.00 98.50 713 GLU A O 1
ATOM 5692 N N . LYS A 1 714 ? -5.555 -19.077 3.597 1.00 98.25 714 LYS A N 1
ATOM 5693 C CA . LYS A 1 714 ? -6.356 -20.258 3.261 1.00 98.25 714 LYS A CA 1
ATOM 5694 C C . LYS A 1 714 ? -7.632 -20.360 4.094 1.00 98.25 714 LYS A C 1
ATOM 5696 O O . LYS A 1 714 ? -8.640 -20.837 3.581 1.00 98.25 714 LYS A O 1
ATOM 5701 N N . ASP A 1 715 ? -7.596 -19.903 5.342 1.00 98.44 715 ASP A N 1
ATOM 5702 C CA . ASP A 1 715 ? -8.744 -19.933 6.257 1.00 98.44 715 ASP A CA 1
ATOM 5703 C C . ASP A 1 715 ? -9.632 -18.683 6.139 1.00 98.44 715 ASP A C 1
ATOM 5705 O O . ASP A 1 715 ? -10.805 -18.698 6.514 1.00 98.44 715 ASP A O 1
ATOM 5709 N N . LEU A 1 716 ? -9.116 -17.599 5.563 1.00 98.12 716 LEU A N 1
ATOM 5710 C CA . LEU A 1 716 ? -9.797 -16.315 5.432 1.00 98.12 716 LEU A CA 1
ATOM 5711 C C . LEU A 1 716 ? -11.171 -16.388 4.737 1.00 98.12 716 LEU A C 1
ATOM 5713 O O . LEU A 1 716 ? -12.102 -15.721 5.203 1.00 98.12 716 LEU A O 1
ATOM 5717 N N . PRO A 1 717 ? -11.374 -17.185 3.665 1.00 96.62 717 PRO A N 1
ATOM 5718 C CA . PRO A 1 717 ? -12.701 -17.368 3.084 1.00 96.62 717 PRO A CA 1
ATOM 5719 C C . PRO A 1 717 ? -13.725 -17.933 4.074 1.00 96.62 717 PRO A C 1
ATOM 5721 O O . PRO A 1 717 ? -14.905 -17.609 3.969 1.00 96.62 717 PRO A O 1
ATOM 5724 N N . ASN A 1 718 ? -13.291 -18.760 5.029 1.00 97.31 718 ASN A N 1
ATOM 5725 C CA . ASN A 1 718 ? -14.150 -19.300 6.076 1.00 97.31 718 ASN A CA 1
ATOM 5726 C C . ASN A 1 718 ? -14.386 -18.274 7.191 1.00 97.31 718 ASN A C 1
ATOM 5728 O O . ASN A 1 718 ? -15.540 -18.003 7.518 1.00 97.31 718 ASN A O 1
ATOM 5732 N N . LEU A 1 719 ? -13.328 -17.625 7.685 1.00 97.38 719 LEU A N 1
ATOM 5733 C CA . LEU A 1 719 ? -13.411 -16.587 8.723 1.00 97.38 719 LEU A CA 1
ATOM 5734 C C . LEU A 1 719 ? -14.390 -15.461 8.344 1.00 97.38 719 LEU A C 1
ATOM 5736 O O . LEU A 1 719 ? -15.263 -15.077 9.124 1.00 97.38 719 LEU A O 1
ATOM 5740 N N . ARG A 1 720 ? -14.326 -14.989 7.093 1.00 95.06 720 ARG A N 1
ATOM 5741 C CA . ARG A 1 720 ? -15.187 -13.908 6.583 1.00 95.06 720 ARG A CA 1
ATOM 5742 C C . ARG A 1 720 ? -16.673 -14.251 6.520 1.00 95.06 720 ARG A C 1
ATOM 5744 O O . ARG A 1 720 ? -17.486 -13.327 6.477 1.00 95.06 720 ARG A O 1
ATOM 5751 N N . LYS A 1 721 ? -17.052 -15.536 6.531 1.00 91.62 721 LYS A N 1
ATOM 5752 C CA . LYS A 1 721 ? -18.469 -15.943 6.559 1.00 91.62 721 LYS A CA 1
ATOM 5753 C C . LYS A 1 721 ? -19.151 -15.491 7.847 1.00 91.62 721 LYS A C 1
ATOM 5755 O O . LYS A 1 721 ? -20.321 -15.134 7.808 1.00 91.62 721 LYS A O 1
ATOM 5760 N N . ARG A 1 722 ? -18.428 -15.451 8.973 1.00 87.75 722 ARG A N 1
ATOM 5761 C CA . ARG A 1 722 ? -19.003 -15.082 10.278 1.00 87.75 722 ARG A CA 1
ATOM 5762 C C . ARG A 1 722 ? -19.160 -13.574 10.477 1.00 87.75 722 ARG A C 1
ATOM 5764 O O . ARG A 1 722 ? -19.948 -13.169 11.326 1.00 87.75 722 ARG A O 1
ATOM 5771 N N . SER A 1 723 ? -18.503 -12.748 9.655 1.00 83.56 723 SER A N 1
ATOM 5772 C CA . SER A 1 723 ? -18.682 -11.286 9.646 1.00 83.56 723 SER A CA 1
ATOM 5773 C C . SER A 1 723 ? -19.347 -10.733 8.379 1.00 83.56 723 SER A C 1
ATOM 5775 O O . SER A 1 723 ? -19.418 -9.518 8.206 1.00 83.56 723 SER A O 1
ATOM 5777 N N . ASN A 1 724 ? -19.853 -11.601 7.493 1.00 82.19 724 ASN A N 1
ATOM 5778 C CA . ASN A 1 724 ? -20.492 -11.223 6.226 1.00 82.19 724 ASN A CA 1
ATOM 5779 C C . ASN A 1 724 ? -19.653 -10.262 5.363 1.00 82.19 724 ASN A C 1
ATOM 5781 O O . ASN A 1 724 ? -20.201 -9.413 4.664 1.00 82.19 724 ASN A O 1
ATOM 5785 N N . GLN A 1 725 ? -18.322 -10.387 5.377 1.00 89.31 725 GLN A N 1
ATOM 5786 C CA . GLN A 1 725 ? -17.445 -9.537 4.568 1.00 89.31 725 GLN A CA 1
ATOM 5787 C C . GLN A 1 725 ? -17.351 -10.058 3.121 1.00 89.31 725 GLN A C 1
ATOM 5789 O O . GLN A 1 725 ? -16.689 -11.078 2.889 1.00 89.31 725 GLN A O 1
ATOM 5794 N N . PRO A 1 726 ? -17.905 -9.361 2.106 1.00 75.62 726 PRO A N 1
ATOM 5795 C CA . PRO A 1 726 ? -17.981 -9.881 0.737 1.00 75.62 726 PRO A CA 1
ATOM 5796 C C . PRO A 1 726 ? -16.690 -9.686 -0.067 1.00 75.62 726 PRO A C 1
ATOM 5798 O O . PRO A 1 726 ? -16.366 -10.503 -0.928 1.00 75.62 726 PRO A O 1
ATOM 5801 N N . LYS A 1 727 ? -15.907 -8.643 0.234 1.00 81.75 727 LYS A N 1
ATOM 5802 C CA . LYS A 1 727 ? -14.616 -8.345 -0.404 1.00 81.75 727 LYS A CA 1
ATOM 5803 C C . LYS A 1 727 ? -13.742 -7.476 0.499 1.00 81.75 727 LYS A C 1
ATOM 5805 O O . LYS A 1 727 ? -14.253 -6.861 1.433 1.00 81.75 727 LYS A O 1
ATOM 5810 N N . HIS A 1 728 ? -12.446 -7.427 0.204 1.00 88.94 728 HIS A N 1
ATOM 5811 C CA . HIS A 1 728 ? -11.535 -6.460 0.816 1.00 88.94 728 HIS A CA 1
ATOM 5812 C C . HIS A 1 728 ? -11.735 -5.073 0.199 1.00 88.94 728 HIS A C 1
ATOM 5814 O O . HIS A 1 728 ? -12.186 -4.940 -0.945 1.00 88.94 728 HIS A O 1
ATOM 5820 N N . ARG A 1 729 ? -11.424 -4.039 0.979 1.00 82.19 729 ARG A N 1
ATOM 5821 C CA . ARG A 1 729 ? -11.375 -2.651 0.512 1.00 82.19 729 ARG A CA 1
ATOM 5822 C C . ARG A 1 729 ? -10.079 -2.429 -0.272 1.00 82.19 729 ARG A C 1
ATOM 5824 O O . ARG A 1 729 ? -9.098 -3.121 -0.040 1.00 82.19 729 ARG A O 1
ATOM 5831 N N . GLN A 1 730 ? -10.080 -1.466 -1.192 1.00 68.12 730 GLN A N 1
ATOM 5832 C CA . GLN A 1 730 ? -8.854 -1.077 -1.899 1.00 68.12 730 GLN A CA 1
ATOM 5833 C C . GLN A 1 730 ? -7.867 -0.367 -0.959 1.00 68.12 730 GLN A C 1
ATOM 5835 O O . GLN A 1 730 ? -6.665 -0.577 -1.059 1.00 68.12 730 GLN A O 1
ATOM 5840 N N . ASP A 1 731 ? -8.390 0.451 -0.041 1.00 81.62 731 ASP A N 1
ATOM 5841 C CA . ASP A 1 731 ? -7.658 0.972 1.109 1.00 81.62 731 ASP A CA 1
ATOM 5842 C C . ASP A 1 731 ? -8.148 0.251 2.366 1.00 81.62 731 ASP A C 1
ATOM 5844 O O . ASP A 1 731 ? -9.310 0.363 2.774 1.00 81.62 731 ASP A O 1
ATOM 5848 N N . GLU A 1 732 ? -7.258 -0.540 2.947 1.00 89.00 732 GLU A N 1
ATOM 5849 C CA . GLU A 1 732 ? -7.535 -1.326 4.140 1.00 89.00 732 GLU A CA 1
ATOM 5850 C C . GLU A 1 732 ? -7.082 -0.636 5.427 1.00 89.00 732 GLU A C 1
ATOM 5852 O O . GLU A 1 732 ? -7.184 -1.251 6.485 1.00 89.00 732 GLU A O 1
ATOM 5857 N N . SER A 1 733 ? -6.634 0.621 5.376 1.00 86.94 733 SER A N 1
ATOM 5858 C CA . SER A 1 733 ? -6.383 1.419 6.578 1.00 86.94 733 SER A CA 1
ATOM 5859 C C . SER A 1 733 ? -7.681 1.730 7.335 1.00 86.94 733 SER A C 1
ATOM 5861 O O . SER A 1 733 ? -8.800 1.612 6.807 1.00 86.94 733 SER A O 1
ATOM 5863 N N . ARG A 1 734 ? -7.540 2.090 8.614 1.00 91.12 734 ARG A N 1
ATOM 5864 C CA . ARG A 1 734 ? -8.627 2.509 9.512 1.00 91.12 734 ARG A CA 1
ATOM 5865 C C . ARG A 1 734 ? -9.766 1.495 9.493 1.00 91.12 734 ARG A C 1
ATOM 5867 O O . ARG A 1 734 ? -10.869 1.739 8.994 1.00 91.12 734 ARG A O 1
ATOM 5874 N N . GLN A 1 735 ? -9.453 0.304 9.985 1.00 94.31 735 GLN A N 1
ATOM 5875 C CA . GLN A 1 735 ? -10.345 -0.848 9.950 1.00 94.31 735 GLN A CA 1
ATOM 5876 C C . GLN A 1 735 ? -11.402 -0.742 11.047 1.00 94.31 735 GLN A C 1
ATOM 5878 O O . GLN A 1 735 ? -11.093 -0.431 12.195 1.00 94.31 735 GLN A O 1
ATOM 5883 N N . ASN A 1 736 ? -12.659 -1.013 10.701 1.00 93.25 736 ASN A N 1
ATOM 5884 C CA . ASN A 1 736 ? -13.751 -1.127 11.668 1.00 93.25 736 ASN A CA 1
ATOM 5885 C C . ASN A 1 736 ? -13.769 -2.532 12.286 1.00 93.25 736 ASN A C 1
ATOM 5887 O O . ASN A 1 736 ? -13.323 -3.491 11.650 1.00 93.25 736 ASN A O 1
ATOM 5891 N N . LEU A 1 737 ? -14.286 -2.664 13.510 1.00 92.62 737 LEU A N 1
ATOM 5892 C CA . LEU A 1 737 ? -14.495 -3.978 14.125 1.00 92.62 737 LEU A CA 1
ATOM 5893 C C . LEU A 1 737 ? -15.320 -4.892 13.210 1.00 92.62 737 LEU A C 1
ATOM 5895 O O . LEU A 1 737 ? -16.287 -4.446 12.593 1.00 92.62 737 LEU A O 1
ATOM 5899 N N . GLY A 1 738 ? -14.910 -6.158 13.117 1.00 93.19 738 GLY A N 1
ATOM 5900 C CA . GLY A 1 738 ? -15.507 -7.174 12.242 1.00 93.19 738 GLY A CA 1
ATOM 5901 C C . GLY A 1 738 ? -14.875 -7.275 10.845 1.00 93.19 738 GLY A C 1
ATOM 5902 O O . GLY A 1 738 ? -15.129 -8.247 10.130 1.00 93.19 738 GLY A O 1
ATOM 5903 N N . TYR A 1 739 ? -14.044 -6.305 10.441 1.00 96.00 739 TYR A N 1
ATOM 5904 C CA . TYR A 1 739 ? -13.353 -6.330 9.146 1.00 96.00 739 TYR A CA 1
ATOM 5905 C C . TYR A 1 739 ? -12.147 -7.275 9.178 1.00 96.00 739 TYR A C 1
ATOM 5907 O O . TYR A 1 739 ? -11.244 -7.059 9.964 1.00 96.00 739 TYR A O 1
ATOM 5915 N N . TRP A 1 740 ? -12.040 -8.260 8.300 1.00 97.75 740 TRP A N 1
ATOM 5916 C CA . TRP A 1 740 ? -10.845 -9.095 8.161 1.00 97.75 740 TRP A CA 1
ATOM 5917 C C . TRP A 1 740 ? -9.852 -8.471 7.167 1.00 97.75 740 TRP A C 1
ATOM 5919 O O . TRP A 1 740 ? -10.252 -8.209 6.028 1.00 97.75 740 TRP A O 1
ATOM 5929 N N . PRO A 1 741 ? -8.580 -8.233 7.543 1.00 97.69 741 PRO A N 1
ATOM 5930 C CA . PRO A 1 741 ? -7.571 -7.709 6.623 1.00 97.69 741 PRO A CA 1
ATOM 5931 C C . PRO A 1 741 ? -7.196 -8.726 5.544 1.00 97.69 741 PRO A C 1
ATOM 5933 O O . PRO A 1 741 ? -7.194 -9.937 5.794 1.00 97.69 741 PRO A O 1
ATOM 5936 N N . SER A 1 742 ? -6.822 -8.248 4.356 1.00 97.31 742 SER A N 1
ATOM 5937 C CA . SER A 1 742 ? -6.286 -9.136 3.328 1.00 97.31 742 SER A CA 1
ATOM 5938 C C . SER A 1 742 ? -4.912 -9.712 3.716 1.00 97.31 742 SER A C 1
ATOM 5940 O O . SER A 1 742 ? -4.151 -9.092 4.46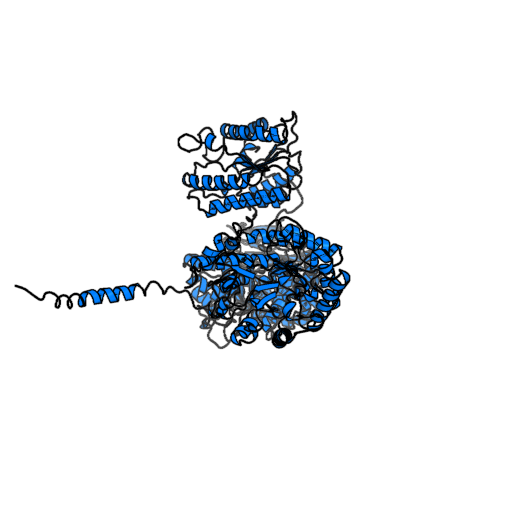7 1.00 97.31 742 SER A O 1
ATOM 5942 N N . PRO A 1 743 ? -4.529 -10.879 3.169 1.00 96.81 743 PRO A N 1
ATOM 5943 C CA . PRO A 1 743 ? -3.187 -11.428 3.357 1.00 96.81 743 PRO A CA 1
ATOM 5944 C C . PRO A 1 743 ? -2.101 -10.510 2.790 1.00 96.81 743 PRO A C 1
ATOM 5946 O O . PRO A 1 743 ? -1.015 -10.418 3.352 1.00 96.81 743 PRO A O 1
ATOM 5949 N N . GLN A 1 744 ? -2.396 -9.797 1.697 1.00 92.38 744 GLN A N 1
ATOM 5950 C CA . GLN A 1 744 ? -1.482 -8.816 1.116 1.00 92.38 744 GLN A CA 1
ATOM 5951 C C . GLN A 1 744 ? -1.203 -7.670 2.094 1.00 92.38 744 GLN A C 1
ATOM 5953 O O . GLN A 1 744 ? -0.040 -7.359 2.334 1.00 92.38 744 GLN A O 1
ATOM 5958 N N . TYR A 1 745 ? -2.242 -7.113 2.722 1.00 96.25 745 TYR A N 1
ATOM 5959 C CA . TYR A 1 745 ? -2.104 -6.070 3.741 1.00 96.25 745 TYR A CA 1
ATOM 5960 C C . TYR A 1 745 ? -1.187 -6.505 4.896 1.00 96.25 745 TYR A C 1
ATOM 5962 O O . TYR A 1 745 ? -0.351 -5.723 5.351 1.00 96.25 745 TYR A O 1
ATOM 5970 N N . LEU A 1 746 ? -1.309 -7.759 5.349 1.00 97.44 746 LEU A N 1
ATOM 5971 C CA . LEU A 1 746 ? -0.462 -8.316 6.408 1.00 97.44 746 LEU A CA 1
ATOM 5972 C C . LEU A 1 746 ? 0.990 -8.519 5.946 1.00 97.44 746 LEU A C 1
ATOM 5974 O O . LEU A 1 746 ? 1.919 -8.185 6.682 1.00 97.44 746 LEU A O 1
ATOM 5978 N N . ARG A 1 747 ? 1.205 -9.011 4.717 1.00 95.06 747 ARG A N 1
ATOM 5979 C CA . ARG A 1 747 ? 2.550 -9.184 4.135 1.00 95.06 747 ARG A CA 1
ATOM 5980 C C . ARG A 1 747 ? 3.269 -7.849 3.947 1.00 95.06 747 ARG A C 1
ATOM 5982 O O . ARG A 1 747 ? 4.435 -7.747 4.304 1.00 95.06 747 ARG A O 1
ATOM 5989 N N . GLU A 1 748 ? 2.577 -6.819 3.463 1.00 91.25 748 GLU A N 1
ATOM 5990 C CA . GLU A 1 748 ? 3.124 -5.459 3.305 1.00 91.25 748 GLU A CA 1
ATOM 5991 C C . GLU A 1 748 ? 3.506 -4.809 4.644 1.00 91.25 748 GLU A C 1
ATOM 5993 O O . GLU A 1 748 ? 4.353 -3.918 4.694 1.00 91.25 748 GLU A O 1
ATOM 5998 N N . ARG A 1 749 ? 2.902 -5.277 5.739 1.00 95.62 749 ARG A N 1
ATOM 5999 C CA . ARG A 1 749 ? 3.189 -4.852 7.114 1.00 95.62 749 ARG A CA 1
ATOM 6000 C C . ARG A 1 749 ? 4.105 -5.811 7.868 1.00 95.62 749 ARG A C 1
ATOM 6002 O O . ARG A 1 749 ? 4.354 -5.601 9.053 1.00 95.62 749 ARG A O 1
ATOM 6009 N N . THR A 1 750 ? 4.629 -6.834 7.200 1.00 97.81 750 THR A N 1
ATOM 6010 C CA . THR A 1 750 ? 5.628 -7.740 7.766 1.00 97.81 750 THR A CA 1
ATOM 6011 C C . THR A 1 750 ? 7.016 -7.262 7.370 1.00 97.81 750 THR A C 1
ATOM 6013 O O . THR A 1 750 ? 7.316 -7.129 6.185 1.00 97.81 750 THR A O 1
ATOM 6016 N N . MET A 1 751 ? 7.872 -6.968 8.346 1.00 97.50 751 MET A N 1
ATOM 6017 C CA . MET A 1 751 ? 9.191 -6.393 8.070 1.00 97.50 751 MET A CA 1
ATOM 6018 C C . MET A 1 751 ? 10.181 -6.622 9.202 1.00 97.50 751 MET A C 1
ATOM 6020 O O . MET A 1 751 ? 9.812 -7.034 10.297 1.00 97.50 751 MET A O 1
ATOM 6024 N N . TYR A 1 752 ? 11.455 -6.341 8.942 1.00 97.62 752 TYR A N 1
ATOM 6025 C CA . TYR A 1 752 ? 12.478 -6.395 9.979 1.00 97.62 752 TYR A CA 1
ATOM 6026 C C . TYR A 1 752 ? 12.468 -5.145 10.851 1.00 97.62 752 TYR A C 1
ATOM 6028 O O . TYR A 1 752 ? 12.338 -4.022 10.353 1.00 97.62 752 TYR A O 1
ATOM 6036 N N . GLY A 1 753 ? 12.666 -5.365 12.143 1.00 97.56 753 GLY A N 1
ATOM 6037 C CA . GLY A 1 753 ? 13.077 -4.356 13.102 1.00 97.56 753 GLY A CA 1
ATOM 6038 C C . GLY A 1 753 ? 14.598 -4.300 13.244 1.00 97.56 753 GLY A C 1
ATOM 6039 O O . GLY A 1 753 ? 15.352 -4.632 12.321 1.00 97.56 753 GLY A O 1
ATOM 6040 N N . SER A 1 754 ? 15.042 -3.897 14.430 1.00 97.06 754 SER A N 1
ATOM 6041 C CA . SER A 1 754 ? 16.442 -3.909 14.841 1.00 97.06 754 SER A CA 1
ATOM 6042 C C . SER A 1 754 ? 17.046 -5.305 14.693 1.00 97.06 754 SER A C 1
ATOM 6044 O O . SER A 1 754 ? 16.457 -6.325 15.054 1.00 97.06 754 SER A O 1
ATOM 6046 N N . ARG A 1 755 ? 18.264 -5.350 14.147 1.00 95.88 755 ARG A N 1
ATOM 6047 C CA . ARG A 1 755 ? 18.935 -6.606 13.779 1.00 95.88 755 ARG A CA 1
ATOM 6048 C C . ARG A 1 755 ? 19.757 -7.214 14.909 1.00 95.88 755 ARG A C 1
ATOM 6050 O O . ARG A 1 755 ? 20.095 -8.393 14.821 1.00 95.88 755 ARG A O 1
ATOM 6057 N N . LYS A 1 756 ? 20.099 -6.425 15.929 1.00 95.69 756 LYS A N 1
ATOM 6058 C CA . LYS A 1 756 ? 20.917 -6.822 17.080 1.00 95.69 756 LYS A CA 1
ATOM 6059 C C . LYS A 1 756 ? 20.274 -6.334 18.375 1.00 95.69 756 LYS A C 1
ATOM 6061 O O . LYS A 1 756 ? 19.769 -5.214 18.418 1.00 95.69 756 LYS A O 1
ATOM 6066 N N . ARG A 1 757 ? 20.315 -7.168 19.409 1.00 95.62 757 ARG A N 1
ATOM 6067 C CA . ARG A 1 757 ? 19.640 -6.953 20.692 1.00 95.62 757 ARG A CA 1
ATOM 6068 C C . ARG A 1 757 ? 20.370 -5.968 21.600 1.00 95.62 757 ARG A C 1
ATOM 6070 O O . ARG A 1 757 ? 21.592 -6.010 21.664 1.00 95.62 757 ARG A O 1
ATOM 6077 N N . GLY A 1 758 ? 19.619 -5.194 22.379 1.00 93.50 758 GLY A N 1
ATOM 6078 C CA . GLY A 1 758 ? 20.161 -4.385 23.469 1.00 93.50 758 GLY A CA 1
ATOM 6079 C C . GLY A 1 758 ? 20.319 -2.902 23.146 1.00 93.50 758 GLY A C 1
ATOM 6080 O O . GLY A 1 758 ? 20.341 -2.471 21.990 1.00 93.50 758 GLY A O 1
ATOM 6081 N N . ALA A 1 759 ? 20.439 -2.108 24.210 1.00 95.00 759 ALA A N 1
ATOM 6082 C CA . ALA A 1 759 ? 20.502 -0.651 24.160 1.00 95.00 759 ALA A CA 1
ATOM 6083 C C . ALA A 1 759 ? 21.778 -0.116 23.492 1.00 95.00 759 ALA A C 1
ATOM 6085 O O . ALA A 1 759 ? 21.747 0.960 22.902 1.00 95.00 759 ALA A O 1
ATOM 6086 N N . GLU A 1 760 ? 22.885 -0.865 23.538 1.00 94.88 760 GLU A N 1
ATOM 6087 C CA . GLU A 1 760 ? 24.167 -0.458 22.940 1.00 94.88 760 GLU A CA 1
ATOM 6088 C C . GLU A 1 760 ? 24.120 -0.310 21.411 1.00 94.88 760 GLU A C 1
ATOM 6090 O O . GLU A 1 760 ? 25.009 0.294 20.813 1.00 94.88 760 GLU A O 1
ATOM 6095 N N . HIS A 1 761 ? 23.092 -0.866 20.769 1.00 94.88 761 HIS A N 1
ATOM 6096 C CA . HIS A 1 761 ? 22.898 -0.784 19.326 1.00 94.88 761 HIS A CA 1
ATOM 6097 C C . HIS A 1 761 ? 21.928 0.320 18.904 1.00 94.88 761 HIS A C 1
ATOM 6099 O O . HIS A 1 761 ? 21.746 0.525 17.708 1.00 94.88 761 HIS A O 1
ATOM 6105 N N . ILE A 1 762 ? 21.322 1.044 19.849 1.00 95.75 762 ILE A N 1
ATOM 6106 C CA . ILE A 1 762 ? 20.500 2.212 19.532 1.00 95.75 762 ILE A CA 1
ATOM 6107 C C . ILE A 1 762 ? 21.421 3.336 19.052 1.00 95.75 762 ILE A C 1
ATOM 6109 O O . ILE A 1 762 ? 22.344 3.733 19.764 1.00 95.75 762 ILE A O 1
ATOM 6113 N N . GLY A 1 763 ? 21.154 3.881 17.867 1.00 94.06 763 GLY A N 1
ATOM 6114 C CA . GLY A 1 763 ? 21.939 4.990 17.336 1.00 94.06 763 GLY A CA 1
ATOM 6115 C C . GLY A 1 763 ? 21.975 5.068 15.817 1.00 94.06 763 GLY A C 1
ATOM 6116 O O . GLY A 1 763 ? 21.169 4.449 15.115 1.00 94.06 763 GLY A O 1
ATOM 6117 N N . GLU A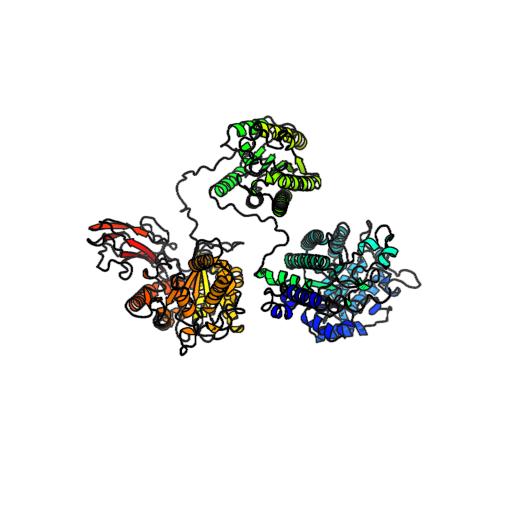 1 764 ? 22.940 5.838 15.311 1.00 91.75 764 GLU A N 1
ATOM 6118 C CA . GLU A 1 764 ? 23.193 5.953 13.876 1.00 91.75 764 GLU A CA 1
ATOM 6119 C C . GLU A 1 764 ? 23.514 4.578 13.271 1.00 91.75 764 GLU A C 1
ATOM 6121 O O . GLU A 1 764 ? 24.402 3.866 13.739 1.00 91.75 764 GLU A O 1
ATOM 6126 N N . GLY A 1 765 ? 22.775 4.198 12.224 1.00 88.94 765 GLY A N 1
ATOM 6127 C CA . GLY A 1 765 ? 22.956 2.925 11.516 1.00 88.94 765 GLY A CA 1
ATOM 6128 C C . GLY A 1 765 ? 22.114 1.744 12.014 1.00 88.94 765 GLY A C 1
ATOM 6129 O O . GLY A 1 765 ? 22.247 0.654 11.461 1.00 88.94 765 GLY A O 1
ATOM 6130 N N . ASN A 1 766 ? 21.237 1.931 13.008 1.00 92.94 766 ASN A N 1
ATOM 6131 C CA . ASN A 1 766 ? 20.294 0.893 13.454 1.00 92.94 766 ASN A CA 1
ATOM 6132 C C . ASN A 1 766 ? 18.833 1.166 13.040 1.00 92.94 766 ASN A C 1
ATOM 6134 O O . ASN A 1 766 ? 17.924 0.433 13.431 1.00 92.94 766 ASN A O 1
ATOM 6138 N N . ASP A 1 767 ? 18.589 2.184 12.210 1.00 95.69 767 ASP A N 1
ATOM 6139 C CA . ASP A 1 767 ? 17.272 2.385 11.603 1.00 95.69 767 ASP A CA 1
ATOM 6140 C C . ASP A 1 767 ? 16.859 1.160 10.781 1.00 95.69 767 ASP A C 1
ATOM 6142 O O . ASP A 1 767 ? 17.644 0.562 10.044 1.00 95.69 767 ASP A O 1
ATOM 6146 N N . SER A 1 768 ? 15.591 0.791 10.904 1.00 96.81 768 SER A N 1
ATOM 6147 C CA . SER A 1 768 ? 15.003 -0.376 10.263 1.00 96.81 768 SER A CA 1
ATOM 6148 C C . SER A 1 768 ? 13.643 -0.023 9.662 1.00 96.81 768 SER A C 1
ATOM 6150 O O . SER A 1 768 ? 13.015 0.960 10.070 1.00 96.81 768 SER A O 1
ATOM 6152 N N . PRO A 1 769 ? 13.128 -0.832 8.720 1.00 96.00 769 PRO A N 1
ATOM 6153 C CA . PRO A 1 769 ? 11.752 -0.689 8.256 1.00 96.00 769 PRO A CA 1
ATOM 6154 C C . PRO A 1 769 ? 10.742 -0.638 9.413 1.00 96.00 769 PRO A C 1
ATOM 6156 O O . PRO A 1 769 ? 9.860 0.216 9.410 1.00 96.00 769 PRO A O 1
ATOM 6159 N N . GLY A 1 770 ? 10.920 -1.482 10.438 1.00 97.00 770 GLY A N 1
ATOM 6160 C CA . GLY A 1 770 ? 10.070 -1.509 11.627 1.00 97.00 770 GLY A CA 1
ATOM 6161 C C . GLY A 1 770 ? 10.133 -0.231 12.467 1.00 97.00 770 GLY A C 1
ATOM 6162 O O . GLY A 1 770 ? 9.088 0.283 12.866 1.00 97.00 770 GLY A O 1
ATOM 6163 N N . SER A 1 771 ? 11.325 0.332 12.706 1.00 98.31 771 SER A N 1
ATOM 6164 C CA . SER A 1 771 ? 11.440 1.602 13.442 1.00 98.31 771 SER A CA 1
ATOM 6165 C C . SER A 1 771 ? 10.827 2.758 12.648 1.00 98.31 771 SER A C 1
ATOM 6167 O O . SER A 1 771 ? 10.080 3.559 13.204 1.00 98.31 771 SER A O 1
ATOM 6169 N N . ASN A 1 772 ? 11.053 2.797 11.332 1.00 97.50 772 ASN A N 1
ATOM 6170 C CA . ASN A 1 772 ? 10.482 3.811 10.442 1.00 97.50 772 ASN A CA 1
ATOM 6171 C C . ASN A 1 772 ? 8.951 3.714 10.361 1.00 97.50 772 ASN A C 1
ATOM 6173 O O . ASN A 1 772 ? 8.268 4.739 10.323 1.00 97.50 772 ASN A O 1
ATOM 6177 N N . LEU A 1 773 ? 8.402 2.495 10.380 1.00 98.12 773 LEU A N 1
ATOM 6178 C CA . LEU A 1 773 ? 6.963 2.265 10.441 1.00 98.12 773 LEU A CA 1
ATOM 6179 C C . LEU A 1 773 ? 6.366 2.844 11.728 1.00 98.12 773 LEU A C 1
ATOM 6181 O O . LEU A 1 773 ? 5.379 3.568 11.651 1.00 98.12 773 LEU A O 1
ATOM 6185 N N . ILE A 1 774 ? 6.962 2.573 12.895 1.00 98.62 774 ILE A N 1
ATOM 6186 C CA . ILE A 1 774 ? 6.482 3.129 14.173 1.00 98.62 774 ILE A CA 1
ATOM 6187 C C . ILE A 1 774 ? 6.467 4.659 14.118 1.00 98.62 774 ILE A C 1
ATOM 6189 O O . ILE A 1 774 ? 5.484 5.267 14.546 1.00 98.62 774 ILE A O 1
ATOM 6193 N N . ILE A 1 775 ? 7.516 5.272 13.550 1.00 98.44 775 ILE A N 1
ATOM 6194 C CA . ILE A 1 775 ? 7.580 6.729 13.390 1.00 98.44 775 ILE A CA 1
ATOM 6195 C C . ILE A 1 775 ? 6.396 7.223 12.555 1.00 98.44 775 ILE A C 1
ATOM 6197 O O . ILE A 1 775 ? 5.613 8.060 13.000 1.00 98.44 775 ILE A O 1
ATOM 6201 N N . LYS A 1 776 ? 6.224 6.634 11.369 1.00 97.31 776 LYS A N 1
ATOM 6202 C CA . LYS A 1 776 ? 5.151 6.980 10.438 1.00 97.31 776 LYS A CA 1
ATOM 6203 C C . LYS A 1 776 ? 3.767 6.854 11.078 1.00 97.31 776 LYS A C 1
ATOM 6205 O O . LYS A 1 776 ? 2.975 7.783 10.984 1.00 97.31 776 LYS A O 1
ATOM 6210 N N . LEU A 1 777 ? 3.468 5.729 11.729 1.00 96.56 777 LEU A N 1
ATOM 6211 C CA . LEU A 1 777 ? 2.139 5.460 12.295 1.00 96.56 777 LEU A CA 1
ATOM 6212 C C . LEU A 1 777 ? 1.768 6.441 13.413 1.00 96.56 777 LEU A C 1
ATOM 6214 O O . LEU A 1 777 ? 0.589 6.765 13.583 1.00 96.56 777 LEU A O 1
ATOM 6218 N N . ALA A 1 778 ? 2.756 6.898 14.185 1.00 95.50 778 ALA A N 1
ATOM 6219 C CA . ALA A 1 778 ? 2.538 7.888 15.230 1.00 95.50 778 ALA A CA 1
ATOM 6220 C C . ALA A 1 778 ? 2.340 9.314 14.676 1.00 95.50 778 ALA A C 1
ATOM 6222 O O . ALA A 1 778 ? 1.641 10.111 15.305 1.00 95.50 778 ALA A O 1
ATOM 6223 N N . ASP A 1 779 ? 2.881 9.609 13.492 1.00 93.88 779 ASP A N 1
ATOM 6224 C CA . ASP A 1 779 ? 2.702 10.891 12.796 1.00 93.88 779 ASP A CA 1
ATOM 6225 C C . ASP A 1 779 ? 1.407 10.979 11.982 1.00 93.88 779 ASP A C 1
ATOM 6227 O O . ASP A 1 779 ? 1.011 12.064 11.552 1.00 93.88 779 ASP A O 1
ATOM 6231 N N . GLU A 1 780 ? 0.740 9.851 11.746 1.00 91.06 780 GLU A N 1
ATOM 6232 C CA . GLU A 1 780 ? -0.521 9.828 11.016 1.00 91.06 780 GLU A CA 1
ATOM 6233 C C . GLU A 1 780 ? -1.628 10.608 11.743 1.00 91.06 780 GLU A C 1
ATOM 6235 O O . GLU A 1 780 ? -1.771 10.567 12.975 1.00 91.06 780 GLU A O 1
ATOM 6240 N N . ASP A 1 781 ? -2.480 11.259 10.945 1.00 88.88 781 ASP A N 1
ATOM 6241 C CA . ASP A 1 781 ? -3.698 11.938 11.399 1.00 88.88 781 ASP A CA 1
ATOM 6242 C C . ASP A 1 781 ? -4.810 10.928 11.747 1.00 88.88 781 ASP A C 1
ATOM 6244 O O . ASP A 1 781 ? -5.885 10.859 11.150 1.00 88.88 781 ASP A O 1
ATOM 6248 N N . ASP A 1 782 ? -4.516 10.069 12.721 1.00 90.12 782 ASP A N 1
ATOM 6249 C CA . ASP A 1 782 ? -5.466 9.156 13.338 1.00 90.12 782 ASP A CA 1
ATOM 6250 C C . ASP A 1 782 ? -5.403 9.311 14.852 1.00 90.12 782 ASP A C 1
ATOM 6252 O O . ASP A 1 782 ? -4.409 8.958 15.470 1.00 90.12 782 ASP A O 1
ATOM 6256 N N . ASN A 1 783 ? -6.456 9.827 15.482 1.00 90.62 783 ASN A N 1
ATOM 6257 C CA . ASN A 1 783 ? -6.466 10.110 16.921 1.00 90.62 783 ASN A CA 1
ATOM 6258 C C . ASN A 1 783 ? -6.334 8.874 17.828 1.00 90.62 783 ASN A C 1
ATOM 6260 O O . ASN A 1 783 ? -6.116 9.033 19.031 1.00 90.62 783 ASN A O 1
ATOM 6264 N N . ARG A 1 784 ? -6.461 7.654 17.293 1.00 95.44 784 ARG A N 1
ATOM 6265 C CA . ARG A 1 784 ? -6.221 6.433 18.066 1.00 95.44 784 ARG A CA 1
ATOM 6266 C C . ARG A 1 784 ? -4.733 6.321 18.409 1.00 95.44 784 ARG A C 1
ATOM 6268 O O . ARG A 1 784 ? -3.884 6.609 17.562 1.00 95.44 784 ARG A O 1
ATOM 6275 N N . PRO A 1 785 ? -4.389 5.866 19.622 1.00 97.62 785 PRO A N 1
ATOM 6276 C CA . PRO A 1 785 ? -3.006 5.551 19.919 1.00 97.62 785 PRO A CA 1
ATOM 6277 C C . PRO A 1 785 ? -2.522 4.335 19.127 1.00 97.62 785 PRO A C 1
ATOM 6279 O O . PRO A 1 785 ? -3.321 3.483 18.731 1.00 97.62 785 PRO A O 1
ATOM 6282 N N . VAL A 1 786 ? -1.203 4.236 18.971 1.00 98.62 786 VAL A N 1
ATOM 6283 C CA . VAL A 1 786 ? -0.532 3.047 18.437 1.00 98.62 786 VAL A CA 1
ATOM 6284 C C . VAL A 1 786 ? -0.012 2.225 19.610 1.00 98.62 786 VAL A C 1
ATOM 6286 O O . VAL A 1 786 ? 0.829 2.694 20.381 1.00 98.62 786 VAL A O 1
ATOM 6289 N N . TRP A 1 787 ? -0.531 1.010 19.758 1.00 98.88 787 TRP A N 1
ATOM 6290 C CA . TRP A 1 787 ? -0.021 0.039 20.718 1.00 98.88 787 TRP A CA 1
ATOM 6291 C C . TRP A 1 787 ? 1.171 -0.689 20.114 1.00 98.88 787 TRP A C 1
ATOM 6293 O O . TRP A 1 787 ? 1.042 -1.317 19.069 1.00 98.88 787 TRP A O 1
ATOM 6303 N N . VAL A 1 788 ? 2.323 -0.608 20.765 1.00 98.88 788 VAL A N 1
ATOM 6304 C CA . VAL A 1 788 ? 3.510 -1.383 20.413 1.00 98.88 788 VAL A CA 1
ATOM 6305 C C . VAL A 1 788 ? 3.624 -2.517 21.423 1.00 98.88 788 VAL A C 1
ATOM 6307 O O . VAL A 1 788 ? 3.975 -2.293 22.584 1.00 98.88 788 VAL A O 1
ATOM 6310 N N . THR A 1 789 ? 3.259 -3.722 20.995 1.00 98.62 789 THR A N 1
ATOM 6311 C CA . THR A 1 789 ? 3.325 -4.933 21.815 1.00 98.62 789 THR A CA 1
ATOM 6312 C C . THR A 1 789 ? 4.664 -5.608 21.585 1.00 98.62 789 THR A C 1
ATOM 6314 O O . THR A 1 789 ? 4.987 -5.991 20.461 1.00 98.62 789 THR A O 1
ATOM 6317 N N . VAL A 1 790 ? 5.451 -5.725 22.644 1.00 98.44 790 VAL A N 1
ATOM 6318 C CA . VAL A 1 790 ? 6.830 -6.198 22.611 1.00 98.44 790 VAL A CA 1
ATOM 6319 C C . VAL A 1 790 ? 6.861 -7.614 23.170 1.00 98.44 790 VAL A C 1
ATOM 6321 O O . VAL A 1 790 ? 6.847 -7.800 24.386 1.00 98.44 790 VAL A O 1
ATOM 6324 N N . TRP A 1 791 ? 6.826 -8.581 22.256 1.00 97.56 791 TRP A N 1
ATOM 6325 C CA . TRP A 1 791 ? 6.891 -10.016 22.542 1.00 97.56 791 TRP A CA 1
ATOM 6326 C C . TRP A 1 791 ? 8.344 -10.436 22.776 1.00 97.56 791 TRP A C 1
ATOM 6328 O O . TRP A 1 791 ? 8.616 -11.174 23.702 1.00 97.56 791 TRP A O 1
ATOM 6338 N N . GLY A 1 792 ? 9.282 -9.826 22.043 1.00 95.25 792 GLY A N 1
ATOM 6339 C CA . GLY A 1 792 ? 10.722 -9.972 22.263 1.00 95.25 792 GLY A CA 1
ATOM 6340 C C . GLY A 1 792 ? 11.395 -8.709 22.814 1.00 95.25 792 GLY A C 1
ATOM 6341 O O . GLY A 1 792 ? 11.100 -8.193 23.893 1.00 95.25 792 GLY A O 1
ATOM 6342 N N . GLY A 1 793 ? 12.355 -8.180 22.058 1.00 95.69 793 GLY A N 1
ATOM 6343 C CA . GLY A 1 793 ? 13.143 -6.994 22.394 1.00 95.69 793 GLY A CA 1
ATOM 6344 C C . GLY A 1 793 ? 12.480 -5.672 21.990 1.00 95.69 793 GLY A C 1
ATOM 6345 O O . GLY A 1 793 ? 11.852 -5.546 20.939 1.00 95.69 793 GLY A O 1
ATOM 6346 N N . GLY A 1 794 ? 12.654 -4.643 22.826 1.00 96.00 794 GLY A N 1
ATOM 6347 C CA . GLY A 1 794 ? 12.078 -3.302 22.638 1.00 96.00 794 GLY A CA 1
ATOM 6348 C C . GLY A 1 794 ? 12.953 -2.360 21.808 1.00 96.00 794 GLY A C 1
ATOM 6349 O O . GLY A 1 794 ? 12.591 -1.204 21.580 1.00 96.00 794 GLY A O 1
ATOM 6350 N N . ASN A 1 795 ? 14.099 -2.843 21.333 1.00 96.19 795 ASN A N 1
ATOM 6351 C CA . ASN A 1 795 ? 15.129 -2.054 20.665 1.00 96.19 795 ASN A CA 1
ATOM 6352 C C . ASN A 1 795 ? 14.649 -1.401 19.364 1.00 96.19 795 ASN A C 1
ATOM 6354 O O . ASN A 1 795 ? 15.119 -0.322 19.019 1.00 96.19 795 ASN A O 1
ATOM 6358 N N . THR A 1 796 ? 13.702 -2.005 18.642 1.00 98.56 796 THR A N 1
ATOM 6359 C CA . THR A 1 796 ? 13.119 -1.391 17.434 1.00 98.56 796 THR A CA 1
ATOM 6360 C C . THR A 1 796 ? 12.311 -0.135 17.768 1.00 98.56 796 THR A C 1
ATOM 6362 O O . THR A 1 796 ? 12.430 0.887 17.092 1.00 98.56 796 THR A O 1
ATOM 6365 N N . LEU A 1 797 ? 11.517 -0.184 18.842 1.00 98.69 797 LEU A N 1
ATOM 6366 C CA . LEU A 1 797 ? 10.792 0.982 19.348 1.00 98.69 797 LEU A CA 1
ATOM 6367 C C . LEU A 1 797 ? 11.763 2.030 19.901 1.00 98.69 797 LEU A C 1
ATOM 6369 O O . LEU A 1 797 ? 11.611 3.223 19.639 1.00 98.69 797 LEU A O 1
ATOM 6373 N N . ALA A 1 798 ? 12.774 1.587 20.645 1.00 98.50 798 ALA A N 1
ATOM 6374 C CA . ALA A 1 798 ? 13.789 2.475 21.183 1.00 98.50 798 ALA A CA 1
ATOM 6375 C C . ALA A 1 798 ? 14.550 3.215 20.077 1.00 98.50 798 ALA A C 1
ATOM 6377 O O . ALA A 1 798 ? 14.736 4.424 20.183 1.00 98.50 798 ALA A O 1
ATOM 6378 N N . GLN A 1 799 ? 14.878 2.533 18.976 1.00 98.75 799 GLN A N 1
ATOM 6379 C CA . GLN A 1 799 ? 15.457 3.155 17.789 1.00 98.75 799 GLN A CA 1
ATOM 6380 C C . GLN A 1 799 ? 14.525 4.205 17.172 1.00 98.75 799 GLN A C 1
ATOM 6382 O O . GLN A 1 799 ? 14.975 5.304 16.856 1.00 98.75 799 GLN A O 1
ATOM 6387 N N . ALA A 1 800 ? 13.228 3.904 17.032 1.00 98.75 800 ALA A N 1
ATOM 6388 C CA . ALA A 1 800 ? 12.250 4.853 16.496 1.00 98.75 800 ALA A CA 1
ATOM 6389 C C . ALA A 1 800 ? 12.206 6.148 17.325 1.00 98.75 800 ALA A C 1
ATOM 6391 O O . ALA A 1 800 ? 12.289 7.252 16.787 1.00 98.75 800 ALA A O 1
ATOM 6392 N N . ILE A 1 801 ? 12.130 6.010 18.651 1.00 98.69 801 ILE A N 1
ATOM 6393 C CA . ILE A 1 801 ? 12.130 7.144 19.580 1.00 98.69 801 ILE A CA 1
ATOM 6394 C C . ILE A 1 801 ? 13.472 7.882 19.551 1.00 98.69 801 ILE A C 1
ATOM 6396 O O . ILE A 1 801 ? 13.491 9.112 19.578 1.00 98.69 801 ILE A O 1
ATOM 6400 N N . TRP A 1 802 ? 14.590 7.158 19.470 1.00 98.56 802 TRP A N 1
ATOM 6401 C CA . TRP A 1 802 ? 15.917 7.755 19.376 1.00 98.56 802 TRP A CA 1
ATOM 6402 C C . TRP A 1 802 ? 16.055 8.623 18.123 1.00 98.56 802 TRP A C 1
ATOM 6404 O O . TRP A 1 802 ? 16.479 9.770 18.246 1.00 98.56 802 TRP A O 1
ATOM 6414 N N . ARG A 1 803 ? 15.621 8.130 16.954 1.00 98.31 803 ARG A N 1
ATOM 6415 C CA . ARG A 1 803 ? 15.645 8.886 15.692 1.00 98.31 803 ARG A CA 1
ATOM 6416 C C . ARG A 1 803 ? 14.785 10.146 15.781 1.00 98.31 803 ARG A C 1
ATOM 6418 O O . ARG A 1 803 ? 15.267 11.234 15.495 1.00 98.31 803 ARG A O 1
ATOM 6425 N N . VAL A 1 804 ? 13.559 10.042 16.300 1.00 98.25 804 VAL A N 1
ATOM 6426 C CA . VAL A 1 804 ? 12.693 11.218 16.521 1.00 98.25 804 VAL A CA 1
ATOM 6427 C C . VAL A 1 804 ? 13.321 12.222 17.494 1.00 98.25 804 VAL A C 1
ATOM 6429 O O . VAL A 1 804 ? 13.197 13.426 17.288 1.00 98.25 804 VAL A O 1
ATOM 6432 N N . LYS A 1 805 ? 14.017 11.749 18.536 1.00 97.88 805 LYS A N 1
ATOM 6433 C CA . LYS A 1 805 ? 14.754 12.604 19.479 1.00 97.88 805 LYS A CA 1
ATOM 6434 C C . LYS A 1 805 ? 15.925 13.339 18.813 1.00 97.88 805 LYS A C 1
ATOM 6436 O O . LYS A 1 805 ? 16.234 14.438 19.263 1.00 97.88 805 LYS A O 1
ATOM 6441 N N . GLN A 1 806 ? 16.559 12.766 17.785 1.00 97.62 806 GLN A N 1
ATOM 6442 C CA . GLN A 1 806 ? 17.600 13.456 17.010 1.00 97.62 806 GLN A CA 1
ATOM 6443 C C . GLN A 1 806 ? 17.007 14.478 16.035 1.00 97.62 806 GLN A C 1
ATOM 6445 O O . GLN A 1 806 ? 17.508 15.594 15.927 1.00 97.62 806 GLN A O 1
ATOM 6450 N N . ASP A 1 807 ? 15.932 14.100 15.345 1.00 97.19 807 ASP A N 1
ATOM 6451 C CA . ASP A 1 807 ? 15.438 14.852 14.189 1.00 97.19 807 ASP A CA 1
ATOM 6452 C C . ASP A 1 807 ? 14.473 15.987 14.560 1.00 97.19 807 ASP A C 1
ATOM 6454 O O . ASP A 1 807 ? 14.208 16.867 13.738 1.00 97.19 807 ASP A O 1
ATOM 6458 N N . ARG A 1 808 ? 13.886 15.959 15.764 1.00 97.50 808 ARG A N 1
ATOM 6459 C CA . ARG A 1 808 ? 12.772 16.844 16.141 1.00 97.50 808 ARG A CA 1
ATOM 6460 C C . ARG A 1 808 ? 13.011 17.602 17.433 1.00 97.50 808 ARG A C 1
ATOM 6462 O O . ARG A 1 808 ? 13.829 17.240 18.275 1.00 97.50 808 ARG A O 1
ATOM 6469 N N . THR A 1 809 ? 12.224 18.656 17.627 1.00 97.75 809 THR A N 1
ATOM 6470 C CA . THR A 1 809 ? 12.223 19.408 18.882 1.00 97.75 809 THR A CA 1
ATOM 6471 C C . THR A 1 809 ? 11.665 18.571 20.037 1.00 97.75 809 THR A C 1
ATOM 6473 O O . THR A 1 809 ? 10.868 17.648 19.853 1.00 97.75 809 THR A O 1
ATOM 6476 N N . ALA A 1 810 ? 12.002 18.945 21.274 1.00 95.75 810 ALA A N 1
ATOM 6477 C CA . ALA A 1 810 ? 11.488 18.271 22.469 1.00 95.75 810 ALA A CA 1
ATOM 6478 C C . ALA A 1 810 ? 9.945 18.270 22.558 1.00 95.75 810 ALA A C 1
ATOM 6480 O O . ALA A 1 810 ? 9.351 17.320 23.066 1.00 95.75 810 ALA A O 1
ATOM 6481 N N . ALA A 1 811 ? 9.280 19.317 22.054 1.00 96.31 811 ALA A N 1
ATOM 6482 C CA . ALA A 1 811 ? 7.819 19.403 22.040 1.00 96.31 811 ALA A CA 1
ATOM 6483 C C . ALA A 1 811 ? 7.188 18.423 21.035 1.00 96.31 811 ALA A C 1
ATOM 6485 O O . ALA A 1 811 ? 6.175 17.783 21.334 1.00 96.31 811 ALA A O 1
ATOM 6486 N N . GLU A 1 812 ? 7.804 18.271 19.864 1.00 96.62 812 GLU A N 1
ATOM 6487 C CA . GLU A 1 812 ? 7.388 17.302 18.847 1.00 96.62 812 GLU A CA 1
ATOM 6488 C C . GLU A 1 812 ? 7.646 15.868 19.317 1.00 96.62 812 GLU A C 1
ATOM 6490 O O . GLU A 1 812 ? 6.748 15.036 19.214 1.00 96.62 812 GLU A O 1
ATOM 6495 N N . LEU A 1 813 ? 8.802 15.595 19.937 1.00 97.81 813 LEU A N 1
ATOM 6496 C CA . LEU A 1 813 ? 9.092 14.302 20.567 1.00 97.81 813 LEU A CA 1
ATOM 6497 C C . LEU A 1 813 ? 8.054 13.956 21.643 1.00 97.81 813 LEU A C 1
ATOM 6499 O O . LEU A 1 813 ? 7.532 12.847 21.673 1.00 97.81 813 LEU A O 1
ATOM 6503 N N . LYS A 1 814 ? 7.691 14.905 22.509 1.00 97.00 814 LYS A N 1
ATOM 6504 C CA . LYS A 1 814 ? 6.655 14.680 23.527 1.00 97.00 814 LYS A CA 1
ATOM 6505 C C . LYS A 1 814 ? 5.288 14.384 22.905 1.00 97.00 814 LYS A C 1
ATOM 6507 O O . LYS A 1 814 ? 4.536 13.562 23.424 1.00 97.00 814 LYS A O 1
ATOM 6512 N N . THR A 1 815 ? 4.953 15.039 21.795 1.00 94.88 815 THR A N 1
ATOM 6513 C CA . THR A 1 815 ? 3.712 14.776 21.047 1.00 94.88 815 THR A CA 1
ATOM 6514 C C . THR A 1 815 ? 3.728 13.377 20.430 1.00 94.88 815 THR A C 1
ATOM 6516 O O . THR A 1 815 ? 2.745 12.647 20.545 1.00 94.88 815 THR A O 1
ATOM 6519 N N . PHE A 1 816 ? 4.869 12.981 19.871 1.00 97.88 816 PHE A N 1
ATOM 6520 C CA . PHE A 1 816 ? 5.122 11.646 19.344 1.00 97.88 816 PHE A CA 1
ATOM 6521 C C . PHE A 1 816 ? 4.970 10.558 20.419 1.00 97.88 816 PHE A C 1
ATOM 6523 O O . PHE A 1 816 ? 4.169 9.637 20.263 1.00 97.88 816 PHE A O 1
ATOM 6530 N N . LEU A 1 817 ? 5.653 10.701 21.562 1.00 98.25 817 LEU A N 1
ATOM 6531 C CA . LEU A 1 817 ? 5.589 9.753 22.684 1.00 98.25 817 LEU A CA 1
ATOM 6532 C C . LEU A 1 817 ? 4.158 9.584 23.212 1.00 98.25 817 LEU A C 1
ATOM 6534 O O . LEU A 1 817 ? 3.705 8.464 23.443 1.00 98.25 817 LEU A O 1
ATOM 6538 N N . LYS A 1 818 ? 3.391 10.680 23.297 1.00 96.31 818 LYS A N 1
ATOM 6539 C CA . LYS A 1 818 ? 1.976 10.664 23.704 1.00 96.31 818 LYS A CA 1
ATOM 6540 C C . LYS A 1 818 ? 1.053 9.910 22.753 1.00 96.31 818 LYS A C 1
ATOM 6542 O O . LYS A 1 818 ? -0.081 9.629 23.151 1.00 96.31 818 LYS A O 1
ATOM 6547 N N . LYS A 1 819 ? 1.479 9.584 21.532 1.00 97.38 819 LYS A N 1
ATOM 6548 C CA . LYS A 1 819 ? 0.719 8.749 20.592 1.00 97.38 819 LYS A CA 1
ATOM 6549 C C . LYS A 1 819 ? 0.922 7.252 20.835 1.00 97.38 819 LYS A C 1
ATOM 6551 O O . LYS A 1 819 ? 0.051 6.452 20.493 1.00 97.38 819 LYS A O 1
ATOM 6556 N N . LEU A 1 820 ? 2.039 6.877 21.450 1.00 98.56 820 LEU A N 1
ATOM 6557 C CA . LEU A 1 820 ? 2.449 5.491 21.650 1.00 98.56 820 LEU A CA 1
ATOM 6558 C C . LEU A 1 820 ? 1.931 4.940 22.985 1.00 98.56 820 LEU A C 1
ATOM 6560 O O . LEU A 1 820 ? 1.800 5.668 23.971 1.00 98.56 820 LEU A O 1
ATOM 6564 N N . ARG A 1 821 ? 1.608 3.648 23.027 1.00 98.69 821 ARG A N 1
ATOM 6565 C CA . ARG A 1 821 ? 1.475 2.867 24.268 1.00 98.69 821 ARG A CA 1
ATOM 6566 C C . ARG A 1 821 ? 2.285 1.595 24.123 1.00 98.69 821 ARG A C 1
ATOM 6568 O O . ARG A 1 821 ? 2.184 0.933 23.096 1.00 98.69 821 ARG A O 1
ATOM 6575 N N . VAL A 1 822 ? 3.066 1.258 25.138 1.00 98.69 822 VAL A N 1
ATOM 6576 C CA . VAL A 1 822 ? 3.959 0.099 25.110 1.00 98.69 822 VAL A CA 1
ATOM 6577 C C . VAL A 1 822 ? 3.443 -0.962 26.064 1.00 98.69 822 VAL A C 1
ATOM 6579 O O . VAL A 1 822 ? 3.122 -0.653 27.212 1.00 98.69 822 VAL A O 1
ATOM 6582 N N . TYR A 1 823 ? 3.383 -2.201 25.589 1.00 98.62 823 TYR A N 1
ATOM 6583 C CA . TYR A 1 823 ? 3.117 -3.373 26.414 1.00 98.62 823 TYR A CA 1
ATOM 6584 C C . TYR A 1 823 ? 4.246 -4.368 26.199 1.00 98.62 823 TYR A C 1
ATOM 6586 O O . TYR A 1 823 ? 4.401 -4.862 25.083 1.00 98.62 823 TYR A O 1
ATOM 6594 N N . THR A 1 824 ? 5.027 -4.661 27.234 1.00 97.94 824 THR A N 1
ATOM 6595 C CA . THR A 1 824 ? 6.127 -5.626 27.152 1.00 97.94 824 THR A CA 1
ATOM 6596 C C . THR A 1 824 ? 5.822 -6.884 27.939 1.00 97.94 824 THR A C 1
ATOM 6598 O O . THR A 1 824 ? 5.255 -6.832 29.032 1.00 97.94 824 THR A O 1
ATOM 6601 N N . ILE A 1 825 ? 6.227 -8.015 27.373 1.00 96.00 825 ILE A N 1
ATOM 6602 C CA . ILE A 1 825 ? 6.245 -9.304 28.052 1.00 96.00 825 ILE A CA 1
ATOM 6603 C C . ILE A 1 825 ? 7.619 -9.433 28.690 1.00 96.00 825 ILE A C 1
ATOM 6605 O O . ILE A 1 825 ? 8.610 -9.652 27.996 1.00 96.00 825 ILE A O 1
ATOM 6609 N N . THR A 1 826 ? 7.679 -9.228 30.005 1.00 93.06 826 THR A N 1
ATOM 6610 C CA . THR A 1 826 ? 8.918 -9.080 30.780 1.00 93.06 826 THR A CA 1
ATOM 6611 C C . THR A 1 826 ? 9.937 -8.126 30.112 1.00 93.06 826 THR A C 1
ATOM 6613 O O . THR A 1 826 ? 9.552 -7.229 29.354 1.00 93.06 826 THR A O 1
ATOM 6616 N N . ASP A 1 827 ? 11.227 -8.265 30.430 1.00 93.88 827 ASP A N 1
ATOM 6617 C CA . ASP A 1 827 ? 12.338 -7.620 29.721 1.00 93.88 827 ASP A CA 1
ATOM 6618 C C . ASP A 1 827 ? 13.214 -8.673 29.044 1.00 93.88 827 ASP A C 1
ATOM 6620 O O . ASP A 1 827 ? 13.954 -9.419 29.694 1.00 93.88 827 ASP A O 1
ATOM 6624 N N . GLN A 1 828 ? 13.116 -8.711 27.718 1.00 93.56 828 GLN A N 1
ATOM 6625 C CA . GLN A 1 828 ? 13.765 -9.709 26.873 1.00 93.56 828 GLN A CA 1
ATOM 6626 C C . GLN A 1 828 ? 14.868 -9.120 25.987 1.00 93.56 828 GLN A C 1
ATOM 6628 O O . GLN A 1 828 ? 15.471 -9.831 25.185 1.00 93.56 828 GLN A O 1
ATOM 6633 N N . ASP A 1 829 ? 15.187 -7.830 26.130 1.00 94.06 829 ASP A N 1
ATOM 6634 C CA . ASP A 1 829 ? 16.176 -7.156 25.279 1.00 94.06 829 ASP A CA 1
ATOM 6635 C C . ASP A 1 829 ? 17.602 -7.209 25.854 1.00 94.06 829 ASP A C 1
ATOM 6637 O O . ASP A 1 829 ? 18.462 -6.395 25.527 1.00 94.06 829 ASP A O 1
ATOM 6641 N N . ARG A 1 830 ? 17.877 -8.188 26.720 1.00 94.19 830 ARG A N 1
ATOM 6642 C CA . ARG A 1 830 ? 19.193 -8.416 27.325 1.00 94.19 830 ARG A CA 1
ATOM 6643 C C . ARG A 1 830 ? 19.425 -9.888 27.646 1.00 94.19 830 ARG A C 1
ATOM 6645 O O . ARG A 1 830 ? 18.503 -10.699 27.680 1.00 94.19 830 ARG A O 1
ATOM 6652 N N . GLY A 1 831 ? 20.672 -10.253 27.937 1.00 88.19 831 GLY A N 1
ATOM 6653 C CA . GLY A 1 831 ? 20.959 -11.572 28.498 1.00 88.19 831 GLY A CA 1
ATOM 6654 C C . GLY A 1 831 ? 20.452 -11.665 29.940 1.00 88.19 831 GLY A C 1
ATOM 6655 O O . GLY A 1 831 ? 20.629 -10.733 30.714 1.00 88.19 831 GLY A O 1
ATOM 6656 N N . GLN A 1 832 ? 19.881 -12.801 30.355 1.00 77.38 832 GLN A N 1
ATOM 6657 C CA . GLN A 1 832 ? 19.253 -12.945 31.685 1.00 77.38 832 GLN A CA 1
ATOM 6658 C C . GLN A 1 832 ? 20.172 -12.570 32.865 1.00 77.38 832 GLN A C 1
ATOM 6660 O O . GLN A 1 832 ? 19.709 -12.047 33.878 1.00 77.38 832 GLN A O 1
ATOM 6665 N N . LYS A 1 833 ? 21.482 -12.813 32.724 1.00 85.81 833 LYS A N 1
ATOM 6666 C CA . LYS A 1 833 ? 22.508 -12.542 33.747 1.00 85.81 833 LYS A CA 1
ATOM 6667 C C . LYS A 1 833 ? 23.255 -11.218 33.553 1.00 85.81 833 LYS A C 1
ATOM 6669 O O . LYS A 1 833 ? 24.215 -10.974 34.279 1.00 85.81 833 LYS A O 1
ATOM 6674 N N . THR A 1 834 ? 22.867 -10.404 32.575 1.00 91.25 834 THR A N 1
ATOM 6675 C CA . THR A 1 834 ? 23.467 -9.083 32.356 1.00 91.25 834 THR A CA 1
ATOM 6676 C C . THR A 1 834 ? 22.669 -7.998 33.089 1.00 91.25 834 THR A C 1
ATOM 6678 O O . THR A 1 834 ? 21.520 -8.240 33.468 1.00 91.25 834 THR A O 1
ATOM 6681 N N . PRO A 1 835 ? 23.256 -6.826 33.372 1.00 94.06 835 PRO A N 1
ATOM 6682 C CA . PRO A 1 835 ? 22.534 -5.714 33.987 1.00 94.06 835 PRO A CA 1
ATOM 6683 C C . PRO A 1 835 ? 21.325 -5.241 33.164 1.00 94.06 835 PRO A C 1
ATOM 6685 O O . PRO A 1 835 ? 21.321 -5.324 31.938 1.00 94.06 835 PRO A O 1
ATOM 6688 N N . PHE A 1 836 ? 20.312 -4.678 33.834 1.00 95.50 836 PHE A N 1
ATOM 6689 C CA . PHE A 1 836 ? 19.166 -4.049 33.159 1.00 95.50 836 PHE A CA 1
ATOM 6690 C C . PHE A 1 836 ? 19.561 -2.836 32.303 1.00 95.50 836 PHE A C 1
ATOM 6692 O O . PHE A 1 836 ? 18.873 -2.553 31.327 1.00 95.50 836 PHE A O 1
ATOM 6699 N N . SER A 1 837 ? 20.697 -2.193 32.599 1.00 94.31 837 SER A N 1
ATOM 6700 C CA . SER A 1 837 ? 21.237 -1.063 31.826 1.00 94.31 837 SER A CA 1
ATOM 6701 C C . SER A 1 837 ? 21.566 -1.405 30.379 1.00 94.31 837 SER A C 1
ATOM 6703 O O . SER A 1 837 ? 21.675 -0.506 29.551 1.00 94.31 837 SER A O 1
ATOM 6705 N N . ASP A 1 838 ? 21.706 -2.693 30.074 1.00 94.75 838 ASP A N 1
ATOM 6706 C CA . ASP A 1 838 ? 21.979 -3.171 28.724 1.00 94.75 838 ASP A CA 1
ATOM 6707 C C . ASP A 1 838 ? 20.686 -3.281 27.896 1.00 94.75 838 ASP A C 1
ATOM 6709 O O . ASP A 1 838 ? 20.747 -3.430 26.678 1.00 94.75 838 ASP A O 1
ATOM 6713 N N . SER A 1 839 ? 19.513 -3.221 28.539 1.00 96.31 839 SER A N 1
ATOM 6714 C CA . SER A 1 839 ? 18.212 -3.367 27.886 1.00 96.31 839 SER A CA 1
ATOM 6715 C C . SER A 1 839 ? 17.666 -2.034 27.388 1.00 96.31 839 SER A C 1
ATOM 6717 O O . SER A 1 839 ? 17.576 -1.046 28.128 1.00 96.31 839 SER A O 1
ATOM 6719 N N . SER A 1 840 ? 17.179 -2.024 26.144 1.00 96.56 840 SER A N 1
ATOM 6720 C CA . SER A 1 840 ? 16.428 -0.877 25.630 1.00 96.56 840 SER A CA 1
ATOM 6721 C C . SER A 1 840 ? 15.111 -0.639 26.380 1.00 96.56 840 SER A C 1
ATOM 6723 O O . SER A 1 840 ? 14.624 0.491 26.397 1.00 96.56 840 SER A O 1
ATOM 6725 N N . HIS A 1 841 ? 14.546 -1.651 27.053 1.00 96.38 841 HIS A N 1
ATOM 6726 C CA . HIS A 1 841 ? 13.335 -1.498 27.869 1.00 96.38 841 HIS A CA 1
ATOM 6727 C C . HIS A 1 841 ? 13.595 -0.600 29.079 1.00 96.38 841 HIS A C 1
ATOM 6729 O O . HIS A 1 841 ? 12.755 0.231 29.437 1.00 96.38 841 HIS A O 1
ATOM 6735 N N . GLN A 1 842 ? 14.755 -0.754 29.728 1.00 96.50 842 GLN A N 1
ATOM 6736 C CA . GLN A 1 842 ? 15.154 0.141 30.812 1.00 96.50 842 GLN A CA 1
ATOM 6737 C C . GLN A 1 842 ? 15.481 1.533 30.272 1.00 96.50 842 GLN A C 1
ATOM 6739 O O . GLN A 1 842 ? 15.012 2.509 30.849 1.00 96.50 842 GLN A O 1
ATOM 6744 N N . TRP A 1 843 ? 16.201 1.637 29.149 1.00 97.19 843 TRP A N 1
ATOM 6745 C CA . TRP A 1 843 ? 16.488 2.928 28.513 1.00 97.19 843 TRP A CA 1
ATOM 6746 C C . TRP A 1 843 ? 15.208 3.725 28.217 1.00 97.19 843 TRP A C 1
ATOM 6748 O O . TRP A 1 843 ? 15.110 4.886 28.607 1.00 97.19 843 TRP A O 1
ATOM 6758 N N . LEU A 1 844 ? 14.193 3.087 27.622 1.00 97.75 844 LEU A N 1
ATOM 6759 C CA . LEU A 1 844 ? 12.896 3.706 27.329 1.00 97.75 844 LEU A CA 1
ATOM 6760 C C . LEU A 1 844 ? 12.230 4.283 28.583 1.00 97.75 844 LEU A C 1
ATOM 6762 O O . LEU A 1 844 ? 11.782 5.429 28.577 1.00 97.75 844 LEU A O 1
ATOM 6766 N N . ARG A 1 845 ? 12.170 3.500 29.663 1.00 96.88 845 ARG A N 1
ATOM 6767 C CA . ARG A 1 845 ? 11.530 3.936 30.911 1.00 96.88 845 ARG A CA 1
ATOM 6768 C C . ARG A 1 845 ? 12.357 4.976 31.647 1.00 96.88 845 ARG A C 1
ATOM 6770 O O . ARG A 1 845 ? 11.784 5.910 32.177 1.00 96.88 845 ARG A O 1
ATOM 6777 N N . LYS A 1 846 ? 13.683 4.861 31.643 1.00 96.06 846 LYS A N 1
ATOM 6778 C CA . LYS A 1 846 ? 14.576 5.811 32.312 1.00 96.06 846 LYS A CA 1
ATOM 6779 C C . LYS A 1 846 ? 14.583 7.179 31.631 1.00 96.06 846 LYS A C 1
ATOM 6781 O O . LYS A 1 846 ? 14.545 8.198 32.309 1.00 96.06 846 LYS A O 1
ATOM 6786 N N . GLU A 1 847 ? 14.615 7.209 30.301 1.00 96.00 847 GLU A N 1
ATOM 6787 C CA . GLU A 1 847 ? 14.667 8.459 29.536 1.00 96.00 847 GLU A CA 1
ATOM 6788 C C . GLU A 1 847 ? 13.297 9.136 29.399 1.00 96.00 847 GLU A C 1
ATOM 6790 O O . GLU A 1 847 ? 13.230 10.363 29.318 1.00 96.00 847 GLU A O 1
ATOM 6795 N N . PHE A 1 848 ? 12.205 8.360 29.360 1.00 97.12 848 PHE A N 1
ATOM 6796 C CA . PHE A 1 848 ? 10.874 8.864 28.993 1.00 97.12 848 PHE A CA 1
ATOM 6797 C C . PHE A 1 848 ? 9.764 8.510 29.992 1.00 97.12 848 PHE A C 1
ATOM 6799 O O . PHE A 1 848 ? 8.593 8.558 29.622 1.00 97.12 848 PHE A O 1
ATOM 6806 N N . GLU A 1 849 ? 10.094 8.204 31.253 1.00 92.62 849 GLU A N 1
ATOM 6807 C CA . GLU A 1 849 ? 9.150 7.770 32.307 1.00 92.62 849 GLU A CA 1
ATOM 6808 C C . GLU A 1 849 ? 7.857 8.599 32.369 1.00 92.62 849 GLU A C 1
ATOM 6810 O O . GLU A 1 849 ? 6.761 8.063 32.508 1.00 92.62 849 GLU A O 1
ATOM 6815 N N . SER A 1 850 ? 7.986 9.925 32.256 1.00 89.75 850 SER A N 1
ATOM 6816 C CA . SER A 1 850 ? 6.863 10.859 32.407 1.00 89.75 850 SER A CA 1
ATOM 6817 C C . SER A 1 850 ? 6.058 11.103 31.126 1.00 89.75 850 SER A C 1
ATOM 6819 O O . SER A 1 850 ? 4.988 11.709 31.191 1.00 89.75 850 SER A O 1
ATOM 6821 N N . ASP A 1 851 ? 6.551 10.642 29.974 1.00 95.50 851 ASP A N 1
ATOM 6822 C CA . ASP A 1 851 ? 5.988 10.949 28.654 1.00 95.50 851 ASP A CA 1
ATOM 6823 C C . ASP A 1 851 ? 5.569 9.707 27.852 1.00 95.50 851 ASP A C 1
ATOM 6825 O O . ASP A 1 851 ? 4.679 9.808 27.003 1.00 95.50 851 ASP A O 1
ATOM 6829 N N . LEU A 1 852 ? 6.163 8.540 28.124 1.00 97.81 852 LEU A N 1
ATOM 6830 C CA . LEU A 1 852 ? 5.865 7.279 27.450 1.00 97.81 852 LEU A CA 1
ATOM 6831 C C . LEU A 1 852 ? 5.018 6.367 28.343 1.00 97.81 852 LEU A C 1
ATOM 6833 O O . LEU A 1 852 ? 5.448 5.919 29.402 1.00 97.81 852 LEU A O 1
ATOM 6837 N N . PHE A 1 853 ? 3.816 6.029 27.878 1.00 98.38 853 PHE A N 1
ATOM 6838 C CA . PHE A 1 853 ? 2.984 5.025 28.537 1.00 98.38 853 PHE A CA 1
ATOM 6839 C C . PHE A 1 853 ? 3.602 3.633 28.361 1.00 98.38 853 PHE A C 1
ATOM 6841 O O . PHE A 1 853 ? 3.753 3.168 27.228 1.00 98.38 853 PHE A O 1
ATOM 6848 N N . PHE A 1 854 ? 3.911 2.962 29.471 1.00 98.50 854 PHE A N 1
ATOM 6849 C CA . PHE A 1 854 ? 4.641 1.696 29.467 1.00 98.50 854 PHE A CA 1
ATOM 6850 C C . PHE A 1 854 ? 4.059 0.699 30.476 1.00 98.50 854 PHE A C 1
ATOM 6852 O O . PHE A 1 854 ? 3.930 1.014 31.664 1.00 98.50 854 PHE A O 1
ATOM 6859 N N . ILE A 1 855 ? 3.745 -0.506 29.996 1.00 98.50 855 ILE A N 1
ATOM 6860 C CA . ILE A 1 855 ? 3.348 -1.670 30.793 1.00 98.50 855 ILE A CA 1
ATOM 6861 C C . ILE A 1 855 ? 4.459 -2.720 30.726 1.00 98.50 855 ILE A C 1
ATOM 6863 O O . ILE A 1 855 ? 4.878 -3.092 29.633 1.00 98.50 855 ILE A O 1
ATOM 6867 N N . TRP A 1 856 ? 4.888 -3.206 31.890 1.00 97.62 856 TRP A N 1
ATOM 6868 C CA . TRP A 1 856 ? 5.720 -4.397 32.048 1.00 97.62 856 TRP A CA 1
ATOM 6869 C C . TRP A 1 856 ? 4.877 -5.521 32.640 1.00 97.62 856 TRP A C 1
ATOM 6871 O O . TRP A 1 856 ? 4.521 -5.480 33.826 1.00 97.62 856 TRP A O 1
ATOM 6881 N N . ASP A 1 857 ? 4.636 -6.557 31.845 1.00 97.62 857 ASP A N 1
ATOM 6882 C CA . ASP A 1 857 ? 3.911 -7.747 32.266 1.00 97.62 857 ASP A CA 1
ATOM 6883 C C . ASP A 1 857 ? 4.846 -8.906 32.608 1.00 97.62 857 ASP A C 1
ATOM 6885 O O . ASP A 1 857 ? 5.471 -9.528 31.755 1.00 97.62 857 ASP A O 1
ATOM 6889 N N . GLU A 1 858 ? 4.942 -9.193 33.898 1.00 95.44 858 GLU A N 1
ATOM 6890 C CA . GLU A 1 858 ? 5.721 -10.305 34.432 1.00 95.44 858 GLU A CA 1
ATOM 6891 C C . GLU A 1 858 ? 4.828 -11.518 34.762 1.00 95.44 858 GLU A C 1
ATOM 6893 O O . GLU A 1 858 ? 5.309 -12.648 34.867 1.00 95.44 858 GLU A O 1
ATOM 6898 N N . CYS A 1 859 ? 3.526 -11.287 34.942 1.00 94.81 859 CYS A N 1
ATOM 6899 C CA . CYS A 1 859 ? 2.518 -12.305 35.241 1.00 94.81 859 CYS A CA 1
ATOM 6900 C C . CYS A 1 859 ? 2.322 -13.251 34.047 1.00 94.81 859 CYS A C 1
ATOM 6902 O O . CYS A 1 859 ? 2.306 -14.468 34.247 1.00 94.81 859 CYS A O 1
ATOM 6904 N N . ALA A 1 860 ? 2.355 -12.712 32.821 1.00 90.69 860 ALA A N 1
ATOM 6905 C CA . ALA A 1 860 ? 2.380 -13.469 31.566 1.00 90.69 860 ALA A CA 1
ATOM 6906 C C . ALA A 1 860 ? 3.369 -14.651 31.591 1.00 90.69 860 ALA A C 1
ATOM 6908 O O . ALA A 1 860 ? 3.009 -15.811 31.363 1.00 90.69 860 ALA A O 1
ATOM 6909 N N . TRP A 1 861 ? 4.625 -14.357 31.939 1.00 87.44 861 TRP A N 1
ATOM 6910 C CA . TRP A 1 861 ? 5.707 -15.339 31.999 1.00 87.44 861 TRP A CA 1
ATOM 6911 C C . TRP A 1 861 ? 5.651 -16.225 33.253 1.00 87.44 861 TRP A C 1
ATOM 6913 O O . TRP A 1 861 ? 5.967 -17.414 33.190 1.00 87.44 861 TRP A O 1
ATOM 6923 N N . LYS A 1 862 ? 5.294 -15.665 34.415 1.00 90.38 862 LYS A N 1
ATOM 6924 C CA . LYS A 1 862 ? 5.330 -16.401 35.692 1.00 90.38 862 LYS A CA 1
ATOM 6925 C C . LYS A 1 862 ? 4.105 -17.278 35.940 1.00 90.38 862 LYS A C 1
ATOM 6927 O O . LYS A 1 862 ? 4.185 -18.184 36.775 1.00 90.38 862 LYS A O 1
ATOM 6932 N N . TYR A 1 863 ? 2.988 -17.009 35.269 1.00 93.19 863 TYR A N 1
ATOM 6933 C CA . TYR A 1 863 ? 1.719 -17.679 35.530 1.00 93.19 863 TYR A CA 1
ATOM 6934 C C . TYR A 1 863 ? 0.984 -18.095 34.252 1.00 93.19 863 TYR A C 1
ATOM 6936 O O . TYR A 1 863 ? 0.784 -19.301 34.060 1.00 93.19 863 TYR A O 1
ATOM 6944 N N . GLN A 1 864 ? 0.635 -17.153 33.367 1.00 89.56 864 GLN A N 1
ATOM 6945 C CA . GLN A 1 864 ? -0.267 -17.422 32.242 1.00 89.56 864 GLN A CA 1
ATOM 6946 C C . GLN A 1 864 ? 0.222 -18.550 31.328 1.00 89.56 864 GLN A C 1
ATOM 6948 O O . GLN A 1 864 ? -0.526 -19.489 31.027 1.00 89.56 864 GLN A O 1
ATOM 6953 N N . ASN A 1 865 ? 1.494 -18.503 30.928 1.00 91.88 865 ASN A N 1
ATOM 6954 C CA . ASN A 1 865 ? 2.077 -19.509 30.039 1.00 91.88 865 ASN A CA 1
ATOM 6955 C C . ASN A 1 865 ? 1.991 -20.939 30.629 1.00 91.88 865 ASN A C 1
ATOM 6957 O O . ASN A 1 865 ? 1.833 -21.935 29.911 1.00 91.88 865 ASN A O 1
ATOM 6961 N N . GLY A 1 866 ? 2.035 -21.044 31.959 1.00 95.12 866 GLY A N 1
ATOM 6962 C CA . GLY A 1 866 ? 1.926 -22.267 32.733 1.00 95.12 866 GLY A CA 1
ATOM 6963 C C . GLY A 1 866 ? 0.486 -22.753 32.823 1.00 95.12 866 GLY A C 1
ATOM 6964 O O . GLY A 1 866 ? 0.253 -23.963 32.808 1.00 95.12 866 GLY A O 1
ATOM 6965 N N . THR A 1 867 ? -0.484 -21.840 32.874 1.00 94.38 867 THR A N 1
ATOM 6966 C CA . THR A 1 867 ? -1.916 -22.160 32.811 1.00 94.38 867 THR A CA 1
ATOM 6967 C C . THR A 1 867 ? -2.285 -22.777 31.465 1.00 94.38 867 THR A C 1
ATOM 6969 O O . THR A 1 867 ? -2.909 -23.842 31.442 1.00 94.38 867 THR A O 1
ATOM 6972 N N . GLY A 1 868 ? -1.824 -22.203 30.349 1.00 94.50 868 GLY A N 1
ATOM 6973 C CA . GLY A 1 868 ? -2.033 -22.798 29.024 1.00 94.50 868 GLY A CA 1
ATOM 6974 C C . GLY A 1 868 ? -1.392 -24.187 28.907 1.00 94.50 868 GLY A C 1
ATOM 6975 O O . GLY A 1 868 ? -2.041 -25.151 28.500 1.00 94.50 868 GLY A O 1
ATOM 6976 N N . LYS A 1 869 ? -0.156 -24.341 29.400 1.00 95.88 869 LYS A N 1
ATOM 6977 C CA . LYS A 1 869 ? 0.550 -25.632 29.461 1.00 95.88 869 LYS A CA 1
ATOM 6978 C C . LYS A 1 869 ? -0.187 -26.699 30.274 1.00 95.88 869 LYS A C 1
ATOM 6980 O O . LYS A 1 869 ? -0.267 -27.847 29.839 1.00 95.88 869 LYS A O 1
ATOM 6985 N N . LYS A 1 870 ? -0.734 -26.351 31.444 1.00 96.81 870 LYS A N 1
ATOM 6986 C CA . LYS A 1 870 ? -1.534 -27.277 32.275 1.00 96.81 870 LYS A CA 1
ATOM 6987 C C . LYS A 1 870 ? -2.788 -27.771 31.549 1.00 96.81 870 LYS A C 1
ATOM 6989 O O . LYS A 1 870 ? -3.240 -28.878 31.822 1.00 96.81 870 LYS A O 1
ATOM 6994 N N . ASN A 1 871 ? -3.311 -26.979 30.616 1.00 96.50 871 ASN A N 1
ATOM 6995 C CA . ASN A 1 871 ? -4.509 -27.278 29.840 1.00 96.50 871 ASN A CA 1
ATOM 6996 C C . ASN A 1 871 ? -4.209 -27.681 28.386 1.00 96.50 871 ASN A C 1
ATOM 6998 O O . ASN A 1 871 ? -5.095 -27.620 27.535 1.00 96.50 871 ASN A O 1
ATOM 7002 N N . TRP A 1 872 ? -2.983 -28.127 28.086 1.00 97.12 872 TRP A N 1
ATOM 7003 C CA . TRP A 1 872 ? -2.547 -28.432 26.719 1.00 97.12 872 TRP A CA 1
ATOM 7004 C C . TRP A 1 872 ? -3.489 -29.359 25.945 1.00 97.12 872 TRP A C 1
ATOM 7006 O O . TRP A 1 872 ? -3.697 -29.156 24.754 1.00 97.12 872 TRP A O 1
ATOM 7016 N N . THR A 1 873 ? -4.101 -30.344 26.605 1.00 97.38 873 THR A N 1
ATOM 7017 C CA . THR A 1 873 ? -5.051 -31.260 25.958 1.00 97.38 873 THR A CA 1
ATOM 7018 C C . THR A 1 873 ? -6.195 -30.514 25.265 1.00 97.38 873 THR A C 1
ATOM 7020 O O . THR A 1 873 ? -6.662 -30.957 24.219 1.00 97.38 873 THR A O 1
ATOM 7023 N N . GLN A 1 874 ? -6.624 -29.366 25.801 1.00 97.50 874 GLN A N 1
ATOM 7024 C CA . GLN A 1 874 ? -7.645 -28.534 25.164 1.00 97.50 874 GLN A CA 1
ATOM 7025 C C . GLN A 1 874 ? -7.097 -27.871 23.892 1.00 97.50 874 GLN A C 1
ATOM 7027 O O . GLN A 1 874 ? -7.744 -27.921 22.850 1.00 97.50 874 GLN A O 1
ATOM 7032 N N . TYR A 1 875 ? -5.880 -27.324 23.940 1.00 98.12 875 TYR A N 1
ATOM 7033 C CA . TYR A 1 875 ? -5.203 -26.741 22.777 1.00 98.12 875 TYR A CA 1
ATOM 7034 C C . TYR A 1 875 ? -4.972 -27.765 21.667 1.00 98.12 875 TYR A C 1
ATOM 7036 O O . TYR A 1 875 ? -5.281 -27.510 20.507 1.00 98.12 875 TYR A O 1
ATOM 7044 N N . GLU A 1 876 ? -4.485 -28.950 22.018 1.00 96.88 876 GLU A N 1
ATOM 7045 C CA . GLU A 1 876 ? -4.286 -30.048 21.072 1.00 96.88 876 GLU A CA 1
ATOM 7046 C C . GLU A 1 876 ? -5.606 -30.480 20.413 1.00 96.88 876 GLU A C 1
ATOM 7048 O O . GLU A 1 876 ? -5.632 -30.785 19.222 1.00 96.88 876 GLU A O 1
ATOM 7053 N N . SER A 1 877 ? -6.706 -30.464 21.173 1.00 96.62 877 SER A N 1
ATOM 7054 C CA . SER A 1 877 ? -8.015 -30.931 20.702 1.00 96.62 877 SER A CA 1
ATOM 7055 C C . SER A 1 877 ? -8.791 -29.892 19.896 1.00 96.62 877 SER A C 1
ATOM 7057 O O . SER A 1 877 ? -9.486 -30.276 18.961 1.00 96.62 877 SER A O 1
ATOM 7059 N N . HIS A 1 878 ? -8.704 -28.608 20.254 1.00 97.38 878 HIS A N 1
ATOM 7060 C CA . HIS A 1 878 ? -9.579 -27.553 19.717 1.00 97.38 878 HIS A CA 1
ATOM 7061 C C . HIS A 1 878 ? -8.848 -26.494 18.891 1.00 97.38 878 HIS A C 1
ATOM 7063 O O . HIS A 1 878 ? -9.475 -25.774 18.122 1.00 97.38 878 HIS A O 1
ATOM 7069 N N . ILE A 1 879 ? -7.526 -26.384 19.035 1.00 98.19 879 ILE A N 1
ATOM 7070 C CA . ILE A 1 879 ? -6.726 -25.380 18.326 1.00 98.19 879 ILE A CA 1
ATOM 7071 C C . ILE A 1 879 ? -5.861 -26.064 17.276 1.00 98.19 879 ILE A C 1
ATOM 7073 O O . ILE A 1 879 ? -5.948 -25.753 16.085 1.00 98.19 879 ILE A O 1
ATOM 7077 N N . GLN A 1 880 ? -5.050 -27.041 17.689 1.00 94.69 880 GLN A N 1
ATOM 7078 C CA . GLN A 1 880 ? -4.222 -27.776 16.747 1.00 94.69 880 GLN A CA 1
ATOM 7079 C C . GLN A 1 880 ? -5.101 -28.523 15.742 1.00 94.69 880 GLN A C 1
ATOM 7081 O O . GLN A 1 880 ? -6.149 -29.085 16.062 1.00 94.69 880 GLN A O 1
ATOM 7086 N N . ASN A 1 881 ? -4.666 -28.503 14.483 1.00 82.62 881 ASN A N 1
ATOM 7087 C CA . ASN A 1 881 ? -5.354 -29.126 13.350 1.00 82.62 881 ASN A CA 1
ATOM 7088 C C . ASN A 1 881 ? -6.757 -28.569 13.022 1.00 82.62 881 ASN A C 1
ATOM 7090 O O . ASN A 1 881 ? -7.459 -29.167 12.203 1.00 82.62 881 ASN A O 1
ATOM 7094 N N . HIS A 1 882 ? -7.152 -27.425 13.593 1.00 94.12 882 HIS A N 1
ATOM 7095 C CA . HIS A 1 882 ? -8.360 -26.698 13.198 1.00 94.12 882 HIS A CA 1
ATOM 7096 C C . HIS A 1 882 ? -8.010 -25.633 12.150 1.00 94.12 882 HIS A C 1
ATOM 7098 O O . HIS A 1 882 ? -7.265 -24.693 12.414 1.00 94.12 882 HIS A O 1
ATOM 7104 N N . GLY A 1 883 ? -8.479 -25.826 10.915 1.00 96.50 883 GLY A N 1
ATOM 7105 C CA . GLY A 1 883 ? -8.079 -24.989 9.781 1.00 96.50 883 GLY A CA 1
ATOM 7106 C C . GLY A 1 883 ? -6.599 -25.147 9.413 1.00 96.50 883 GLY A C 1
ATOM 7107 O O . GLY A 1 883 ? -5.891 -26.047 9.874 1.00 96.50 883 GLY A O 1
ATOM 7108 N N . ASN A 1 884 ? -6.116 -24.282 8.534 1.00 98.44 884 ASN A N 1
ATOM 7109 C CA . ASN A 1 884 ? -4.708 -24.205 8.171 1.00 98.44 884 ASN A CA 1
ATOM 7110 C C . A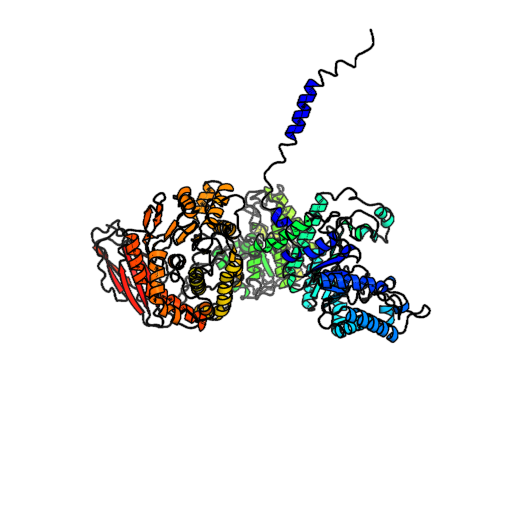SN A 1 884 ? -3.889 -23.502 9.257 1.00 98.44 884 ASN A C 1
ATOM 7112 O O . ASN A 1 884 ? -2.749 -23.901 9.495 1.00 98.44 884 ASN A O 1
ATOM 7116 N N . LEU A 1 885 ? -4.467 -22.520 9.950 1.00 98.56 885 LEU A N 1
ATOM 7117 C CA . LEU A 1 885 ? -3.862 -21.847 11.098 1.00 98.56 885 LEU A CA 1
ATOM 7118 C C . LEU A 1 885 ? -3.539 -22.841 12.221 1.00 98.56 885 LEU A C 1
ATOM 7120 O O . LEU A 1 885 ? -2.410 -22.884 12.708 1.00 98.56 885 LEU A O 1
ATOM 7124 N N . GLY A 1 886 ? -4.465 -23.745 12.548 1.00 98.19 886 GLY A N 1
ATOM 7125 C CA . GLY A 1 886 ? -4.237 -24.780 13.557 1.00 98.19 886 GLY A CA 1
ATOM 7126 C C . GLY A 1 886 ? -3.169 -25.804 13.165 1.00 98.19 886 GLY A C 1
ATOM 7127 O O . GLY A 1 886 ? -2.559 -26.417 14.036 1.00 98.19 886 GLY A O 1
ATOM 7128 N N . ARG A 1 887 ? -2.893 -25.999 11.866 1.00 97.81 887 ARG A N 1
ATOM 7129 C CA . ARG A 1 887 ? -1.796 -26.874 11.393 1.00 97.81 887 ARG A CA 1
ATOM 7130 C C . ARG A 1 887 ? -0.417 -26.255 11.583 1.00 97.81 887 ARG A C 1
ATOM 7132 O O . ARG A 1 887 ? 0.578 -26.979 11.590 1.00 97.81 887 ARG A O 1
ATOM 7139 N N . VAL A 1 888 ? -0.343 -24.929 11.665 1.00 97.44 888 VAL A N 1
ATOM 7140 C CA . VAL A 1 888 ? 0.914 -24.206 11.882 1.00 97.44 888 VAL A CA 1
ATOM 7141 C C . VAL A 1 888 ? 1.088 -23.756 13.331 1.00 97.44 888 VAL A C 1
ATOM 7143 O O . VAL A 1 888 ? 2.166 -23.275 13.653 1.00 97.44 888 VAL A O 1
ATOM 7146 N N . TYR A 1 889 ? 0.091 -23.993 14.192 1.00 98.12 889 TYR A N 1
ATOM 7147 C CA . TYR A 1 889 ? 0.173 -23.842 15.644 1.00 98.12 889 TYR A CA 1
ATOM 7148 C C . TYR A 1 889 ? 1.055 -24.956 16.248 1.00 98.12 889 TYR A C 1
ATOM 7150 O O . TYR A 1 889 ? 0.640 -26.125 16.298 1.00 98.12 889 TYR A O 1
ATOM 7158 N N . PRO A 1 890 ? 2.292 -24.650 16.677 1.00 96.38 890 PRO A N 1
ATOM 7159 C CA . PRO A 1 890 ? 3.221 -25.662 17.164 1.00 96.38 890 PRO A CA 1
ATOM 7160 C C . PRO A 1 890 ? 2.831 -26.171 18.557 1.00 96.38 890 PRO A C 1
ATOM 7162 O O . PRO A 1 890 ? 1.984 -25.611 19.244 1.00 96.38 890 PRO A O 1
ATOM 7165 N N . LYS A 1 891 ? 3.472 -27.263 18.983 1.00 95.44 891 LYS A N 1
ATOM 7166 C CA . LYS A 1 891 ? 3.444 -27.662 20.389 1.00 95.44 891 LYS A CA 1
ATOM 7167 C C . LYS A 1 891 ? 4.408 -26.795 21.187 1.00 95.44 891 LYS A C 1
ATOM 7169 O O . LYS A 1 891 ? 5.563 -26.672 20.777 1.00 95.44 891 LYS A O 1
ATOM 7174 N N . TYR A 1 892 ? 3.952 -26.313 22.341 1.00 94.12 892 TYR A N 1
ATOM 7175 C CA . TYR A 1 892 ? 4.771 -25.504 23.233 1.00 94.12 892 TYR A CA 1
ATOM 7176 C C . TYR A 1 892 ? 6.082 -26.183 23.626 1.00 94.12 892 TYR A C 1
ATOM 7178 O O . TYR A 1 892 ? 6.160 -27.406 23.809 1.00 94.12 892 TYR A O 1
ATOM 7186 N N . LYS A 1 893 ? 7.105 -25.359 23.851 1.00 92.88 893 LYS A N 1
ATOM 7187 C CA . LYS A 1 893 ? 8.380 -25.794 24.432 1.00 92.88 893 LYS A CA 1
ATOM 7188 C C . LYS A 1 893 ? 8.466 -25.542 25.930 1.00 92.88 893 LYS A C 1
ATOM 7190 O O . LYS A 1 893 ? 8.701 -26.482 26.692 1.00 92.88 893 LYS A O 1
ATOM 7195 N N . TYR A 1 894 ? 8.237 -24.304 26.363 1.00 90.81 894 TYR A N 1
ATOM 7196 C CA . TYR A 1 894 ? 8.360 -23.913 27.770 1.00 90.81 894 TYR A CA 1
ATOM 7197 C C . TYR A 1 894 ? 6.994 -23.658 28.405 1.00 90.81 894 TYR A C 1
ATOM 7199 O O . TYR A 1 894 ? 6.628 -24.384 29.342 1.00 90.81 894 TYR A O 1
ATOM 7207 N N . GLY A 1 895 ? 6.226 -22.731 27.835 1.00 93.50 895 GLY A N 1
ATOM 7208 C CA . GLY A 1 895 ? 4.832 -22.430 28.154 1.00 93.50 895 GLY A CA 1
ATOM 7209 C C . GLY A 1 895 ? 4.037 -22.131 26.880 1.00 93.50 895 GLY A C 1
ATOM 7210 O O . GLY A 1 895 ? 4.618 -22.104 25.801 1.00 93.50 895 GLY A O 1
ATOM 7211 N N . VAL A 1 896 ? 2.720 -21.988 27.012 1.00 96.62 896 VAL A N 1
ATOM 7212 C CA . VAL A 1 896 ? 1.800 -21.779 25.882 1.00 96.62 896 VAL A CA 1
ATOM 7213 C C . VAL A 1 896 ? 1.459 -20.297 25.765 1.00 96.62 896 VAL A C 1
ATOM 7215 O O . VAL A 1 896 ? 1.063 -19.712 26.770 1.00 96.62 896 VAL A O 1
ATOM 7218 N N . GLU A 1 897 ? 1.552 -19.730 24.560 1.00 95.19 897 GLU A N 1
ATOM 7219 C CA . GLU A 1 897 ? 1.099 -18.361 24.248 1.00 95.19 897 GLU A CA 1
ATOM 7220 C C . GLU A 1 897 ? 1.608 -17.278 25.231 1.00 95.19 897 GLU A C 1
ATOM 7222 O O . GLU A 1 897 ? 0.829 -16.447 25.707 1.00 95.19 897 GLU A O 1
ATOM 7227 N N . GLY A 1 898 ? 2.906 -17.289 25.558 1.00 93.50 898 GLY A N 1
ATOM 7228 C CA . GLY A 1 898 ? 3.533 -16.356 26.502 1.00 93.50 898 GLY A CA 1
ATOM 7229 C C . GLY A 1 898 ? 3.272 -14.879 26.194 1.00 93.50 898 GLY A C 1
ATOM 7230 O O . GLY A 1 898 ? 3.076 -14.097 27.123 1.00 93.50 898 GLY A O 1
ATOM 7231 N N . ASP A 1 899 ? 3.165 -14.520 24.912 1.00 97.12 899 ASP A N 1
ATOM 7232 C CA . ASP A 1 899 ? 3.030 -13.124 24.477 1.00 97.12 899 ASP A CA 1
ATOM 7233 C C . ASP A 1 899 ? 1.604 -12.649 24.210 1.00 97.12 899 ASP A C 1
ATOM 7235 O O . ASP A 1 899 ? 1.320 -11.452 24.088 1.00 97.12 899 ASP A O 1
ATOM 7239 N N . THR A 1 900 ? 0.670 -13.593 24.162 1.00 97.75 900 THR A N 1
ATOM 7240 C CA . THR A 1 900 ? -0.748 -13.332 23.924 1.00 97.75 900 THR A CA 1
ATOM 7241 C C . THR A 1 900 ? -1.390 -12.314 24.883 1.00 97.75 900 THR A C 1
ATOM 7243 O O . THR A 1 900 ? -2.253 -11.566 24.406 1.00 97.75 900 THR A O 1
ATOM 7246 N N . PRO A 1 901 ? -1.000 -12.180 26.173 1.00 97.94 901 PRO A N 1
ATOM 7247 C CA . PRO A 1 901 ? -1.500 -11.115 27.054 1.00 97.94 901 PRO A CA 1
ATOM 7248 C C . PRO A 1 901 ? -1.442 -9.720 26.438 1.00 97.94 901 PRO A C 1
ATOM 7250 O O . PRO A 1 901 ? -2.397 -8.952 26.564 1.00 97.94 901 PRO A O 1
ATOM 7253 N N . ALA A 1 902 ? -0.377 -9.419 25.687 1.00 97.81 902 ALA A N 1
ATOM 7254 C CA . ALA A 1 902 ? -0.186 -8.112 25.067 1.00 97.81 902 ALA A CA 1
ATOM 7255 C C . ALA A 1 902 ? -1.270 -7.787 24.024 1.00 97.81 902 ALA A C 1
ATOM 7257 O O . ALA A 1 902 ? -1.631 -6.626 23.832 1.00 97.81 902 ALA A O 1
ATOM 7258 N N . ILE A 1 903 ? -1.823 -8.814 23.374 1.00 97.06 903 ILE A N 1
ATOM 7259 C CA . ILE A 1 903 ? -2.932 -8.698 22.422 1.00 97.06 903 ILE A CA 1
ATOM 7260 C C . ILE A 1 903 ? -4.280 -8.710 23.149 1.00 97.06 903 ILE A C 1
ATOM 7262 O O . ILE A 1 903 ? -5.154 -7.896 22.841 1.00 97.06 903 ILE A O 1
ATOM 7266 N N . LEU A 1 904 ? -4.447 -9.591 24.141 1.00 97.88 904 LEU A N 1
ATOM 7267 C CA . LEU A 1 904 ? -5.675 -9.694 24.934 1.00 97.88 904 LEU A CA 1
ATOM 7268 C C . LEU A 1 904 ? -5.980 -8.416 25.724 1.00 97.88 904 LEU A C 1
ATOM 7270 O O . LEU A 1 904 ? -7.147 -8.055 25.858 1.00 97.88 904 LEU A O 1
ATOM 7274 N N . HIS A 1 905 ? -4.953 -7.705 26.197 1.00 98.00 905 HIS A N 1
ATOM 7275 C CA . HIS A 1 905 ? -5.099 -6.421 26.890 1.00 98.00 905 HIS A CA 1
ATOM 7276 C C . HIS A 1 905 ? -5.784 -5.362 26.023 1.00 98.00 905 HIS A C 1
ATOM 7278 O O . HIS A 1 905 ? -6.603 -4.582 26.513 1.00 98.00 905 HIS A O 1
ATOM 7284 N N . VAL A 1 906 ? -5.432 -5.338 24.735 1.00 97.62 906 VAL A N 1
ATOM 7285 C CA . VAL A 1 906 ? -5.853 -4.320 23.762 1.00 97.62 906 VAL A CA 1
ATOM 7286 C C . VAL A 1 906 ? -7.172 -4.693 23.080 1.00 97.62 906 VAL A C 1
ATOM 7288 O O . VAL A 1 906 ? -7.871 -3.818 22.564 1.00 97.62 906 VAL A O 1
ATOM 7291 N N . MET A 1 907 ? -7.535 -5.976 23.085 1.00 96.25 907 MET A N 1
ATOM 7292 C CA . MET A 1 907 ? -8.732 -6.490 22.431 1.00 96.25 907 MET A CA 1
ATOM 7293 C C . MET A 1 907 ? -10.014 -5.821 22.973 1.00 96.25 907 MET A C 1
ATOM 7295 O O . MET A 1 907 ? -10.257 -5.816 24.181 1.00 96.25 907 MET A O 1
ATOM 7299 N N . PRO A 1 908 ? -10.878 -5.264 22.104 1.00 94.94 908 PRO A N 1
ATOM 7300 C CA . PRO A 1 908 ? -12.065 -4.536 22.539 1.00 94.94 908 PRO A CA 1
ATOM 7301 C C . PRO A 1 908 ? -13.185 -5.505 22.937 1.00 94.94 908 PRO A C 1
ATOM 7303 O O . PRO A 1 908 ? -14.007 -5.901 22.116 1.00 94.94 908 PRO A O 1
ATOM 7306 N N . THR A 1 909 ? -13.230 -5.868 24.217 1.00 93.81 909 THR A N 1
ATOM 7307 C CA . THR A 1 909 ? -14.205 -6.821 24.788 1.00 93.81 909 THR A CA 1
ATOM 7308 C C . THR A 1 909 ? -15.321 -6.153 25.598 1.00 93.81 909 THR A C 1
ATOM 7310 O O . THR A 1 909 ? -16.222 -6.827 26.092 1.00 93.81 909 THR A O 1
ATOM 7313 N N . GLY A 1 910 ? -15.252 -4.828 25.780 1.00 92.75 910 GLY A N 1
ATOM 7314 C CA . GLY A 1 910 ? -16.133 -4.073 26.684 1.00 92.75 910 GLY A CA 1
ATOM 7315 C C . GLY A 1 910 ? -15.757 -4.192 28.169 1.00 92.75 910 GLY A C 1
ATOM 7316 O O . GLY A 1 910 ? -16.415 -3.584 29.021 1.00 92.75 910 GLY A O 1
ATOM 7317 N N . LEU A 1 911 ? -14.690 -4.941 28.476 1.00 95.75 911 LEU A N 1
ATOM 7318 C CA . LEU A 1 911 ? -14.221 -5.214 29.832 1.00 95.75 911 LEU A CA 1
ATOM 7319 C C . LEU A 1 911 ? -13.273 -4.141 30.376 1.00 95.75 911 LEU A C 1
ATOM 7321 O O . LEU A 1 911 ? -13.335 -3.859 31.568 1.00 95.75 911 LEU A O 1
ATOM 7325 N N . ASN A 1 912 ? -12.411 -3.543 29.551 1.00 96.62 912 ASN A N 1
ATOM 7326 C CA . ASN A 1 912 ? -11.419 -2.551 29.976 1.00 96.62 912 ASN A CA 1
ATOM 7327 C C . ASN A 1 912 ? -11.134 -1.507 28.884 1.00 96.62 912 ASN A C 1
ATOM 7329 O O . ASN A 1 912 ? -11.330 -1.741 27.694 1.00 96.62 912 ASN A O 1
ATOM 7333 N N . ASN A 1 913 ? -10.645 -0.343 29.310 1.00 96.06 913 ASN A N 1
ATOM 7334 C CA . ASN A 1 913 ? -9.923 0.599 28.471 1.00 96.06 913 ASN A CA 1
ATOM 7335 C C . ASN A 1 913 ? -8.439 0.239 28.601 1.00 96.06 913 ASN A C 1
ATOM 7337 O O . ASN A 1 913 ? -7.909 0.322 29.711 1.00 96.06 913 ASN A O 1
ATOM 7341 N N . PRO A 1 914 ? -7.740 -0.141 27.520 1.00 96.25 914 PRO A N 1
ATOM 7342 C CA . PRO A 1 914 ? -6.357 -0.589 27.628 1.00 96.25 914 PRO A CA 1
ATOM 7343 C C . PRO A 1 914 ? -5.408 0.521 28.108 1.00 96.25 914 PRO A C 1
ATOM 7345 O O . PRO A 1 914 ? -4.366 0.224 28.684 1.00 96.25 914 PRO A O 1
ATOM 7348 N N . SER A 1 915 ? -5.772 1.801 27.951 1.00 95.88 915 SER A N 1
ATOM 7349 C CA . SER A 1 915 ? -5.009 2.926 28.516 1.00 95.88 915 SER A CA 1
ATOM 7350 C C . SER A 1 915 ? -5.236 3.156 30.017 1.00 95.88 915 SER A C 1
ATOM 7352 O O . SER A 1 915 ? -4.615 4.053 30.572 1.00 95.88 915 SER A O 1
ATOM 7354 N N . GLU A 1 916 ? -6.063 2.343 30.680 1.00 96.75 916 GLU A N 1
ATOM 7355 C CA . GLU A 1 916 ? -6.302 2.374 32.129 1.00 96.75 916 GLU A CA 1
ATOM 7356 C C . GLU A 1 916 ? -5.946 1.008 32.755 1.00 96.75 916 GLU A C 1
ATOM 7358 O O . GLU A 1 916 ? -6.835 0.192 33.016 1.00 96.75 916 GLU A O 1
ATOM 7363 N N . PRO A 1 917 ? -4.653 0.704 32.990 1.00 96.75 917 PRO A N 1
ATOM 7364 C CA . PRO A 1 917 ? -4.205 -0.650 33.352 1.00 96.75 917 PRO A CA 1
ATOM 7365 C C . PRO A 1 917 ? -4.736 -1.184 34.689 1.00 96.75 917 PRO A C 1
ATOM 7367 O O . PRO A 1 917 ? -4.818 -2.397 34.887 1.00 96.75 917 PRO A O 1
ATOM 7370 N N . THR A 1 918 ? -5.157 -0.288 35.584 1.00 96.25 918 THR A N 1
ATOM 7371 C CA . THR A 1 918 ? -5.796 -0.617 36.870 1.00 96.25 918 THR A CA 1
ATOM 7372 C C . THR A 1 918 ? -7.249 -1.060 36.713 1.00 96.25 918 THR A C 1
ATOM 7374 O O . THR A 1 918 ? -7.908 -1.409 37.689 1.00 96.25 918 THR A O 1
ATOM 7377 N N . GLN A 1 919 ? -7.803 -1.047 35.499 1.00 96.12 919 GLN A N 1
ATOM 7378 C CA . GLN A 1 919 ? -9.122 -1.618 35.275 1.00 96.12 919 GLN A CA 1
ATOM 7379 C C . GLN A 1 919 ? -9.080 -3.143 35.298 1.00 96.12 919 GLN A C 1
ATOM 7381 O O . GLN A 1 919 ? -10.058 -3.733 35.744 1.00 96.12 919 GLN A O 1
ATOM 7386 N N . GLY A 1 920 ? -7.986 -3.774 34.873 1.00 95.06 920 GLY A N 1
ATOM 7387 C CA . GLY A 1 920 ? -7.898 -5.228 34.745 1.00 95.06 920 GLY A CA 1
ATOM 7388 C C . GLY A 1 920 ? -8.761 -5.791 33.607 1.00 95.06 920 GLY A C 1
ATOM 7389 O O . GLY A 1 920 ? -9.868 -5.310 33.348 1.00 95.06 920 GLY A O 1
ATOM 7390 N N . GLY A 1 921 ? -8.268 -6.820 32.926 1.00 96.00 921 GLY A N 1
ATOM 7391 C CA . GLY A 1 921 ? -8.981 -7.472 31.828 1.00 96.00 921 GLY A CA 1
ATOM 7392 C C . GLY A 1 921 ? -8.347 -8.799 31.421 1.00 96.00 921 GLY A C 1
ATOM 7393 O O . GLY A 1 921 ? -7.651 -9.427 32.214 1.00 96.00 921 GLY A O 1
ATOM 7394 N N . TRP A 1 922 ? -8.572 -9.215 30.173 1.00 97.06 922 TRP A N 1
ATOM 7395 C CA . TRP A 1 922 ? -8.022 -10.468 29.636 1.00 97.06 922 TRP A CA 1
ATOM 7396 C C . TRP A 1 922 ? -6.491 -10.482 29.523 1.00 97.06 922 TRP A C 1
ATOM 7398 O O . TRP A 1 922 ? -5.910 -11.558 29.481 1.00 97.06 922 TRP A O 1
ATOM 7408 N N . GLY A 1 923 ? -5.847 -9.314 29.469 1.00 95.56 923 GLY A N 1
ATOM 7409 C CA . GLY A 1 923 ? -4.386 -9.182 29.527 1.00 95.56 923 GLY A CA 1
ATOM 7410 C C . GLY A 1 923 ? -3.838 -8.936 30.936 1.00 95.56 923 GLY A C 1
ATOM 7411 O O . GLY A 1 923 ? -2.718 -8.473 31.072 1.00 95.56 923 GLY A O 1
ATOM 7412 N N . GLY A 1 924 ? -4.626 -9.158 31.991 1.00 95.31 924 GLY A N 1
ATOM 7413 C CA . GLY A 1 924 ? -4.178 -8.985 33.376 1.00 95.31 924 GLY A CA 1
ATOM 7414 C C . GLY A 1 924 ? -4.500 -7.616 33.983 1.00 95.31 924 GLY A C 1
ATOM 7415 O O . GLY A 1 924 ? -5.349 -6.869 33.490 1.00 95.31 924 GLY A O 1
ATOM 7416 N N . TYR A 1 925 ? -3.859 -7.318 35.116 1.00 97.31 925 TYR A N 1
ATOM 7417 C CA . TYR A 1 925 ? -4.048 -6.107 35.925 1.00 97.31 925 TYR A CA 1
ATOM 7418 C C . TYR A 1 925 ? -2.695 -5.497 36.284 1.00 97.31 925 TYR A C 1
ATOM 7420 O O . TYR A 1 925 ? -1.793 -6.219 36.708 1.00 97.31 925 TYR A O 1
ATOM 7428 N N . PHE A 1 926 ? -2.572 -4.169 36.187 1.00 97.81 926 PHE A N 1
ATOM 7429 C CA . PHE A 1 926 ? -1.316 -3.467 36.451 1.00 97.81 926 PHE A CA 1
ATOM 7430 C C . PHE A 1 926 ? -1.535 -2.220 37.297 1.00 97.81 926 PHE A C 1
ATOM 7432 O O . PHE A 1 926 ? -2.481 -1.462 37.090 1.00 97.81 926 PHE A O 1
ATOM 7439 N N . ALA A 1 927 ? -0.598 -1.964 38.204 1.00 96.25 927 ALA A N 1
ATOM 7440 C CA . ALA A 1 927 ? -0.535 -0.730 38.972 1.00 96.25 927 ALA A CA 1
ATOM 7441 C C . ALA A 1 927 ? 0.783 -0.009 38.678 1.00 96.25 927 ALA A C 1
ATOM 7443 O O . ALA A 1 927 ? 1.799 -0.649 38.402 1.00 96.25 927 ALA A O 1
ATOM 7444 N N . PHE A 1 928 ? 0.768 1.323 38.727 1.00 96.06 928 PHE A N 1
ATOM 7445 C CA . PHE A 1 928 ? 1.994 2.101 38.584 1.00 96.06 928 PHE A CA 1
ATOM 7446 C C . PHE A 1 928 ? 2.872 1.908 39.824 1.00 96.06 928 PHE A C 1
ATOM 7448 O O . PHE A 1 928 ? 2.405 2.077 40.951 1.00 96.06 928 PHE A O 1
ATOM 7455 N N . GLY A 1 929 ? 4.137 1.556 39.626 1.00 95.62 929 GLY A N 1
ATOM 7456 C CA . GLY A 1 929 ? 5.078 1.343 40.717 1.00 95.62 929 GLY A CA 1
ATOM 7457 C C . GLY A 1 929 ? 6.494 1.079 40.225 1.00 95.62 929 GLY A C 1
ATOM 7458 O O . GLY A 1 929 ? 6.757 1.060 39.022 1.00 95.62 929 GLY A O 1
ATOM 7459 N N . THR A 1 930 ? 7.406 0.876 41.173 1.00 95.94 930 THR A N 1
ATOM 7460 C CA . THR A 1 930 ? 8.802 0.525 40.891 1.00 95.94 930 THR A CA 1
ATOM 7461 C C . THR A 1 930 ? 8.864 -0.766 40.085 1.00 95.94 930 THR A C 1
ATOM 7463 O O . THR A 1 930 ? 8.208 -1.745 40.429 1.00 95.94 930 THR A O 1
ATOM 7466 N N . ALA A 1 931 ? 9.642 -0.769 39.012 1.00 95.38 931 ALA A N 1
ATOM 7467 C CA . ALA A 1 931 ? 9.821 -1.910 38.135 1.00 95.38 931 ALA A CA 1
ATOM 7468 C C . ALA A 1 931 ? 10.799 -2.960 38.703 1.00 95.38 931 ALA A C 1
ATOM 7470 O O . ALA A 1 931 ? 11.524 -2.672 39.659 1.00 95.38 931 ALA A O 1
ATOM 7471 N N . PRO A 1 932 ? 10.895 -4.162 38.095 1.00 93.62 932 PRO A N 1
ATOM 7472 C CA . PRO A 1 932 ? 11.829 -5.201 38.539 1.00 93.62 932 PRO A CA 1
ATOM 7473 C C . PRO A 1 932 ? 13.300 -4.780 38.630 1.00 93.62 932 PRO A C 1
ATOM 7475 O O . PRO A 1 932 ? 14.017 -5.306 39.479 1.00 93.62 932 PRO A O 1
ATOM 7478 N N . ASP A 1 933 ? 13.744 -3.820 37.816 1.00 93.81 933 ASP A N 1
ATOM 7479 C CA . ASP A 1 933 ? 15.107 -3.273 37.867 1.00 93.81 933 ASP A CA 1
ATOM 7480 C C . ASP A 1 933 ? 15.414 -2.423 39.115 1.00 93.81 933 ASP A C 1
ATOM 7482 O O . ASP A 1 933 ? 16.575 -2.092 39.344 1.00 93.81 933 ASP A O 1
ATOM 7486 N N . GLN A 1 934 ? 14.406 -2.121 39.945 1.00 95.06 934 GLN A N 1
ATOM 7487 C CA . GLN A 1 934 ? 14.504 -1.312 41.170 1.00 95.06 934 GLN A CA 1
ATOM 7488 C C . GLN A 1 934 ? 14.981 0.137 40.959 1.00 95.06 934 GLN A C 1
ATOM 7490 O O . GLN A 1 934 ? 15.302 0.821 41.930 1.00 95.06 934 GLN A O 1
ATOM 7495 N N . GLU A 1 935 ? 15.013 0.619 39.717 1.00 95.62 935 GLU A N 1
ATOM 7496 C CA . GLU A 1 935 ? 15.519 1.946 39.352 1.00 95.62 935 GLU A CA 1
ATOM 7497 C C . GLU A 1 935 ? 14.459 2.797 38.641 1.00 95.62 935 GLU A C 1
ATOM 7499 O O . GLU A 1 935 ? 14.379 3.999 38.878 1.00 95.62 935 GLU A O 1
ATOM 7504 N N . THR A 1 936 ? 13.634 2.183 37.793 1.00 96.88 936 THR A N 1
ATOM 7505 C CA . THR A 1 936 ? 12.596 2.855 36.999 1.00 96.88 936 THR A CA 1
ATOM 7506 C C . THR A 1 936 ? 11.193 2.532 37.514 1.00 96.88 936 THR A C 1
ATOM 7508 O O . THR A 1 936 ? 11.002 1.557 38.247 1.00 96.88 936 THR A O 1
ATOM 7511 N N . SER A 1 937 ? 10.185 3.315 37.117 1.00 96.31 937 SER A N 1
ATOM 7512 C CA . SER A 1 937 ? 8.774 3.016 37.398 1.00 96.31 937 SER A CA 1
ATOM 7513 C C . SER A 1 937 ? 7.965 2.869 36.113 1.00 96.31 937 SER A C 1
ATOM 7515 O O . SER A 1 937 ? 8.260 3.474 35.085 1.00 96.31 937 SER A O 1
ATOM 7517 N N . CYS A 1 938 ? 6.936 2.030 36.161 1.00 97.56 938 CYS A N 1
ATOM 7518 C CA . CYS A 1 938 ? 5.974 1.842 35.074 1.00 97.56 938 CYS A CA 1
ATOM 7519 C C . CYS A 1 938 ? 4.709 1.161 35.612 1.00 97.56 938 CYS A C 1
ATOM 7521 O O . CYS A 1 938 ? 4.628 0.832 36.799 1.00 97.56 938 CYS A O 1
ATOM 7523 N N . PHE A 1 939 ? 3.717 0.920 34.755 1.00 98.12 939 PHE A N 1
ATOM 7524 C CA . PHE A 1 939 ? 2.640 -0.001 35.108 1.00 98.12 939 PHE A CA 1
ATOM 7525 C C . PHE A 1 939 ? 3.193 -1.424 35.111 1.00 98.12 939 PHE A C 1
ATOM 7527 O O . PHE A 1 939 ? 3.678 -1.904 34.093 1.00 98.12 939 PHE A O 1
ATOM 7534 N N . THR A 1 940 ? 3.153 -2.101 36.253 1.00 97.62 940 THR A N 1
ATOM 7535 C CA . THR A 1 940 ? 3.742 -3.434 36.401 1.00 97.62 940 THR A CA 1
ATOM 7536 C C . THR A 1 940 ? 2.900 -4.311 37.314 1.00 97.62 940 THR A C 1
ATOM 7538 O O . THR A 1 940 ? 2.136 -3.819 38.145 1.00 97.62 940 THR A O 1
ATOM 7541 N N . ASN A 1 941 ? 3.054 -5.623 37.163 1.00 97.06 941 ASN A N 1
ATOM 7542 C CA . ASN A 1 941 ? 2.416 -6.643 37.987 1.00 97.06 941 ASN A CA 1
ATOM 7543 C C . ASN A 1 941 ? 3.419 -7.640 38.595 1.00 97.06 941 ASN A C 1
ATOM 7545 O O . ASN A 1 941 ? 3.022 -8.703 39.038 1.00 97.06 941 ASN A O 1
ATOM 7549 N N . HIS A 1 942 ? 4.716 -7.324 38.643 1.00 95.00 942 HIS A N 1
ATOM 7550 C CA . HIS A 1 942 ? 5.759 -8.314 38.957 1.00 95.00 942 HIS A CA 1
ATOM 7551 C C . HIS A 1 942 ? 5.790 -8.877 40.387 1.00 95.00 942 HIS A C 1
ATOM 7553 O O . HIS A 1 942 ? 6.463 -9.888 40.615 1.00 95.00 942 HIS A O 1
ATOM 7559 N N . GLN A 1 943 ? 5.118 -8.229 41.343 1.00 92.69 943 GLN A N 1
ATOM 7560 C CA . GLN A 1 943 ? 5.042 -8.656 42.743 1.00 92.69 943 GLN A CA 1
ATOM 7561 C C . GLN A 1 943 ? 3.824 -8.049 43.455 1.00 92.69 943 GLN A C 1
ATOM 7563 O O . GLN A 1 943 ? 3.157 -7.173 42.913 1.00 92.69 943 GLN A O 1
ATOM 7568 N N . GLY A 1 944 ? 3.564 -8.467 44.695 1.00 94.00 944 GLY A N 1
ATOM 7569 C CA . GLY A 1 944 ? 2.573 -7.836 45.572 1.00 94.00 944 GLY A CA 1
ATOM 7570 C C . GLY A 1 944 ? 1.115 -8.047 45.147 1.00 94.00 944 GLY A C 1
ATOM 7571 O O . GLY A 1 944 ? 0.786 -8.999 44.445 1.00 94.00 944 GLY A O 1
ATOM 7572 N N . ALA A 1 945 ? 0.231 -7.149 45.593 1.00 93.25 945 ALA A N 1
ATOM 7573 C CA . ALA A 1 945 ? -1.215 -7.273 45.388 1.00 93.25 945 ALA A CA 1
ATOM 7574 C C . ALA A 1 945 ? -1.612 -7.264 43.903 1.00 93.25 945 ALA A C 1
ATOM 7576 O O . ALA A 1 945 ? -2.532 -7.976 43.510 1.00 93.25 945 ALA A O 1
ATOM 7577 N N . GLN A 1 946 ? -0.899 -6.501 43.071 1.00 94.06 946 GLN A N 1
ATOM 7578 C CA . GLN A 1 946 ? -1.128 -6.460 41.629 1.00 94.06 946 GLN A CA 1
ATOM 7579 C C . GLN A 1 946 ? -0.799 -7.792 40.934 1.00 94.06 946 GLN A C 1
ATOM 7581 O O . GLN A 1 946 ? -1.513 -8.171 40.011 1.00 94.06 946 GLN A O 1
ATOM 7586 N N . TYR A 1 947 ? 0.219 -8.528 41.402 1.00 95.81 947 TYR A N 1
ATOM 7587 C CA . TYR A 1 947 ? 0.533 -9.867 40.891 1.00 95.81 947 TYR A CA 1
ATOM 7588 C C . TYR A 1 947 ? -0.569 -10.868 41.244 1.00 95.81 947 TYR A C 1
ATOM 7590 O O . TYR A 1 947 ? -1.050 -11.587 40.375 1.00 95.81 947 TYR A O 1
ATOM 7598 N N . GLU A 1 948 ? -1.013 -10.886 42.504 1.00 96.12 948 GLU A N 1
ATOM 7599 C CA . GLU A 1 948 ? -2.082 -11.801 42.927 1.00 96.12 948 GLU A CA 1
ATOM 7600 C C . GLU A 1 948 ? -3.411 -11.475 42.238 1.00 96.12 948 GLU A C 1
ATOM 7602 O O . GLU A 1 948 ? -4.066 -12.377 41.725 1.00 96.12 948 GLU A O 1
ATOM 7607 N N . THR A 1 949 ? -3.752 -10.188 42.108 1.00 95.88 949 THR A N 1
ATOM 7608 C CA . THR A 1 949 ? -4.934 -9.752 41.343 1.00 95.88 949 THR A CA 1
ATOM 7609 C C . THR A 1 949 ? -4.846 -10.211 39.888 1.00 95.88 949 THR A C 1
ATOM 7611 O O . THR A 1 949 ? -5.828 -10.702 39.341 1.00 95.88 949 THR A O 1
ATOM 7614 N N . CYS A 1 950 ? -3.679 -10.066 39.249 1.00 96.25 950 CYS A N 1
ATOM 7615 C CA . CYS A 1 950 ? -3.470 -10.549 37.888 1.00 96.25 950 CYS A CA 1
ATOM 7616 C C . CYS A 1 950 ? -3.771 -12.052 37.777 1.00 96.25 950 CYS A C 1
ATOM 7618 O O . CYS A 1 950 ? -4.589 -12.445 36.950 1.00 96.25 950 CYS A O 1
ATOM 7620 N N . ARG A 1 951 ? -3.201 -12.873 38.667 1.00 96.44 951 ARG A N 1
ATOM 7621 C CA . ARG A 1 951 ? -3.425 -14.326 38.685 1.00 96.44 951 ARG A CA 1
ATOM 7622 C C . ARG A 1 951 ? -4.891 -14.701 38.883 1.00 96.44 951 ARG A C 1
ATOM 7624 O O . ARG A 1 951 ? -5.394 -15.575 38.185 1.00 96.44 951 ARG A O 1
ATOM 7631 N N . GLU A 1 952 ? -5.573 -14.037 39.814 1.00 95.88 952 GLU A N 1
ATOM 7632 C CA . GLU A 1 952 ? -7.000 -14.257 40.071 1.00 95.88 952 GLU A CA 1
ATOM 7633 C C . GLU A 1 952 ? -7.855 -13.938 38.836 1.00 95.88 952 GLU A C 1
ATOM 7635 O O . GLU A 1 952 ? -8.784 -14.683 38.518 1.00 95.88 952 GLU A O 1
ATOM 7640 N N . LEU A 1 953 ? -7.533 -12.860 38.112 1.00 95.56 953 LEU A N 1
ATOM 7641 C CA . LEU A 1 953 ? -8.226 -12.507 36.871 1.00 95.56 953 LEU A CA 1
ATOM 7642 C C . LEU A 1 953 ? -7.909 -13.467 35.728 1.00 95.56 953 LEU A C 1
ATOM 7644 O O . LEU A 1 953 ? -8.820 -13.828 34.987 1.00 95.56 953 LEU A O 1
ATOM 7648 N N . GLU A 1 954 ? -6.660 -13.902 35.588 1.00 94.31 954 GLU A N 1
ATOM 7649 C CA . GLU A 1 954 ? -6.284 -14.903 34.589 1.00 94.31 954 GLU A CA 1
ATOM 7650 C C . GLU A 1 954 ? -7.020 -16.229 34.822 1.00 94.31 954 GLU A C 1
ATOM 7652 O O . GLU A 1 954 ? -7.602 -16.775 33.884 1.00 94.31 954 GLU A O 1
ATOM 7657 N N . ASP A 1 955 ? -7.083 -16.708 36.069 1.00 95.25 955 ASP A N 1
ATOM 7658 C CA . ASP A 1 955 ? -7.855 -17.904 36.428 1.00 95.25 955 ASP A CA 1
ATOM 7659 C C . ASP A 1 955 ? -9.351 -17.712 36.137 1.00 95.25 955 ASP A C 1
ATOM 7661 O O . ASP A 1 955 ? -10.016 -18.617 35.625 1.00 95.25 955 ASP A O 1
ATOM 7665 N N . HIS A 1 956 ? -9.888 -16.525 36.437 1.00 95.38 956 HIS A N 1
ATOM 7666 C CA . HIS A 1 956 ? -11.292 -16.205 36.205 1.00 95.38 956 HIS A CA 1
ATOM 7667 C C . HIS A 1 956 ? -11.650 -16.164 34.712 1.00 95.38 956 HIS A C 1
ATOM 7669 O O . HIS A 1 956 ? -12.686 -16.701 34.314 1.00 95.38 956 HIS A O 1
ATOM 7675 N N . PHE A 1 957 ? -10.804 -15.548 33.882 1.00 96.69 957 PHE A N 1
ATOM 7676 C CA . PHE A 1 957 ? -11.074 -15.339 32.460 1.00 96.69 957 PHE A CA 1
ATOM 7677 C C . PHE A 1 957 ? -10.573 -16.461 31.552 1.00 96.69 957 PHE A C 1
ATOM 7679 O O . PHE A 1 957 ? -10.949 -16.469 30.380 1.00 96.69 957 PHE A O 1
ATOM 7686 N N . TYR A 1 958 ? -9.793 -17.422 32.060 1.00 97.38 958 TYR A N 1
ATOM 7687 C CA . TYR A 1 958 ? -9.227 -18.510 31.257 1.00 97.38 958 TYR A CA 1
ATOM 7688 C C . TYR A 1 958 ? -10.271 -19.222 30.383 1.00 97.38 958 TYR A C 1
ATOM 7690 O O . TYR A 1 958 ? -10.060 -19.401 29.185 1.00 97.38 958 TYR A O 1
ATOM 7698 N N . ALA A 1 959 ? -11.425 -19.588 30.954 1.00 97.56 959 ALA A N 1
ATOM 7699 C CA . ALA A 1 959 ? -12.477 -20.262 30.194 1.00 97.56 959 ALA A CA 1
ATOM 7700 C C . ALA A 1 959 ? -12.999 -19.390 29.039 1.00 97.56 959 ALA A C 1
ATOM 7702 O O . ALA A 1 959 ? -13.147 -19.877 27.922 1.00 97.56 959 ALA A O 1
ATOM 7703 N N . ALA A 1 960 ? -13.218 -18.094 29.277 1.00 98.12 960 ALA A N 1
ATOM 7704 C CA . ALA A 1 960 ? -13.708 -17.170 28.258 1.00 98.12 960 ALA A CA 1
ATOM 7705 C C . ALA A 1 960 ? -12.672 -16.935 27.146 1.00 98.12 960 ALA A C 1
ATOM 7707 O O . ALA A 1 960 ? -13.015 -16.987 25.965 1.00 98.12 960 ALA A O 1
ATOM 7708 N N . THR A 1 961 ? -11.400 -16.722 27.498 1.00 97.94 961 THR A N 1
ATOM 7709 C CA . THR A 1 961 ? -10.330 -16.472 26.518 1.00 97.94 961 THR A CA 1
ATOM 7710 C C . THR A 1 961 ? -9.988 -17.719 25.704 1.00 97.94 961 THR A C 1
ATOM 7712 O O . THR A 1 961 ? -9.681 -17.604 24.513 1.00 97.94 961 THR A O 1
ATOM 7715 N N . PHE A 1 962 ? -10.048 -18.910 26.308 1.00 98.50 962 PHE A N 1
ATOM 7716 C CA . PHE A 1 962 ? -9.853 -20.174 25.602 1.00 98.50 962 PHE A CA 1
ATOM 7717 C C . PHE A 1 962 ? -11.037 -20.498 24.687 1.00 98.50 962 PHE A C 1
ATOM 7719 O O . PHE A 1 962 ? -10.829 -20.744 23.500 1.00 98.50 962 PHE A O 1
ATOM 7726 N N . ASN A 1 963 ? -12.273 -20.431 25.193 1.00 98.62 963 ASN A N 1
ATOM 7727 C CA . ASN A 1 963 ? -13.468 -20.711 24.394 1.00 98.62 963 ASN A CA 1
ATOM 7728 C C . ASN A 1 963 ? -13.593 -19.761 23.201 1.00 98.62 963 ASN A C 1
ATOM 7730 O O . ASN A 1 963 ? -13.958 -20.198 22.111 1.00 98.62 963 ASN A O 1
ATOM 7734 N N . ASN A 1 964 ? -13.238 -18.481 23.377 1.00 98.38 964 ASN A N 1
ATOM 7735 C CA . ASN A 1 964 ? -13.218 -17.528 22.271 1.00 98.38 964 ASN A CA 1
ATOM 7736 C C . ASN A 1 964 ? -12.239 -17.942 21.170 1.00 98.38 964 ASN A C 1
ATOM 7738 O O . ASN A 1 964 ? -12.579 -17.895 19.989 1.00 98.38 964 ASN A O 1
ATOM 7742 N N . PHE A 1 965 ? -11.049 -18.406 21.556 1.00 98.56 965 PHE A N 1
ATOM 7743 C CA . PHE A 1 965 ? -10.066 -18.894 20.598 1.00 98.56 965 PHE A CA 1
ATOM 7744 C C . PHE A 1 965 ? -10.540 -20.161 19.897 1.00 98.56 965 PHE A C 1
ATOM 7746 O O . PHE A 1 965 ? -10.506 -20.214 18.672 1.00 98.56 965 PHE A O 1
ATOM 7753 N N . ALA A 1 966 ? -11.042 -21.138 20.649 1.00 98.56 966 ALA A N 1
ATOM 7754 C CA . ALA A 1 966 ? -11.543 -22.392 20.103 1.00 98.56 966 ALA A CA 1
ATOM 7755 C C . ALA A 1 966 ? -12.686 -22.168 19.097 1.00 98.56 966 ALA A C 1
ATOM 7757 O O . ALA A 1 966 ? -12.601 -22.640 17.966 1.00 98.56 966 ALA A O 1
ATOM 7758 N N . ALA A 1 967 ? -13.679 -21.337 19.434 1.00 98.38 967 ALA A N 1
ATOM 7759 C CA . ALA A 1 967 ? -14.760 -20.996 18.507 1.00 98.38 967 ALA A CA 1
ATOM 7760 C C . ALA A 1 967 ? -14.243 -20.312 17.229 1.00 98.38 967 ALA A C 1
ATOM 7762 O O . ALA A 1 967 ? -14.702 -20.606 16.129 1.00 98.38 967 ALA A O 1
ATOM 7763 N N . ARG A 1 968 ? -13.242 -19.432 17.334 1.00 98.19 968 ARG A N 1
ATOM 7764 C CA . ARG A 1 968 ? -12.621 -18.797 16.160 1.00 98.19 968 ARG A CA 1
ATOM 7765 C C . ARG A 1 968 ? -11.784 -19.771 15.329 1.00 98.19 968 ARG A C 1
ATOM 7767 O O . ARG A 1 968 ? -11.698 -19.614 14.111 1.00 98.19 968 ARG A O 1
ATOM 7774 N N . MET A 1 969 ? -11.211 -20.802 15.942 1.00 98.69 969 MET A N 1
ATOM 7775 C CA . MET A 1 969 ? -10.569 -21.895 15.213 1.00 98.69 969 MET A CA 1
ATOM 7776 C C . MET A 1 969 ? -11.592 -22.772 14.475 1.00 98.69 969 MET A C 1
ATOM 7778 O O . MET A 1 969 ? -11.310 -23.203 13.352 1.00 98.69 969 MET A O 1
ATOM 7782 N N . ASP A 1 970 ? -12.804 -22.944 15.011 1.00 98.12 970 ASP A N 1
ATOM 7783 C CA . ASP A 1 970 ? -13.926 -23.533 14.264 1.00 98.12 970 ASP A CA 1
ATOM 7784 C C . ASP A 1 970 ? -14.324 -22.646 13.074 1.00 98.12 970 ASP A C 1
ATOM 7786 O O . ASP A 1 970 ? -14.538 -23.147 11.965 1.00 98.12 970 ASP A O 1
ATOM 7790 N N . TRP A 1 971 ? -14.309 -21.316 13.242 1.00 97.75 971 TRP A N 1
ATOM 7791 C CA . TRP A 1 971 ? -14.554 -20.396 12.126 1.00 97.75 971 TRP A CA 1
ATOM 7792 C C . TRP A 1 971 ? -13.504 -20.555 11.031 1.00 97.75 971 TRP A C 1
ATOM 7794 O O . TRP A 1 971 ? -13.862 -20.559 9.858 1.00 97.75 971 TRP A O 1
ATOM 7804 N N . ALA A 1 972 ? -12.226 -20.694 11.385 1.00 98.12 972 ALA A N 1
ATOM 7805 C CA . ALA A 1 972 ? -11.151 -20.920 10.421 1.00 98.12 972 ALA A CA 1
ATOM 7806 C C . ALA A 1 972 ? -11.342 -22.244 9.660 1.00 98.12 972 ALA A C 1
ATOM 7808 O O . ALA A 1 972 ? -11.250 -22.293 8.429 1.00 98.12 972 ALA A O 1
ATOM 7809 N N . LYS A 1 973 ? -11.654 -23.315 10.394 1.00 97.50 973 LYS A N 1
ATOM 7810 C CA . LYS A 1 973 ? -11.801 -24.672 9.864 1.00 97.50 973 LYS A CA 1
ATOM 7811 C C . LYS A 1 973 ? -13.028 -24.830 8.967 1.00 97.50 973 LYS A C 1
ATOM 7813 O O . LYS A 1 973 ? -12.897 -25.287 7.832 1.00 97.50 973 LYS A O 1
ATOM 7818 N N . ASP A 1 974 ? -14.192 -24.428 9.466 1.00 96.38 974 ASP A N 1
ATOM 7819 C CA . ASP A 1 974 ? -15.490 -24.804 8.902 1.00 96.38 974 ASP A CA 1
ATOM 7820 C C . ASP A 1 974 ? -16.284 -23.593 8.379 1.00 96.38 974 ASP A C 1
ATOM 7822 O O . ASP A 1 974 ? -17.251 -23.742 7.626 1.00 96.38 974 ASP A O 1
ATOM 7826 N N . GLY A 1 975 ? -15.880 -22.366 8.728 1.00 95.50 975 GLY A N 1
ATOM 7827 C CA . GLY A 1 975 ? -16.658 -21.157 8.434 1.00 95.50 975 GLY A CA 1
ATOM 7828 C C . GLY A 1 975 ? -17.970 -21.082 9.218 1.00 95.50 975 GLY A C 1
ATOM 7829 O O . GLY A 1 975 ? -18.881 -20.347 8.834 1.00 95.50 975 GLY A O 1
ATOM 7830 N N . ALA A 1 976 ? -18.057 -21.868 10.290 1.00 93.81 976 ALA A N 1
ATOM 7831 C CA . ALA A 1 976 ? -19.167 -22.022 11.219 1.00 93.81 976 ALA A CA 1
ATOM 7832 C C . ALA A 1 976 ? -18.610 -22.055 12.654 1.00 93.81 976 ALA A C 1
ATOM 7834 O O . ALA A 1 976 ? -17.399 -21.996 12.836 1.00 93.81 976 ALA A O 1
ATOM 7835 N N . GLY A 1 977 ? -19.478 -22.132 13.660 1.00 93.69 977 GLY A N 1
ATOM 7836 C CA . GLY A 1 977 ? -19.100 -22.070 15.077 1.00 93.69 977 GLY A CA 1
ATOM 7837 C C . GLY A 1 977 ? -19.677 -20.835 15.763 1.00 93.69 977 GLY A C 1
ATOM 7838 O O . GLY A 1 977 ? -20.038 -19.863 15.096 1.00 93.69 977 GLY A O 1
ATOM 7839 N N . ASN A 1 978 ? -19.794 -20.884 17.086 1.00 97.31 978 ASN A N 1
ATOM 7840 C CA . ASN A 1 978 ? -20.524 -19.893 17.879 1.00 97.31 978 ASN A CA 1
ATOM 7841 C C . ASN A 1 978 ? -19.974 -18.448 17.741 1.00 97.31 978 ASN A C 1
ATOM 7843 O O . ASN A 1 978 ? -18.794 -18.269 17.421 1.00 97.31 978 ASN A O 1
ATOM 7847 N N . ARG A 1 979 ? -20.805 -17.414 17.952 1.00 95.94 979 ARG A N 1
ATOM 7848 C CA . ARG A 1 979 ? -20.424 -15.988 18.038 1.00 95.94 979 ARG A CA 1
ATOM 7849 C C . ARG A 1 979 ? -20.788 -15.414 19.397 1.00 95.94 979 ARG A C 1
ATOM 7851 O O . ARG A 1 979 ? -21.838 -15.707 19.933 1.00 95.94 979 ARG A O 1
ATOM 7858 N N . ASN A 1 980 ? -19.935 -14.527 19.912 1.00 95.94 980 ASN A N 1
ATOM 7859 C CA . ASN A 1 980 ? -20.167 -13.912 21.214 1.00 95.94 980 ASN A CA 1
ATOM 7860 C C . ASN A 1 980 ? -21.529 -13.195 21.288 1.00 95.94 980 ASN A C 1
ATOM 7862 O O . ASN A 1 980 ? -21.894 -12.488 20.335 1.00 95.94 980 ASN A O 1
ATOM 7866 N N . PRO A 1 981 ? -22.200 -13.232 22.453 1.00 96.88 981 PRO A N 1
ATOM 7867 C CA . PRO A 1 981 ? -23.405 -12.452 22.680 1.00 96.88 981 PRO A CA 1
ATOM 7868 C C . PRO A 1 981 ? -23.102 -10.950 22.625 1.00 96.88 981 PRO A C 1
ATOM 7870 O O . PRO A 1 981 ? -22.018 -10.481 22.973 1.00 96.88 981 PRO A O 1
ATOM 7873 N N . ILE A 1 982 ? -24.080 -10.147 22.232 1.00 96.00 982 ILE A N 1
ATOM 7874 C CA . ILE A 1 982 ? -24.028 -8.685 22.250 1.00 96.00 982 ILE A CA 1
ATOM 7875 C C . ILE A 1 982 ? -24.641 -8.210 23.569 1.00 96.00 982 ILE A C 1
ATOM 7877 O O . ILE A 1 982 ? -25.859 -8.056 23.686 1.00 96.00 982 ILE A O 1
ATOM 7881 N N . ALA A 1 983 ? -23.792 -7.974 24.570 1.00 96.19 983 ALA A N 1
ATOM 7882 C CA . ALA A 1 983 ? -24.215 -7.454 25.866 1.00 96.19 983 ALA A CA 1
ATOM 7883 C C . ALA A 1 983 ? -24.652 -5.980 25.756 1.00 96.19 983 ALA A C 1
ATOM 7885 O O . ALA A 1 983 ? -23.914 -5.133 25.250 1.00 96.19 983 ALA A O 1
ATOM 7886 N N . ALA A 1 984 ? -25.842 -5.657 26.259 1.00 96.44 984 ALA A N 1
ATOM 7887 C CA . ALA A 1 984 ? -26.393 -4.304 26.280 1.00 96.44 984 ALA A CA 1
ATOM 7888 C C . ALA A 1 984 ? -26.681 -3.875 27.719 1.00 96.44 984 ALA A C 1
ATOM 7890 O O . ALA A 1 984 ? -27.067 -4.712 28.523 1.00 96.44 984 ALA A O 1
ATOM 7891 N N . ILE A 1 985 ? -26.538 -2.587 28.041 1.00 97.31 985 ILE A N 1
ATOM 7892 C CA . ILE A 1 985 ? -26.983 -2.022 29.327 1.00 97.31 985 ILE A CA 1
ATOM 7893 C C . ILE A 1 985 ? -27.819 -0.785 29.044 1.00 97.31 985 ILE A C 1
ATOM 7895 O O . ILE A 1 985 ? -27.342 0.131 28.381 1.00 97.31 985 ILE A O 1
ATOM 7899 N N . ASP A 1 986 ? -29.054 -0.745 29.535 1.00 93.69 986 ASP A N 1
ATOM 7900 C CA . ASP A 1 986 ? -29.993 0.361 29.324 1.00 93.69 986 ASP A CA 1
ATOM 7901 C C . ASP A 1 986 ? -30.142 0.721 27.826 1.00 93.69 986 ASP A C 1
ATOM 7903 O O . ASP A 1 986 ? -30.191 1.891 27.449 1.00 93.69 986 ASP A O 1
ATOM 7907 N N . ASN A 1 987 ? -30.193 -0.304 26.961 1.00 89.75 987 ASN A N 1
ATOM 7908 C CA . ASN A 1 987 ? -30.189 -0.230 25.486 1.00 89.75 987 ASN A CA 1
ATOM 7909 C C . ASN A 1 987 ? -28.868 0.199 24.822 1.00 89.75 987 ASN A C 1
ATOM 7911 O O . ASN A 1 987 ? -28.792 0.229 23.593 1.00 89.75 987 ASN A O 1
ATOM 7915 N N . ASP A 1 988 ? -27.810 0.473 25.587 1.00 92.75 988 ASP A N 1
ATOM 7916 C CA . ASP A 1 988 ? -26.475 0.746 25.051 1.00 92.75 988 ASP A CA 1
ATOM 7917 C C . ASP A 1 988 ? -25.738 -0.565 24.729 1.00 92.75 988 ASP A C 1
ATOM 7919 O O . ASP A 1 988 ? -25.224 -1.247 25.624 1.00 92.75 988 ASP A O 1
ATOM 7923 N N . LYS A 1 989 ? -25.674 -0.879 23.428 1.00 90.62 989 LYS A N 1
ATOM 7924 C CA . LYS A 1 989 ? -24.963 -2.027 22.833 1.00 90.62 989 LYS A CA 1
ATOM 7925 C C . LYS A 1 989 ? -23.500 -1.733 22.469 1.00 90.62 989 LYS A C 1
ATOM 7927 O O . LYS A 1 989 ? -22.851 -2.543 21.812 1.00 90.62 989 LYS A O 1
ATOM 7932 N N . THR A 1 990 ? -22.983 -0.548 22.791 1.00 90.06 990 THR A N 1
ATOM 7933 C CA . THR A 1 990 ? -21.602 -0.186 22.451 1.00 90.06 990 THR A CA 1
ATOM 7934 C C . THR A 1 990 ? -20.615 -0.910 23.363 1.00 90.06 990 THR A C 1
ATOM 7936 O O . THR A 1 990 ? -20.964 -1.355 24.449 1.00 90.06 990 THR A O 1
ATOM 7939 N N . LEU A 1 991 ? -19.343 -0.977 22.967 1.00 89.81 991 LEU A N 1
ATOM 7940 C CA . LEU A 1 991 ? -18.265 -1.494 23.822 1.00 89.81 991 LEU A CA 1
ATOM 7941 C C . LEU A 1 991 ? -17.665 -0.418 24.747 1.00 89.81 991 LEU A C 1
ATOM 7943 O O . LEU A 1 991 ? -16.660 -0.662 25.410 1.00 89.81 991 LEU A O 1
ATOM 7947 N N . LYS A 1 992 ? -18.244 0.792 24.795 1.00 91.31 992 LYS A N 1
ATOM 7948 C CA . LYS A 1 992 ? -17.724 1.887 25.626 1.00 91.31 992 LYS A CA 1
ATOM 7949 C C . LYS A 1 992 ? -17.972 1.601 27.099 1.00 91.31 992 LYS A C 1
ATOM 7951 O O . LYS A 1 992 ? -19.079 1.219 27.469 1.00 91.31 992 LYS A O 1
ATOM 7956 N N . ILE A 1 993 ? -16.982 1.863 27.944 1.00 94.88 993 ILE A N 1
ATOM 7957 C CA . ILE A 1 993 ? -17.179 1.843 29.395 1.00 94.88 993 ILE A CA 1
ATOM 7958 C C . ILE A 1 993 ? -18.229 2.885 29.768 1.00 94.88 993 ILE A C 1
ATOM 7960 O O . ILE A 1 993 ? -18.164 4.031 29.321 1.00 94.88 993 ILE A O 1
ATOM 7964 N N . LEU A 1 994 ? -19.200 2.472 30.577 1.00 96.31 994 LEU A N 1
ATOM 7965 C CA . LEU A 1 994 ? -20.249 3.355 31.059 1.00 96.31 994 LEU A CA 1
ATOM 7966 C C . LEU A 1 994 ? -19.822 4.003 32.370 1.00 96.31 994 LEU A C 1
ATOM 7968 O O . LEU A 1 994 ? -19.261 3.333 33.229 1.00 96.31 994 LEU A O 1
ATOM 7972 N N . THR A 1 995 ? -20.168 5.272 32.555 1.00 97.25 995 THR A N 1
ATOM 7973 C CA . THR A 1 995 ? -20.035 5.955 33.846 1.00 97.25 995 THR A CA 1
ATOM 7974 C C . THR A 1 995 ? -21.421 6.263 34.406 1.00 97.25 995 THR A C 1
ATOM 7976 O O . THR A 1 995 ? -22.361 6.580 33.665 1.00 97.25 995 THR A O 1
ATOM 7979 N N . ARG A 1 996 ? -21.575 6.130 35.723 1.00 96.94 996 ARG A N 1
ATOM 7980 C CA . ARG A 1 996 ? -22.770 6.505 36.483 1.00 96.94 996 ARG A CA 1
ATOM 7981 C C . ARG A 1 996 ? -22.334 7.306 37.701 1.00 96.94 996 ARG A C 1
ATOM 7983 O O . ARG A 1 996 ? -21.510 6.832 38.473 1.00 96.94 996 ARG A O 1
ATOM 7990 N N . SER A 1 997 ? -22.942 8.466 37.925 1.00 97.69 997 SER A N 1
ATOM 7991 C CA . SER A 1 997 ? -22.610 9.329 39.071 1.00 97.69 997 SER A CA 1
ATOM 7992 C C . SER A 1 997 ? -23.812 9.517 40.007 1.00 97.69 997 SER A C 1
ATOM 7994 O O . SER A 1 997 ? -24.311 10.633 40.161 1.00 97.69 997 SER A O 1
ATOM 7996 N N . PRO A 1 998 ? -24.366 8.431 40.584 1.00 97.62 998 PRO A N 1
ATOM 7997 C CA . PRO A 1 998 ? -25.532 8.520 41.455 1.00 97.62 998 PRO A CA 1
ATOM 7998 C C . PRO A 1 998 ? -25.175 9.165 42.794 1.00 97.62 998 PRO A C 1
ATOM 8000 O O . PRO A 1 998 ? -24.009 9.319 43.145 1.00 97.62 998 PRO A O 1
ATOM 8003 N N . ARG A 1 999 ? -26.190 9.494 43.586 1.00 97.62 999 ARG A N 1
ATOM 8004 C CA . ARG A 1 999 ? -25.987 9.907 44.974 1.00 97.62 999 ARG A CA 1
ATOM 8005 C C . ARG A 1 999 ? -25.691 8.693 45.861 1.00 97.62 999 ARG A C 1
ATOM 8007 O O . ARG A 1 999 ? -26.316 7.646 45.689 1.00 97.62 999 ARG A O 1
ATOM 8014 N N . GLU A 1 1000 ? -24.776 8.810 46.815 1.00 97.44 1000 GLU A N 1
ATOM 8015 C CA . GLU A 1 1000 ? -24.543 7.760 47.810 1.00 97.44 1000 GLU A CA 1
ATOM 8016 C C . GLU A 1 1000 ? -25.800 7.470 48.652 1.00 97.44 1000 GLU A C 1
ATOM 8018 O O . GLU A 1 1000 ? -26.649 8.336 48.862 1.00 97.44 1000 GLU A O 1
ATOM 8023 N N . GLY A 1 1001 ? -25.958 6.226 49.103 1.00 95.81 1001 GLY A N 1
ATOM 8024 C CA . GLY A 1 1001 ? -27.158 5.754 49.799 1.00 95.81 1001 GLY A CA 1
ATOM 8025 C C . GLY A 1 1001 ? -28.372 5.502 48.894 1.00 95.81 1001 GLY A C 1
ATOM 8026 O O . GLY A 1 1001 ? -29.443 5.177 49.405 1.00 95.81 1001 GLY A O 1
ATOM 8027 N N . THR A 1 1002 ? -28.238 5.650 47.571 1.00 97.56 1002 THR A N 1
ATOM 8028 C CA . THR A 1 1002 ? -29.301 5.324 46.605 1.00 97.56 1002 THR A CA 1
ATOM 8029 C C . THR A 1 1002 ? -29.126 3.931 46.004 1.00 97.56 1002 THR A C 1
ATOM 8031 O O . THR A 1 1002 ? -28.093 3.286 46.167 1.00 97.56 1002 THR A O 1
ATOM 8034 N N . THR A 1 1003 ? -30.143 3.458 45.284 1.00 97.94 1003 THR A N 1
ATOM 8035 C CA . THR A 1 1003 ? -30.075 2.220 44.503 1.00 97.94 1003 THR A CA 1
ATOM 8036 C C . THR A 1 1003 ? -30.178 2.550 43.021 1.00 97.94 1003 THR A C 1
ATOM 8038 O O . THR A 1 1003 ? -31.113 3.233 42.601 1.00 97.94 1003 THR A O 1
ATOM 8041 N N . VAL A 1 1004 ? -29.242 2.041 42.221 1.00 97.94 1004 VAL A N 1
ATOM 8042 C CA . VAL A 1 1004 ? -29.249 2.184 40.761 1.00 97.94 1004 VAL A CA 1
ATOM 8043 C C . VAL A 1 1004 ? -29.628 0.857 40.129 1.00 97.94 1004 VAL A C 1
ATOM 8045 O O . VAL A 1 1004 ? -28.982 -0.160 40.365 1.00 97.94 1004 VAL A O 1
ATOM 8048 N N . LYS A 1 1005 ? -30.675 0.869 39.307 1.00 98.06 1005 LYS A N 1
ATOM 8049 C CA . LYS A 1 1005 ? -31.074 -0.281 38.497 1.00 98.06 1005 LYS A CA 1
ATOM 8050 C C . LYS A 1 1005 ? -30.307 -0.250 37.175 1.00 98.06 1005 LYS A C 1
ATOM 8052 O O . LYS A 1 1005 ? -30.292 0.790 36.525 1.00 98.06 1005 LYS A O 1
ATOM 8057 N N . LEU A 1 1006 ? -29.710 -1.374 36.794 1.00 97.94 1006 LEU A N 1
ATOM 8058 C CA . LEU A 1 1006 ? -29.083 -1.590 35.491 1.00 97.94 1006 LEU A CA 1
ATOM 8059 C C . LEU A 1 1006 ? -29.837 -2.707 34.766 1.00 97.94 1006 LEU A C 1
ATOM 8061 O O . LEU A 1 1006 ? -30.123 -3.748 35.365 1.00 97.94 1006 LEU A O 1
ATOM 8065 N N . ASP A 1 1007 ? -30.186 -2.480 33.501 1.00 97.88 1007 ASP A N 1
ATOM 8066 C CA . ASP A 1 1007 ? -31.003 -3.408 32.717 1.00 97.88 1007 ASP A CA 1
ATOM 8067 C C . ASP A 1 1007 ? -30.244 -3.937 31.494 1.00 97.88 1007 ASP A C 1
ATOM 8069 O O . ASP A 1 1007 ? -29.983 -3.199 30.545 1.00 97.88 1007 ASP A O 1
ATOM 8073 N N . ALA A 1 1008 ? -29.914 -5.228 31.507 1.00 98.06 1008 ALA A N 1
ATOM 8074 C CA . ALA A 1 1008 ? -29.273 -5.932 30.402 1.00 98.06 1008 ALA A CA 1
ATOM 8075 C C . ALA A 1 1008 ? -30.249 -6.729 29.523 1.00 98.06 1008 ALA A C 1
ATOM 8077 O O . ALA A 1 1008 ? -29.827 -7.540 28.693 1.00 98.06 1008 ALA A O 1
ATOM 8078 N N . SER A 1 1009 ? -31.560 -6.510 29.665 1.00 96.62 1009 SER A N 1
ATOM 8079 C CA . SER A 1 1009 ? -32.587 -7.316 28.994 1.00 96.62 1009 SER A CA 1
ATOM 8080 C C . SER A 1 1009 ? -32.587 -7.199 27.472 1.00 96.62 1009 SER A C 1
ATOM 8082 O O . SER A 1 1009 ? -33.125 -8.086 26.812 1.00 96.62 1009 SER A O 1
ATOM 8084 N N . THR A 1 1010 ? -31.989 -6.140 26.917 1.00 96.31 1010 THR A N 1
ATOM 8085 C CA . THR A 1 1010 ? -31.840 -5.936 25.468 1.00 96.31 1010 THR A CA 1
ATOM 8086 C C . THR A 1 1010 ? -30.533 -6.475 24.891 1.00 96.31 1010 THR A C 1
ATOM 8088 O O . THR A 1 1010 ? -30.244 -6.234 23.715 1.00 96.31 1010 THR A O 1
ATOM 8091 N N . SER A 1 1011 ? -29.773 -7.238 25.688 1.00 97.12 1011 SER A N 1
ATOM 8092 C CA . SER A 1 1011 ? -28.691 -8.090 25.185 1.00 97.12 1011 SER A CA 1
ATOM 8093 C C . SER A 1 1011 ? -29.246 -9.129 24.210 1.00 97.12 1011 SER A C 1
ATOM 8095 O O . SER A 1 1011 ? -30.394 -9.563 24.350 1.00 97.12 1011 SER A O 1
ATOM 8097 N N . GLN A 1 1012 ? -28.453 -9.506 23.212 1.00 96.62 1012 GLN A N 1
ATOM 8098 C CA . GLN A 1 1012 ? -28.869 -10.384 22.115 1.00 96.62 1012 GLN A CA 1
ATOM 8099 C C . GLN A 1 1012 ? -27.783 -11.405 21.825 1.00 96.62 1012 GLN A C 1
ATOM 8101 O O . GLN A 1 1012 ? -26.611 -11.052 21.867 1.00 96.62 1012 GLN A O 1
ATOM 8106 N N . ASP A 1 1013 ? -28.173 -12.621 21.473 1.00 96.62 1013 ASP A N 1
ATOM 8107 C CA . ASP A 1 1013 ? -27.245 -13.616 20.961 1.00 96.62 1013 ASP A CA 1
ATOM 8108 C C . ASP A 1 1013 ? -27.375 -13.704 19.430 1.00 96.62 1013 ASP A C 1
ATOM 8110 O O . ASP A 1 1013 ? -28.498 -13.836 18.939 1.00 96.62 1013 ASP A O 1
ATOM 8114 N N . PRO A 1 1014 ? -26.288 -13.560 18.648 1.00 93.88 1014 PRO A N 1
ATOM 8115 C CA . PRO A 1 1014 ? -26.369 -13.612 17.191 1.00 93.88 1014 PRO A CA 1
ATOM 8116 C C . PRO A 1 1014 ? -26.778 -14.974 16.619 1.00 93.88 1014 PRO A C 1
ATOM 8118 O O . PRO A 1 1014 ? -27.193 -15.017 15.457 1.00 93.88 1014 PRO A O 1
ATOM 8121 N N . ASP A 1 1015 ? -26.578 -16.057 17.367 1.00 93.44 1015 ASP A N 1
ATOM 8122 C CA . ASP A 1 1015 ? -26.863 -17.441 16.984 1.00 93.44 1015 ASP A CA 1
ATOM 8123 C C . ASP A 1 1015 ? -28.133 -17.986 17.683 1.00 93.44 1015 ASP A C 1
ATOM 8125 O O . ASP A 1 1015 ? -28.466 -19.160 17.535 1.00 93.44 1015 ASP A O 1
ATOM 8129 N N . ASP A 1 1016 ? -28.897 -17.099 18.341 1.00 93.56 1016 ASP A N 1
ATOM 8130 C CA . ASP A 1 1016 ? -30.129 -17.381 19.093 1.00 93.56 1016 ASP A CA 1
ATOM 8131 C C . ASP A 1 1016 ? -29.932 -18.334 20.295 1.00 93.56 1016 ASP A C 1
ATOM 8133 O O . ASP A 1 1016 ? -30.893 -18.943 20.785 1.00 93.56 1016 ASP A O 1
ATOM 8137 N N . ASP A 1 1017 ? -28.704 -18.418 20.817 1.00 96.94 1017 ASP A N 1
ATOM 8138 C CA . ASP A 1 1017 ? -28.372 -19.201 22.008 1.00 96.94 1017 ASP A CA 1
ATOM 8139 C C . ASP A 1 1017 ? -28.926 -18.554 23.296 1.00 96.94 1017 ASP A C 1
ATOM 8141 O O . ASP A 1 1017 ? -29.219 -17.350 23.388 1.00 96.94 1017 ASP A O 1
ATOM 8145 N N . LYS A 1 1018 ? -29.121 -19.359 24.347 1.00 97.44 1018 LYS A N 1
ATOM 8146 C CA . LYS A 1 1018 ? -29.629 -18.859 25.630 1.00 97.44 1018 LYS A CA 1
ATOM 8147 C C . LYS A 1 1018 ? -28.510 -18.192 26.411 1.00 97.44 1018 LYS A C 1
ATOM 8149 O O . LYS A 1 1018 ? -27.495 -18.795 26.727 1.00 97.44 1018 LYS A O 1
ATOM 8154 N N . MET A 1 1019 ? -28.771 -16.967 26.854 1.00 97.75 1019 MET A N 1
ATOM 8155 C CA . MET A 1 1019 ? -27.819 -16.198 27.652 1.00 97.75 1019 MET A CA 1
ATOM 8156 C C . MET A 1 1019 ? -28.071 -16.310 29.158 1.00 97.75 1019 MET A C 1
ATOM 8158 O O . MET A 1 1019 ? -29.201 -16.171 29.640 1.00 97.75 1019 MET A O 1
ATOM 8162 N N . THR A 1 1020 ? -26.979 -16.453 29.899 1.00 98.31 1020 THR A N 1
ATOM 8163 C CA . THR A 1 1020 ? -26.885 -16.286 31.351 1.00 98.31 1020 THR A CA 1
ATOM 8164 C C . THR A 1 1020 ? -26.229 -14.946 31.682 1.00 98.31 1020 THR A C 1
ATOM 8166 O O . THR A 1 1020 ? -25.436 -14.424 30.900 1.00 98.31 1020 THR A O 1
ATOM 8169 N N . PHE A 1 1021 ? -26.593 -14.363 32.826 1.00 98.50 1021 PHE A N 1
ATOM 8170 C CA . PHE A 1 1021 ? -26.150 -13.033 33.245 1.00 98.50 1021 PHE A CA 1
ATOM 8171 C C . PHE A 1 1021 ? -25.481 -13.136 34.605 1.00 98.50 1021 PHE A C 1
ATOM 8173 O O . PHE A 1 1021 ? -25.995 -13.815 35.491 1.00 98.50 1021 PHE A O 1
ATOM 8180 N N . LYS A 1 1022 ? -24.362 -12.439 34.782 1.00 98.50 1022 LYS A N 1
ATOM 8181 C CA . LYS A 1 1022 ? -23.662 -12.347 36.058 1.00 98.50 1022 LYS A CA 1
ATOM 8182 C C . LYS A 1 1022 ? -23.179 -10.922 36.291 1.00 98.50 1022 LYS A C 1
ATOM 8184 O O . LYS A 1 1022 ? -22.484 -10.341 35.464 1.00 98.50 1022 LYS A O 1
ATOM 8189 N N . TRP A 1 1023 ? -23.518 -10.372 37.447 1.00 98.50 1023 TRP A N 1
ATOM 8190 C CA . TRP A 1 1023 ? -23.117 -9.044 37.886 1.00 98.50 1023 TRP A CA 1
ATOM 8191 C C . TRP A 1 1023 ? -22.201 -9.153 39.088 1.00 98.50 1023 TRP A C 1
ATOM 8193 O O . TRP A 1 1023 ? -22.551 -9.774 40.094 1.00 98.50 1023 TRP A O 1
ATOM 8203 N N . TRP A 1 1024 ? -21.033 -8.534 38.997 1.00 97.56 1024 TRP A N 1
ATOM 8204 C CA . TRP A 1 1024 ? -20.032 -8.602 40.051 1.00 97.56 1024 TRP A CA 1
ATOM 8205 C C . TRP A 1 1024 ? -19.207 -7.319 40.124 1.00 97.56 1024 TRP A C 1
ATOM 8207 O O . TRP A 1 1024 ? -19.183 -6.523 39.185 1.00 97.56 1024 TRP A O 1
ATOM 8217 N N . VAL A 1 1025 ? -18.564 -7.093 41.269 1.00 96.38 1025 VAL A N 1
ATOM 8218 C CA . VAL A 1 1025 ? -17.661 -5.955 41.468 1.00 96.38 1025 VAL A CA 1
ATOM 8219 C C . VAL A 1 1025 ? -16.231 -6.428 41.339 1.00 96.38 1025 VAL A C 1
ATOM 8221 O O . VAL A 1 1025 ? -15.814 -7.341 42.050 1.00 96.38 1025 VAL A O 1
ATOM 8224 N N . LEU A 1 1026 ? -15.470 -5.776 40.464 1.00 93.31 1026 LEU A N 1
ATOM 8225 C CA . LEU A 1 1026 ? -14.031 -5.971 40.413 1.00 93.31 1026 LEU A CA 1
ATOM 8226 C C . LEU A 1 1026 ? -13.387 -5.110 41.498 1.00 93.31 1026 LEU A C 1
ATOM 8228 O O . LEU A 1 1026 ? -13.098 -3.939 41.279 1.00 93.31 1026 LEU A O 1
ATOM 8232 N N . THR A 1 1027 ? -13.201 -5.688 42.680 1.00 89.38 1027 THR A N 1
ATOM 8233 C CA . THR A 1 1027 ? -12.782 -4.977 43.900 1.00 89.38 1027 THR A CA 1
ATOM 8234 C C . THR A 1 1027 ? -11.393 -4.352 43.809 1.00 89.38 1027 THR A C 1
ATOM 8236 O O . THR A 1 1027 ? -11.146 -3.333 44.450 1.00 89.38 1027 THR A O 1
ATOM 8239 N N . ALA A 1 1028 ? -10.500 -4.924 43.000 1.00 88.50 1028 ALA A N 1
ATOM 8240 C CA . ALA A 1 1028 ? -9.189 -4.341 42.731 1.00 88.50 1028 ALA A CA 1
ATOM 8241 C C . ALA A 1 1028 ? -9.261 -3.071 41.860 1.00 88.50 1028 ALA A C 1
ATOM 8243 O O . ALA A 1 1028 ? -8.324 -2.279 41.862 1.00 88.50 1028 ALA A O 1
ATOM 8244 N N . ALA A 1 1029 ? -10.364 -2.858 41.133 1.00 91.62 1029 ALA A N 1
ATOM 8245 C CA . ALA A 1 1029 ? -10.570 -1.681 40.300 1.00 91.62 1029 ALA A CA 1
ATOM 8246 C C . ALA A 1 1029 ? -11.386 -0.607 41.041 1.00 91.62 1029 ALA A C 1
ATOM 8248 O O . ALA A 1 1029 ? -12.511 -0.837 41.491 1.00 91.62 1029 ALA A O 1
ATOM 8249 N N . GLY A 1 1030 ? -10.842 0.609 41.094 1.00 92.19 1030 GLY A N 1
ATOM 8250 C CA . GLY A 1 1030 ? -11.454 1.756 41.764 1.00 92.19 1030 GLY A CA 1
ATOM 8251 C C . GLY A 1 1030 ? -10.830 2.066 43.126 1.00 92.19 1030 GLY A C 1
ATOM 8252 O O . GLY A 1 1030 ? -9.807 1.513 43.514 1.00 92.19 1030 GLY A O 1
ATOM 8253 N N . THR A 1 1031 ? -11.425 3.017 43.843 1.00 94.25 1031 THR A N 1
ATOM 8254 C CA . THR A 1 1031 ? -10.903 3.545 45.121 1.00 94.25 1031 THR A CA 1
ATOM 8255 C C . THR A 1 1031 ? -11.798 3.240 46.323 1.00 94.25 1031 THR A C 1
ATOM 8257 O O . THR A 1 1031 ? -11.414 3.484 47.470 1.00 94.25 1031 THR A O 1
ATOM 8260 N N . TYR A 1 1032 ? -12.999 2.706 46.093 1.00 94.88 1032 TYR A N 1
ATOM 8261 C CA . TYR A 1 1032 ? -13.888 2.222 47.141 1.00 94.88 1032 TYR A CA 1
ATOM 8262 C C . TYR A 1 1032 ? -13.711 0.711 47.321 1.00 94.88 1032 TYR A C 1
ATOM 8264 O O . TYR A 1 1032 ? -14.049 -0.068 46.439 1.00 94.88 1032 TYR A O 1
ATOM 8272 N N . THR A 1 1033 ? -13.189 0.307 48.479 1.00 88.00 1033 THR A N 1
ATOM 8273 C CA . THR A 1 1033 ? -12.743 -1.073 48.741 1.00 88.00 1033 THR A CA 1
ATOM 8274 C C . THR A 1 1033 ? -13.677 -1.883 49.640 1.00 88.00 1033 THR A C 1
ATOM 8276 O O . THR A 1 1033 ? -13.384 -3.038 49.940 1.00 88.00 1033 THR A O 1
ATOM 8279 N N . GLN A 1 1034 ? -14.775 -1.293 50.117 1.00 91.75 1034 GLN A N 1
ATOM 8280 C CA . GLN A 1 1034 ? -15.761 -2.024 50.918 1.00 91.75 1034 GLN A CA 1
ATOM 8281 C C . GLN A 1 1034 ? -16.739 -2.777 50.008 1.00 91.75 1034 GLN A C 1
ATOM 8283 O O . GLN A 1 1034 ? -16.836 -2.507 48.812 1.00 91.75 1034 GLN A O 1
ATOM 8288 N N . GLU A 1 1035 ? -17.463 -3.728 50.592 1.00 92.62 1035 GLU A N 1
ATOM 8289 C CA . GLU A 1 1035 ? -18.440 -4.550 49.882 1.00 92.62 1035 GLU A CA 1
ATOM 8290 C C . GLU A 1 1035 ? -19.549 -3.697 49.241 1.00 92.62 1035 GLU A C 1
ATOM 8292 O O . GLU A 1 1035 ? -20.103 -2.792 49.868 1.00 92.62 1035 GLU A O 1
ATOM 8297 N N . ILE A 1 1036 ? -19.888 -4.013 47.989 1.00 96.38 1036 ILE A N 1
ATOM 8298 C CA . ILE A 1 1036 ? -21.033 -3.442 47.276 1.00 96.38 1036 ILE A CA 1
ATOM 8299 C C . ILE A 1 1036 ? -22.101 -4.519 47.153 1.00 96.38 1036 ILE A C 1
ATOM 8301 O O . ILE A 1 1036 ? -21.862 -5.579 46.570 1.00 96.38 1036 ILE A O 1
ATOM 8305 N N . LYS A 1 1037 ? -23.304 -4.232 47.645 1.00 96.81 1037 LYS A N 1
ATOM 8306 C CA . LYS A 1 1037 ? -24.425 -5.159 47.531 1.00 96.81 1037 LYS A CA 1
ATOM 8307 C C . LYS A 1 1037 ? -25.092 -5.041 46.161 1.00 96.81 1037 LYS A C 1
ATOM 8309 O O . LYS A 1 1037 ? -25.527 -3.964 45.750 1.00 96.81 1037 LYS A O 1
ATOM 8314 N N . ILE A 1 1038 ? -25.205 -6.180 45.480 1.00 98.12 1038 ILE A N 1
ATOM 8315 C CA . ILE A 1 1038 ? -25.892 -6.329 44.194 1.00 98.12 1038 ILE A CA 1
ATOM 8316 C C . ILE A 1 1038 ? -27.068 -7.288 44.388 1.00 98.12 1038 ILE A C 1
ATOM 8318 O O . ILE A 1 1038 ? -26.875 -8.449 44.739 1.00 98.12 1038 ILE A O 1
ATOM 8322 N N . THR A 1 1039 ? -28.291 -6.813 44.152 1.00 98.06 1039 THR A N 1
ATOM 8323 C CA . THR A 1 1039 ? -29.493 -7.665 44.141 1.00 98.06 1039 THR A CA 1
ATOM 8324 C C . THR A 1 1039 ? -29.835 -8.051 42.702 1.00 98.06 1039 THR A C 1
ATOM 8326 O O . THR A 1 1039 ? -29.796 -7.191 41.823 1.00 98.06 1039 THR A O 1
ATOM 8329 N N . GLY A 1 1040 ? -30.188 -9.318 42.456 1.00 97.44 1040 GLY A N 1
ATOM 8330 C CA . GLY A 1 1040 ? -30.419 -9.837 41.098 1.00 97.44 1040 GLY A CA 1
ATOM 8331 C C . GLY A 1 1040 ? -29.122 -10.052 40.314 1.00 97.44 1040 GLY A C 1
ATOM 8332 O O . GLY A 1 1040 ? -29.077 -9.804 39.112 1.00 97.44 1040 GLY A O 1
ATOM 8333 N N . SER A 1 1041 ? -28.047 -10.462 40.995 1.00 97.38 1041 SER A N 1
ATOM 8334 C CA . SER A 1 1041 ? -26.714 -10.604 40.400 1.00 97.38 1041 SER A CA 1
ATOM 8335 C C . SER A 1 1041 ? -26.606 -11.702 39.339 1.00 97.38 1041 SER A C 1
ATOM 8337 O O . SER A 1 1041 ? -25.639 -11.704 38.594 1.00 97.38 1041 SER A O 1
ATOM 8339 N N . ASP A 1 1042 ? -27.583 -12.597 39.228 1.00 98.00 1042 ASP A N 1
ATOM 8340 C CA . ASP A 1 1042 ? -27.685 -13.676 38.235 1.00 98.00 1042 ASP A CA 1
ATOM 8341 C C . ASP A 1 1042 ? -28.815 -13.445 37.206 1.00 98.00 1042 ASP A C 1
ATOM 8343 O O . ASP A 1 1042 ? -29.217 -14.342 36.464 1.00 98.00 1042 ASP A O 1
ATOM 8347 N N . SER A 1 1043 ? -29.378 -12.234 37.184 1.00 97.75 1043 SER A N 1
ATOM 8348 C CA . SER A 1 1043 ? -30.560 -11.878 36.400 1.00 97.75 1043 SER A CA 1
ATOM 8349 C C . SER A 1 1043 ? -30.238 -10.843 35.317 1.00 97.75 1043 SER A C 1
ATOM 8351 O O . SER A 1 1043 ? -29.259 -10.102 35.399 1.00 97.75 1043 SER A O 1
ATOM 8353 N N . LYS A 1 1044 ? -31.117 -10.716 34.310 1.00 97.94 1044 LYS A N 1
ATOM 8354 C CA . LYS A 1 1044 ? -31.026 -9.662 33.272 1.00 97.94 1044 LYS A CA 1
ATOM 8355 C C . LYS A 1 1044 ? -31.035 -8.244 33.844 1.00 97.94 1044 LYS A C 1
ATOM 8357 O O . LYS A 1 1044 ? -30.606 -7.307 33.186 1.00 97.94 1044 LYS A O 1
ATOM 8362 N N . VAL A 1 1045 ? -31.549 -8.080 35.056 1.00 98.06 1045 VAL A N 1
ATOM 8363 C CA . VAL A 1 1045 ? -31.708 -6.800 35.731 1.00 98.06 1045 VAL A CA 1
ATOM 8364 C C . VAL A 1 1045 ? -31.075 -6.903 37.108 1.00 98.06 1045 VAL A C 1
ATOM 8366 O O . VAL A 1 1045 ? -31.494 -7.745 37.902 1.00 98.06 1045 VAL A O 1
ATOM 8369 N N . ALA A 1 1046 ? -30.141 -6.002 37.402 1.00 98.31 1046 ALA A N 1
ATOM 8370 C CA . ALA A 1 1046 ? -29.495 -5.905 38.703 1.00 98.31 1046 ALA A CA 1
ATOM 8371 C C . ALA A 1 1046 ? -29.767 -4.549 39.362 1.00 98.31 1046 ALA A C 1
ATOM 8373 O O . ALA A 1 1046 ? -29.897 -3.518 38.698 1.00 98.31 1046 ALA A O 1
ATOM 8374 N N . ALA A 1 1047 ? -29.845 -4.551 40.689 1.00 98.31 1047 ALA A N 1
ATOM 8375 C CA . ALA A 1 1047 ? -29.944 -3.352 41.508 1.00 98.31 1047 ALA A CA 1
ATOM 8376 C C . ALA A 1 1047 ? -28.667 -3.197 42.341 1.00 98.31 1047 ALA A C 1
ATOM 8378 O O . ALA A 1 1047 ? -28.352 -4.053 43.170 1.00 98.31 1047 ALA A O 1
ATOM 8379 N N . ILE A 1 1048 ? -27.945 -2.104 42.102 1.00 98.25 1048 ILE A N 1
ATOM 8380 C CA . ILE A 1 1048 ? -26.685 -1.758 42.758 1.00 98.25 1048 ILE A CA 1
ATOM 8381 C C . ILE A 1 1048 ? -26.989 -0.810 43.915 1.00 98.25 1048 ILE A C 1
ATOM 8383 O O . ILE A 1 1048 ? -27.459 0.309 43.693 1.00 98.25 1048 ILE A O 1
ATOM 8387 N N . GLU A 1 1049 ? -26.740 -1.246 45.147 1.00 97.62 1049 GLU A N 1
ATOM 8388 C CA . GLU A 1 1049 ? -26.824 -0.374 46.319 1.00 97.62 1049 GLU A CA 1
ATOM 8389 C C . GLU A 1 1049 ? -25.556 0.483 46.390 1.00 97.62 1049 GLU A C 1
ATOM 8391 O O . GLU A 1 1049 ? -24.462 -0.034 46.604 1.00 97.62 1049 GLU A O 1
ATOM 8396 N N . VAL A 1 1050 ? -25.695 1.795 46.187 1.00 97.69 1050 VAL A N 1
ATOM 8397 C CA . VAL A 1 1050 ? -24.587 2.753 46.247 1.00 97.69 1050 VAL A CA 1
ATOM 8398 C C . VAL A 1 1050 ? -24.303 3.040 47.723 1.00 97.69 1050 VAL A C 1
ATOM 8400 O O . VAL A 1 1050 ? -25.128 3.688 48.372 1.00 97.69 1050 VAL A O 1
ATOM 8403 N N . PRO A 1 1051 ? -23.180 2.586 48.302 1.00 95.44 1051 PRO A N 1
ATOM 8404 C CA . PRO A 1 1051 ? -23.013 2.628 49.753 1.00 95.44 1051 PRO A CA 1
ATOM 8405 C C . PRO A 1 1051 ? -22.882 4.058 50.292 1.00 95.44 1051 PRO A C 1
ATOM 8407 O O . PRO A 1 1051 ? -22.257 4.894 49.635 1.00 95.44 1051 PRO A O 1
ATOM 8410 N N . PRO A 1 1052 ? -23.386 4.366 51.499 1.00 94.69 1052 PRO A N 1
ATOM 8411 C CA . PRO A 1 1052 ? -23.032 5.601 52.199 1.00 94.69 1052 PRO A CA 1
ATOM 8412 C C . PRO A 1 1052 ? -21.510 5.724 52.406 1.00 94.69 1052 PRO A C 1
ATOM 8414 O O . PRO A 1 1052 ? -20.838 4.736 52.705 1.00 94.69 1052 PRO A O 1
ATOM 8417 N N . GLY A 1 1053 ? -20.950 6.928 52.265 1.00 93.56 1053 GLY A N 1
ATOM 8418 C CA . GLY A 1 1053 ? -19.503 7.173 52.352 1.00 93.56 1053 GLY A CA 1
ATOM 8419 C C . GLY A 1 1053 ? -18.706 6.782 51.099 1.00 93.56 1053 GLY A C 1
ATOM 8420 O O . GLY A 1 1053 ? -17.472 6.695 51.158 1.00 93.56 1053 GLY A O 1
ATOM 8421 N N . SER A 1 1054 ? -19.388 6.521 49.980 1.00 95.88 1054 SER A N 1
ATOM 8422 C CA . SER A 1 1054 ? -18.769 6.252 48.676 1.00 95.88 1054 SER A CA 1
ATOM 8423 C C . SER A 1 1054 ? -18.554 7.516 47.838 1.00 95.88 1054 SER A C 1
ATOM 8425 O O . SER A 1 1054 ? -17.824 7.462 46.849 1.00 95.88 1054 SER A O 1
ATOM 8427 N N . ALA A 1 1055 ? -19.126 8.658 48.235 1.00 96.25 1055 ALA A N 1
ATOM 8428 C CA . ALA A 1 1055 ? -18.982 9.909 47.506 1.00 96.25 1055 ALA A CA 1
ATOM 8429 C C . ALA A 1 1055 ? -17.511 10.329 47.342 1.00 96.25 1055 ALA A C 1
ATOM 8431 O O . ALA A 1 1055 ? -16.741 10.362 48.306 1.00 96.25 1055 ALA A O 1
ATOM 8432 N N . GLY A 1 1056 ? -17.129 10.678 46.111 1.00 93.50 1056 GLY A N 1
ATOM 8433 C CA . GLY A 1 1056 ? -15.751 11.044 45.759 1.00 93.50 1056 GLY A CA 1
ATOM 8434 C C . GLY A 1 1056 ? -14.779 9.862 45.638 1.00 93.50 1056 GLY A C 1
ATOM 8435 O O . GLY A 1 1056 ? -13.583 10.084 45.463 1.00 93.50 1056 GLY A O 1
ATOM 8436 N N . LYS A 1 1057 ? -15.273 8.623 45.727 1.00 96.25 1057 LYS A N 1
ATOM 8437 C CA . LYS A 1 1057 ? -14.543 7.396 45.387 1.00 96.25 1057 LYS A CA 1
ATOM 8438 C C . LYS A 1 1057 ? -15.157 6.757 44.141 1.00 96.25 1057 LYS A C 1
ATOM 8440 O O . LYS A 1 1057 ? -16.152 7.243 43.611 1.00 96.25 1057 LYS A O 1
ATOM 8445 N N . THR A 1 1058 ? -14.573 5.655 43.687 1.00 97.19 1058 THR A N 1
ATOM 8446 C CA . THR A 1 1058 ? -15.047 4.902 42.522 1.00 97.19 1058 THR A CA 1
ATOM 8447 C C . THR A 1 1058 ? -15.110 3.408 42.801 1.00 97.19 1058 THR A C 1
ATOM 8449 O O . THR A 1 1058 ? -14.271 2.882 43.532 1.00 97.19 1058 THR A O 1
ATOM 8452 N N . PHE A 1 1059 ? -16.082 2.719 42.208 1.00 97.81 1059 PHE A N 1
ATOM 8453 C CA . PHE A 1 1059 ? -16.131 1.255 42.159 1.00 97.81 1059 PHE A CA 1
ATOM 8454 C C . PHE A 1 1059 ? -16.635 0.788 40.792 1.00 97.81 1059 PHE A C 1
ATOM 8456 O O . PHE A 1 1059 ? -17.371 1.504 40.110 1.00 97.81 1059 PHE A O 1
ATOM 8463 N N . HIS A 1 1060 ? -16.211 -0.403 40.373 1.00 97.81 1060 HIS A N 1
ATOM 8464 C CA . HIS A 1 1060 ? -16.458 -0.915 39.027 1.00 97.81 1060 HIS A CA 1
ATOM 8465 C C . HIS A 1 1060 ? -17.358 -2.149 39.085 1.00 97.81 1060 HIS A C 1
ATOM 8467 O O . HIS A 1 1060 ? -16.989 -3.167 39.667 1.00 97.81 1060 HIS A O 1
ATOM 8473 N N . VAL A 1 1061 ? -18.523 -2.063 38.448 1.00 98.25 1061 VAL A N 1
ATOM 8474 C CA . VAL A 1 1061 ? -19.458 -3.181 38.283 1.00 98.25 1061 VAL A CA 1
ATOM 8475 C C . VAL A 1 1061 ? -19.297 -3.750 36.877 1.00 98.25 1061 VAL A C 1
ATOM 8477 O O . VAL A 1 1061 ? -19.274 -2.998 35.900 1.00 98.25 1061 VAL A O 1
ATOM 8480 N N . ILE A 1 1062 ? -19.200 -5.071 36.769 1.00 98.31 1062 ILE A N 1
ATOM 8481 C CA . ILE A 1 1062 ? -19.123 -5.805 35.507 1.00 98.31 1062 ILE A CA 1
ATOM 8482 C C . ILE A 1 1062 ? -20.431 -6.562 35.301 1.00 98.31 1062 ILE A C 1
ATOM 8484 O O . ILE A 1 1062 ? -20.876 -7.281 36.194 1.00 98.31 1062 ILE A O 1
ATOM 8488 N N . CYS A 1 1063 ? -21.034 -6.395 34.126 1.00 98.44 1063 CYS A N 1
ATOM 8489 C CA . CYS A 1 1063 ? -22.025 -7.317 33.589 1.00 98.44 1063 CYS A CA 1
ATOM 8490 C C . CYS A 1 1063 ? -21.308 -8.302 32.671 1.00 98.44 1063 CYS A C 1
ATOM 8492 O O . CYS A 1 1063 ? -20.665 -7.889 31.706 1.00 98.44 1063 CYS A O 1
ATOM 8494 N N . GLU A 1 1064 ? -21.416 -9.581 32.981 1.00 98.25 1064 GLU A N 1
ATOM 8495 C CA . GLU A 1 1064 ? -20.908 -10.700 32.204 1.00 98.25 1064 GLU A CA 1
ATOM 8496 C C . GLU A 1 1064 ? -22.107 -11.448 31.619 1.00 98.25 1064 GLU A C 1
ATOM 8498 O O . GLU A 1 1064 ? -23.026 -11.831 32.350 1.00 98.25 1064 GLU A O 1
ATOM 8503 N N . VAL A 1 1065 ? -22.120 -11.606 30.297 1.00 98.38 1065 VAL A N 1
ATOM 8504 C CA . VAL A 1 1065 ? -23.188 -12.279 29.555 1.00 98.38 1065 VAL A CA 1
ATOM 8505 C C . VAL A 1 1065 ? -22.570 -13.452 28.814 1.00 98.38 1065 VAL A C 1
ATOM 8507 O O . VAL A 1 1065 ? -21.700 -13.235 27.973 1.00 98.38 1065 VAL A O 1
ATOM 8510 N N . THR A 1 1066 ? -23.012 -14.666 29.129 1.00 98.50 1066 THR A N 1
ATOM 8511 C CA . THR A 1 1066 ? -22.464 -15.905 28.557 1.00 98.50 1066 THR A CA 1
ATOM 8512 C C . THR A 1 1066 ? -23.573 -16.715 27.910 1.00 98.50 1066 THR A C 1
ATOM 8514 O O . THR A 1 1066 ? -24.593 -16.967 28.556 1.00 98.50 1066 THR A O 1
ATOM 8517 N N . ASP A 1 1067 ? -23.380 -17.106 26.655 1.00 98.44 1067 ASP A N 1
ATOM 8518 C CA . ASP A 1 1067 ? -24.304 -17.974 25.921 1.00 98.44 1067 ASP A CA 1
ATOM 8519 C C . ASP A 1 1067 ? -24.173 -19.464 26.320 1.00 98.44 1067 ASP A C 1
ATOM 8521 O O . ASP A 1 1067 ? -23.291 -19.857 27.097 1.00 98.44 1067 ASP A O 1
ATOM 8525 N N . ASP A 1 1068 ? -25.080 -20.304 25.815 1.00 97.94 1068 ASP A N 1
ATOM 8526 C CA . ASP A 1 1068 ? -25.028 -21.765 25.940 1.00 97.94 1068 ASP A CA 1
ATOM 8527 C C . ASP A 1 1068 ? -24.610 -22.488 24.647 1.00 97.94 1068 ASP A C 1
ATOM 8529 O O . ASP A 1 1068 ? -24.735 -23.714 24.560 1.00 97.94 1068 ASP A O 1
ATOM 8533 N N . GLY A 1 1069 ? -24.053 -21.745 23.685 1.00 96.81 1069 GLY A N 1
ATOM 8534 C CA . GLY A 1 1069 ? -23.505 -22.273 22.443 1.00 96.81 1069 GLY A CA 1
ATOM 8535 C C . GLY A 1 1069 ? -22.221 -23.078 22.659 1.00 96.81 1069 GLY A C 1
ATOM 8536 O O . GLY A 1 1069 ? -21.637 -23.111 23.743 1.00 96.81 1069 GLY A O 1
ATOM 8537 N N . THR A 1 1070 ? -21.755 -23.774 21.617 1.00 95.44 1070 THR A N 1
ATOM 8538 C CA . THR A 1 1070 ? -20.472 -24.501 21.655 1.00 95.44 1070 THR A CA 1
ATOM 8539 C C . THR A 1 1070 ? -19.448 -23.823 20.746 1.00 95.44 1070 THR A C 1
ATOM 8541 O O . THR A 1 1070 ? -19.635 -23.771 19.533 1.00 95.44 1070 THR A O 1
ATOM 8544 N N . HIS A 1 1071 ? -18.335 -23.318 21.273 1.00 96.94 1071 HIS A N 1
ATOM 8545 C CA . HIS A 1 1071 ? -17.988 -23.165 22.697 1.00 96.94 1071 HIS A CA 1
ATOM 8546 C C . HIS A 1 1071 ? -18.812 -22.056 23.380 1.00 96.94 1071 HIS A C 1
ATOM 8548 O O . HIS A 1 1071 ? -19.248 -21.147 22.686 1.00 96.94 1071 HIS A O 1
ATOM 8554 N N . ASN A 1 1072 ? -18.991 -22.092 24.709 1.00 98.06 1072 ASN A N 1
ATOM 8555 C CA . ASN A 1 1072 ? -19.707 -21.028 25.428 1.00 98.06 1072 ASN A CA 1
ATOM 8556 C C . ASN A 1 1072 ? -18.919 -19.718 25.346 1.00 98.06 1072 ASN A C 1
ATOM 8558 O O . ASN A 1 1072 ? -17.781 -19.666 25.837 1.00 98.06 1072 ASN A O 1
ATOM 8562 N N . LEU A 1 1073 ? -19.501 -18.674 24.757 1.00 98.44 1073 LEU A N 1
ATOM 8563 C CA . LEU A 1 1073 ? -18.841 -17.385 24.572 1.00 98.44 1073 LEU A CA 1
ATOM 8564 C C . LEU A 1 1073 ? -19.394 -16.327 25.519 1.00 98.44 1073 LEU A C 1
ATOM 8566 O O . LEU A 1 1073 ? -20.581 -16.267 25.832 1.00 98.44 1073 LEU A O 1
ATOM 8570 N N . THR A 1 1074 ? -18.487 -15.468 25.978 1.00 98.19 1074 THR A N 1
ATOM 8571 C CA . THR A 1 1074 ? -18.769 -14.449 26.987 1.00 98.19 1074 THR A CA 1
ATOM 8572 C C . THR A 1 1074 ? -18.487 -13.055 26.439 1.00 98.19 1074 THR A C 1
ATOM 8574 O O . THR A 1 1074 ? -17.481 -12.833 25.759 1.00 98.19 1074 THR A O 1
ATOM 8577 N N . SER A 1 1075 ? -19.358 -12.107 26.778 1.00 97.75 1075 SER A N 1
ATOM 8578 C CA . SER A 1 1075 ? -19.201 -10.673 26.523 1.00 97.75 1075 SER A CA 1
ATOM 8579 C C . SER A 1 1075 ? -19.381 -9.863 27.799 1.00 97.75 1075 SER A C 1
ATOM 8581 O O . SER A 1 1075 ? -20.066 -10.288 28.730 1.00 97.75 1075 SER A O 1
ATOM 8583 N N . TYR A 1 1076 ? -18.787 -8.667 27.832 1.00 98.00 1076 TYR A N 1
ATOM 8584 C CA . TYR A 1 1076 ? -18.716 -7.858 29.046 1.00 98.00 1076 TYR A CA 1
ATOM 8585 C C . TYR A 1 1076 ? -19.204 -6.427 28.837 1.00 98.00 1076 TYR A C 1
ATOM 8587 O O . TYR A 1 1076 ? -19.028 -5.819 27.779 1.00 98.00 1076 TYR A O 1
ATOM 8595 N N . ARG A 1 1077 ? -19.759 -5.846 29.902 1.00 97.75 1077 ARG A N 1
ATOM 8596 C CA . ARG A 1 1077 ? -20.004 -4.404 30.019 1.00 97.75 1077 ARG A CA 1
ATOM 8597 C C . ARG A 1 1077 ? -19.482 -3.928 31.365 1.00 97.75 1077 ARG A C 1
ATOM 8599 O O . ARG A 1 1077 ? -19.972 -4.362 32.405 1.00 97.75 1077 ARG A O 1
ATOM 8606 N N . ARG A 1 1078 ? -18.506 -3.019 31.353 1.00 98.25 1078 ARG A N 1
ATOM 8607 C CA . ARG A 1 1078 ? -18.041 -2.323 32.561 1.00 98.25 1078 ARG A CA 1
ATOM 8608 C C . ARG A 1 1078 ? -18.829 -1.040 32.804 1.00 98.25 1078 ARG A C 1
ATOM 8610 O O . ARG A 1 1078 ? -18.982 -0.212 31.904 1.00 98.25 1078 ARG A O 1
ATOM 8617 N N . ILE A 1 1079 ? -19.243 -0.853 34.054 1.00 98.38 1079 ILE A N 1
ATOM 8618 C CA . ILE A 1 1079 ? -19.882 0.355 34.566 1.00 98.38 1079 ILE A CA 1
ATOM 8619 C C . ILE A 1 1079 ? -19.049 0.896 35.733 1.00 98.38 1079 ILE A C 1
ATOM 8621 O O . ILE A 1 1079 ? -18.886 0.229 36.754 1.00 98.38 1079 ILE A O 1
ATOM 8625 N N . ILE A 1 1080 ? -18.520 2.107 35.583 1.00 98.12 1080 ILE A N 1
ATOM 8626 C CA . ILE A 1 1080 ? -17.807 2.846 36.625 1.00 98.12 1080 ILE A CA 1
ATOM 8627 C C . ILE A 1 1080 ? -18.815 3.697 37.383 1.00 98.12 1080 ILE A C 1
ATOM 8629 O O . ILE A 1 1080 ? -19.498 4.541 36.801 1.00 98.12 1080 ILE A O 1
ATOM 8633 N N . PHE A 1 1081 ? -18.899 3.481 38.687 1.00 98.38 1081 PHE A N 1
ATOM 8634 C CA . PHE A 1 1081 ? -19.666 4.331 39.579 1.00 98.38 1081 PHE A CA 1
ATOM 8635 C C . PHE A 1 1081 ? -18.762 5.410 40.170 1.00 98.38 1081 PHE A C 1
ATOM 8637 O O . PHE A 1 1081 ? -17.716 5.096 40.732 1.00 98.38 1081 PHE A O 1
ATOM 8644 N N . GLU A 1 1082 ? -19.204 6.663 40.082 1.00 97.81 1082 GLU A N 1
ATOM 8645 C CA . GLU A 1 1082 ? -18.570 7.853 40.662 1.00 97.81 1082 GLU A CA 1
ATOM 8646 C C . GLU A 1 1082 ? -19.573 8.561 41.590 1.00 97.81 1082 GLU A C 1
ATOM 8648 O O . GLU A 1 1082 ? -20.195 9.555 41.197 1.00 97.81 1082 GLU A O 1
ATOM 8653 N N . PRO A 1 1083 ? -19.831 8.028 42.799 1.00 97.75 1083 PRO A N 1
ATOM 8654 C CA . PRO A 1 1083 ? -20.905 8.536 43.632 1.00 97.75 1083 PRO A CA 1
ATOM 8655 C C . PRO A 1 1083 ? -20.700 9.990 44.071 1.00 97.75 1083 PRO A C 1
ATOM 8657 O O . PRO A 1 1083 ? -19.584 10.464 44.306 1.00 97.75 1083 PRO A O 1
ATOM 8660 N N . THR A 1 1084 ? -21.819 10.686 44.236 1.00 96.69 1084 THR A N 1
ATOM 8661 C CA . THR A 1 1084 ? -21.922 12.069 44.714 1.00 96.69 1084 THR A CA 1
ATOM 8662 C C . THR A 1 1084 ? -22.603 12.116 46.087 1.00 96.69 1084 THR A C 1
ATOM 8664 O O . THR A 1 1084 ? -23.211 11.134 46.513 1.00 96.69 1084 THR A O 1
ATOM 8667 N N . LYS A 1 1085 ? -22.465 13.232 46.813 1.00 92.31 1085 LYS A N 1
ATOM 8668 C CA . LYS A 1 1085 ? -23.041 13.417 48.162 1.00 92.31 1085 LYS A CA 1
ATOM 8669 C C . LYS A 1 1085 ? -24.558 13.610 48.172 1.00 92.31 1085 LYS A C 1
ATOM 8671 O O . LYS A 1 1085 ? -25.088 14.206 47.213 1.00 92.31 1085 LYS A O 1
#

Radius of gyration: 37.37 Å; chains: 1; bounding box: 110×92×114 Å

Secondary structure (DSSP, 8-state):
-----SSSSSSSSHHHHHHHHHHHHHSSSSSS-S---SSSHHHHTT--HHHHHGGGSEEEEEE-TTGGGSHHHHHHHHHH-SEEEESSTTSHHHH-SBTTB---HHHHHHHHHHHHHT-EEEEEEEEE-SGGGS-GGGTEETTEEPPHHHHHHHHHHHHHHHHHHHTTTEEEEEEEES-B-SSSS-SB--SHHHHHHTTHHHHHHHHHHHHH-SSSEEEEEESSTTSTTHHHHHHHHHHHHHHTT----EEEE--EEETT-SHHHHHHHHHHHHHHHT-EEEEEEEEEESS--GGGTGGGGTTHHHHTT--TTTT---HHHHHHHHHHHHHHHHHHHHTTTTEEEEEEESSSTTS-GGGTSSS------SSB-TTSPBPHHHHHHHHHHHGGGT----SS---------SHHHHHHHHHHHHHTTSS--SEEEEESHHHHHHH-TT-HHHHHHHHHHHTTTTEEE---TT--HHHHHHHIIIIITTT---SEEEEE--GGGS-SSSPP-HHHHHHHHHHHHHHHHHHHHH-TT--EEEEPPPP-GGGGGGHHHHHHHHHHHHHHHHHSTTEEEE--HHHHB-TTSSBPTTT-SSSSS--HHHHHHHHHHHHHHHHHHH-SPPS---PPPPP-SPP-----SS----PPPBPPEEEEEE---SSS-HHHHHHHHHHHTTTTSEEEEEEE--SSS-SB--HHHHHHHHHHHHHHHHHHHHHTTTTT--S--SS--SPBTTPPPPHHHHHHTEEE--SB-SGGG-STT---HHHHHHHHHHHSS--SPEEEEESS-SHHHHHHHHHHHHHS-HHHHHHHHTTEEEEEES--SS-TTS-GGG-HHHHHHHHHTTTSEEEEE-HIIIIIHHHHHHTHHHHHHHTTTSHHHHHH-PPPSSSS-TTTHHHHTTS--SS--TT-GGG-BTTB--EEEE-TTSS-EEEE-SSHHHHHHHHHHHHHHHHHHHHHHHHHHHHHHHS------B--BTTB-SSSPEEE-PBTT-EEEEE-TT-B-TT-PPPEEEEEEEEEEES--S---EESTTSSEEEEE--TT-TT--EEEEEEEE-SSSS--EEEEEEEE--B-

pLDDT: mean 90.59, std 15.54, range [25.52, 98.88]